Protein 1DLP (pdb70)

Nearest PDB structures (foldseek):
  1dlp-assembly1_A  TM=1.004E+00  e=1.628E-46  Hyacinthoides hispanica
  1dlp-assembly1_E  TM=9.949E-01  e=3.359E-38  Hyacinthoides hispanica
  1dlp-assembly1_C  TM=9.946E-01  e=1.799E-37  Hyacinthoides hispanica
  1dlp-assembly1_D  TM=9.803E-01  e=4.209E-35  Hyacinthoides hispanica
  1dlp-assembly1_F  TM=9.764E-01  e=5.529E-33  Hyacinthoides hispanica

Sequence (1358 aa):
NNILFGLSHEGSHPQTLHAAQSLELSSFRFTMQSDCNLVLFDSDVRVWASNTAGATGCRAVLQSDGLLVILTAQNTIRWSSGTKGSIGNYVLVLQPDRTVTIYGPGLWDSGTSNKGSVVVANNGNSILYSTNDNHPQTLHATQSLQLSPYRLSMETDCNLVLFDRDDRVWSTNTAGKGTGCRAVLQPNGRMDVLTNQNIAVWTSGNSRSAGRYVFVLQPDRNLAIYGGALWTTNNILFGLSHEGSHPQTLHAAQSLELSSFRFTMQSDCNLVLFDSDVRVWASNTAGATGCRAVLQSDGLLVILTAQNTIRWSSGTKGSIGNYVLVLQPDRTVTIYGPGLWDSGTSNGNSILYSTQNHPQTLHATQSLQLSPYRLSMETDCNLVLFDRDDRVWSTNTAGTGCRAVLQPNGRMDVLTNQNIAVWTSGNSRSAGRYVFVLQPDRNLAIYGGALWTTNNILFGLSHEGSHPQTLHAAQSLELSSFRFTMQSDCNLVLFDSDVRVWASNTAGATGCRAVLQSDGLLVILTAQNTIRWSSGTKGSIGNYVLVLQPDRTVTIYGPGLWDSGTSNKGSVVVANNGNSILYSTQGNHPQTLHATQSLQLSPYRLSMETDCNLVLFDRDDRVWSTNTAGKGTGCRAVLQPNGRMDVLTNQNIAVWTSGNSRSAGRYVFVLQPDRNLAIYGGALWTTGNNILFGLSHEGSHPQTLHAAQSLELSSFRFTMQSDCNLVLFDSDVRVWASNTAGATGCRAVLQSDGLLVILTAQNTIRWSSGTKGSIGNYVLVLQPDRTVTIYGPGLWDSGTSNNGNSILYSTNHPQTLHATQSLQLSPYRLSMETDCNLVLFDRDDRVWSTNTAGKGTGCRAVLQPNGRMDVLTNQNIAVWTSGNSRSAGRYVFVLQPDRNLAIYGGALWTTNNILFGLSHEGSHPQTLHAAQSLELSSFRFTMQSDCNLVLFDSDVRVWASNTAGATGCRAVLQSDGLLVILTAQNTIRWSSGTKGSIGNYVLVLQPDRTVTIYGPGLWDSGTSNKGSVVVANNGNSILYSTNHPQTLHATQSLQLSPYRLSMETDCNLVLFDRDDRVWSTNTAGKGTGCRAVLQPNGRMDVLTNQNIAVWTSGNSRSAGRYVFVLQPDRNLAIYGGALWTTNNILFGLSHEGSHPQTLHAAQSLELSSFRFTMQSDCNLVLFDSDVRVWASNTAGATGCRAVLQSDGLLVILTAQNTIRWSSGTKGSIGNYVLVLQPDRTVTIYGPGLWDSGGNSILYSTNHPQTLHATQSLQLSPYRLSMETDCNLVLFDRDDRVWSTNTGTGCRAVLQPNGRMDVLTNQNIAVWTSGNSRSAGRYVFVLQPDRNLAIYGGALWTT

Organism: Hyacinthoides hispanica (NCBI:txid81759)

Secondary structure (DSSP, 8-state):
----B-SSSSS-S-S---TT-EE-STTEEEEE-TTS-EEEEESSSEEE-----S-S--B--B-SSS-B--B-TTT--S--------SS--EEEE-SSS-EEEE-SEEEE-S---SS----SS---EE----------EE-SS---B-SS-EEEEETTTEEEEEBTTB--S-----SS-SS-EEEEETTTEEEEEETTTEEEEE-----SSS--EEEE-SSS-EEEE-----B-/--EEE-S-SS--S-----SS-EE--TTEEEEE-SSS-EEEEESSSEEEE-S-TTSSS-B--B-TTS-BEEE-SSS-EEEE-S----SS--EEEE-TTS-EEEE-----------------S-------B-SS---B-SSEE----SSS---EEESSSEEE--S----SB-B---SSS--B--BTTT--S-B-----SSS-------TTS---------B--/--EEEBS--SS-S-S---TT---EEBTEEEEE-SSS-EEEESSS---------S--S-B--B-TTS----B-SSS--S--------SS--EEEEETTTEEEEE-SEEEE-S----S----SS---EEE-S--------B-SSB--B-SS-EEEE-SSS-EEEESSSSEEEE---SSS-SS-EEEEETTTEEEEE-TTS--SEE-----SSS--EEEEETTTEEEEE----B---/--EEEES--SS---S---SS-EEEETTEEEEE-TTS-EEEESSSSEEEE----S-SS-B--B-SSS-BEEE-TTS-EEEE-----SSS-EEEEE-TTS-EEE----EEE--------EE---------B-SS---B-SSEEEE--TTS--EEEESSSEEEE----SS-SS-EE---SS---EEE-SSS-EEEE------SS---EEE-TTS-EEEE-S---B-/--EEE-S--SS-------SS-EEEETTEEEE--SSS--EEEESS-EEEE----S-S--B--B-TTS-B-EE-TTS-EEE-------SS--EEEEETTTEEEEE-SEEEE-S----S----SS---EE---------B-SSB--B-SS-BEEE-TTS-EEEEETTEE-------SS-SS-EEEEETTTEEEEEETTTEEEEE-----S-S---EEE-TTS-EEEE----EE-/--EEEBS--SS-S-S---SS-EE-SBTEEEEE-TTS-EEEEESSSEEEE----S--S-B--B-TTS-BB-B-SSS--S-B-----SSS--EEEEETTTEEEE-----EE-----------------SS---B-SSEE----SS----EEETTEEEE------S---EE-TTS-EE---TTS--SSB-----SSS--EEE--TTS--EEE-S---B-

InterPro domains:
  IPR001480 Bulb-type lectin domain [PS50927] (29-136)
  IPR001480 Bulb-type lectin domain [PS50927] (153-261)
  IPR001480 Bulb-type lectin domain [SM00108] (29-135)
  IPR001480 Bulb-type lectin domain [SM00108] (146-260)
  IPR001480 Bulb-type lectin domain [cd00028] (36-133)
  IPR001480 Bulb-type lectin domain [cd00028] (160-257)
  IPR036426 Bulb-type lectin domain superfamily [G3DSA:2.90.10.10] (22-129)
  IPR036426 Bulb-type lectin domain superfamily [G3DSA:2.90.10.10] (130-250)
  IPR036426 Bulb-type lectin domain superfamily [SSF51110] (33-135)
  IPR036426 Bulb-type lectin domain superfamily [SSF51110] (146-256)

CATH classification: 2.90.10.10 (+1 more: 2.90.10.10)

Structure (mmCIF, N/CA/C/O backbone):
data_1DLP
#
_entry.id   1DLP
#
_cell.length_a   277.940
_cell.length_b   164.100
_cell.length_c   53.600
_cell.angle_alpha   90.00
_cell.angle_beta   95.38
_cell.angle_gamma   90.00
#
_symmetry.space_group_name_H-M   'C 1 2 1'
#
loop_
_entity.id
_entity.type
_entity.pdbx_description
1 polymer 'LECTIN SCAFET PRECURSOR'
2 water water
#
loop_
_atom_site.group_PDB
_atom_site.id
_atom_site.type_symbol
_atom_site.label_atom_id
_atom_site.label_alt_id
_atom_site.label_comp_id
_atom_site.label_asym_id
_atom_site.label_entity_id
_atom_site.label_seq_id
_atom_site.pdbx_PDB_ins_code
_atom_site.Cartn_x
_atom_site.Cartn_y
_atom_site.Cartn_z
_atom_site.occupancy
_atom_site.B_iso_or_equiv
_atom_site.auth_seq_id
_atom_site.auth_comp_id
_atom_site.auth_asym_id
_atom_site.auth_atom_id
_atom_site.pdbx_PDB_model_num
ATOM 1 N N . ASN A 1 1 ? 65.531 76.215 36.347 1.00 21.22 1 ASN A N 1
ATOM 2 C CA . ASN A 1 1 ? 65.165 76.946 35.081 1.00 23.19 1 ASN A CA 1
ATOM 3 C C . ASN A 1 1 ? 63.770 77.346 35.607 1.00 21.42 1 ASN A C 1
ATOM 4 O O . ASN A 1 1 ? 63.252 77.112 36.726 1.00 22.92 1 ASN A O 1
ATOM 9 N N . ASN A 1 2 ? 63.167 78.010 34.630 1.00 15.64 2 ASN A N 1
ATOM 10 C CA . ASN A 1 2 ? 61.906 78.619 35.000 1.00 3.27 2 ASN A CA 1
ATOM 11 C C . ASN A 1 2 ? 61.048 78.716 33.881 1.00 3.51 2 ASN A C 1
ATOM 12 O O . ASN A 1 2 ? 59.992 79.328 34.032 1.00 2.50 2 ASN A O 1
ATOM 17 N N . ILE A 1 3 ? 61.318 78.485 32.648 1.00 2.00 3 ILE A N 1
ATOM 18 C CA . ILE A 1 3 ? 60.445 77.982 31.637 1.00 6.06 3 ILE A CA 1
ATOM 19 C C . ILE A 1 3 ? 59.979 76.505 31.707 1.00 11.80 3 ILE A C 1
ATOM 20 O O . ILE A 1 3 ? 60.228 75.600 32.536 1.00 11.17 3 ILE A O 1
ATOM 25 N N . LEU A 1 4 ? 59.108 76.085 30.769 1.00 11.21 4 LEU A N 1
ATOM 26 C CA . LEU A 1 4 ? 58.620 74.764 30.494 1.00 7.41 4 LEU A CA 1
ATOM 27 C C . LEU A 1 4 ? 58.454 74.679 29.004 1.00 9.71 4 LEU A C 1
ATOM 28 O O . LEU A 1 4 ? 57.689 75.625 28.699 1.00 9.16 4 LEU A O 1
ATOM 33 N N . PHE A 1 5 ? 58.955 73.690 28.190 1.00 2.23 5 PHE A N 1
ATOM 34 C CA . PHE A 1 5 ? 58.814 73.874 26.749 1.00 2.15 5 PHE A CA 1
ATOM 35 C C . PHE A 1 5 ? 57.606 73.283 26.046 1.00 2.15 5 PHE A C 1
ATOM 36 O O . PHE A 1 5 ? 57.065 72.603 27.010 1.00 8.12 5 PHE A O 1
ATOM 44 N N . GLY A 1 6 ? 56.763 73.441 25.143 1.00 7.48 6 GLY A N 1
ATOM 45 C CA . GLY A 1 6 ? 55.471 72.616 25.460 1.00 11.86 6 GLY A CA 1
ATOM 46 C C . GLY A 1 6 ? 55.723 71.430 24.544 1.00 14.81 6 GLY A C 1
ATOM 47 O O . GLY A 1 6 ? 56.779 71.330 23.948 1.00 14.03 6 GLY A O 1
ATOM 48 N N . LEU A 1 7 ? 54.762 70.651 24.181 1.00 12.49 7 LEU A N 1
ATOM 49 C CA . LEU A 1 7 ? 54.879 69.436 23.465 1.00 8.20 7 LEU A CA 1
ATOM 50 C C . LEU A 1 7 ? 55.682 69.627 22.280 1.00 7.75 7 LEU A C 1
ATOM 51 O O . LEU A 1 7 ? 56.585 68.713 22.520 1.00 13.40 7 LEU A O 1
ATOM 56 N N . SER A 1 8 ? 55.908 70.256 21.187 1.00 11.35 8 SER A N 1
ATOM 57 C CA . SER A 1 8 ? 57.027 70.162 20.252 1.00 15.65 8 SER A CA 1
ATOM 58 C C . SER A 1 8 ? 58.416 70.724 20.556 1.00 25.87 8 SER A C 1
ATOM 59 O O . SER A 1 8 ? 58.990 71.643 21.181 1.00 24.59 8 SER A O 1
ATOM 62 N N . HIS A 1 9 ? 59.368 69.883 20.222 1.00 35.90 9 HIS A N 1
ATOM 63 C CA . HIS A 1 9 ? 60.633 69.511 19.979 1.00 45.56 9 HIS A CA 1
ATOM 64 C C . HIS A 1 9 ? 62.033 69.161 19.959 1.00 49.84 9 HIS A C 1
ATOM 65 O O . HIS A 1 9 ? 62.587 68.191 20.455 1.00 50.70 9 HIS A O 1
ATOM 72 N N . GLU A 1 10 ? 62.848 70.129 19.648 1.00 55.42 10 GLU A N 1
ATOM 73 C CA . GLU A 1 10 ? 64.231 70.334 19.956 1.00 62.83 10 GLU A CA 1
ATOM 74 C C . GLU A 1 10 ? 64.393 69.960 21.443 1.00 53.95 10 GLU A C 1
ATOM 75 O O . GLU A 1 10 ? 64.819 70.815 22.227 1.00 51.42 10 GLU A O 1
ATOM 81 N N . GLY A 1 11 ? 64.178 68.798 21.934 1.00 45.95 11 GLY A N 1
ATOM 82 C CA . GLY A 1 11 ? 64.508 68.481 23.268 1.00 44.04 11 GLY A CA 1
ATOM 83 C C . GLY A 1 11 ? 65.130 69.597 24.130 1.00 39.56 11 GLY A C 1
ATOM 84 O O . GLY A 1 11 ? 66.250 69.481 24.761 1.00 41.72 11 GLY A O 1
ATOM 85 N N . SER A 1 12 ? 64.110 70.512 24.278 1.00 29.39 12 SER A N 1
ATOM 86 C CA . SER A 1 12 ? 64.578 71.580 25.228 1.00 16.74 12 SER A CA 1
ATOM 87 C C . SER A 1 12 ? 63.525 71.084 26.181 1.00 2.53 12 SER A C 1
ATOM 88 O O . SER A 1 12 ? 62.571 70.653 25.800 1.00 2.71 12 SER A O 1
ATOM 91 N N . HIS A 1 13 ? 64.129 70.958 27.333 1.00 10.23 13 HIS A N 1
ATOM 92 C CA . HIS A 1 13 ? 63.208 70.353 28.320 1.00 11.13 13 HIS A CA 1
ATOM 93 C C . HIS A 1 13 ? 63.073 71.169 29.530 1.00 3.31 13 HIS A C 1
ATOM 94 O O . HIS A 1 13 ? 64.204 71.674 29.730 1.00 4.87 13 HIS A O 1
ATOM 101 N N . PRO A 1 14 ? 62.268 70.920 30.464 1.00 2.00 14 PRO A N 1
ATOM 102 C CA . PRO A 1 14 ? 61.022 70.283 30.627 1.00 7.63 14 PRO A CA 1
ATOM 103 C C . PRO A 1 14 ? 60.072 70.037 29.515 1.00 12.14 14 PRO A C 1
ATOM 104 O O . PRO A 1 14 ? 60.303 70.629 28.467 1.00 19.43 14 PRO A O 1
ATOM 108 N N . GLN A 1 15 ? 59.165 69.124 29.479 1.00 8.91 15 GLN A N 1
ATOM 109 C CA . GLN A 1 15 ? 58.325 69.168 28.234 1.00 3.63 15 GLN A CA 1
ATOM 110 C C . GLN A 1 15 ? 57.206 68.746 29.168 1.00 6.01 15 GLN A C 1
ATOM 111 O O . GLN A 1 15 ? 56.121 68.955 28.728 1.00 9.35 15 GLN A O 1
ATOM 117 N N . THR A 1 16 ? 57.436 68.498 30.466 1.00 3.31 16 THR A N 1
ATOM 118 C CA . THR A 1 16 ? 56.636 68.188 31.636 1.00 7.55 16 THR A CA 1
ATOM 119 C C . THR A 1 16 ? 56.972 68.393 33.164 1.00 2.08 16 THR A C 1
ATOM 120 O O . THR A 1 16 ? 58.224 68.426 33.468 1.00 4.25 16 THR A O 1
ATOM 124 N N . LEU A 1 17 ? 55.910 68.714 33.903 1.00 7.06 17 LEU A N 1
ATOM 125 C CA . LEU A 1 17 ? 56.177 68.869 35.242 1.00 8.92 17 LEU A CA 1
ATOM 126 C C . LEU A 1 17 ? 55.223 67.810 35.785 1.00 8.98 17 LEU A C 1
ATOM 127 O O . LEU A 1 17 ? 54.104 67.610 35.528 1.00 7.10 17 LEU A O 1
ATOM 132 N N . HIS A 1 18 ? 55.947 66.985 36.490 1.00 12.49 18 HIS A N 1
ATOM 133 C CA . HIS A 1 18 ? 55.427 65.887 37.152 1.00 12.51 18 HIS A CA 1
ATOM 134 C C . HIS A 1 18 ? 55.600 66.433 38.538 1.00 2.95 18 HIS A C 1
ATOM 135 O O . HIS A 1 18 ? 56.102 67.033 39.374 1.00 5.46 18 HIS A O 1
ATOM 142 N N . ALA A 1 19 ? 54.882 65.604 39.116 1.00 17.39 19 ALA A N 1
ATOM 143 C CA . ALA A 1 19 ? 54.328 65.122 40.357 1.00 18.98 19 ALA A CA 1
ATOM 144 C C . ALA A 1 19 ? 55.315 65.693 41.291 1.00 18.35 19 ALA A C 1
ATOM 145 O O . ALA A 1 19 ? 54.709 65.560 42.349 1.00 21.50 19 ALA A O 1
ATOM 147 N N . ALA A 1 20 ? 56.272 66.502 41.515 1.00 17.41 20 ALA A N 1
ATOM 148 C CA . ALA A 1 20 ? 56.554 67.072 42.815 1.00 18.36 20 ALA A CA 1
ATOM 149 C C . ALA A 1 20 ? 57.914 67.730 42.564 1.00 20.16 20 ALA A C 1
ATOM 150 O O . ALA A 1 20 ? 58.641 67.885 43.522 1.00 17.52 20 ALA A O 1
ATOM 152 N N . GLN A 1 21 ? 57.598 68.262 41.341 1.00 21.21 21 GLN A N 1
ATOM 153 C CA . GLN A 1 21 ? 58.557 68.927 40.508 1.00 20.91 21 GLN A CA 1
ATOM 154 C C . GLN A 1 21 ? 58.022 70.326 40.297 1.00 19.01 21 GLN A C 1
ATOM 155 O O . GLN A 1 21 ? 57.255 70.402 39.357 1.00 12.13 21 GLN A O 1
ATOM 161 N N . SER A 1 22 ? 58.749 71.211 40.944 1.00 21.03 22 SER A N 1
ATOM 162 C CA . SER A 1 22 ? 58.493 72.646 40.775 1.00 20.23 22 SER A CA 1
ATOM 163 C C . SER A 1 22 ? 59.221 73.277 39.584 1.00 14.51 22 SER A C 1
ATOM 164 O O . SER A 1 22 ? 60.083 72.679 39.038 1.00 5.36 22 SER A O 1
ATOM 167 N N . LEU A 1 23 ? 58.957 74.502 39.173 1.00 14.99 23 LEU A N 1
ATOM 168 C CA . LEU A 1 23 ? 59.633 75.524 38.359 1.00 9.76 23 LEU A CA 1
ATOM 169 C C . LEU A 1 23 ? 60.055 76.581 39.412 1.00 6.31 23 LEU A C 1
ATOM 170 O O . LEU A 1 23 ? 59.125 76.830 40.162 1.00 4.02 23 LEU A O 1
ATOM 175 N N . GLU A 1 24 ? 61.363 77.008 39.446 1.00 6.13 24 GLU A N 1
ATOM 176 C CA . GLU A 1 24 ? 61.814 77.979 40.440 1.00 7.26 24 GLU A CA 1
ATOM 177 C C . GLU A 1 24 ? 62.445 79.268 40.024 1.00 6.18 24 GLU A C 1
ATOM 178 O O . GLU A 1 24 ? 63.192 79.240 39.160 1.00 3.83 24 GLU A O 1
ATOM 184 N N . LEU A 1 25 ? 62.079 80.507 40.443 1.00 10.37 25 LEU A N 1
ATOM 185 C CA . LEU A 1 25 ? 62.886 81.759 40.090 1.00 4.31 25 LEU A CA 1
ATOM 186 C C . LEU A 1 25 ? 63.231 82.107 41.532 1.00 2.09 25 LEU A C 1
ATOM 187 O O . LEU A 1 25 ? 62.177 82.167 42.213 1.00 6.24 25 LEU A O 1
ATOM 192 N N . SER A 1 26 ? 64.248 82.679 41.783 1.00 4.03 26 SER A N 1
ATOM 193 C CA . SER A 1 26 ? 64.580 83.006 43.237 1.00 9.65 26 SER A CA 1
ATOM 194 C C . SER A 1 26 ? 63.755 82.779 44.393 1.00 11.01 26 SER A C 1
ATOM 195 O O . SER A 1 26 ? 62.891 83.724 44.396 1.00 16.12 26 SER A O 1
ATOM 198 N N . SER A 1 27 ? 63.507 81.922 45.314 1.00 16.32 27 SER A N 1
ATOM 199 C CA . SER A 1 27 ? 62.251 82.223 46.129 1.00 17.57 27 SER A CA 1
ATOM 200 C C . SER A 1 27 ? 60.915 81.988 45.427 1.00 17.82 27 SER A C 1
ATOM 201 O O . SER A 1 27 ? 60.029 81.540 46.201 1.00 22.77 27 SER A O 1
ATOM 204 N N . PHE A 1 28 ? 60.521 82.325 44.250 1.00 14.24 28 PHE A N 1
ATOM 205 C CA . PHE A 1 28 ? 59.263 81.911 43.696 1.00 13.03 28 PHE A CA 1
ATOM 206 C C . PHE A 1 28 ? 59.626 80.487 43.209 1.00 17.36 28 PHE A C 1
ATOM 207 O O . PHE A 1 28 ? 60.808 80.071 43.437 1.00 15.98 28 PHE A O 1
ATOM 215 N N . ARG A 1 29 ? 58.452 79.902 42.897 1.00 15.29 29 ARG A N 1
ATOM 216 C CA . ARG A 1 29 ? 58.361 78.447 42.748 1.00 11.15 29 ARG A CA 1
ATOM 217 C C . ARG A 1 29 ? 56.912 78.111 42.362 1.00 14.35 29 ARG A C 1
ATOM 218 O O . ARG A 1 29 ? 56.024 78.377 43.162 1.00 10.42 29 ARG A O 1
ATOM 226 N N . PHE A 1 30 ? 56.700 77.592 41.115 1.00 16.88 30 PHE A N 1
ATOM 227 C CA . PHE A 1 30 ? 55.376 77.063 40.688 1.00 12.21 30 PHE A CA 1
ATOM 228 C C . PHE A 1 30 ? 55.739 75.630 40.270 1.00 13.61 30 PHE A C 1
ATOM 229 O O . PHE A 1 30 ? 56.538 75.396 39.454 1.00 10.86 30 PHE A O 1
ATOM 237 N N . THR A 1 31 ? 55.454 74.678 41.173 1.00 18.62 31 THR A N 1
ATOM 238 C CA . THR A 1 31 ? 55.380 73.281 41.532 1.00 15.36 31 THR A CA 1
ATOM 239 C C . THR A 1 31 ? 54.010 72.535 41.296 1.00 16.32 31 THR A C 1
ATOM 240 O O . THR A 1 31 ? 52.938 72.841 41.813 1.00 14.84 31 THR A O 1
ATOM 244 N N . MET A 1 32 ? 53.907 71.492 40.459 1.00 16.86 32 MET A N 1
ATOM 245 C CA . MET A 1 32 ? 52.985 70.446 40.119 1.00 19.17 32 MET A CA 1
ATOM 246 C C . MET A 1 32 ? 52.906 69.453 41.321 1.00 22.80 32 MET A C 1
ATOM 247 O O . MET A 1 32 ? 53.584 68.446 41.235 1.00 24.41 32 MET A O 1
ATOM 252 N N . GLN A 1 33 ? 52.137 69.720 42.313 1.00 26.94 33 GLN A N 1
ATOM 253 C CA . GLN A 1 33 ? 52.277 68.889 43.426 1.00 30.79 33 GLN A CA 1
ATOM 254 C C . GLN A 1 33 ? 51.144 67.931 43.475 1.00 35.56 33 GLN A C 1
ATOM 255 O O . GLN A 1 33 ? 50.229 67.508 42.846 1.00 36.21 33 GLN A O 1
ATOM 261 N N . SER A 1 34 ? 51.610 67.108 44.367 1.00 42.04 34 SER A N 1
ATOM 262 C CA . SER A 1 34 ? 51.684 65.959 45.248 1.00 41.20 34 SER A CA 1
ATOM 263 C C . SER A 1 34 ? 50.275 65.437 45.253 1.00 36.82 34 SER A C 1
ATOM 264 O O . SER A 1 34 ? 50.159 64.357 44.760 1.00 33.55 34 SER A O 1
ATOM 267 N N . ASP A 1 35 ? 49.191 66.158 45.119 1.00 34.65 35 ASP A N 1
ATOM 268 C CA . ASP A 1 35 ? 47.808 65.876 44.991 1.00 30.32 35 ASP A CA 1
ATOM 269 C C . ASP A 1 35 ? 47.039 66.599 43.902 1.00 26.34 35 ASP A C 1
ATOM 270 O O . ASP A 1 35 ? 45.914 66.922 44.183 1.00 18.70 35 ASP A O 1
ATOM 275 N N . CYS A 1 36 ? 47.437 66.808 42.704 1.00 26.67 36 CYS A N 1
ATOM 276 C CA . CYS A 1 36 ? 47.040 67.425 41.515 1.00 27.97 36 CYS A CA 1
ATOM 277 C C . CYS A 1 36 ? 46.942 68.935 41.730 1.00 31.64 36 CYS A C 1
ATOM 278 O O . CYS A 1 36 ? 46.456 69.429 40.713 1.00 36.72 36 CYS A O 1
ATOM 281 N N . ASN A 1 37 ? 47.457 69.526 42.773 1.00 30.04 37 ASN A N 1
ATOM 282 C CA . ASN A 1 37 ? 47.259 70.951 42.793 1.00 28.50 37 ASN A CA 1
ATOM 283 C C . ASN A 1 37 ? 48.549 71.472 42.204 1.00 27.76 37 ASN A C 1
ATOM 284 O O . ASN A 1 37 ? 49.526 70.770 42.195 1.00 26.64 37 ASN A O 1
ATOM 289 N N . LEU A 1 38 ? 48.292 72.512 41.353 1.00 26.10 38 LEU A N 1
ATOM 290 C CA . LEU A 1 38 ? 49.107 73.268 40.452 1.00 12.88 38 LEU A CA 1
ATOM 291 C C . LEU A 1 38 ? 49.187 74.618 41.032 1.00 9.00 38 LEU A C 1
ATOM 292 O O . LEU A 1 38 ? 48.191 75.246 41.001 1.00 3.71 38 LEU A O 1
ATOM 297 N N . VAL A 1 39 ? 50.129 74.815 41.890 1.00 9.74 39 VAL A N 1
ATOM 298 C CA . VAL A 1 39 ? 50.316 76.063 42.646 1.00 9.77 39 VAL A CA 1
ATOM 299 C C . VAL A 1 39 ? 51.571 76.964 42.575 1.00 12.53 39 VAL A C 1
ATOM 300 O O . VAL A 1 39 ? 52.797 76.552 42.570 1.00 11.28 39 VAL A O 1
ATOM 304 N N . LEU A 1 40 ? 51.290 78.349 42.751 1.00 10.86 40 LEU A N 1
ATOM 305 C CA . LEU A 1 40 ? 52.461 79.199 42.830 1.00 10.43 40 LEU A CA 1
ATOM 306 C C . LEU A 1 40 ? 52.798 79.679 44.272 1.00 9.95 40 LEU A C 1
ATOM 307 O O . LEU A 1 40 ? 51.739 79.922 44.752 1.00 7.54 40 LEU A O 1
ATOM 312 N N . PHE A 1 41 ? 54.047 79.728 44.582 1.00 10.32 41 PHE A N 1
ATOM 313 C CA . PHE A 1 41 ? 54.279 80.084 45.904 1.00 15.05 41 PHE A CA 1
ATOM 314 C C . PHE A 1 41 ? 55.552 80.961 45.857 1.00 21.03 41 PHE A C 1
ATOM 315 O O . PHE A 1 41 ? 56.406 80.564 45.103 1.00 17.27 41 PHE A O 1
ATOM 323 N N . ASP A 1 42 ? 55.482 81.955 46.761 1.00 27.66 42 ASP A N 1
ATOM 324 C CA . ASP A 1 42 ? 56.552 82.803 47.136 1.00 32.94 42 ASP A CA 1
ATOM 325 C C . ASP A 1 42 ? 57.120 82.146 48.341 1.00 39.13 42 ASP A C 1
ATOM 326 O O . ASP A 1 42 ? 56.631 82.328 49.449 1.00 32.61 42 ASP A O 1
ATOM 331 N N . SER A 1 43 ? 58.151 81.366 48.596 1.00 51.50 43 SER A N 1
ATOM 332 C CA . SER A 1 43 ? 58.330 80.819 49.980 1.00 64.40 43 SER A CA 1
ATOM 333 C C . SER A 1 43 ? 57.224 80.037 50.690 1.00 71.49 43 SER A C 1
ATOM 334 O O . SER A 1 43 ? 56.937 78.859 50.379 1.00 70.92 43 SER A O 1
ATOM 337 N N . ASP A 1 44 ? 56.662 80.577 51.802 1.00 80.31 44 ASP A N 1
ATOM 338 C CA . ASP A 1 44 ? 55.489 79.880 52.393 1.00 86.97 44 ASP A CA 1
ATOM 339 C C . ASP A 1 44 ? 54.503 80.867 51.788 1.00 87.58 44 ASP A C 1
ATOM 340 O O . ASP A 1 44 ? 54.967 80.923 50.626 1.00 86.55 44 ASP A O 1
ATOM 345 N N . VAL A 1 45 ? 53.589 81.718 52.054 1.00 85.57 45 VAL A N 1
ATOM 346 C CA . VAL A 1 45 ? 52.805 82.522 51.128 1.00 79.68 45 VAL A CA 1
ATOM 347 C C . VAL A 1 45 ? 52.692 81.770 49.800 1.00 70.81 45 VAL A C 1
ATOM 348 O O . VAL A 1 45 ? 53.502 81.290 49.074 1.00 67.46 45 VAL A O 1
ATOM 352 N N . ARG A 1 46 ? 51.406 81.652 49.635 1.00 62.00 46 ARG A N 1
ATOM 353 C CA . ARG A 1 46 ? 50.771 80.958 48.596 1.00 57.41 46 ARG A CA 1
ATOM 354 C C . ARG A 1 46 ? 50.166 81.846 47.575 1.00 46.08 46 ARG A C 1
ATOM 355 O O . ARG A 1 46 ? 49.110 82.408 47.829 1.00 47.43 46 ARG A O 1
ATOM 363 N N . VAL A 1 47 ? 50.680 82.042 46.380 1.00 30.24 47 VAL A N 1
ATOM 364 C CA . VAL A 1 47 ? 49.830 82.843 45.591 1.00 19.31 47 VAL A CA 1
ATOM 365 C C . VAL A 1 47 ? 48.835 82.418 44.600 1.00 21.39 47 VAL A C 1
ATOM 366 O O . VAL A 1 47 ? 47.899 83.179 44.607 1.00 25.21 47 VAL A O 1
ATOM 370 N N . TRP A 1 48 ? 48.860 81.594 43.618 1.00 20.76 48 TRP A N 1
ATOM 371 C CA . TRP A 1 48 ? 47.711 81.211 42.821 1.00 17.19 48 TRP A CA 1
ATOM 372 C C . TRP A 1 48 ? 47.652 79.680 42.792 1.00 21.90 48 TRP A C 1
ATOM 373 O O . TRP A 1 48 ? 48.861 79.378 43.011 1.00 27.13 48 TRP A O 1
ATOM 384 N N . ALA A 1 49 ? 46.552 78.995 42.500 1.00 19.82 49 ALA A N 1
ATOM 385 C CA . ALA A 1 49 ? 46.572 77.565 42.425 1.00 16.92 49 ALA A CA 1
ATOM 386 C C . ALA A 1 49 ? 45.385 77.039 41.704 1.00 15.50 49 ALA A C 1
ATOM 387 O O . ALA A 1 49 ? 45.170 77.981 40.945 1.00 10.75 49 ALA A O 1
ATOM 389 N N . SER A 1 50 ? 45.064 75.768 41.430 1.00 15.47 50 SER A N 1
ATOM 390 C CA . SER A 1 50 ? 44.112 75.604 40.229 1.00 14.06 50 SER A CA 1
ATOM 391 C C . SER A 1 50 ? 42.900 75.158 41.008 1.00 20.09 50 SER A C 1
ATOM 392 O O . SER A 1 50 ? 41.657 75.106 40.811 1.00 14.61 50 SER A O 1
ATOM 395 N N . ASN A 1 51 ? 43.305 74.844 42.284 1.00 27.43 51 ASN A N 1
ATOM 396 C CA . ASN A 1 51 ? 42.325 74.407 43.279 1.00 36.68 51 ASN A CA 1
ATOM 397 C C . ASN A 1 51 ? 41.802 73.072 42.742 1.00 36.99 51 ASN A C 1
ATOM 398 O O . ASN A 1 51 ? 40.605 72.728 42.676 1.00 42.40 51 ASN A O 1
ATOM 403 N N . THR A 1 52 ? 42.728 72.290 42.231 1.00 30.85 52 THR A N 1
ATOM 404 C CA . THR A 1 52 ? 42.176 71.141 41.539 1.00 25.93 52 THR A CA 1
ATOM 405 C C . THR A 1 52 ? 42.672 70.074 42.474 1.00 35.49 52 THR A C 1
ATOM 406 O O . THR A 1 52 ? 43.287 69.130 41.874 1.00 39.38 52 THR A O 1
ATOM 410 N N . ALA A 1 53 ? 42.477 70.065 43.817 1.00 38.87 53 ALA A N 1
ATOM 411 C CA . ALA A 1 53 ? 43.044 68.854 44.449 1.00 36.80 53 ALA A CA 1
ATOM 412 C C . ALA A 1 53 ? 42.227 67.678 44.886 1.00 37.64 53 ALA A C 1
ATOM 413 O O . ALA A 1 53 ? 41.188 67.197 44.497 1.00 36.11 53 ALA A O 1
ATOM 415 N N . GLY A 1 54 ? 43.072 66.810 45.382 1.00 41.69 54 GLY A N 1
ATOM 416 C CA . GLY A 1 54 ? 43.042 65.477 45.932 1.00 46.29 54 GLY A CA 1
ATOM 417 C C . GLY A 1 54 ? 43.016 64.332 44.971 1.00 45.09 54 GLY A C 1
ATOM 418 O O . GLY A 1 54 ? 42.065 63.587 44.927 1.00 47.62 54 GLY A O 1
ATOM 419 N N . ALA A 1 55 ? 43.973 64.178 44.105 1.00 42.14 55 ALA A N 1
ATOM 420 C CA . ALA A 1 55 ? 43.744 63.035 43.217 1.00 42.35 55 ALA A CA 1
ATOM 421 C C . ALA A 1 55 ? 45.156 62.606 42.933 1.00 45.27 55 ALA A C 1
ATOM 422 O O . ALA A 1 55 ? 45.897 62.734 43.956 1.00 46.16 55 ALA A O 1
ATOM 424 N N . THR A 1 56 ? 45.503 61.727 41.982 1.00 46.45 56 THR A N 1
ATOM 425 C CA . THR A 1 56 ? 46.797 61.303 41.702 1.00 45.47 56 THR A CA 1
ATOM 426 C C . THR A 1 56 ? 47.212 60.932 40.233 1.00 41.55 56 THR A C 1
ATOM 427 O O . THR A 1 56 ? 46.842 60.605 39.100 1.00 31.16 56 THR A O 1
ATOM 431 N N . GLY A 1 57 ? 48.473 61.483 40.339 1.00 36.23 57 GLY A N 1
ATOM 432 C CA . GLY A 1 57 ? 49.574 61.476 39.525 1.00 29.50 57 GLY A CA 1
ATOM 433 C C . GLY A 1 57 ? 49.247 62.399 38.413 1.00 29.59 57 GLY A C 1
ATOM 434 O O . GLY A 1 57 ? 49.490 62.030 37.278 1.00 34.38 57 GLY A O 1
ATOM 435 N N . CYS A 1 58 ? 48.723 63.553 38.821 1.00 25.10 58 CYS A N 1
ATOM 436 C CA . CYS A 1 58 ? 48.300 64.553 37.760 1.00 15.55 58 CYS A CA 1
ATOM 437 C C . CYS A 1 58 ? 49.629 65.090 37.299 1.00 15.18 58 CYS A C 1
ATOM 438 O O . CYS A 1 58 ? 50.658 65.082 38.042 1.00 17.62 58 CYS A O 1
ATOM 441 N N . ARG A 1 59 ? 49.906 65.287 36.033 1.00 11.22 59 ARG A N 1
ATOM 442 C CA . ARG A 1 59 ? 51.180 65.903 35.715 1.00 8.56 59 ARG A CA 1
ATOM 443 C C . ARG A 1 59 ? 50.590 67.129 34.933 1.00 10.29 59 ARG A C 1
ATOM 444 O O . ARG A 1 59 ? 49.458 66.946 34.526 1.00 10.52 59 ARG A O 1
ATOM 452 N N . ALA A 1 60 ? 51.429 68.138 34.890 1.00 10.92 60 ALA A N 1
ATOM 453 C CA . ALA A 1 60 ? 51.276 69.401 34.265 1.00 10.53 60 ALA A CA 1
ATOM 454 C C . ALA A 1 60 ? 51.865 69.518 32.896 1.00 8.43 60 ALA A C 1
ATOM 455 O O . ALA A 1 60 ? 50.789 69.928 32.224 1.00 11.04 60 ALA A O 1
ATOM 457 N N . VAL A 1 61 ? 52.674 69.245 31.901 1.00 3.53 61 VAL A N 1
ATOM 458 C CA . VAL A 1 61 ? 52.400 69.570 30.482 1.00 7.07 61 VAL A CA 1
ATOM 459 C C . VAL A 1 61 ? 51.780 70.723 29.675 1.00 7.47 61 VAL A C 1
ATOM 460 O O . VAL A 1 61 ? 50.640 71.101 29.829 1.00 2.87 61 VAL A O 1
ATOM 464 N N . LEU A 1 62 ? 52.598 71.096 28.599 1.00 7.70 62 LEU A N 1
ATOM 465 C CA . LEU A 1 62 ? 52.025 72.185 27.831 1.00 8.63 62 LEU A CA 1
ATOM 466 C C . LEU A 1 62 ? 51.664 71.907 26.466 1.00 3.51 62 LEU A C 1
ATOM 467 O O . LEU A 1 62 ? 52.548 71.774 25.710 1.00 2.60 62 LEU A O 1
ATOM 472 N N . GLN A 1 63 ? 50.560 72.514 25.997 1.00 3.65 63 GLN A N 1
ATOM 473 C CA . GLN A 1 63 ? 50.257 72.293 24.627 1.00 6.17 63 GLN A CA 1
ATOM 474 C C . GLN A 1 63 ? 50.604 72.951 23.426 1.00 7.59 63 GLN A C 1
ATOM 475 O O . GLN A 1 63 ? 51.763 73.286 23.560 1.00 16.67 63 GLN A O 1
ATOM 481 N N . SER A 1 64 ? 49.987 72.878 22.279 1.00 3.12 64 SER A N 1
ATOM 482 C CA . SER A 1 64 ? 50.556 73.296 21.078 1.00 8.17 64 SER A CA 1
ATOM 483 C C . SER A 1 64 ? 49.689 74.388 20.532 1.00 13.32 64 SER A C 1
ATOM 484 O O . SER A 1 64 ? 49.659 74.733 19.338 1.00 18.91 64 SER A O 1
ATOM 487 N N . ASP A 1 65 ? 48.726 74.701 21.375 1.00 11.62 65 ASP A N 1
ATOM 488 C CA . ASP A 1 65 ? 47.649 75.590 20.836 1.00 7.94 65 ASP A CA 1
ATOM 489 C C . ASP A 1 65 ? 47.600 76.319 22.144 1.00 7.35 65 ASP A C 1
ATOM 490 O O . ASP A 1 65 ? 46.682 76.597 22.797 1.00 7.81 65 ASP A O 1
ATOM 495 N N . GLY A 1 66 ? 48.746 76.451 22.783 1.00 5.70 66 GLY A N 1
ATOM 496 C CA . GLY A 1 66 ? 48.921 77.170 23.958 1.00 5.62 66 GLY A CA 1
ATOM 497 C C . GLY A 1 66 ? 48.135 76.555 25.096 1.00 2.21 66 GLY A C 1
ATOM 498 O O . GLY A 1 66 ? 48.055 77.354 25.933 1.00 2.00 66 GLY A O 1
ATOM 499 N N . LEU A 1 67 ? 47.515 75.379 25.216 1.00 2.36 67 LEU A N 1
ATOM 500 C CA . LEU A 1 67 ? 46.896 75.328 26.567 1.00 2.58 67 LEU A CA 1
ATOM 501 C C . LEU A 1 67 ? 47.812 74.802 27.622 1.00 7.45 67 LEU A C 1
ATOM 502 O O . LEU A 1 67 ? 48.460 73.850 27.322 1.00 10.47 67 LEU A O 1
ATOM 507 N N . LEU A 1 68 ? 47.684 75.119 28.855 1.00 3.97 68 LEU A N 1
ATOM 508 C CA . LEU A 1 68 ? 48.487 74.485 29.873 1.00 4.34 68 LEU A CA 1
ATOM 509 C C . LEU A 1 68 ? 47.449 73.643 30.500 1.00 5.98 68 LEU A C 1
ATOM 510 O O . LEU A 1 68 ? 46.497 74.208 30.315 1.00 6.40 68 LEU A O 1
ATOM 515 N N . VAL A 1 69 ? 47.265 72.422 30.706 1.00 9.24 69 VAL A N 1
ATOM 516 C CA . VAL A 1 69 ? 46.613 71.278 31.113 1.00 9.86 69 VAL A CA 1
ATOM 517 C C . VAL A 1 69 ? 47.453 70.352 32.027 1.00 9.98 69 VAL A C 1
ATOM 518 O O . VAL A 1 69 ? 48.533 70.079 31.647 1.00 6.93 69 VAL A O 1
ATOM 522 N N . ILE A 1 70 ? 46.742 70.071 33.107 1.00 10.44 70 ILE A N 1
ATOM 523 C CA . ILE A 1 70 ? 46.840 69.109 34.117 1.00 2.00 70 ILE A CA 1
ATOM 524 C C . ILE A 1 70 ? 46.013 67.960 33.837 1.00 9.56 70 ILE A C 1
ATOM 525 O O . ILE A 1 70 ? 44.882 67.665 34.092 1.00 7.05 70 ILE A O 1
ATOM 530 N N . LEU A 1 71 ? 46.644 66.923 33.364 1.00 11.07 71 LEU A N 1
ATOM 531 C CA . LEU A 1 71 ? 46.516 65.651 32.817 1.00 6.52 71 LEU A CA 1
ATOM 532 C C . LEU A 1 71 ? 46.750 64.726 33.955 1.00 8.74 71 LEU A C 1
ATOM 533 O O . LEU A 1 71 ? 47.382 64.780 35.001 1.00 6.35 71 LEU A O 1
ATOM 538 N N . THR A 1 72 ? 45.780 63.904 33.586 1.00 13.89 72 THR A N 1
ATOM 539 C CA . THR A 1 72 ? 45.650 62.850 34.576 1.00 23.86 72 THR A CA 1
ATOM 540 C C . THR A 1 72 ? 46.464 61.616 34.271 1.00 20.95 72 THR A C 1
ATOM 541 O O . THR A 1 72 ? 46.082 61.106 33.289 1.00 16.60 72 THR A O 1
ATOM 545 N N . ALA A 1 73 ? 46.918 60.918 35.241 1.00 23.59 73 ALA A N 1
ATOM 546 C CA . ALA A 1 73 ? 47.215 59.570 35.552 1.00 23.99 73 ALA A CA 1
ATOM 547 C C . ALA A 1 73 ? 46.570 58.608 34.539 1.00 19.56 73 ALA A C 1
ATOM 548 O O . ALA A 1 73 ? 47.209 57.726 33.933 1.00 15.18 73 ALA A O 1
ATOM 550 N N . GLN A 1 74 ? 45.355 58.932 34.052 1.00 7.15 74 GLN A N 1
ATOM 551 C CA . GLN A 1 74 ? 45.010 58.059 32.965 1.00 10.00 74 GLN A CA 1
ATOM 552 C C . GLN A 1 74 ? 44.621 58.847 31.790 1.00 8.82 74 GLN A C 1
ATOM 553 O O . GLN A 1 74 ? 43.611 58.441 31.192 1.00 12.90 74 GLN A O 1
ATOM 559 N N . ASN A 1 75 ? 45.212 59.973 31.571 1.00 9.48 75 ASN A N 1
ATOM 560 C CA . ASN A 1 75 ? 45.047 60.724 30.387 1.00 9.89 75 ASN A CA 1
ATOM 561 C C . ASN A 1 75 ? 43.769 61.558 30.408 1.00 18.00 75 ASN A C 1
ATOM 562 O O . ASN A 1 75 ? 43.466 62.378 29.448 1.00 22.93 75 ASN A O 1
ATOM 567 N N . THR A 1 76 ? 43.182 61.779 31.581 1.00 16.45 76 THR A N 1
ATOM 568 C CA . THR A 1 76 ? 42.136 62.665 31.568 1.00 19.30 76 THR A CA 1
ATOM 569 C C . THR A 1 76 ? 42.280 64.068 32.036 1.00 22.07 76 THR A C 1
ATOM 570 O O . THR A 1 76 ? 41.597 64.115 33.139 1.00 28.93 76 THR A O 1
ATOM 574 N N . ILE A 1 77 ? 42.365 65.223 31.351 1.00 19.06 77 ILE A N 1
ATOM 575 C CA . ILE A 1 77 ? 42.276 66.621 31.835 1.00 9.97 77 ILE A CA 1
ATOM 576 C C . ILE A 1 77 ? 41.815 67.103 33.159 1.00 9.01 77 ILE A C 1
ATOM 577 O O . ILE A 1 77 ? 40.769 67.681 33.280 1.00 4.27 77 ILE A O 1
ATOM 582 N N . ARG A 1 78 ? 42.459 67.200 34.355 1.00 9.82 78 ARG A N 1
ATOM 583 C CA . ARG A 1 78 ? 41.756 67.666 35.586 1.00 8.16 78 ARG A CA 1
ATOM 584 C C . ARG A 1 78 ? 41.316 69.101 35.534 1.00 7.62 78 ARG A C 1
ATOM 585 O O . ARG A 1 78 ? 40.797 69.626 36.474 1.00 8.11 78 ARG A O 1
ATOM 593 N N . TRP A 1 79 ? 41.752 69.951 34.683 1.00 11.09 79 TRP A N 1
ATOM 594 C CA . TRP A 1 79 ? 41.815 71.356 34.611 1.00 16.16 79 TRP A CA 1
ATOM 595 C C . TRP A 1 79 ? 42.502 71.863 33.364 1.00 17.54 79 TRP A C 1
ATOM 596 O O . TRP A 1 79 ? 43.555 71.244 33.323 1.00 12.48 79 TRP A O 1
ATOM 607 N N . SER A 1 80 ? 42.077 72.859 32.631 1.00 22.10 80 SER A N 1
ATOM 608 C CA . SER A 1 80 ? 42.657 73.464 31.468 1.00 21.75 80 SER A CA 1
ATOM 609 C C . SER A 1 80 ? 42.946 74.922 31.912 1.00 23.49 80 SER A C 1
ATOM 610 O O . SER A 1 80 ? 42.904 75.346 33.080 1.00 24.20 80 SER A O 1
ATOM 613 N N . SER A 1 81 ? 43.380 75.634 30.940 1.00 23.02 81 SER A N 1
ATOM 614 C CA . SER A 1 81 ? 43.609 77.058 30.998 1.00 22.55 81 SER A CA 1
ATOM 615 C C . SER A 1 81 ? 42.623 77.623 30.013 1.00 21.07 81 SER A C 1
ATOM 616 O O . SER A 1 81 ? 42.171 78.590 30.547 1.00 16.05 81 SER A O 1
ATOM 619 N N . GLY A 1 82 ? 42.218 77.661 28.813 1.00 23.12 82 GLY A N 1
ATOM 620 C CA . GLY A 1 82 ? 40.930 77.991 28.274 1.00 30.88 82 GLY A CA 1
ATOM 621 C C . GLY A 1 82 ? 41.033 78.846 27.053 1.00 31.04 82 GLY A C 1
ATOM 622 O O . GLY A 1 82 ? 40.223 79.259 26.228 1.00 35.42 82 GLY A O 1
ATOM 623 N N . THR A 1 83 ? 42.355 79.045 27.073 1.00 25.62 83 THR A N 1
ATOM 624 C CA . THR A 1 83 ? 42.554 80.039 25.969 1.00 21.60 83 THR A CA 1
ATOM 625 C C . THR A 1 83 ? 43.318 79.293 24.984 1.00 12.06 83 THR A C 1
ATOM 626 O O . THR A 1 83 ? 44.032 78.622 25.616 1.00 10.86 83 THR A O 1
ATOM 630 N N . LYS A 1 84 ? 43.386 79.548 23.807 1.00 5.72 84 LYS A N 1
ATOM 631 C CA . LYS A 1 84 ? 44.040 78.579 22.990 1.00 14.40 84 LYS A CA 1
ATOM 632 C C . LYS A 1 84 ? 44.558 79.425 21.857 1.00 10.90 84 LYS A C 1
ATOM 633 O O . LYS A 1 84 ? 43.977 80.500 21.781 1.00 8.23 84 LYS A O 1
ATOM 639 N N . GLY A 1 85 ? 45.536 78.962 21.050 1.00 8.00 85 GLY A N 1
ATOM 640 C CA . GLY A 1 85 ? 45.974 79.782 20.008 1.00 3.28 85 GLY A CA 1
ATOM 641 C C . GLY A 1 85 ? 46.175 79.051 18.713 1.00 9.18 85 GLY A C 1
ATOM 642 O O . GLY A 1 85 ? 45.304 78.208 18.181 1.00 11.53 85 GLY A O 1
ATOM 643 N N . SER A 1 86 ? 47.433 79.364 18.367 1.00 4.42 86 SER A N 1
ATOM 644 C CA . SER A 1 86 ? 47.867 78.892 17.037 1.00 10.52 86 SER A CA 1
ATOM 645 C C . SER A 1 86 ? 48.810 77.791 16.677 1.00 14.21 86 SER A C 1
ATOM 646 O O . SER A 1 86 ? 48.314 76.869 17.434 1.00 16.64 86 SER A O 1
ATOM 649 N N . ILE A 1 87 ? 49.834 77.483 15.735 1.00 11.76 87 ILE A N 1
ATOM 650 C CA . ILE A 1 87 ? 50.115 76.133 16.035 1.00 9.52 87 ILE A CA 1
ATOM 651 C C . ILE A 1 87 ? 51.249 75.926 16.842 1.00 4.40 87 ILE A C 1
ATOM 652 O O . ILE A 1 87 ? 51.202 75.736 18.099 1.00 6.84 87 ILE A O 1
ATOM 657 N N . GLY A 1 88 ? 52.434 76.210 16.629 1.00 10.45 88 GLY A N 1
ATOM 658 C CA . GLY A 1 88 ? 53.376 76.050 17.670 1.00 10.34 88 GLY A CA 1
ATOM 659 C C . GLY A 1 88 ? 53.682 75.689 19.028 1.00 17.63 88 GLY A C 1
ATOM 660 O O . GLY A 1 88 ? 53.552 74.944 20.060 1.00 24.61 88 GLY A O 1
ATOM 661 N N . ASN A 1 89 ? 54.860 76.370 18.911 1.00 17.77 89 ASN A N 1
ATOM 662 C CA . ASN A 1 89 ? 55.811 76.218 20.032 1.00 17.05 89 ASN A CA 1
ATOM 663 C C . ASN A 1 89 ? 55.507 77.236 21.050 1.00 12.54 89 ASN A C 1
ATOM 664 O O . ASN A 1 89 ? 54.987 78.168 20.459 1.00 11.61 89 ASN A O 1
ATOM 669 N N . TYR A 1 90 ? 55.216 77.068 22.313 1.00 2.82 90 TYR A N 1
ATOM 670 C CA . TYR A 1 90 ? 55.032 77.973 23.361 1.00 3.96 90 TYR A CA 1
ATOM 671 C C . TYR A 1 90 ? 55.919 77.807 24.470 1.00 4.11 90 TYR A C 1
ATOM 672 O O . TYR A 1 90 ? 56.402 76.762 24.521 1.00 4.94 90 TYR A O 1
ATOM 681 N N . VAL A 1 91 ? 56.525 78.480 25.261 1.00 6.74 91 VAL A N 1
ATOM 682 C CA . VAL A 1 91 ? 57.184 78.538 26.526 1.00 5.20 91 VAL A CA 1
ATOM 683 C C . VAL A 1 91 ? 55.933 78.891 27.305 1.00 4.65 91 VAL A C 1
ATOM 684 O O . VAL A 1 91 ? 54.834 79.135 26.743 1.00 4.07 91 VAL A O 1
ATOM 688 N N . LEU A 1 92 ? 55.998 78.590 28.545 1.00 4.88 92 LEU A N 1
ATOM 689 C CA . LEU A 1 92 ? 55.302 78.691 29.756 1.00 2.40 92 LEU A CA 1
ATOM 690 C C . LEU A 1 92 ? 56.518 79.144 30.718 1.00 6.96 92 LEU A C 1
ATOM 691 O O . LEU A 1 92 ? 57.075 78.495 31.407 1.00 3.50 92 LEU A O 1
ATOM 696 N N . VAL A 1 93 ? 56.991 80.334 31.039 1.00 5.38 93 VAL A N 1
ATOM 697 C CA . VAL A 1 93 ? 57.807 81.035 31.945 1.00 6.63 93 VAL A CA 1
ATOM 698 C C . VAL A 1 93 ? 57.306 81.543 33.271 1.00 6.17 93 VAL A C 1
ATOM 699 O O . VAL A 1 93 ? 56.163 81.645 32.988 1.00 8.06 93 VAL A O 1
ATOM 703 N N . LEU A 1 94 ? 57.942 81.579 34.358 1.00 7.16 94 LEU A N 1
ATOM 704 C CA . LEU A 1 94 ? 57.546 82.040 35.670 1.00 2.00 94 LEU A CA 1
ATOM 705 C C . LEU A 1 94 ? 58.757 83.028 35.727 1.00 8.48 94 LEU A C 1
ATOM 706 O O . LEU A 1 94 ? 59.947 82.848 35.557 1.00 8.06 94 LEU A O 1
ATOM 711 N N . GLN A 1 95 ? 58.572 84.304 35.771 1.00 10.58 95 GLN A N 1
ATOM 712 C CA . GLN A 1 95 ? 58.868 85.667 35.615 1.00 3.89 95 GLN A CA 1
ATOM 713 C C . GLN A 1 95 ? 59.087 86.282 36.954 1.00 5.10 95 GLN A C 1
ATOM 714 O O . GLN A 1 95 ? 58.311 86.011 37.778 1.00 8.04 95 GLN A O 1
ATOM 720 N N . PRO A 1 96 ? 59.898 87.276 36.872 1.00 6.81 96 PRO A N 1
ATOM 721 C CA . PRO A 1 96 ? 60.222 88.102 37.967 1.00 5.23 96 PRO A CA 1
ATOM 722 C C . PRO A 1 96 ? 59.094 89.021 38.498 1.00 10.58 96 PRO A C 1
ATOM 723 O O . PRO A 1 96 ? 59.070 89.190 39.749 1.00 9.36 96 PRO A O 1
ATOM 727 N N . ASP A 1 97 ? 58.100 89.531 37.718 1.00 2.72 97 ASP A N 1
ATOM 728 C CA . ASP A 1 97 ? 57.036 90.064 38.506 1.00 3.43 97 ASP A CA 1
ATOM 729 C C . ASP A 1 97 ? 56.317 88.868 39.177 1.00 5.43 97 ASP A C 1
ATOM 730 O O . ASP A 1 97 ? 55.102 89.015 38.940 1.00 10.45 97 ASP A O 1
ATOM 735 N N . ARG A 1 98 ? 56.726 87.770 39.821 1.00 6.59 98 ARG A N 1
ATOM 736 C CA . ARG A 1 98 ? 55.668 86.916 40.215 1.00 3.22 98 ARG A CA 1
ATOM 737 C C . ARG A 1 98 ? 54.525 86.626 39.287 1.00 5.85 98 ARG A C 1
ATOM 738 O O . ARG A 1 98 ? 53.531 86.167 39.945 1.00 2.00 98 ARG A O 1
ATOM 746 N N . THR A 1 99 ? 54.762 86.420 38.014 1.00 7.65 99 THR A N 1
ATOM 747 C CA . THR A 1 99 ? 53.644 85.822 37.425 1.00 7.30 99 THR A CA 1
ATOM 748 C C . THR A 1 99 ? 53.855 84.566 36.622 1.00 8.47 99 THR A C 1
ATOM 749 O O . THR A 1 99 ? 55.030 84.299 36.433 1.00 7.04 99 THR A O 1
ATOM 753 N N . VAL A 1 100 ? 52.964 83.852 35.983 1.00 7.53 100 VAL A N 1
ATOM 754 C CA . VAL A 1 100 ? 53.382 82.717 35.171 1.00 8.41 100 VAL A CA 1
ATOM 755 C C . VAL A 1 100 ? 52.881 83.145 33.778 1.00 9.10 100 VAL A C 1
ATOM 756 O O . VAL A 1 100 ? 51.761 83.624 34.092 1.00 5.78 100 VAL A O 1
ATOM 760 N N . THR A 1 101 ? 53.412 82.879 32.559 1.00 2.17 101 THR A N 1
ATOM 761 C CA . THR A 1 101 ? 52.779 83.317 31.304 1.00 10.66 101 THR A CA 1
ATOM 762 C C . THR A 1 101 ? 53.023 82.553 29.973 1.00 10.61 101 THR A C 1
ATOM 763 O O . THR A 1 101 ? 54.136 82.072 29.992 1.00 5.61 101 THR A O 1
ATOM 767 N N . ILE A 1 102 ? 52.203 82.584 28.878 1.00 7.71 102 ILE A N 1
ATOM 768 C CA . ILE A 1 102 ? 52.410 81.964 27.603 1.00 2.00 102 ILE A CA 1
ATOM 769 C C . ILE A 1 102 ? 52.915 82.683 26.490 1.00 5.67 102 ILE A C 1
ATOM 770 O O . ILE A 1 102 ? 52.019 83.435 26.081 1.00 9.07 102 ILE A O 1
ATOM 775 N N . TYR A 1 103 ? 54.036 82.283 25.868 1.00 2.50 103 TYR A N 1
ATOM 776 C CA . TYR A 1 103 ? 54.063 83.044 24.595 1.00 7.01 103 TYR A CA 1
ATOM 777 C C . TYR A 1 103 ? 53.949 82.067 23.507 1.00 6.06 103 TYR A C 1
ATOM 778 O O . TYR A 1 103 ? 54.611 81.151 23.461 1.00 6.90 103 TYR A O 1
ATOM 787 N N . GLY A 1 104 ? 53.515 82.408 22.361 1.00 6.21 104 GLY A N 1
ATOM 788 C CA . GLY A 1 104 ? 53.611 81.503 21.331 1.00 4.97 104 GLY A CA 1
ATOM 789 C C . GLY A 1 104 ? 52.809 82.093 20.172 1.00 8.49 104 GLY A C 1
ATOM 790 O O . GLY A 1 104 ? 51.848 82.628 20.595 1.00 10.10 104 GLY A O 1
ATOM 791 N N . PRO A 1 105 ? 53.114 81.225 19.285 1.00 6.83 105 PRO A N 1
ATOM 792 C CA . PRO A 1 105 ? 53.744 80.525 18.280 1.00 7.73 105 PRO A CA 1
ATOM 793 C C . PRO A 1 105 ? 55.126 80.998 18.602 1.00 10.66 105 PRO A C 1
ATOM 794 O O . PRO A 1 105 ? 55.003 82.077 19.227 1.00 4.24 105 PRO A O 1
ATOM 798 N N . GLY A 1 106 ? 56.097 80.389 17.946 1.00 13.62 106 GLY A N 1
ATOM 799 C CA . GLY A 1 106 ? 57.235 81.354 18.195 1.00 14.59 106 GLY A CA 1
ATOM 800 C C . GLY A 1 106 ? 57.265 82.282 16.991 1.00 13.93 106 GLY A C 1
ATOM 801 O O . GLY A 1 106 ? 56.535 82.202 15.948 1.00 20.35 106 GLY A O 1
ATOM 802 N N . LEU A 1 107 ? 58.416 82.924 16.949 1.00 10.62 107 LEU A N 1
ATOM 803 C CA . LEU A 1 107 ? 58.531 83.709 15.727 1.00 7.58 107 LEU A CA 1
ATOM 804 C C . LEU A 1 107 ? 59.868 83.928 15.116 1.00 6.70 107 LEU A C 1
ATOM 805 O O . LEU A 1 107 ? 59.503 84.317 14.009 1.00 3.20 107 LEU A O 1
ATOM 810 N N . TRP A 1 108 ? 61.132 83.845 15.527 1.00 6.83 108 TRP A N 1
ATOM 811 C CA . TRP A 1 108 ? 62.274 83.805 14.649 1.00 4.48 108 TRP A CA 1
ATOM 812 C C . TRP A 1 108 ? 63.268 82.796 15.253 1.00 8.48 108 TRP A C 1
ATOM 813 O O . TRP A 1 108 ? 62.870 82.939 16.434 1.00 3.41 108 TRP A O 1
ATOM 824 N N . ASP A 1 109 ? 63.953 81.720 14.781 1.00 9.34 109 ASP A N 1
ATOM 825 C CA . ASP A 1 109 ? 64.901 81.051 15.629 1.00 17.15 109 ASP A CA 1
ATOM 826 C C . ASP A 1 109 ? 66.210 81.420 14.852 1.00 18.31 109 ASP A C 1
ATOM 827 O O . ASP A 1 109 ? 66.220 81.783 13.678 1.00 21.03 109 ASP A O 1
ATOM 832 N N . SER A 1 110 ? 67.369 81.069 15.407 1.00 14.22 110 SER A N 1
ATOM 833 C CA . SER A 1 110 ? 68.624 81.484 14.883 1.00 8.68 110 SER A CA 1
ATOM 834 C C . SER A 1 110 ? 69.112 80.865 13.653 1.00 18.52 110 SER A C 1
ATOM 835 O O . SER A 1 110 ? 69.840 80.849 12.685 1.00 25.60 110 SER A O 1
ATOM 838 N N . GLY A 1 111 ? 68.693 79.660 13.803 1.00 26.05 111 GLY A N 1
ATOM 839 C CA . GLY A 1 111 ? 68.748 78.262 13.464 1.00 28.10 111 GLY A CA 1
ATOM 840 C C . GLY A 1 111 ? 69.973 77.570 14.111 1.00 23.01 111 GLY A C 1
ATOM 841 O O . GLY A 1 111 ? 70.870 77.336 13.275 1.00 23.50 111 GLY A O 1
ATOM 842 N N . THR A 1 112 ? 70.379 77.448 15.351 1.00 17.20 112 THR A N 1
ATOM 843 C CA . THR A 1 112 ? 71.671 76.828 15.640 1.00 22.01 112 THR A CA 1
ATOM 844 C C . THR A 1 112 ? 71.652 75.727 16.721 1.00 29.13 112 THR A C 1
ATOM 845 O O . THR A 1 112 ? 72.385 75.817 17.738 1.00 30.14 112 THR A O 1
ATOM 849 N N . SER A 1 113 ? 70.836 74.665 16.659 1.00 29.85 113 SER A N 1
ATOM 850 C CA . SER A 1 113 ? 70.630 73.741 17.665 1.00 36.54 113 SER A CA 1
ATOM 851 C C . SER A 1 113 ? 71.281 72.382 17.422 1.00 51.52 113 SER A C 1
ATOM 852 O O . SER A 1 113 ? 71.756 71.495 16.701 1.00 55.02 113 SER A O 1
ATOM 855 N N . ASN A 1 114 ? 71.559 71.845 18.614 1.00 63.41 114 ASN A N 1
ATOM 856 C CA . ASN A 1 114 ? 72.275 70.894 19.248 1.00 71.85 114 ASN A CA 1
ATOM 857 C C . ASN A 1 114 ? 71.718 69.946 20.231 1.00 85.93 114 ASN A C 1
ATOM 858 O O . ASN A 1 114 ? 71.658 70.262 21.433 1.00 89.48 114 ASN A O 1
ATOM 863 N N . LYS A 1 115 ? 71.524 68.767 19.695 1.00 100.20 115 LYS A N 1
ATOM 864 C CA . LYS A 1 115 ? 71.371 67.634 20.654 1.00 111.97 115 LYS A CA 1
ATOM 865 C C . LYS A 1 115 ? 72.842 67.345 21.028 1.00 119.02 115 LYS A C 1
ATOM 866 O O . LYS A 1 115 ? 73.757 67.232 20.194 1.00 120.06 115 LYS A O 1
ATOM 872 N N . GLY A 1 116 ? 73.166 67.447 22.322 1.00 125.68 116 GLY A N 1
ATOM 873 C CA . GLY A 1 116 ? 74.428 67.352 23.044 1.00 130.57 116 GLY A CA 1
ATOM 874 C C . GLY A 1 116 ? 74.183 67.741 24.514 1.00 134.11 116 GLY A C 1
ATOM 875 O O . GLY A 1 116 ? 73.042 67.565 24.982 1.00 134.36 116 GLY A O 1
ATOM 876 N N . SER A 1 117 ? 75.089 68.378 25.242 1.00 136.36 117 SER A N 1
ATOM 877 C CA . SER A 1 117 ? 75.039 68.723 26.638 1.00 138.11 117 SER A CA 1
ATOM 878 C C . SER A 1 117 ? 73.980 69.521 27.356 1.00 139.53 117 SER A C 1
ATOM 879 O O . SER A 1 117 ? 74.019 69.445 28.594 1.00 138.81 117 SER A O 1
ATOM 882 N N . VAL A 1 118 ? 73.248 70.416 26.776 1.00 141.96 118 VAL A N 1
ATOM 883 C CA . VAL A 1 118 ? 71.992 71.035 27.157 1.00 143.55 118 VAL A CA 1
ATOM 884 C C . VAL A 1 118 ? 71.688 71.407 28.586 1.00 144.86 118 VAL A C 1
ATOM 885 O O . VAL A 1 118 ? 70.585 71.397 29.151 1.00 146.32 118 VAL A O 1
ATOM 889 N N . VAL A 1 119 ? 72.561 71.895 29.414 1.00 144.94 119 VAL A N 1
ATOM 890 C CA . VAL A 1 119 ? 72.785 72.088 30.816 1.00 146.28 119 VAL A CA 1
ATOM 891 C C . VAL A 1 119 ? 72.051 72.897 31.842 1.00 148.29 119 VAL A C 1
ATOM 892 O O . VAL A 1 119 ? 70.798 72.805 31.830 1.00 149.54 119 VAL A O 1
ATOM 896 N N . VAL A 1 120 ? 72.508 73.465 32.948 1.00 149.75 120 VAL A N 1
ATOM 897 C CA . VAL A 1 120 ? 71.871 74.230 34.011 1.00 151.94 120 VAL A CA 1
ATOM 898 C C . VAL A 1 120 ? 72.297 73.825 35.417 1.00 154.51 120 VAL A C 1
ATOM 899 O O . VAL A 1 120 ? 71.691 72.772 35.733 1.00 157.14 120 VAL A O 1
ATOM 903 N N . ALA A 1 121 ? 73.164 74.352 36.310 1.00 153.96 121 ALA A N 1
ATOM 904 C CA . ALA A 1 121 ? 73.178 73.725 37.677 1.00 150.72 121 ALA A CA 1
ATOM 905 C C . ALA A 1 121 ? 72.542 74.729 38.660 1.00 147.09 121 ALA A C 1
ATOM 906 O O . ALA A 1 121 ? 72.466 74.616 39.889 1.00 147.72 121 ALA A O 1
ATOM 908 N N . ASN A 1 122 ? 71.806 75.727 38.131 1.00 140.22 122 ASN A N 1
ATOM 909 C CA . ASN A 1 122 ? 70.933 76.795 38.495 1.00 130.02 122 ASN A CA 1
ATOM 910 C C . ASN A 1 122 ? 70.320 77.492 37.249 1.00 118.48 122 ASN A C 1
ATOM 911 O O . ASN A 1 122 ? 69.612 76.879 36.489 1.00 113.41 122 ASN A O 1
ATOM 916 N N . ASN A 1 123 ? 70.680 78.705 36.939 1.00 108.08 123 ASN A N 1
ATOM 917 C CA . ASN A 1 123 ? 70.109 79.814 36.259 1.00 98.99 123 ASN A CA 1
ATOM 918 C C . ASN A 1 123 ? 70.183 80.193 34.763 1.00 87.52 123 ASN A C 1
ATOM 919 O O . ASN A 1 123 ? 70.630 79.459 33.925 1.00 86.19 123 ASN A O 1
ATOM 924 N N . GLY A 1 124 ? 69.647 81.342 34.397 1.00 74.03 124 GLY A N 1
ATOM 925 C CA . GLY A 1 124 ? 69.255 82.360 33.591 1.00 58.09 124 GLY A CA 1
ATOM 926 C C . GLY A 1 124 ? 69.477 83.419 32.502 1.00 43.18 124 GLY A C 1
ATOM 927 O O . GLY A 1 124 ? 70.247 84.385 32.660 1.00 34.45 124 GLY A O 1
ATOM 928 N N . ASN A 1 125 ? 68.933 83.118 31.319 1.00 30.47 125 ASN A N 1
ATOM 929 C CA . ASN A 1 125 ? 68.640 83.039 30.002 1.00 18.29 125 ASN A CA 1
ATOM 930 C C . ASN A 1 125 ? 67.540 83.430 29.044 1.00 16.65 125 ASN A C 1
ATOM 931 O O . ASN A 1 125 ? 67.361 82.878 27.901 1.00 12.13 125 ASN A O 1
ATOM 936 N N . SER A 1 126 ? 66.579 84.203 29.547 1.00 16.26 126 SER A N 1
ATOM 937 C CA . SER A 1 126 ? 65.697 84.970 28.712 1.00 12.54 126 SER A CA 1
ATOM 938 C C . SER A 1 126 ? 65.978 86.504 28.933 1.00 4.72 126 SER A C 1
ATOM 939 O O . SER A 1 126 ? 66.459 86.905 29.960 1.00 6.17 126 SER A O 1
ATOM 942 N N . ILE A 1 127 ? 65.547 87.189 27.873 1.00 9.58 127 ILE A N 1
ATOM 943 C CA . ILE A 1 127 ? 65.407 88.662 27.774 1.00 12.97 127 ILE A CA 1
ATOM 944 C C . ILE A 1 127 ? 63.943 89.235 27.767 1.00 18.23 127 ILE A C 1
ATOM 945 O O . ILE A 1 127 ? 63.113 88.627 27.017 1.00 20.22 127 ILE A O 1
ATOM 950 N N . LEU A 1 128 ? 63.405 90.383 28.324 1.00 13.38 128 LEU A N 1
ATOM 951 C CA . LEU A 1 128 ? 62.050 90.433 28.384 1.00 10.53 128 LEU A CA 1
ATOM 952 C C . LEU A 1 128 ? 61.480 91.367 27.443 1.00 19.96 128 LEU A C 1
ATOM 953 O O . LEU A 1 128 ? 60.399 91.196 28.084 1.00 36.17 128 LEU A O 1
ATOM 958 N N . TYR A 1 129 ? 61.197 91.921 26.234 1.00 22.69 129 TYR A N 1
ATOM 959 C CA . TYR A 1 129 ? 60.154 92.720 25.490 1.00 16.90 129 TYR A CA 1
ATOM 960 C C . TYR A 1 129 ? 60.546 94.069 26.165 1.00 13.99 129 TYR A C 1
ATOM 961 O O . TYR A 1 129 ? 61.704 93.777 26.136 1.00 25.10 129 TYR A O 1
ATOM 970 N N . SER A 1 130 ? 60.106 95.125 26.666 1.00 4.44 130 SER A N 1
ATOM 971 C CA . SER A 1 130 ? 59.627 96.318 27.238 1.00 5.32 130 SER A CA 1
ATOM 972 C C . SER A 1 130 ? 58.244 96.565 28.080 1.00 2.09 130 SER A C 1
ATOM 973 O O . SER A 1 130 ? 57.370 96.297 27.392 1.00 2.00 130 SER A O 1
ATOM 976 N N . THR A 1 131 ? 58.017 96.965 29.417 1.00 2.89 131 THR A N 1
ATOM 977 C CA . THR A 1 131 ? 56.782 97.397 29.835 1.00 7.65 131 THR A CA 1
ATOM 978 C C . THR A 1 131 ? 56.908 97.872 31.280 1.00 4.21 131 THR A C 1
ATOM 979 O O . THR A 1 131 ? 56.183 97.702 32.445 1.00 2.65 131 THR A O 1
ATOM 983 N N . ASN A 1 134 ? 55.393 94.543 33.611 1.00 24.68 134 ASN A N 1
ATOM 984 C CA . ASN A 1 134 ? 56.040 95.301 34.666 1.00 30.34 134 ASN A CA 1
ATOM 985 C C . ASN A 1 134 ? 57.582 95.147 34.704 1.00 22.59 134 ASN A C 1
ATOM 986 O O . ASN A 1 134 ? 58.226 95.280 33.669 1.00 18.77 134 ASN A O 1
ATOM 991 N N . ASP A 1 135 ? 58.127 94.776 35.821 1.00 15.80 135 ASP A N 1
ATOM 992 C CA . ASP A 1 135 ? 59.379 94.868 36.399 1.00 23.29 135 ASP A CA 1
ATOM 993 C C . ASP A 1 135 ? 60.060 93.602 36.210 1.00 21.10 135 ASP A C 1
ATOM 994 O O . ASP A 1 135 ? 60.702 93.041 37.081 1.00 29.27 135 ASP A O 1
ATOM 999 N N . ASN A 1 136 ? 59.958 93.068 35.075 1.00 17.56 136 ASN A N 1
ATOM 1000 C CA . ASN A 1 136 ? 60.121 91.614 34.660 1.00 9.65 136 ASN A CA 1
ATOM 1001 C C . ASN A 1 136 ? 61.310 92.123 34.032 1.00 2.21 136 ASN A C 1
ATOM 1002 O O . ASN A 1 136 ? 61.202 92.349 32.876 1.00 4.40 136 ASN A O 1
ATOM 1007 N N . HIS A 1 137 ? 62.546 92.114 34.434 1.00 7.97 137 HIS A N 1
ATOM 1008 C CA . HIS A 1 137 ? 63.667 92.083 33.413 1.00 11.32 137 HIS A CA 1
ATOM 1009 C C . HIS A 1 137 ? 64.864 91.123 33.162 1.00 7.34 137 HIS A C 1
ATOM 1010 O O . HIS A 1 137 ? 65.209 90.950 34.251 1.00 9.15 137 HIS A O 1
ATOM 1017 N N . PRO A 1 138 ? 65.652 91.672 32.293 1.00 6.18 138 PRO A N 1
ATOM 1018 C CA . PRO A 1 138 ? 66.458 92.089 31.272 1.00 7.12 138 PRO A CA 1
ATOM 1019 C C . PRO A 1 138 ? 65.692 92.954 30.311 1.00 7.38 138 PRO A C 1
ATOM 1020 O O . PRO A 1 138 ? 64.974 92.323 29.574 1.00 10.94 138 PRO A O 1
ATOM 1024 N N . GLN A 1 139 ? 65.904 94.149 29.875 1.00 9.04 139 GLN A N 1
ATOM 1025 C CA . GLN A 1 139 ? 64.880 94.400 28.754 1.00 4.92 139 GLN A CA 1
ATOM 1026 C C . GLN A 1 139 ? 65.642 94.936 27.618 1.00 3.41 139 GLN A C 1
ATOM 1027 O O . GLN A 1 139 ? 65.121 94.798 26.541 1.00 4.93 139 GLN A O 1
ATOM 1033 N N . THR A 1 140 ? 67.041 94.899 28.200 1.00 3.72 140 THR A N 1
ATOM 1034 C CA . THR A 1 140 ? 68.099 95.240 27.381 1.00 5.21 140 THR A CA 1
ATOM 1035 C C . THR A 1 140 ? 69.373 94.701 27.917 1.00 7.06 140 THR A C 1
ATOM 1036 O O . THR A 1 140 ? 69.587 94.506 29.011 1.00 2.23 140 THR A O 1
ATOM 1040 N N . LEU A 1 141 ? 70.003 94.259 26.834 1.00 3.97 141 LEU A N 1
ATOM 1041 C CA . LEU A 1 141 ? 71.359 93.864 26.999 1.00 5.74 141 LEU A CA 1
ATOM 1042 C C . LEU A 1 141 ? 72.403 94.811 26.366 1.00 7.28 141 LEU A C 1
ATOM 1043 O O . LEU A 1 141 ? 72.473 95.181 25.203 1.00 5.24 141 LEU A O 1
ATOM 1048 N N . HIS A 1 142 ? 73.356 94.983 27.360 1.00 2.00 142 HIS A N 1
ATOM 1049 C CA . HIS A 1 142 ? 74.404 95.844 27.240 1.00 4.60 142 HIS A CA 1
ATOM 1050 C C . HIS A 1 142 ? 75.803 95.578 26.792 1.00 3.37 142 HIS A C 1
ATOM 1051 O O . HIS A 1 142 ? 76.213 95.073 25.773 1.00 5.30 142 HIS A O 1
ATOM 1058 N N . ALA A 1 143 ? 76.992 95.877 27.333 1.00 4.03 143 ALA A N 1
ATOM 1059 C CA . ALA A 1 143 ? 78.150 95.627 26.381 1.00 8.88 143 ALA A CA 1
ATOM 1060 C C . ALA A 1 143 ? 78.709 94.761 27.379 1.00 13.97 143 ALA A C 1
ATOM 1061 O O . ALA A 1 143 ? 78.499 95.229 28.489 1.00 13.79 143 ALA A O 1
ATOM 1063 N N . THR A 1 144 ? 79.314 93.580 27.374 1.00 17.99 144 THR A N 1
ATOM 1064 C CA . THR A 1 144 ? 79.620 92.985 28.654 1.00 16.19 144 THR A CA 1
ATOM 1065 C C . THR A 1 144 ? 78.312 92.406 29.283 1.00 20.66 144 THR A C 1
ATOM 1066 O O . THR A 1 144 ? 78.658 91.724 30.331 1.00 25.48 144 THR A O 1
ATOM 1070 N N . GLN A 1 145 ? 77.080 92.526 28.715 1.00 13.76 145 GLN A N 1
ATOM 1071 C CA . GLN A 1 145 ? 75.940 91.865 29.313 1.00 13.32 145 GLN A CA 1
ATOM 1072 C C . GLN A 1 145 ? 75.513 90.836 28.313 1.00 17.33 145 GLN A C 1
ATOM 1073 O O . GLN A 1 145 ? 75.787 90.897 27.111 1.00 18.09 145 GLN A O 1
ATOM 1079 N N . SER A 1 146 ? 75.041 89.621 28.689 1.00 22.92 146 SER A N 1
ATOM 1080 C CA . SER A 1 146 ? 74.547 88.320 28.407 1.00 17.17 146 SER A CA 1
ATOM 1081 C C . SER A 1 146 ? 73.427 87.395 28.270 1.00 16.10 146 SER A C 1
ATOM 1082 O O . SER A 1 146 ? 73.470 86.735 27.205 1.00 26.59 146 SER A O 1
ATOM 1085 N N . LEU A 1 147 ? 72.685 87.004 29.263 1.00 11.80 147 LEU A N 1
ATOM 1086 C CA . LEU A 1 147 ? 71.810 85.786 28.971 1.00 9.74 147 LEU A CA 1
ATOM 1087 C C . LEU A 1 147 ? 72.815 84.643 29.062 1.00 11.47 147 LEU A C 1
ATOM 1088 O O . LEU A 1 147 ? 73.669 84.629 28.198 1.00 10.67 147 LEU A O 1
ATOM 1093 N N . GLN A 1 148 ? 72.957 83.691 29.956 1.00 15.41 148 GLN A N 1
ATOM 1094 C CA . GLN A 1 148 ? 73.673 82.474 30.092 1.00 19.51 148 GLN A CA 1
ATOM 1095 C C . GLN A 1 148 ? 72.909 81.184 30.366 1.00 17.42 148 GLN A C 1
ATOM 1096 O O . GLN A 1 148 ? 72.252 80.972 31.363 1.00 14.99 148 GLN A O 1
ATOM 1102 N N . LEU A 1 149 ? 72.927 80.055 29.664 1.00 17.16 149 LEU A N 1
ATOM 1103 C CA . LEU A 1 149 ? 72.477 78.702 29.998 1.00 13.75 149 LEU A CA 1
ATOM 1104 C C . LEU A 1 149 ? 73.770 77.965 30.465 1.00 14.70 149 LEU A C 1
ATOM 1105 O O . LEU A 1 149 ? 73.974 78.039 31.741 1.00 14.46 149 LEU A O 1
ATOM 1110 N N . SER A 1 150 ? 74.532 77.274 29.583 1.00 14.22 150 SER A N 1
ATOM 1111 C CA . SER A 1 150 ? 75.474 76.722 30.593 1.00 24.48 150 SER A CA 1
ATOM 1112 C C . SER A 1 150 ? 76.877 76.507 30.152 1.00 29.24 150 SER A C 1
ATOM 1113 O O . SER A 1 150 ? 77.496 77.037 31.048 1.00 28.27 150 SER A O 1
ATOM 1116 N N . PRO A 1 151 ? 77.062 75.746 29.127 1.00 32.44 151 PRO A N 1
ATOM 1117 C CA . PRO A 1 151 ? 78.308 76.073 28.463 1.00 31.51 151 PRO A CA 1
ATOM 1118 C C . PRO A 1 151 ? 77.990 77.351 27.612 1.00 33.55 151 PRO A C 1
ATOM 1119 O O . PRO A 1 151 ? 78.677 78.425 27.549 1.00 34.53 151 PRO A O 1
ATOM 1123 N N . TYR A 1 152 ? 76.759 77.380 27.014 1.00 30.07 152 TYR A N 1
ATOM 1124 C CA . TYR A 1 152 ? 76.042 78.277 26.173 1.00 21.36 152 TYR A CA 1
ATOM 1125 C C . TYR A 1 152 ? 75.976 79.686 26.701 1.00 16.32 152 TYR A C 1
ATOM 1126 O O . TYR A 1 152 ? 75.552 79.669 27.858 1.00 8.92 152 TYR A O 1
ATOM 1135 N N . ARG A 1 153 ? 76.412 80.619 25.893 1.00 15.39 153 ARG A N 1
ATOM 1136 C CA . ARG A 1 153 ? 76.163 82.066 26.236 1.00 18.90 153 ARG A CA 1
ATOM 1137 C C . ARG A 1 153 ? 76.103 83.188 25.188 1.00 14.46 153 ARG A C 1
ATOM 1138 O O . ARG A 1 153 ? 76.477 83.095 23.946 1.00 12.93 153 ARG A O 1
ATOM 1146 N N . LEU A 1 154 ? 75.305 84.272 25.473 1.00 9.92 154 LEU A N 1
ATOM 1147 C CA . LEU A 1 154 ? 75.012 85.341 24.445 1.00 4.60 154 LEU A CA 1
ATOM 1148 C C . LEU A 1 154 ? 75.716 86.743 24.727 1.00 4.42 154 LEU A C 1
ATOM 1149 O O . LEU A 1 154 ? 75.712 87.429 25.822 1.00 2.00 154 LEU A O 1
ATOM 1154 N N . SER A 1 155 ? 76.628 87.141 23.812 1.00 4.46 155 SER A N 1
ATOM 1155 C CA . SER A 1 155 ? 77.048 88.339 24.429 1.00 6.72 155 SER A CA 1
ATOM 1156 C C . SER A 1 155 ? 77.095 89.528 23.541 1.00 10.34 155 SER A C 1
ATOM 1157 O O . SER A 1 155 ? 77.078 89.413 22.312 1.00 14.86 155 SER A O 1
ATOM 1160 N N . MET A 1 156 ? 76.813 90.509 24.413 1.00 6.04 156 MET A N 1
ATOM 1161 C CA . MET A 1 156 ? 76.934 91.733 23.688 1.00 5.65 156 MET A CA 1
ATOM 1162 C C . MET A 1 156 ? 78.323 92.247 23.772 1.00 9.16 156 MET A C 1
ATOM 1163 O O . MET A 1 156 ? 78.791 92.791 24.773 1.00 11.80 156 MET A O 1
ATOM 1168 N N . GLU A 1 157 ? 79.055 92.303 22.676 1.00 11.02 157 GLU A N 1
ATOM 1169 C CA . GLU A 1 157 ? 80.437 92.754 22.902 1.00 10.03 157 GLU A CA 1
ATOM 1170 C C . GLU A 1 157 ? 80.876 94.135 22.914 1.00 10.53 157 GLU A C 1
ATOM 1171 O O . GLU A 1 157 ? 80.296 94.569 21.943 1.00 11.69 157 GLU A O 1
ATOM 1177 N N . THR A 1 158 ? 81.961 94.748 23.267 1.00 14.44 158 THR A N 1
ATOM 1178 C CA . THR A 1 158 ? 82.286 96.026 22.650 1.00 18.07 158 THR A CA 1
ATOM 1179 C C . THR A 1 158 ? 82.409 96.190 21.201 1.00 19.99 158 THR A C 1
ATOM 1180 O O . THR A 1 158 ? 81.937 97.352 21.067 1.00 25.53 158 THR A O 1
ATOM 1184 N N . ASP A 1 159 ? 82.597 95.371 20.184 1.00 19.74 159 ASP A N 1
ATOM 1185 C CA . ASP A 1 159 ? 8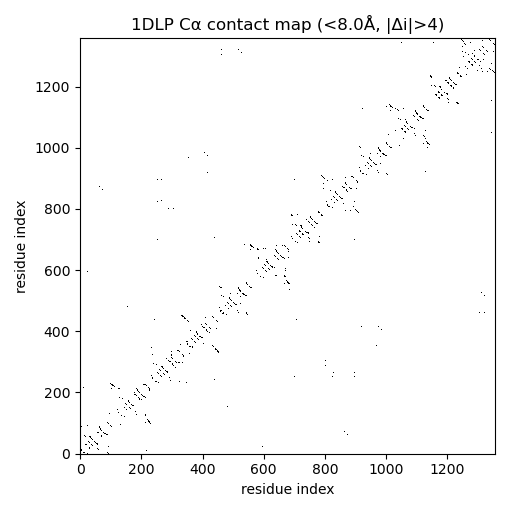2.678 95.557 18.755 1.00 13.41 159 ASP A CA 1
ATOM 1186 C C . ASP A 1 159 ? 81.285 95.731 18.438 1.00 4.52 159 ASP A C 1
ATOM 1187 O O . ASP A 1 159 ? 81.022 95.895 17.320 1.00 7.20 159 ASP A O 1
ATOM 1192 N N . CYS A 1 160 ? 80.168 95.772 19.041 1.00 15.95 160 CYS A N 1
ATOM 1193 C CA . CYS A 1 160 ? 78.879 96.071 18.423 1.00 22.50 160 CYS A CA 1
ATOM 1194 C C . CYS A 1 160 ? 78.511 94.675 17.881 1.00 30.51 160 CYS A C 1
ATOM 1195 O O . CYS A 1 160 ? 77.817 94.965 16.872 1.00 38.13 160 CYS A O 1
ATOM 1198 N N . ASN A 1 161 ? 78.912 93.487 18.454 1.00 29.87 161 ASN A N 1
ATOM 1199 C CA . ASN A 1 161 ? 78.413 92.234 17.795 1.00 28.39 161 ASN A CA 1
ATOM 1200 C C . ASN A 1 161 ? 77.782 91.157 18.673 1.00 29.02 161 ASN A C 1
ATOM 1201 O O . ASN A 1 161 ? 78.325 90.888 19.775 1.00 32.21 161 ASN A O 1
ATOM 1206 N N . LEU A 1 162 ? 76.530 90.676 18.359 1.00 22.80 162 LEU A N 1
ATOM 1207 C CA . LEU A 1 162 ? 75.885 89.801 19.390 1.00 12.09 162 LEU A CA 1
ATOM 1208 C C . LEU A 1 162 ? 76.514 88.443 19.154 1.00 9.79 162 LEU A C 1
ATOM 1209 O O . LEU A 1 162 ? 76.493 88.072 17.940 1.00 3.15 162 LEU A O 1
ATOM 1214 N N . VAL A 1 163 ? 77.077 87.675 20.083 1.00 6.18 163 VAL A N 1
ATOM 1215 C CA . VAL A 1 163 ? 77.788 86.435 19.760 1.00 8.70 163 VAL A CA 1
ATOM 1216 C C . VAL A 1 163 ? 77.337 85.414 20.767 1.00 11.59 163 VAL A C 1
ATOM 1217 O O . VAL A 1 163 ? 76.704 85.871 21.695 1.00 12.64 163 VAL A O 1
ATOM 1221 N N . LEU A 1 164 ? 77.502 84.144 20.348 1.00 14.11 164 LEU A N 1
ATOM 1222 C CA . LEU A 1 164 ? 77.101 82.875 20.877 1.00 11.45 164 LEU A CA 1
ATOM 1223 C C . LEU A 1 164 ? 78.230 81.958 21.316 1.00 10.42 164 LEU A C 1
ATOM 1224 O O . LEU A 1 164 ? 78.705 81.211 20.489 1.00 7.16 164 LEU A O 1
ATOM 1229 N N . PHE A 1 165 ? 78.685 82.118 22.588 1.00 11.90 165 PHE A N 1
ATOM 1230 C CA . PHE A 1 165 ? 79.617 80.992 22.782 1.00 18.92 165 PHE A CA 1
ATOM 1231 C C . PHE A 1 165 ? 78.812 79.680 23.019 1.00 24.53 165 PHE A C 1
ATOM 1232 O O . PHE A 1 165 ? 77.607 79.693 23.465 1.00 23.12 165 PHE A O 1
ATOM 1240 N N . ASP A 1 166 ? 79.576 78.546 22.703 1.00 25.47 166 ASP A N 1
ATOM 1241 C CA . ASP A 1 166 ? 79.323 77.146 23.018 1.00 23.18 166 ASP A CA 1
ATOM 1242 C C . ASP A 1 166 ? 80.640 76.904 23.751 1.00 19.46 166 ASP A C 1
ATOM 1243 O O . ASP A 1 166 ? 81.420 77.119 22.928 1.00 13.80 166 ASP A O 1
ATOM 1248 N N . ARG A 1 167 ? 80.661 76.929 24.973 1.00 22.83 167 ARG A N 1
ATOM 1249 C CA . ARG A 1 167 ? 81.948 76.809 25.630 1.00 28.43 167 ARG A CA 1
ATOM 1250 C C . ARG A 1 167 ? 82.895 77.819 25.085 1.00 32.82 167 ARG A C 1
ATOM 1251 O O . ARG A 1 167 ? 83.349 77.371 24.052 1.00 32.06 167 ARG A O 1
ATOM 1259 N N . ASP A 1 168 ? 83.244 79.060 25.414 1.00 37.74 168 ASP A N 1
ATOM 1260 C CA . ASP A 1 168 ? 84.403 79.533 24.710 1.00 39.76 168 ASP A CA 1
ATOM 1261 C C . ASP A 1 168 ? 84.516 79.444 23.249 1.00 29.66 168 ASP A C 1
ATOM 1262 O O . ASP A 1 168 ? 85.429 79.993 22.717 1.00 15.22 168 ASP A O 1
ATOM 1267 N N . ASP A 1 169 ? 83.570 79.097 22.444 1.00 31.56 169 ASP A N 1
ATOM 1268 C CA . ASP A 1 169 ? 83.699 79.227 21.023 1.00 36.06 169 ASP A CA 1
ATOM 1269 C C . ASP A 1 169 ? 82.465 79.756 20.272 1.00 28.92 169 ASP A C 1
ATOM 1270 O O . ASP A 1 169 ? 81.505 79.068 20.507 1.00 21.49 169 ASP A O 1
ATOM 1275 N N . ARG A 1 170 ? 82.895 80.627 19.363 1.00 24.96 170 ARG A N 1
ATOM 1276 C CA . ARG A 1 170 ? 82.086 81.336 18.403 1.00 26.11 170 ARG A CA 1
ATOM 1277 C C . ARG A 1 170 ? 81.138 80.440 17.599 1.00 21.02 170 ARG A C 1
ATOM 1278 O O . ARG A 1 170 ? 81.313 79.221 17.692 1.00 24.77 170 ARG A O 1
ATOM 1286 N N . VAL A 1 171 ? 79.840 80.447 17.624 1.00 9.59 171 VAL A N 1
ATOM 1287 C CA . VAL A 1 171 ? 79.020 79.432 17.159 1.00 5.99 171 VAL A CA 1
ATOM 1288 C C . VAL A 1 171 ? 78.190 80.314 16.362 1.00 9.59 171 VAL A C 1
ATOM 1289 O O . VAL A 1 171 ? 78.179 79.844 15.307 1.00 7.51 171 VAL A O 1
ATOM 1293 N N . TRP A 1 172 ? 77.332 81.216 16.726 1.00 19.01 172 TRP A N 1
ATOM 1294 C CA . TRP A 1 172 ? 76.575 82.048 15.770 1.00 19.06 172 TRP A CA 1
ATOM 1295 C C . TRP A 1 172 ? 76.940 83.498 16.049 1.00 17.14 172 TRP A C 1
ATOM 1296 O O . TRP A 1 172 ? 77.367 83.602 17.205 1.00 9.25 172 TRP A O 1
ATOM 1307 N N . SER A 1 173 ? 76.867 84.382 15.080 1.00 18.17 173 SER A N 1
ATOM 1308 C CA . SER A 1 173 ? 77.263 85.737 15.434 1.00 22.85 173 SER A CA 1
ATOM 1309 C C . SER A 1 173 ? 76.853 86.922 14.683 1.00 24.30 173 SER A C 1
ATOM 1310 O O . SER A 1 173 ? 76.099 86.368 13.894 1.00 28.29 173 SER A O 1
ATOM 1313 N N . THR A 1 174 ? 76.772 88.247 14.645 1.00 25.71 174 THR A N 1
ATOM 1314 C CA . THR A 1 174 ? 75.807 89.031 13.829 1.00 20.84 174 THR A CA 1
ATOM 1315 C C . THR A 1 174 ? 76.468 89.665 12.652 1.00 24.37 174 THR A C 1
ATOM 1316 O O . THR A 1 174 ? 76.182 90.012 11.513 1.00 21.26 174 THR A O 1
ATOM 1320 N N . ASN A 1 175 ? 77.725 89.456 13.003 1.00 31.43 175 ASN A N 1
ATOM 1321 C CA . ASN A 1 175 ? 78.875 89.873 12.319 1.00 41.72 175 ASN A CA 1
ATOM 1322 C C . ASN A 1 175 ? 78.450 91.330 12.073 1.00 39.40 175 ASN A C 1
ATOM 1323 O O . ASN A 1 175 ? 77.980 91.715 10.997 1.00 41.68 175 ASN A O 1
ATOM 1328 N N . THR A 1 176 ? 78.554 92.009 13.232 1.00 30.35 176 THR A N 1
ATOM 1329 C CA . THR A 1 176 ? 78.242 93.489 13.011 1.00 19.39 176 THR A CA 1
ATOM 1330 C C . THR A 1 176 ? 79.431 93.875 13.812 1.00 25.76 176 THR A C 1
ATOM 1331 O O . THR A 1 176 ? 79.220 94.338 14.889 1.00 29.43 176 THR A O 1
ATOM 1335 N N . ALA A 1 177 ? 80.722 93.567 13.557 1.00 29.69 177 ALA A N 1
ATOM 1336 C CA . ALA A 1 177 ? 81.662 94.035 14.600 1.00 31.09 177 ALA A CA 1
ATOM 1337 C C . ALA A 1 177 ? 81.997 95.490 14.180 1.00 33.72 177 ALA A C 1
ATOM 1338 O O . ALA A 1 177 ? 81.604 95.690 13.038 1.00 32.98 177 ALA A O 1
ATOM 1340 N N . GLY A 1 178 ? 82.584 96.339 15.030 1.00 33.69 178 GLY A N 1
ATOM 1341 C CA . GLY A 1 178 ? 82.759 97.689 14.704 1.00 28.65 178 GLY A CA 1
ATOM 1342 C C . GLY A 1 178 ? 81.748 98.249 13.809 1.00 27.68 178 GLY A C 1
ATOM 1343 O O . GLY A 1 178 ? 82.013 98.636 12.653 1.00 36.69 178 GLY A O 1
ATOM 1344 N N . LYS A 1 179 ? 80.524 98.535 14.023 1.00 24.26 179 LYS A N 1
ATOM 1345 C CA . LYS A 1 179 ? 79.713 99.409 13.164 1.00 16.98 179 LYS A CA 1
ATOM 1346 C C . LYS A 1 179 ? 79.022 100.256 14.249 1.00 13.48 179 LYS A C 1
ATOM 1347 O O . LYS A 1 179 ? 77.989 100.551 13.674 1.00 15.12 179 LYS A O 1
ATOM 1353 N N . GLY A 1 180 ? 79.562 100.334 15.478 1.00 2.22 180 GLY A N 1
ATOM 1354 C CA . GLY A 1 180 ? 79.044 100.996 16.463 1.00 7.67 180 GLY A CA 1
ATOM 1355 C C . GLY A 1 180 ? 79.740 101.163 17.770 1.00 14.10 180 GLY A C 1
ATOM 1356 O O . GLY A 1 180 ? 80.447 100.182 17.562 1.00 11.15 180 GLY A O 1
ATOM 1357 N N . THR A 1 181 ? 79.619 102.299 18.623 1.00 18.45 181 THR A N 1
ATOM 1358 C CA . THR A 1 181 ? 80.405 102.053 19.786 1.00 20.21 181 THR A CA 1
ATOM 1359 C C . THR A 1 181 ? 79.471 101.796 20.911 1.00 15.87 181 THR A C 1
ATOM 1360 O O . THR A 1 181 ? 79.971 100.889 21.674 1.00 21.54 181 THR A O 1
ATOM 1364 N N . GLY A 1 182 ? 78.251 102.128 20.843 1.00 6.64 182 GLY A N 1
ATOM 1365 C CA . GLY A 1 182 ? 77.898 101.617 22.186 1.00 7.73 182 GLY A CA 1
ATOM 1366 C C . GLY A 1 182 ? 76.822 100.712 22.172 1.00 9.74 182 GLY A C 1
ATOM 1367 O O . GLY A 1 182 ? 76.223 101.393 22.957 1.00 8.90 182 GLY A O 1
ATOM 1368 N N . CYS A 1 183 ? 76.758 99.553 21.489 1.00 14.07 183 CYS A N 1
ATOM 1369 C CA . CYS A 1 183 ? 75.466 98.830 21.245 1.00 8.29 183 CYS A CA 1
ATOM 1370 C C . CYS A 1 183 ? 74.679 98.261 22.350 1.00 2.57 183 CYS A C 1
ATOM 1371 O O . CYS A 1 183 ? 75.189 98.296 23.562 1.00 2.84 183 CYS A O 1
ATOM 1374 N N . ARG A 1 184 ? 73.514 97.795 22.097 1.00 4.16 184 ARG A N 1
ATOM 1375 C CA . ARG A 1 184 ? 72.607 97.123 22.929 1.00 2.78 184 ARG A CA 1
ATOM 1376 C C . ARG A 1 184 ? 71.704 96.437 21.907 1.00 4.75 184 ARG A C 1
ATOM 1377 O O . ARG A 1 184 ? 71.428 96.504 20.735 1.00 3.87 184 ARG A O 1
ATOM 1385 N N . ALA A 1 185 ? 71.054 95.489 22.590 1.00 8.36 185 ALA A N 1
ATOM 1386 C CA . ALA A 1 185 ? 70.157 94.478 22.041 1.00 3.69 185 ALA A CA 1
ATOM 1387 C C . ALA A 1 185 ? 68.988 94.416 23.046 1.00 2.89 185 ALA A C 1
ATOM 1388 O O . ALA A 1 185 ? 68.969 94.397 24.253 1.00 5.54 185 ALA A O 1
ATOM 1390 N N . VAL A 1 186 ? 68.051 94.918 22.383 1.00 2.49 186 VAL A N 1
ATOM 1391 C CA . VAL A 1 186 ? 66.762 95.088 23.009 1.00 8.50 186 VAL A CA 1
ATOM 1392 C C . VAL A 1 186 ? 65.654 94.314 22.246 1.00 3.38 186 VAL A C 1
ATOM 1393 O O . VAL A 1 186 ? 65.906 94.203 20.981 1.00 4.74 186 VAL A O 1
ATOM 1397 N N . LEU A 1 187 ? 64.529 93.781 23.011 1.00 2.00 187 LEU A N 1
ATOM 1398 C CA . LEU A 1 187 ? 63.744 93.289 22.146 1.00 3.46 187 LEU A CA 1
ATOM 1399 C C . LEU A 1 187 ? 62.488 94.017 22.019 1.00 8.32 187 LEU A C 1
ATOM 1400 O O . LEU A 1 187 ? 61.722 94.196 23.035 1.00 3.93 187 LEU A O 1
ATOM 1405 N N . GLN A 1 188 ? 62.237 94.272 20.734 1.00 2.79 188 GLN A N 1
ATOM 1406 C CA . GLN A 1 188 ? 60.956 95.152 20.660 1.00 10.59 188 GLN A CA 1
ATOM 1407 C C . GLN A 1 188 ? 59.556 94.937 21.062 1.00 5.13 188 GLN A C 1
ATOM 1408 O O . GLN A 1 188 ? 59.142 93.925 20.759 1.00 8.13 188 GLN A O 1
ATOM 1414 N N . PRO A 1 189 ? 58.565 95.802 21.179 1.00 6.36 189 PRO A N 1
ATOM 1415 C CA . PRO A 1 189 ? 57.177 95.542 21.491 1.00 2.91 189 PRO A CA 1
ATOM 1416 C C . PRO A 1 189 ? 56.499 94.685 20.426 1.00 12.04 189 PRO A C 1
ATOM 1417 O O . PRO A 1 189 ? 55.533 93.985 20.892 1.00 15.16 189 PRO A O 1
ATOM 1421 N N . ASN A 1 190 ? 57.072 94.293 19.263 1.00 8.79 190 ASN A N 1
ATOM 1422 C CA . ASN A 1 190 ? 56.344 93.345 18.464 1.00 5.11 190 ASN A CA 1
ATOM 1423 C C . ASN A 1 190 ? 57.187 92.173 18.013 1.00 7.09 190 ASN A C 1
ATOM 1424 O O . ASN A 1 190 ? 57.317 91.481 16.970 1.00 6.15 190 ASN A O 1
ATOM 1429 N N . GLY A 1 191 ? 58.046 91.574 18.841 1.00 7.20 191 GLY A N 1
ATOM 1430 C CA . GLY A 1 191 ? 59.160 90.736 18.982 1.00 6.36 191 GLY A CA 1
ATOM 1431 C C . GLY A 1 191 ? 59.946 90.737 17.772 1.00 2.19 191 GLY A C 1
ATOM 1432 O O . GLY A 1 191 ? 60.241 90.009 16.866 1.00 9.90 191 GLY A O 1
ATOM 1433 N N . ARG A 1 192 ? 60.818 91.659 17.672 1.00 3.67 192 ARG A N 1
ATOM 1434 C CA . ARG A 1 192 ? 61.968 92.267 16.955 1.00 2.00 192 ARG A CA 1
ATOM 1435 C C . ARG A 1 192 ? 63.188 92.745 17.591 1.00 9.02 192 ARG A C 1
ATOM 1436 O O . ARG A 1 192 ? 63.179 93.385 18.673 1.00 13.42 192 ARG A O 1
ATOM 1444 N N . MET A 1 193 ? 64.225 91.817 17.507 1.00 6.19 193 MET A N 1
ATOM 1445 C CA . MET A 1 193 ? 65.381 91.958 18.318 1.00 8.11 193 MET A CA 1
ATOM 1446 C C . MET A 1 193 ? 66.063 93.015 17.416 1.00 9.82 193 MET A C 1
ATOM 1447 O O . MET A 1 193 ? 65.874 92.997 16.199 1.00 7.69 193 MET A O 1
ATOM 1452 N N . ASP A 1 194 ? 66.706 93.967 18.168 1.00 9.50 194 ASP A N 1
ATOM 1453 C CA . ASP A 1 194 ? 67.591 94.795 17.428 1.00 7.89 194 ASP A CA 1
ATOM 1454 C C . ASP A 1 194 ? 68.872 95.152 18.045 1.00 6.89 194 ASP A C 1
ATOM 1455 O O . ASP A 1 194 ? 69.288 95.122 19.210 1.00 4.61 194 ASP A O 1
ATOM 1460 N N . VAL A 1 195 ? 69.676 95.462 17.070 1.00 6.21 195 VAL A N 1
ATOM 1461 C CA . VAL A 1 195 ? 70.976 95.583 17.797 1.00 9.54 195 VAL A CA 1
ATOM 1462 C C . VAL A 1 195 ? 71.306 96.934 17.217 1.00 13.75 195 VAL A C 1
ATOM 1463 O O . VAL A 1 195 ? 71.439 97.012 16.018 1.00 14.25 195 VAL A O 1
ATOM 1467 N N . LEU A 1 196 ? 71.164 97.767 18.297 1.00 12.96 196 LEU A N 1
ATOM 1468 C CA . LEU A 1 196 ? 71.234 99.150 17.985 1.00 4.17 196 LEU A CA 1
ATOM 1469 C C . LEU A 1 196 ? 72.392 99.747 18.653 1.00 9.32 196 LEU A C 1
ATOM 1470 O O . LEU A 1 196 ? 72.582 99.307 19.729 1.00 10.63 196 LEU A O 1
ATOM 1475 N N . THR A 1 197 ? 72.792 100.705 17.886 1.00 14.99 197 THR A N 1
ATOM 1476 C CA . THR A 1 197 ? 74.000 101.484 18.072 1.00 17.21 197 THR A CA 1
ATOM 1477 C C . THR A 1 197 ? 73.679 102.623 18.999 1.00 13.82 197 THR A C 1
ATOM 1478 O O . THR A 1 197 ? 72.608 102.962 19.232 1.00 9.95 197 THR A O 1
ATOM 1482 N N . ASN A 1 198 ? 74.696 103.217 19.560 1.00 16.60 198 ASN A N 1
ATOM 1483 C CA . ASN A 1 198 ? 74.919 104.370 20.306 1.00 12.14 198 ASN A CA 1
ATOM 1484 C C . ASN A 1 198 ? 73.785 105.363 20.402 1.00 9.95 198 ASN A C 1
ATOM 1485 O O . ASN A 1 198 ? 73.208 105.900 21.348 1.00 12.91 198 ASN A O 1
ATOM 1490 N N . GLN A 1 199 ? 73.508 105.850 19.281 1.00 2.00 199 GLN A N 1
ATOM 1491 C CA . GLN A 1 199 ? 72.912 106.559 18.311 1.00 4.42 199 GLN A CA 1
ATOM 1492 C C . GLN A 1 199 ? 71.670 105.933 17.765 1.00 7.82 199 GLN A C 1
ATOM 1493 O O . GLN A 1 199 ? 71.218 106.594 16.778 1.00 10.98 199 GLN A O 1
ATOM 1499 N N . ASN A 1 200 ? 70.827 105.205 18.463 1.00 6.23 200 ASN A N 1
ATOM 1500 C CA . ASN A 1 200 ? 69.519 104.570 18.259 1.00 6.35 200 ASN A CA 1
ATOM 1501 C C . ASN A 1 200 ? 69.510 104.108 16.804 1.00 7.99 200 ASN A C 1
ATOM 1502 O O . ASN A 1 200 ? 68.647 104.026 15.952 1.00 9.69 200 ASN A O 1
ATOM 1507 N N . ILE A 1 201 ? 70.571 103.526 16.120 1.00 8.18 201 ILE A N 1
ATOM 1508 C CA . ILE A 1 201 ? 70.415 103.115 14.760 1.00 3.46 201 ILE A CA 1
ATOM 1509 C C . ILE A 1 201 ? 70.712 101.581 14.915 1.00 8.99 201 ILE A C 1
ATOM 1510 O O . ILE A 1 201 ? 71.534 100.990 15.586 1.00 3.44 201 ILE A O 1
ATOM 1515 N N . ALA A 1 202 ? 69.823 100.917 14.208 1.00 12.64 202 ALA A N 1
ATOM 1516 C CA . ALA A 1 202 ? 69.832 99.487 14.294 1.00 14.16 202 ALA A CA 1
ATOM 1517 C C . ALA A 1 202 ? 70.658 98.933 13.182 1.00 16.95 202 ALA A C 1
ATOM 1518 O O . ALA A 1 202 ? 70.259 98.840 12.024 1.00 19.01 202 ALA A O 1
ATOM 1520 N N . VAL A 1 203 ? 71.785 98.426 13.570 1.00 17.87 203 VAL A N 1
ATOM 1521 C CA . VAL A 1 203 ? 72.798 97.647 12.807 1.00 16.96 203 VAL A CA 1
ATOM 1522 C C . VAL A 1 203 ? 72.287 96.249 12.493 1.00 21.87 203 VAL A C 1
ATOM 1523 O O . VAL A 1 203 ? 72.751 95.723 11.478 1.00 26.07 203 VAL A O 1
ATOM 1527 N N . TRP A 1 204 ? 71.381 95.577 13.245 1.00 18.88 204 TRP A N 1
ATOM 1528 C CA . TRP A 1 204 ? 70.810 94.292 13.015 1.00 11.51 204 TRP A CA 1
ATOM 1529 C C . TRP A 1 204 ? 69.438 94.093 13.588 1.00 9.02 204 TRP A C 1
ATOM 1530 O O . TRP A 1 204 ? 68.955 94.237 14.722 1.00 4.94 204 TRP A O 1
ATOM 1541 N N . THR A 1 205 ? 68.635 93.458 12.755 1.00 9.91 205 THR A N 1
ATOM 1542 C CA . THR A 1 205 ? 67.322 93.023 13.246 1.00 8.45 205 THR A CA 1
ATOM 1543 C C . THR A 1 205 ? 66.986 91.565 12.783 1.00 13.43 205 THR A C 1
ATOM 1544 O O . THR A 1 205 ? 67.203 90.951 11.695 1.00 15.53 205 THR A O 1
ATOM 1548 N N . SER A 1 206 ? 66.522 90.764 13.733 1.00 9.49 206 SER A N 1
ATOM 1549 C CA . SER A 1 206 ? 65.723 89.644 13.774 1.00 7.03 206 SER A CA 1
ATOM 1550 C C . SER A 1 206 ? 64.684 89.780 12.655 1.00 3.04 206 SER A C 1
ATOM 1551 O O . SER A 1 206 ? 64.101 88.871 12.209 1.00 7.16 206 SER A O 1
ATOM 1554 N N . GLY A 1 207 ? 64.188 90.629 11.893 1.00 4.32 207 GLY A N 1
ATOM 1555 C CA . GLY A 1 207 ? 63.195 91.057 11.197 1.00 11.65 207 GLY A CA 1
ATOM 1556 C C . GLY A 1 207 ? 61.658 90.916 11.374 1.00 16.39 207 GLY A C 1
ATOM 1557 O O . GLY A 1 207 ? 60.712 91.618 10.868 1.00 18.28 207 GLY A O 1
ATOM 1558 N N . ASN A 1 208 ? 61.386 89.758 11.952 1.00 14.04 208 ASN A N 1
ATOM 1559 C CA . ASN A 1 208 ? 60.012 89.331 11.776 1.00 11.46 208 ASN A CA 1
ATOM 1560 C C . ASN A 1 208 ? 59.285 89.870 12.996 1.00 9.67 208 ASN A C 1
ATOM 1561 O O . ASN A 1 208 ? 60.137 89.578 13.929 1.00 7.50 208 ASN A O 1
ATOM 1566 N N . SER A 1 209 ? 58.094 90.351 12.616 1.00 2.00 209 SER A N 1
ATOM 1567 C CA . SER A 1 209 ? 57.424 90.745 13.890 1.00 10.56 209 SER A CA 1
ATOM 1568 C C . SER A 1 209 ? 55.949 90.597 13.793 1.00 12.68 209 SER A C 1
ATOM 1569 O O . SER A 1 209 ? 55.437 90.225 12.769 1.00 13.97 209 SER A O 1
ATOM 1572 N N . ARG A 1 210 ? 55.297 90.874 14.914 1.00 15.59 210 ARG A N 1
ATOM 1573 C CA . ARG A 1 210 ? 53.886 90.759 15.095 1.00 21.72 210 ARG A CA 1
ATOM 1574 C C . ARG A 1 210 ? 53.202 91.924 15.820 1.00 19.34 210 ARG A C 1
ATOM 1575 O O . ARG A 1 210 ? 53.622 92.983 16.224 1.00 21.38 210 ARG A O 1
ATOM 1583 N N . SER A 1 211 ? 51.883 91.679 15.968 1.00 14.65 211 SER A N 1
ATOM 1584 C CA . SER A 1 211 ? 51.066 92.583 16.651 1.00 12.07 211 SER A CA 1
ATOM 1585 C C . SER A 1 211 ? 51.896 92.937 17.895 1.00 7.71 211 SER A C 1
ATOM 1586 O O . SER A 1 211 ? 52.258 91.993 18.547 1.00 10.05 211 SER A O 1
ATOM 1589 N N . ALA A 1 212 ? 52.232 94.122 18.301 1.00 7.94 212 ALA A N 1
ATOM 1590 C CA . ALA A 1 212 ? 52.691 94.461 19.548 1.00 8.37 212 ALA A CA 1
ATOM 1591 C C . ALA A 1 212 ? 51.934 93.734 20.707 1.00 7.82 212 ALA A C 1
ATOM 1592 O O . ALA A 1 212 ? 50.798 93.492 20.831 1.00 8.07 212 ALA A O 1
ATOM 1594 N N . GLY A 1 213 ? 52.707 93.503 21.708 1.00 8.21 213 GLY A N 1
ATOM 1595 C CA . GLY A 1 213 ? 52.205 92.979 22.925 1.00 4.79 213 GLY A CA 1
ATOM 1596 C C . GLY A 1 213 ? 53.591 93.009 23.519 1.00 13.12 213 GLY A C 1
ATOM 1597 O O . GLY A 1 213 ? 54.341 93.928 23.383 1.00 14.46 213 GLY A O 1
ATOM 1598 N N . ARG A 1 214 ? 53.814 91.797 24.089 1.00 16.40 214 ARG A N 1
ATOM 1599 C CA . ARG A 1 214 ? 54.896 91.379 25.041 1.00 7.28 214 ARG A CA 1
ATOM 1600 C C . ARG A 1 214 ? 55.344 90.020 24.711 1.00 8.24 214 ARG A C 1
ATOM 1601 O O . ARG A 1 214 ? 54.881 88.972 24.589 1.00 6.68 214 ARG A O 1
ATOM 1609 N N . TYR A 1 215 ? 56.436 89.848 23.888 1.00 4.23 215 TYR A N 1
ATOM 1610 C CA . TYR A 1 215 ? 57.187 88.841 23.607 1.00 2.00 215 TYR A CA 1
ATOM 1611 C C . TYR A 1 215 ? 58.349 88.520 24.512 1.00 6.58 215 TYR A C 1
ATOM 1612 O O . TYR A 1 215 ? 58.553 88.902 25.705 1.00 5.13 215 TYR A O 1
ATOM 1621 N N . VAL A 1 216 ? 59.088 87.409 24.323 1.00 6.26 216 VAL A N 1
ATOM 1622 C CA . VAL A 1 216 ? 60.273 86.885 25.028 1.00 5.00 216 VAL A CA 1
ATOM 1623 C C . VAL A 1 216 ? 61.225 86.201 23.988 1.00 5.57 216 VAL A C 1
ATOM 1624 O O . VAL A 1 216 ? 60.670 85.764 23.022 1.00 4.57 216 VAL A O 1
ATOM 1628 N N . PHE A 1 217 ? 62.532 86.204 24.251 1.00 6.47 217 PHE A N 1
ATOM 1629 C CA . PHE A 1 217 ? 63.555 85.538 23.484 1.00 3.73 217 PHE A CA 1
ATOM 1630 C C . PHE A 1 217 ? 64.232 84.608 24.464 1.00 5.52 217 PHE A C 1
ATOM 1631 O O . PHE A 1 217 ? 64.687 85.446 25.245 1.00 3.21 217 PHE A O 1
ATOM 1639 N N . VAL A 1 218 ? 64.479 83.279 24.339 1.00 9.28 218 VAL A N 1
ATOM 1640 C CA . VAL A 1 218 ? 65.150 82.221 25.076 1.00 4.30 218 VAL A CA 1
ATOM 1641 C C . VAL A 1 218 ? 66.357 81.611 24.398 1.00 3.01 218 VAL A C 1
ATOM 1642 O O . VAL A 1 218 ? 66.124 81.711 23.168 1.00 7.88 218 VAL A O 1
ATOM 1646 N N . LEU A 1 219 ? 67.378 81.427 25.187 1.00 2.50 219 LEU A N 1
ATOM 1647 C CA . LEU A 1 219 ? 68.728 81.067 24.661 1.00 5.48 219 LEU A CA 1
ATOM 1648 C C . LEU A 1 219 ? 68.376 79.611 24.991 1.00 8.68 219 LEU A C 1
ATOM 1649 O O . LEU A 1 219 ? 68.151 79.242 26.164 1.00 10.42 219 LEU A O 1
ATOM 1654 N N . GLN A 1 220 ? 67.939 78.825 24.005 1.00 10.37 220 GLN A N 1
ATOM 1655 C CA . GLN A 1 220 ? 67.273 77.569 24.267 1.00 14.94 220 GLN A CA 1
ATOM 1656 C C . GLN A 1 220 ? 67.886 76.609 25.098 1.00 19.62 220 GLN A C 1
ATOM 1657 O O . GLN A 1 220 ? 69.054 76.890 25.115 1.00 26.32 220 GLN A O 1
ATOM 1663 N N . PRO A 1 221 ? 67.603 75.410 25.472 1.00 21.88 221 PRO A N 1
ATOM 1664 C CA . PRO A 1 221 ? 68.772 74.511 25.987 1.00 18.63 221 PRO A CA 1
ATOM 1665 C C . PRO A 1 221 ? 69.186 73.885 24.664 1.00 15.93 221 PRO A C 1
ATOM 1666 O O . PRO A 1 221 ? 69.339 72.778 24.314 1.00 11.11 221 PRO A O 1
ATOM 1670 N N . ASP A 1 222 ? 69.035 74.335 23.364 1.00 13.51 222 ASP A N 1
ATOM 1671 C CA . ASP A 1 222 ? 69.478 73.351 22.374 1.00 11.47 222 ASP A CA 1
ATOM 1672 C C . ASP A 1 222 ? 70.387 74.447 21.895 1.00 18.76 222 ASP A C 1
ATOM 1673 O O . ASP A 1 222 ? 70.017 74.577 20.696 1.00 25.26 222 ASP A O 1
ATOM 1678 N N . ARG A 1 223 ? 71.064 75.296 22.732 1.00 14.84 223 ARG A N 1
ATOM 1679 C CA . ARG A 1 223 ? 71.812 76.205 21.872 1.00 16.63 223 ARG A CA 1
ATOM 1680 C C . ARG A 1 223 ? 70.938 76.841 20.748 1.00 20.24 223 ARG A C 1
ATOM 1681 O O . ARG A 1 223 ? 71.254 77.130 19.568 1.00 20.36 223 ARG A O 1
ATOM 1689 N N . ASN A 1 224 ? 69.627 77.164 20.984 1.00 19.77 224 ASN A N 1
ATOM 1690 C CA . ASN A 1 224 ? 68.772 77.898 20.127 1.00 14.37 224 ASN A CA 1
ATOM 1691 C C . ASN A 1 224 ? 68.414 79.366 20.540 1.00 15.29 224 ASN A C 1
ATOM 1692 O O . ASN A 1 224 ? 68.185 79.994 21.644 1.00 13.47 224 ASN A O 1
ATOM 1697 N N . LEU A 1 225 ? 68.510 80.154 19.409 1.00 10.19 225 LEU A N 1
ATOM 1698 C CA . LEU A 1 225 ? 67.966 81.402 19.980 1.00 6.28 225 LEU A CA 1
ATOM 1699 C C . LEU A 1 225 ? 66.652 81.401 19.331 1.00 4.71 225 LEU A C 1
ATOM 1700 O O . LEU A 1 225 ? 66.262 81.065 18.244 1.00 7.03 225 LEU A O 1
ATOM 1705 N N . ALA A 1 226 ? 65.791 81.862 20.233 1.00 8.06 226 ALA A N 1
ATOM 1706 C CA . ALA A 1 226 ? 64.470 81.879 19.498 1.00 10.17 226 ALA A CA 1
ATOM 1707 C C . ALA A 1 226 ? 63.406 82.767 20.162 1.00 12.76 226 ALA A C 1
ATOM 1708 O O . ALA A 1 226 ? 63.641 82.818 21.421 1.00 11.62 226 ALA A O 1
ATOM 1710 N N . ILE A 1 227 ? 62.461 83.298 19.254 1.00 12.06 227 ILE A N 1
ATOM 1711 C CA . ILE A 1 227 ? 61.637 84.291 20.019 1.00 12.83 227 ILE A CA 1
ATOM 1712 C C . ILE A 1 227 ? 60.181 83.964 19.979 1.00 7.96 227 ILE A C 1
ATOM 1713 O O . ILE A 1 227 ? 59.827 83.463 18.991 1.00 4.58 227 ILE A O 1
ATOM 1718 N N . TYR A 1 228 ? 59.288 83.973 20.880 1.00 6.86 228 TYR A N 1
ATOM 1719 C CA . TYR A 1 228 ? 58.007 83.568 21.194 1.00 7.46 228 TYR A CA 1
ATOM 1720 C C . TYR A 1 228 ? 57.176 84.772 21.649 1.00 7.61 228 TYR A C 1
ATOM 1721 O O . TYR A 1 228 ? 57.246 85.464 22.630 1.00 4.50 228 TYR A O 1
ATOM 1730 N N . GLY A 1 229 ? 55.903 84.893 21.264 1.00 9.11 229 GLY A N 1
ATOM 1731 C CA . GLY A 1 229 ? 55.032 85.931 21.227 1.00 10.57 229 GLY A CA 1
ATOM 1732 C C . GLY A 1 229 ? 53.894 85.711 20.354 1.00 11.89 229 GLY A C 1
ATOM 1733 O O . GLY A 1 229 ? 53.563 85.284 19.318 1.00 15.30 229 GLY A O 1
ATOM 1734 N N . GLY A 1 230 ? 52.933 85.965 21.055 1.00 12.90 230 GLY A N 1
ATOM 1735 C CA . GLY A 1 230 ? 51.575 86.129 21.412 1.00 16.38 230 GLY A CA 1
ATOM 1736 C C . GLY A 1 230 ? 52.090 86.564 22.852 1.00 11.82 230 GLY A C 1
ATOM 1737 O O . GLY A 1 230 ? 53.155 87.013 22.831 1.00 10.29 230 GLY A O 1
ATOM 1738 N N . ALA A 1 231 ? 51.569 86.412 23.937 1.00 10.66 231 ALA A N 1
ATOM 1739 C CA . ALA A 1 231 ? 51.323 86.309 25.251 1.00 3.43 231 ALA A CA 1
ATOM 1740 C C . ALA A 1 231 ? 49.884 86.314 25.839 1.00 12.41 231 ALA A C 1
ATOM 1741 O O . ALA A 1 231 ? 49.528 87.041 26.759 1.00 13.56 231 ALA A O 1
ATOM 1743 N N . LEU A 1 232 ? 49.100 85.242 25.719 1.00 11.93 232 LEU A N 1
ATOM 1744 C CA . LEU A 1 232 ? 48.182 84.277 25.819 1.00 3.95 232 LEU A CA 1
ATOM 1745 C C . LEU A 1 232 ? 47.745 83.974 27.206 1.00 9.02 232 LEU A C 1
ATOM 1746 O O . LEU A 1 232 ? 46.563 83.701 27.159 1.00 16.86 232 LEU A O 1
ATOM 1751 N N . TRP A 1 233 ? 48.374 84.098 28.308 1.00 7.80 233 TRP A N 1
ATOM 1752 C CA . TRP A 1 233 ? 47.839 83.750 29.628 1.00 5.47 233 TRP A CA 1
ATOM 1753 C C . TRP A 1 233 ? 48.718 84.040 30.804 1.00 6.74 233 TRP A C 1
ATOM 1754 O O . TRP A 1 233 ? 50.016 84.044 30.857 1.00 7.01 233 TRP A O 1
ATOM 1765 N N . THR A 1 234 ? 48.249 84.640 31.899 1.00 2.42 234 THR A N 1
ATOM 1766 C CA . THR A 1 234 ? 48.981 84.665 33.153 1.00 4.42 234 THR A CA 1
ATOM 1767 C C . THR A 1 234 ? 48.181 84.494 34.398 1.00 7.11 234 THR A C 1
ATOM 1768 O O . THR A 1 234 ? 47.062 84.787 34.174 1.00 7.52 234 THR A O 1
ATOM 1772 N N . THR A 1 235 ? 48.601 83.956 35.518 1.00 8.19 235 THR A N 1
ATOM 1773 C CA . THR A 1 235 ? 47.798 84.184 36.747 1.00 10.83 235 THR A CA 1
ATOM 1774 C C . THR A 1 235 ? 47.525 85.648 37.129 1.00 13.61 235 THR A C 1
ATOM 1775 O O . THR A 1 235 ? 47.918 86.898 36.670 1.00 10.08 235 THR A O 1
ATOM 1779 N N . ASN B 1 1 ? 80.014 36.951 36.687 1.00 47.02 1 ASN B N 1
ATOM 1780 C CA . ASN B 1 1 ? 81.312 36.152 37.036 1.00 45.00 1 ASN B CA 1
ATOM 1781 C C . ASN B 1 1 ? 81.709 36.266 35.565 1.00 32.52 1 ASN B C 1
ATOM 1782 O O . ASN B 1 1 ? 80.853 36.571 34.695 1.00 22.89 1 ASN B O 1
ATOM 1787 N N . ASN B 1 2 ? 82.799 35.755 35.136 1.00 23.02 2 ASN B N 1
ATOM 1788 C CA . ASN B 1 2 ? 83.399 35.459 33.909 1.00 13.72 2 ASN B CA 1
ATOM 1789 C C . ASN B 1 2 ? 83.813 34.102 33.320 1.00 14.65 2 ASN B C 1
ATOM 1790 O O . ASN B 1 2 ? 84.638 34.072 32.306 1.00 12.99 2 ASN B O 1
ATOM 1795 N N . ILE B 1 3 ? 83.408 32.890 33.736 1.00 11.73 3 ILE B N 1
ATOM 1796 C CA . ILE B 1 3 ? 83.513 31.665 32.988 1.00 9.79 3 ILE B CA 1
ATOM 1797 C C . ILE B 1 3 ? 82.048 31.148 32.709 1.00 11.65 3 ILE B C 1
ATOM 1798 O O . ILE B 1 3 ? 81.012 31.540 33.361 1.00 3.28 3 ILE B O 1
ATOM 1803 N N . LEU B 1 4 ? 81.893 30.236 31.744 1.00 9.84 4 LEU B N 1
ATOM 1804 C CA . LEU B 1 4 ? 80.773 29.402 31.388 1.00 11.23 4 LEU B CA 1
ATOM 1805 C C . LEU B 1 4 ? 80.835 27.838 31.687 1.00 16.43 4 LEU B C 1
ATOM 1806 O O . LEU B 1 4 ? 81.696 27.422 30.866 1.00 22.70 4 LEU B O 1
ATOM 1811 N N . PHE B 1 5 ? 80.157 26.868 32.390 1.00 4.75 5 PHE B N 1
ATOM 1812 C CA . PHE B 1 5 ? 80.400 25.483 32.432 1.00 5.82 5 PHE B CA 1
ATOM 1813 C C . PHE B 1 5 ? 79.918 24.623 31.287 1.00 7.95 5 PHE B C 1
ATOM 1814 O O . PHE B 1 5 ? 79.015 24.793 30.280 1.00 4.78 5 PHE B O 1
ATOM 1822 N N . GLY B 1 6 ? 80.612 23.399 31.131 1.00 13.96 6 GLY B N 1
ATOM 1823 C CA . GLY B 1 6 ? 80.345 22.143 30.309 1.00 2.79 6 GLY B CA 1
ATOM 1824 C C . GLY B 1 6 ? 78.822 22.080 30.577 1.00 8.22 6 GLY B C 1
ATOM 1825 O O . GLY B 1 6 ? 78.368 22.288 31.741 1.00 6.17 6 GLY B O 1
ATOM 1826 N N . LEU B 1 7 ? 77.745 21.664 29.938 1.00 9.33 7 LEU B N 1
ATOM 1827 C CA . LEU B 1 7 ? 76.434 20.919 30.215 1.00 7.73 7 LEU B CA 1
ATOM 1828 C C . LEU B 1 7 ? 76.722 19.717 31.066 1.00 2.00 7 LEU B C 1
ATOM 1829 O O . LEU B 1 7 ? 77.567 18.774 30.862 1.00 7.21 7 LEU B O 1
ATOM 1834 N N . SER B 1 8 ? 76.825 19.822 32.336 1.00 4.82 8 SER B N 1
ATOM 1835 C CA . SER B 1 8 ? 77.424 19.148 33.446 1.00 2.49 8 SER B CA 1
ATOM 1836 C C . SER B 1 8 ? 76.124 18.805 34.105 1.00 6.30 8 SER B C 1
ATOM 1837 O O . SER B 1 8 ? 75.148 19.268 33.648 1.00 8.29 8 SER B O 1
ATOM 1840 N N . HIS B 1 9 ? 76.087 17.999 34.983 1.00 7.63 9 HIS B N 1
ATOM 1841 C CA . HIS B 1 9 ? 75.070 17.509 35.792 1.00 18.37 9 HIS B CA 1
ATOM 1842 C C . HIS B 1 9 ? 74.922 17.987 37.213 1.00 21.73 9 HIS B C 1
ATOM 1843 O O . HIS B 1 9 ? 74.233 17.512 38.075 1.00 18.46 9 HIS B O 1
ATOM 1850 N N . GLU B 1 10 ? 75.971 18.783 37.411 1.00 29.08 10 GLU B N 1
ATOM 1851 C CA . GLU B 1 10 ? 76.410 19.070 38.779 1.00 32.62 10 GLU B CA 1
ATOM 1852 C C . GLU B 1 10 ? 76.055 20.467 39.129 1.00 27.38 10 GLU B C 1
ATOM 1853 O O . GLU B 1 10 ? 75.969 20.677 40.362 1.00 24.99 10 GLU B O 1
ATOM 1859 N N . GLY B 1 11 ? 75.610 21.305 38.181 1.00 21.21 11 GLY B N 1
ATOM 1860 C CA . GLY B 1 11 ? 75.032 22.438 38.989 1.00 22.27 11 GLY B CA 1
ATOM 1861 C C . GLY B 1 11 ? 75.881 23.310 40.012 1.00 13.58 11 GLY B C 1
ATOM 1862 O O . GLY B 1 11 ? 75.562 23.218 41.137 1.00 9.37 11 GLY B O 1
ATOM 1863 N N . SER B 1 12 ? 76.363 24.231 39.260 1.00 10.44 12 SER B N 1
ATOM 1864 C CA . SER B 1 12 ? 77.373 24.863 38.587 1.00 7.46 12 SER B CA 1
ATOM 1865 C C . SER B 1 12 ? 76.889 25.445 37.194 1.00 2.52 12 SER B C 1
ATOM 1866 O O . SER B 1 12 ? 76.608 24.705 36.297 1.00 3.68 12 SER B O 1
ATOM 1869 N N . HIS B 1 13 ? 76.404 26.703 37.495 1.00 7.39 13 HIS B N 1
ATOM 1870 C CA . HIS B 1 13 ? 75.854 27.737 36.661 1.00 8.89 13 HIS B CA 1
ATOM 1871 C C . HIS B 1 13 ? 76.247 29.089 36.160 1.00 8.10 13 HIS B C 1
ATOM 1872 O O . HIS B 1 13 ? 77.306 29.437 36.801 1.00 8.96 13 HIS B O 1
ATOM 1879 N N . PRO B 1 14 ? 76.505 29.503 34.978 1.00 5.20 14 PRO B N 1
ATOM 1880 C CA . PRO B 1 14 ? 75.759 29.160 33.880 1.00 10.85 14 PRO B CA 1
ATOM 1881 C C . PRO B 1 14 ? 76.116 27.830 33.075 1.00 13.66 14 PRO B C 1
ATOM 1882 O O . PRO B 1 14 ? 77.208 27.259 32.919 1.00 8.62 14 PRO B O 1
ATOM 1886 N N . GLN B 1 15 ? 74.982 27.465 32.335 1.00 14.37 15 GLN B N 1
ATOM 1887 C CA . GLN B 1 15 ? 75.573 26.382 31.526 1.00 8.34 15 GLN B CA 1
ATOM 1888 C C . GLN B 1 15 ? 75.240 26.709 30.118 1.00 4.05 15 GLN B C 1
ATOM 1889 O O . GLN B 1 15 ? 75.791 25.906 29.396 1.00 6.77 15 GLN B O 1
ATOM 1895 N N . THR B 1 16 ? 74.554 27.823 29.869 1.00 8.37 16 THR B N 1
ATOM 1896 C CA . THR B 1 16 ? 74.188 28.295 28.556 1.00 7.84 16 THR B CA 1
ATOM 1897 C C . THR B 1 16 ? 74.182 29.821 28.396 1.00 8.27 16 THR B C 1
ATOM 1898 O O . THR B 1 16 ? 73.594 30.421 29.288 1.00 8.34 16 THR B O 1
ATOM 1902 N N . LEU B 1 17 ? 74.701 30.225 27.183 1.00 9.71 17 LEU B N 1
ATOM 1903 C CA . LEU B 1 17 ? 74.530 31.736 27.258 1.00 7.70 17 LEU B CA 1
ATOM 1904 C C . LEU B 1 17 ? 73.268 31.958 26.530 1.00 5.73 17 LEU B C 1
ATOM 1905 O O . LEU B 1 17 ? 73.153 31.415 25.391 1.00 10.31 17 LEU B O 1
ATOM 1910 N N . HIS B 1 18 ? 72.270 32.675 26.804 1.00 4.15 18 HIS B N 1
ATOM 1911 C CA . HIS B 1 18 ? 71.138 32.892 26.196 1.00 13.35 18 HIS B CA 1
ATOM 1912 C C . HIS B 1 18 ? 71.012 34.065 25.280 1.00 21.55 18 HIS B C 1
ATOM 1913 O O . HIS B 1 18 ? 71.319 34.177 24.084 1.00 26.61 18 HIS B O 1
ATOM 1920 N N . ALA B 1 19 ? 70.232 35.055 25.663 1.00 24.35 19 ALA B N 1
ATOM 1921 C CA . ALA B 1 19 ? 69.669 35.629 24.410 1.00 25.26 19 ALA B CA 1
ATOM 1922 C C . ALA B 1 19 ? 69.967 37.032 24.621 1.00 25.19 19 ALA B C 1
ATOM 1923 O O . ALA B 1 19 ? 70.529 37.517 23.650 1.00 31.20 19 ALA B O 1
ATOM 1925 N N . ALA B 1 20 ? 69.800 37.531 25.810 1.00 19.18 20 ALA B N 1
ATOM 1926 C CA . ALA B 1 20 ? 70.025 38.939 26.096 1.00 12.81 20 ALA B CA 1
ATOM 1927 C C . ALA B 1 20 ? 71.297 38.736 26.865 1.00 12.94 20 ALA B C 1
ATOM 1928 O O . ALA B 1 20 ? 71.421 39.480 27.718 1.00 12.32 20 ALA B O 1
ATOM 1930 N N . GLN B 1 21 ? 71.850 37.526 27.026 1.00 14.42 21 GLN B N 1
ATOM 1931 C CA . GLN B 1 21 ? 72.835 37.163 28.009 1.00 16.46 21 GLN B CA 1
ATOM 1932 C C . GLN B 1 21 ? 74.209 37.117 27.430 1.00 17.92 21 GLN B C 1
ATOM 1933 O O . GLN B 1 21 ? 74.350 37.122 26.242 1.00 23.35 21 GLN B O 1
ATOM 1939 N N . SER B 1 22 ? 75.259 37.346 28.073 1.00 16.30 22 SER B N 1
ATOM 1940 C CA . SER B 1 22 ? 76.537 37.741 28.411 1.00 13.24 22 SER B CA 1
ATOM 1941 C C . SER B 1 22 ? 77.542 37.284 29.413 1.00 9.20 22 SER B C 1
ATOM 1942 O O . SER B 1 22 ? 77.429 36.856 30.603 1.00 3.40 22 SER B O 1
ATOM 1945 N N . LEU B 1 23 ? 78.805 37.148 29.325 1.00 8.62 23 LEU B N 1
ATOM 1946 C CA . LEU B 1 23 ? 79.508 36.921 30.551 1.00 8.64 23 LEU B CA 1
ATOM 1947 C C . LEU B 1 23 ? 80.372 38.214 30.454 1.00 6.40 23 LEU B C 1
ATOM 1948 O O . LEU B 1 23 ? 80.903 38.372 29.424 1.00 5.10 23 LEU B O 1
ATOM 1953 N N . GLU B 1 24 ? 80.467 38.849 31.562 1.00 8.34 24 GLU B N 1
ATOM 1954 C CA . GLU B 1 24 ? 81.220 39.971 31.726 1.00 11.10 24 GLU B CA 1
ATOM 1955 C C . GLU B 1 24 ? 82.505 39.968 32.464 1.00 10.08 24 GLU B C 1
ATOM 1956 O O . GLU B 1 24 ? 82.136 40.278 33.545 1.00 4.06 24 GLU B O 1
ATOM 1962 N N . LEU B 1 25 ? 83.778 40.058 32.177 1.00 16.82 25 LEU B N 1
ATOM 1963 C CA . LEU B 1 25 ? 84.948 40.578 32.899 1.00 22.60 25 LEU B CA 1
ATOM 1964 C C . LEU B 1 25 ? 85.037 42.090 32.281 1.00 26.51 25 LEU B C 1
ATOM 1965 O O . LEU B 1 25 ? 85.025 42.443 31.125 1.00 20.26 25 LEU B O 1
ATOM 1970 N N . SER B 1 26 ? 84.986 42.866 33.320 1.00 29.55 26 SER B N 1
ATOM 1971 C CA . SER B 1 26 ? 84.758 44.196 33.751 1.00 31.27 26 SER B CA 1
ATOM 1972 C C . SER B 1 26 ? 85.861 45.044 33.213 1.00 24.83 26 SER B C 1
ATOM 1973 O O . SER B 1 26 ? 87.011 45.054 33.403 1.00 21.77 26 SER B O 1
ATOM 1976 N N . SER B 1 27 ? 85.397 45.520 32.117 1.00 19.84 27 SER B N 1
ATOM 1977 C CA . SER B 1 27 ? 85.939 46.116 30.966 1.00 11.41 27 SER B CA 1
ATOM 1978 C C . SER B 1 27 ? 85.403 45.396 29.721 1.00 13.64 27 SER B C 1
ATOM 1979 O O . SER B 1 27 ? 84.666 46.069 28.993 1.00 12.14 27 SER B O 1
ATOM 1982 N N . PHE B 1 28 ? 85.421 44.017 29.625 1.00 14.44 28 PHE B N 1
ATOM 1983 C CA . PHE B 1 28 ? 84.975 43.187 28.501 1.00 9.18 28 PHE B CA 1
ATOM 1984 C C . PHE B 1 28 ? 83.643 42.423 28.371 1.00 5.79 28 PHE B C 1
ATOM 1985 O O . PHE B 1 28 ? 82.767 42.304 29.257 1.00 5.25 28 PHE B O 1
ATOM 1993 N N . ARG B 1 29 ? 83.247 42.125 27.119 1.00 8.21 29 ARG B N 1
ATOM 1994 C CA . ARG B 1 29 ? 81.898 41.709 27.130 1.00 7.66 29 ARG B CA 1
ATOM 1995 C C . ARG B 1 29 ? 81.860 40.685 26.069 1.00 12.70 29 ARG B C 1
ATOM 1996 O O . ARG B 1 29 ? 81.878 40.964 24.890 1.00 21.99 29 ARG B O 1
ATOM 2004 N N . PHE B 1 30 ? 81.395 39.667 26.741 1.00 11.87 30 PHE B N 1
ATOM 2005 C CA . PHE B 1 30 ? 80.857 38.564 25.919 1.00 3.82 30 PHE B CA 1
ATOM 2006 C C . PHE B 1 30 ? 79.412 38.312 25.973 1.00 2.00 30 PHE B C 1
ATOM 2007 O O . PHE B 1 30 ? 79.045 37.540 26.776 1.00 8.94 30 PHE B O 1
ATOM 2015 N N . THR B 1 31 ? 78.537 38.436 25.217 1.00 2.00 31 THR B N 1
ATOM 2016 C CA . THR B 1 31 ? 77.013 38.334 25.158 1.00 4.25 31 THR B CA 1
ATOM 2017 C C . THR B 1 31 ? 76.497 37.444 23.928 1.00 5.98 31 THR B C 1
ATOM 2018 O O . THR B 1 31 ? 76.857 37.574 22.798 1.00 2.51 31 THR B O 1
ATOM 2022 N N . MET B 1 32 ? 75.233 36.975 24.294 1.00 2.37 32 MET B N 1
ATOM 2023 C CA . MET B 1 32 ? 74.546 36.418 23.191 1.00 6.72 32 MET B CA 1
ATOM 2024 C C . MET B 1 32 ? 73.946 37.515 22.312 1.00 2.00 32 MET B C 1
ATOM 2025 O O . MET B 1 32 ? 72.898 37.924 22.730 1.00 7.36 32 MET B O 1
ATOM 2030 N N . GLN B 1 33 ? 74.245 37.707 20.994 1.00 4.97 33 GLN B N 1
ATOM 2031 C CA . GLN B 1 33 ? 73.354 38.846 20.603 1.00 6.81 33 GLN B CA 1
ATOM 2032 C C . GLN B 1 33 ? 71.998 38.431 20.165 1.00 3.20 33 GLN B C 1
ATOM 2033 O O . GLN B 1 33 ? 71.843 37.293 20.319 1.00 14.69 33 GLN B O 1
ATOM 2039 N N . SER B 1 34 ? 70.974 39.202 19.947 1.00 5.42 34 SER B N 1
ATOM 2040 C CA . SER B 1 34 ? 69.756 38.576 19.481 1.00 5.84 34 SER B CA 1
ATOM 2041 C C . SER B 1 34 ? 69.626 38.462 18.002 1.00 6.60 34 SER B C 1
ATOM 2042 O O . SER B 1 34 ? 68.545 38.683 17.694 1.00 4.04 34 SER B O 1
ATOM 2045 N N . ASP B 1 35 ? 70.635 38.407 17.257 1.00 4.33 35 ASP B N 1
ATOM 2046 C CA . ASP B 1 35 ? 70.518 38.370 15.824 1.00 8.48 35 ASP B CA 1
ATOM 2047 C C . ASP B 1 35 ? 71.277 37.087 15.633 1.00 11.14 35 ASP B C 1
ATOM 2048 O O . ASP B 1 35 ? 71.738 36.590 14.689 1.00 5.37 35 ASP B O 1
ATOM 2053 N N . CYS B 1 36 ? 71.680 36.519 16.783 1.00 16.03 36 CYS B N 1
ATOM 2054 C CA . CYS B 1 36 ? 72.564 35.384 16.635 1.00 17.85 36 CYS B CA 1
ATOM 2055 C C . CYS B 1 36 ? 73.928 35.996 16.665 1.00 19.72 36 CYS B C 1
ATOM 2056 O O . CYS B 1 36 ? 74.685 35.075 16.310 1.00 24.50 36 CYS B O 1
ATOM 2059 N N . ASN B 1 37 ? 74.417 37.144 17.129 1.00 18.80 37 ASN B N 1
ATOM 2060 C CA . ASN B 1 37 ? 75.917 37.103 16.933 1.00 16.29 37 ASN B CA 1
ATOM 2061 C C . ASN B 1 37 ? 76.602 36.772 18.235 1.00 10.71 37 ASN B C 1
ATOM 2062 O O . ASN B 1 37 ? 76.016 37.470 19.139 1.00 5.68 37 ASN B O 1
ATOM 2067 N N . LEU B 1 38 ? 77.413 35.722 18.357 1.00 6.95 38 LEU B N 1
ATOM 2068 C CA . LEU B 1 38 ? 77.904 35.705 19.772 1.00 7.24 38 LEU B CA 1
ATOM 2069 C C . LEU B 1 38 ? 79.007 36.719 19.571 1.00 9.35 38 LEU B C 1
ATOM 2070 O O . LEU B 1 38 ? 79.646 36.265 18.663 1.00 8.07 38 LEU B O 1
ATOM 2075 N N . VAL B 1 39 ? 79.033 37.820 20.284 1.00 11.22 39 VAL B N 1
ATOM 2076 C CA . VAL B 1 39 ? 80.069 38.845 20.167 1.00 11.76 39 VAL B CA 1
ATOM 2077 C C . VAL B 1 39 ? 80.855 39.170 21.478 1.00 11.45 39 VAL B C 1
ATOM 2078 O O . VAL B 1 39 ? 80.359 39.112 22.512 1.00 4.24 39 VAL B O 1
ATOM 2082 N N . LEU B 1 40 ? 82.124 39.515 21.502 1.00 14.84 40 LEU B N 1
ATOM 2083 C CA . LEU B 1 40 ? 83.083 39.939 22.393 1.00 12.48 40 LEU B CA 1
ATOM 2084 C C . LEU B 1 40 ? 83.244 41.480 22.361 1.00 13.85 40 LEU B C 1
ATOM 2085 O O . LEU B 1 40 ? 84.112 41.897 21.588 1.00 2.67 40 LEU B O 1
ATOM 2090 N N . PHE B 1 41 ? 82.536 42.361 23.080 1.00 13.28 41 PHE B N 1
ATOM 2091 C CA . PHE B 1 41 ? 83.017 43.750 22.987 1.00 15.47 41 PHE B CA 1
ATOM 2092 C C . PHE B 1 41 ? 84.188 44.333 23.705 1.00 20.22 41 PHE B C 1
ATOM 2093 O O . PHE B 1 41 ? 84.303 43.818 24.823 1.00 24.31 41 PHE B O 1
ATOM 2101 N N . ASP B 1 42 ? 84.932 45.456 23.554 1.00 23.58 42 ASP B N 1
ATOM 2102 C CA . ASP B 1 42 ? 85.856 45.978 24.619 1.00 20.76 42 ASP B CA 1
ATOM 2103 C C . ASP B 1 42 ? 85.137 47.179 25.144 1.00 22.44 42 ASP B C 1
ATOM 2104 O O . ASP B 1 42 ? 85.412 47.971 24.266 1.00 12.19 42 ASP B O 1
ATOM 2109 N N . SER B 1 43 ? 84.208 47.480 25.996 1.00 32.43 43 SER B N 1
ATOM 2110 C CA . SER B 1 43 ? 83.655 48.841 26.231 1.00 43.68 43 SER B CA 1
ATOM 2111 C C . SER B 1 43 ? 82.468 48.823 25.296 1.00 47.62 43 SER B C 1
ATOM 2112 O O . SER B 1 43 ? 81.646 47.949 25.539 1.00 51.15 43 SER B O 1
ATOM 2115 N N . ASP B 1 44 ? 82.454 49.511 24.230 1.00 51.22 44 ASP B N 1
ATOM 2116 C CA . ASP B 1 44 ? 81.661 49.309 23.057 1.00 55.53 44 ASP B CA 1
ATOM 2117 C C . ASP B 1 44 ? 82.859 48.983 22.143 1.00 50.74 44 ASP B C 1
ATOM 2118 O O . ASP B 1 44 ? 83.981 49.265 22.596 1.00 50.29 44 ASP B O 1
ATOM 2123 N N . VAL B 1 45 ? 82.638 48.552 20.941 1.00 42.12 45 VAL B N 1
ATOM 2124 C CA . VAL B 1 45 ? 83.793 48.429 20.030 1.00 34.44 45 VAL B CA 1
ATOM 2125 C C . VAL B 1 45 ? 83.952 46.933 20.222 1.00 24.37 45 VAL B C 1
ATOM 2126 O O . VAL B 1 45 ? 84.278 46.469 21.248 1.00 12.38 45 VAL B O 1
ATOM 2130 N N . ARG B 1 46 ? 83.459 46.336 19.159 1.00 22.20 46 ARG B N 1
ATOM 2131 C CA . ARG B 1 46 ? 83.646 44.906 19.041 1.00 25.32 46 ARG B CA 1
ATOM 2132 C C . ARG B 1 46 ? 85.048 44.375 18.812 1.00 23.56 46 ARG B C 1
ATOM 2133 O O . ARG B 1 46 ? 85.928 45.191 18.746 1.00 26.63 46 ARG B O 1
ATOM 2141 N N . VAL B 1 47 ? 85.372 43.164 19.194 1.00 18.39 47 VAL B N 1
ATOM 2142 C CA . VAL B 1 47 ? 86.616 42.670 18.953 1.00 14.72 47 VAL B CA 1
ATOM 2143 C C . VAL B 1 47 ? 86.495 41.470 18.086 1.00 15.90 47 VAL B C 1
ATOM 2144 O O . VAL B 1 47 ? 87.278 41.412 17.170 1.00 17.87 47 VAL B O 1
ATOM 2148 N N . TRP B 1 48 ? 85.538 40.622 18.345 1.00 21.21 48 TRP B N 1
ATOM 2149 C CA . TRP B 1 48 ? 85.340 39.435 17.470 1.00 18.97 48 TRP B CA 1
ATOM 2150 C C . TRP B 1 48 ? 83.960 38.920 17.407 1.00 14.84 48 TRP B C 1
ATOM 2151 O O . TRP B 1 48 ? 83.071 39.329 18.200 1.00 10.71 48 TRP B O 1
ATOM 2162 N N . ALA B 1 49 ? 83.815 37.726 16.885 1.00 13.45 49 ALA B N 1
ATOM 2163 C CA . ALA B 1 49 ? 82.410 37.335 16.980 1.00 14.51 49 ALA B CA 1
ATOM 2164 C C . ALA B 1 49 ? 82.134 36.291 16.005 1.00 19.89 49 ALA B C 1
ATOM 2165 O O . ALA B 1 49 ? 82.861 36.203 15.044 1.00 25.74 49 ALA B O 1
ATOM 2167 N N . SER B 1 50 ? 81.083 35.563 16.239 1.00 24.90 50 SER B N 1
ATOM 2168 C CA . SER B 1 50 ? 80.900 34.407 15.283 1.00 21.93 50 SER B CA 1
ATOM 2169 C C . SER B 1 50 ? 80.523 34.960 13.944 1.00 25.59 50 SER B C 1
ATOM 2170 O O . SER B 1 50 ? 80.896 34.253 12.967 1.00 29.12 50 SER B O 1
ATOM 2173 N N . ASN B 1 51 ? 80.070 36.114 13.528 1.00 25.75 51 ASN B N 1
ATOM 2174 C CA . ASN B 1 51 ? 79.813 36.368 12.084 1.00 28.31 51 ASN B CA 1
ATOM 2175 C C . ASN B 1 51 ? 78.668 35.489 11.653 1.00 22.10 51 ASN B C 1
ATOM 2176 O O . ASN B 1 51 ? 78.527 34.916 10.610 1.00 20.08 51 ASN B O 1
ATOM 2181 N N . THR B 1 52 ? 77.723 35.325 12.528 1.00 18.69 52 THR B N 1
ATOM 2182 C CA . THR B 1 52 ? 76.615 34.472 12.389 1.00 17.14 52 THR B CA 1
ATOM 2183 C C . THR B 1 52 ? 75.456 35.415 12.544 1.00 21.20 52 THR B C 1
ATOM 2184 O O . THR B 1 52 ? 74.416 34.780 12.725 1.00 25.86 52 THR B O 1
ATOM 2188 N N . ALA B 1 53 ? 75.496 36.714 12.601 1.00 23.54 53 ALA B N 1
ATOM 2189 C CA . ALA B 1 53 ? 74.189 37.413 12.972 1.00 27.14 53 ALA B CA 1
ATOM 2190 C C . ALA B 1 53 ? 73.311 37.198 11.787 1.00 26.49 53 ALA B C 1
ATOM 2191 O O . ALA B 1 53 ? 74.014 37.336 10.817 1.00 28.71 53 ALA B O 1
ATOM 2193 N N . GLY B 1 54 ? 72.105 36.770 11.620 1.00 25.43 54 GLY B N 1
ATOM 2194 C CA . GLY B 1 54 ? 71.633 36.013 10.457 1.00 25.81 54 GLY B CA 1
ATOM 2195 C C . GLY B 1 54 ? 70.867 34.673 10.833 1.00 29.68 54 GLY B C 1
ATOM 2196 O O . GLY B 1 54 ? 69.693 35.164 10.311 1.00 29.21 54 GLY B O 1
ATOM 2197 N N . ALA B 1 55 ? 71.275 33.442 11.551 1.00 17.31 55 ALA B N 1
ATOM 2198 C CA . ALA B 1 55 ? 70.003 32.885 12.196 1.00 10.57 55 ALA B CA 1
ATOM 2199 C C . ALA B 1 55 ? 69.147 33.277 13.471 1.00 11.49 55 ALA B C 1
ATOM 2200 O O . ALA B 1 55 ? 68.434 34.154 14.211 1.00 4.59 55 ALA B O 1
ATOM 2202 N N . THR B 1 56 ? 68.222 32.436 13.745 1.00 14.34 56 THR B N 1
ATOM 2203 C CA . THR B 1 56 ? 67.001 32.306 14.462 1.00 22.00 56 THR B CA 1
ATOM 2204 C C . THR B 1 56 ? 66.377 32.933 15.688 1.00 11.66 56 THR B C 1
ATOM 2205 O O . THR B 1 56 ? 65.198 33.368 15.474 1.00 5.25 56 THR B O 1
ATOM 2209 N N . GLY B 1 57 ? 66.493 32.641 16.903 1.00 3.07 57 GLY B N 1
ATOM 2210 C CA . GLY B 1 57 ? 66.409 32.602 18.179 1.00 6.10 57 GLY B CA 1
ATOM 2211 C C . GLY B 1 57 ? 67.512 31.903 18.925 1.00 7.45 57 GLY B C 1
ATOM 2212 O O . GLY B 1 57 ? 67.275 31.460 20.032 1.00 4.34 57 GLY B O 1
ATOM 2213 N N . CYS B 1 58 ? 68.832 32.057 18.774 1.00 7.77 58 CYS B N 1
ATOM 2214 C CA . CYS B 1 58 ? 70.008 31.484 19.336 1.00 5.46 58 CYS B CA 1
ATOM 2215 C C . CYS B 1 58 ? 70.479 31.535 20.770 1.00 4.47 58 CYS B C 1
ATOM 2216 O O . CYS B 1 58 ? 69.654 32.219 21.389 1.00 8.85 58 CYS B O 1
ATOM 2219 N N . ARG B 1 59 ? 71.437 30.780 21.270 1.00 5.79 59 ARG B N 1
ATOM 2220 C CA . ARG B 1 59 ? 71.889 30.533 22.541 1.00 7.80 59 ARG B CA 1
ATOM 2221 C C . ARG B 1 59 ? 73.322 29.827 22.372 1.00 14.19 59 ARG B C 1
ATOM 2222 O O . ARG B 1 59 ? 73.756 28.908 21.543 1.00 13.48 59 ARG B O 1
ATOM 2230 N N . ALA B 1 60 ? 74.066 30.234 23.480 1.00 14.70 60 ALA B N 1
ATOM 2231 C CA . ALA B 1 60 ? 75.475 30.017 23.532 1.00 6.64 60 ALA B CA 1
ATOM 2232 C C . ALA B 1 60 ? 75.785 28.995 24.358 1.00 3.12 60 ALA B C 1
ATOM 2233 O O . ALA B 1 60 ? 75.970 28.537 23.048 1.00 3.94 60 ALA B O 1
ATOM 2235 N N . VAL B 1 61 ? 75.849 28.244 25.309 1.00 3.81 61 VAL B N 1
ATOM 2236 C CA . VAL B 1 61 ? 76.194 26.644 25.166 1.00 6.96 61 VAL B CA 1
ATOM 2237 C C . VAL B 1 61 ? 77.341 25.939 24.549 1.00 2.00 61 VAL B C 1
ATOM 2238 O O . VAL B 1 61 ? 77.789 25.709 23.610 1.00 6.51 61 VAL B O 1
ATOM 2242 N N . LEU B 1 62 ? 77.927 25.309 25.824 1.00 2.00 62 LEU B N 1
ATOM 2243 C CA . LEU B 1 62 ? 79.179 24.576 25.746 1.00 3.88 62 LEU B CA 1
ATOM 2244 C C . LEU B 1 62 ? 79.220 23.051 25.898 1.00 10.50 62 LEU B C 1
ATOM 2245 O O . LEU B 1 62 ? 78.966 22.664 27.092 1.00 15.13 62 LEU B O 1
ATOM 2250 N N . GLN B 1 63 ? 79.874 22.233 25.009 1.00 9.50 63 GLN B N 1
ATOM 2251 C CA . GLN B 1 63 ? 79.695 20.892 25.294 1.00 9.20 63 GLN B CA 1
ATOM 2252 C C . GLN B 1 63 ? 80.462 20.051 26.147 1.00 8.49 63 GLN B C 1
ATOM 2253 O O . GLN B 1 63 ? 81.561 20.099 26.421 1.00 6.20 63 GLN B O 1
ATOM 2259 N N . SER B 1 64 ? 79.646 18.953 26.218 1.00 9.94 64 SER B N 1
ATOM 2260 C CA . SER B 1 64 ? 80.555 17.719 26.756 1.00 10.99 64 SER B CA 1
ATOM 2261 C C . SER B 1 64 ? 81.887 17.666 26.151 1.00 7.95 64 SER B C 1
ATOM 2262 O O . SER B 1 64 ? 82.773 17.150 26.738 1.00 2.00 64 SER B O 1
ATOM 2265 N N . ASP B 1 65 ? 82.605 17.925 25.184 1.00 4.97 65 ASP B N 1
ATOM 2266 C CA . ASP B 1 65 ? 83.971 17.687 24.911 1.00 9.32 65 ASP B CA 1
ATOM 2267 C C . ASP B 1 65 ? 84.374 19.073 24.568 1.00 20.42 65 ASP B C 1
ATOM 2268 O O . ASP B 1 65 ? 84.531 19.327 23.347 1.00 32.41 65 ASP B O 1
ATOM 2273 N N . GLY B 1 66 ? 84.282 20.147 25.398 1.00 18.42 66 GLY B N 1
ATOM 2274 C CA . GLY B 1 66 ? 84.651 21.476 25.048 1.00 5.87 66 GLY B CA 1
ATOM 2275 C C . GLY B 1 66 ? 84.546 21.878 23.545 1.00 7.44 66 GLY B C 1
ATOM 2276 O O . GLY B 1 66 ? 85.504 22.579 22.846 1.00 15.73 66 GLY B O 1
ATOM 2277 N N . LEU B 1 67 ? 83.276 21.736 23.043 1.00 2.00 67 LEU B N 1
ATOM 2278 C CA . LEU B 1 67 ? 82.966 22.358 21.854 1.00 8.63 67 LEU B CA 1
ATOM 2279 C C . LEU B 1 67 ? 82.118 23.613 21.864 1.00 12.17 67 LEU B C 1
ATOM 2280 O O . LEU B 1 67 ? 80.887 23.434 21.913 1.00 19.42 67 LEU B O 1
ATOM 2285 N N . LEU B 1 68 ? 82.393 24.915 21.713 1.00 8.85 68 LEU B N 1
ATOM 2286 C CA . LEU B 1 68 ? 81.342 25.881 21.918 1.00 6.59 68 LEU B CA 1
ATOM 2287 C C . LEU B 1 68 ? 80.391 25.555 20.784 1.00 3.40 68 LEU B C 1
ATOM 2288 O O . LEU B 1 68 ? 80.692 25.364 19.586 1.00 3.66 68 LEU B O 1
ATOM 2293 N N . VAL B 1 69 ? 79.085 25.568 21.382 1.00 3.12 69 VAL B N 1
ATOM 2294 C CA . VAL B 1 69 ? 78.274 25.408 20.144 1.00 6.08 69 VAL B CA 1
ATOM 2295 C C . VAL B 1 69 ? 77.279 26.590 20.358 1.00 5.78 69 VAL B C 1
ATOM 2296 O O . VAL B 1 69 ? 77.103 26.761 21.556 1.00 3.06 69 VAL B O 1
ATOM 2300 N N . ILE B 1 70 ? 76.930 27.244 19.285 1.00 2.00 70 ILE B N 1
ATOM 2301 C CA . ILE B 1 70 ? 75.701 28.129 19.211 1.00 2.00 70 ILE B CA 1
ATOM 2302 C C . ILE B 1 70 ? 74.862 27.835 17.962 1.00 5.24 70 ILE B C 1
ATOM 2303 O O . ILE B 1 70 ? 75.007 27.633 16.789 1.00 6.47 70 ILE B O 1
ATOM 2308 N N . LEU B 1 71 ? 73.650 27.749 18.352 1.00 6.46 71 LEU B N 1
ATOM 2309 C CA . LEU B 1 71 ? 72.651 26.858 17.908 1.00 6.74 71 LEU B CA 1
ATOM 2310 C C . LEU B 1 71 ? 71.340 27.466 17.926 1.00 2.37 71 LEU B C 1
ATOM 2311 O O . LEU B 1 71 ? 71.225 27.985 19.127 1.00 2.00 71 LEU B O 1
ATOM 2316 N N . THR B 1 72 ? 70.300 27.477 17.254 1.00 5.33 72 THR B N 1
ATOM 2317 C CA . THR B 1 72 ? 69.119 27.978 16.854 1.00 3.73 72 THR B CA 1
ATOM 2318 C C . THR B 1 72 ? 68.006 27.460 17.709 1.00 3.86 72 THR B C 1
ATOM 2319 O O . THR B 1 72 ? 68.530 26.883 18.598 1.00 4.90 72 THR B O 1
ATOM 2323 N N . ALA B 1 73 ? 66.857 28.071 17.745 1.00 12.80 73 ALA B N 1
ATOM 2324 C CA . ALA B 1 73 ? 65.447 28.009 18.003 1.00 13.56 73 ALA B CA 1
ATOM 2325 C C . ALA B 1 73 ? 65.412 26.474 17.697 1.00 14.04 73 ALA B C 1
ATOM 2326 O O . ALA B 1 73 ? 65.540 25.923 18.778 1.00 16.16 73 ALA B O 1
ATOM 2328 N N . GLN B 1 74 ? 65.589 25.801 16.643 1.00 12.37 74 GLN B N 1
ATOM 2329 C CA . GLN B 1 74 ? 65.666 24.700 15.871 1.00 13.59 74 GLN B CA 1
ATOM 2330 C C . GLN B 1 74 ? 66.839 23.706 15.905 1.00 17.13 74 GLN B C 1
ATOM 2331 O O . GLN B 1 74 ? 67.093 22.688 15.248 1.00 17.20 74 GLN B O 1
ATOM 2337 N N . ASN B 1 75 ? 67.588 24.128 16.892 1.00 18.09 75 ASN B N 1
ATOM 2338 C CA . ASN B 1 75 ? 68.580 23.330 17.460 1.00 18.72 75 ASN B CA 1
ATOM 2339 C C . ASN B 1 75 ? 69.829 22.992 16.739 1.00 19.11 75 ASN B C 1
ATOM 2340 O O . ASN B 1 75 ? 70.482 22.407 17.557 1.00 18.80 75 ASN B O 1
ATOM 2345 N N . THR B 1 76 ? 69.904 23.608 15.612 1.00 18.31 76 THR B N 1
ATOM 2346 C CA . THR B 1 76 ? 70.968 23.295 14.753 1.00 16.44 76 THR B CA 1
ATOM 2347 C C . THR B 1 76 ? 71.970 24.347 15.141 1.00 20.42 76 THR B C 1
ATOM 2348 O O . THR B 1 76 ? 71.428 25.412 14.917 1.00 20.12 76 THR B O 1
ATOM 2352 N N . ILE B 1 77 ? 73.081 24.282 15.805 1.00 20.94 77 ILE B N 1
ATOM 2353 C CA . ILE B 1 77 ? 74.213 25.087 15.478 1.00 18.99 77 ILE B CA 1
ATOM 2354 C C . ILE B 1 77 ? 74.231 26.015 14.276 1.00 25.17 77 ILE B C 1
ATOM 2355 O O . ILE B 1 77 ? 73.773 25.660 13.142 1.00 26.87 77 ILE B O 1
ATOM 2360 N N . ARG B 1 78 ? 75.091 27.026 14.519 1.00 25.90 78 ARG B N 1
ATOM 2361 C CA . ARG B 1 78 ? 75.302 27.974 13.431 1.00 21.28 78 ARG B CA 1
ATOM 2362 C C . ARG B 1 78 ? 76.772 28.183 13.262 1.00 17.12 78 ARG B C 1
ATOM 2363 O O . ARG B 1 78 ? 77.387 28.677 12.322 1.00 14.73 78 ARG B O 1
ATOM 2371 N N . TRP B 1 79 ? 77.414 27.821 14.351 1.00 11.16 79 TRP B N 1
ATOM 2372 C CA . TRP B 1 79 ? 78.837 27.977 14.385 1.00 9.42 79 TRP B CA 1
ATOM 2373 C C . TRP B 1 79 ? 79.266 27.197 15.581 1.00 5.04 79 TRP B C 1
ATOM 2374 O O . TRP B 1 79 ? 78.312 27.320 16.292 1.00 3.54 79 TRP B O 1
ATOM 2385 N N . SER B 1 80 ? 80.331 26.549 15.605 1.00 2.00 80 SER B N 1
ATOM 2386 C CA . SER B 1 80 ? 80.908 25.571 16.420 1.00 4.01 80 SER B CA 1
ATOM 2387 C C . SER B 1 80 ? 82.393 25.847 16.382 1.00 7.27 80 SER B C 1
ATOM 2388 O O . SER B 1 80 ? 82.986 25.679 15.325 1.00 10.87 80 SER B O 1
ATOM 2391 N N . SER B 1 81 ? 82.857 26.027 17.527 1.00 6.94 81 SER B N 1
ATOM 2392 C CA . SER B 1 81 ? 84.264 26.190 17.768 1.00 5.52 81 SER B CA 1
ATOM 2393 C C . SER B 1 81 ? 85.272 25.189 17.365 1.00 8.04 81 SER B C 1
ATOM 2394 O O . SER B 1 81 ? 86.262 25.419 18.082 1.00 7.48 81 SER B O 1
ATOM 2397 N N . GLY B 1 82 ? 85.370 24.123 16.638 1.00 11.70 82 GLY B N 1
ATOM 2398 C CA . GLY B 1 82 ? 86.504 23.227 16.603 1.00 16.60 82 GLY B CA 1
ATOM 2399 C C . GLY B 1 82 ? 86.552 21.942 17.456 1.00 21.56 82 GLY B C 1
ATOM 2400 O O . GLY B 1 82 ? 86.007 20.873 17.835 1.00 18.76 82 GLY B O 1
ATOM 2401 N N . THR B 1 83 ? 87.823 21.829 17.734 1.00 27.02 83 THR B N 1
ATOM 2402 C CA . THR B 1 83 ? 88.588 20.962 18.637 1.00 30.46 83 THR B CA 1
ATOM 2403 C C . THR B 1 83 ? 87.524 20.379 19.576 1.00 25.23 83 THR B C 1
ATOM 2404 O O . THR B 1 83 ? 86.795 21.205 20.163 1.00 22.76 83 THR B O 1
ATOM 2408 N N . LYS B 1 84 ? 87.291 19.154 19.860 1.00 21.97 84 LYS B N 1
ATOM 2409 C CA . LYS B 1 84 ? 86.480 18.444 20.802 1.00 18.96 84 LYS B CA 1
ATOM 2410 C C . LYS B 1 84 ? 87.472 17.400 21.262 1.00 12.04 84 LYS B C 1
ATOM 2411 O O . LYS B 1 84 ? 88.190 17.017 20.417 1.00 10.74 84 LYS B O 1
ATOM 2417 N N . GLY B 1 85 ? 87.774 17.052 22.381 1.00 9.48 85 GLY B N 1
ATOM 2418 C CA . GLY B 1 85 ? 88.909 16.395 23.050 1.00 3.94 85 GLY B CA 1
ATOM 2419 C C . GLY B 1 85 ? 88.050 15.329 23.736 1.00 17.67 85 GLY B C 1
ATOM 2420 O O . GLY B 1 85 ? 87.043 14.825 23.320 1.00 17.78 85 GLY B O 1
ATOM 2421 N N . SER B 1 86 ? 88.320 14.997 24.910 1.00 23.89 86 SER B N 1
ATOM 2422 C CA . SER B 1 86 ? 88.147 14.102 26.030 1.00 23.65 86 SER B CA 1
ATOM 2423 C C . SER B 1 86 ? 86.711 13.825 25.907 1.00 12.73 86 SER B C 1
ATOM 2424 O O . SER B 1 86 ? 86.041 14.181 25.051 1.00 4.08 86 SER B O 1
ATOM 2427 N N . ILE B 1 87 ? 86.047 14.174 26.985 1.00 10.25 87 ILE B N 1
ATOM 2428 C CA . ILE B 1 87 ? 84.790 13.998 27.382 1.00 7.07 87 ILE B CA 1
ATOM 2429 C C . ILE B 1 87 ? 84.556 13.714 28.828 1.00 7.91 87 ILE B C 1
ATOM 2430 O O . ILE B 1 87 ? 84.007 12.839 29.383 1.00 6.80 87 ILE B O 1
ATOM 2435 N N . GLY B 1 88 ? 84.683 14.766 29.569 1.00 12.10 88 GLY B N 1
ATOM 2436 C CA . GLY B 1 88 ? 84.192 14.919 30.994 1.00 12.65 88 GLY B CA 1
ATOM 2437 C C . GLY B 1 88 ? 83.491 16.291 30.927 1.00 11.31 88 GLY B C 1
ATOM 2438 O O . GLY B 1 88 ? 82.950 16.660 29.807 1.00 10.33 88 GLY B O 1
ATOM 2439 N N . ASN B 1 89 ? 83.991 17.166 31.861 1.00 12.11 89 ASN B N 1
ATOM 2440 C CA . ASN B 1 89 ? 83.973 18.562 32.285 1.00 5.56 89 ASN B CA 1
ATOM 2441 C C . ASN B 1 89 ? 84.899 19.663 31.796 1.00 6.01 89 ASN B C 1
ATOM 2442 O O . ASN B 1 89 ? 85.989 19.604 32.235 1.00 5.93 89 ASN B O 1
ATOM 2447 N N . TYR B 1 90 ? 84.703 20.733 31.025 1.00 8.19 90 TYR B N 1
ATOM 2448 C CA . TYR B 1 90 ? 85.391 21.934 30.577 1.00 4.03 90 TYR B CA 1
ATOM 2449 C C . TYR B 1 90 ? 84.974 23.311 31.252 1.00 8.26 90 TYR B C 1
ATOM 2450 O O . TYR B 1 90 ? 84.228 23.301 32.342 1.00 11.69 90 TYR B O 1
ATOM 2459 N N . VAL B 1 91 ? 85.703 24.426 30.961 1.00 6.84 91 VAL B N 1
ATOM 2460 C CA . VAL B 1 91 ? 85.376 25.811 31.207 1.00 4.03 91 VAL B CA 1
ATOM 2461 C C . VAL B 1 91 ? 85.685 26.677 29.938 1.00 7.30 91 VAL B C 1
ATOM 2462 O O . VAL B 1 91 ? 86.510 26.115 29.232 1.00 6.49 91 VAL B O 1
ATOM 2466 N N . LEU B 1 92 ? 84.924 27.646 29.326 1.00 9.48 92 LEU B N 1
ATOM 2467 C CA . LEU B 1 92 ? 85.064 28.545 28.181 1.00 4.94 92 LEU B CA 1
ATOM 2468 C C . LEU B 1 92 ? 85.211 29.785 29.095 1.00 7.75 92 LEU B C 1
ATOM 2469 O O . LEU B 1 92 ? 84.164 29.865 29.674 1.00 4.60 92 LEU B O 1
ATOM 2474 N N . VAL B 1 93 ? 86.370 30.295 29.419 1.00 6.93 93 VAL B N 1
ATOM 2475 C CA . VAL B 1 93 ? 86.609 31.502 30.131 1.00 8.07 93 VAL B CA 1
ATOM 2476 C C . VAL B 1 93 ? 87.030 32.724 29.244 1.00 6.62 93 VAL B C 1
ATOM 2477 O O . VAL B 1 93 ? 87.692 32.216 28.344 1.00 3.22 93 VAL B O 1
ATOM 2481 N N . LEU B 1 94 ? 86.551 33.947 29.715 1.00 6.68 94 LEU B N 1
ATOM 2482 C CA . LEU B 1 94 ? 86.983 35.108 28.949 1.00 2.86 94 LEU B CA 1
ATOM 2483 C C . LEU B 1 94 ? 87.796 35.895 30.004 1.00 6.82 94 LEU B C 1
ATOM 2484 O O . LEU B 1 94 ? 87.456 35.914 31.143 1.00 3.05 94 LEU B O 1
ATOM 2489 N N . GLN B 1 95 ? 89.108 36.055 29.595 1.00 3.56 95 GLN B N 1
ATOM 2490 C CA . GLN B 1 95 ? 90.018 36.167 30.730 1.00 10.63 95 GLN B CA 1
ATOM 2491 C C . GLN B 1 95 ? 90.446 37.452 31.110 1.00 13.16 95 GLN B C 1
ATOM 2492 O O . GLN B 1 95 ? 90.050 38.393 30.499 1.00 24.74 95 GLN B O 1
ATOM 2498 N N . PRO B 1 96 ? 91.456 37.763 31.761 1.00 14.79 96 PRO B N 1
ATOM 2499 C CA . PRO B 1 96 ? 91.890 39.165 31.897 1.00 15.41 96 PRO B CA 1
ATOM 2500 C C . PRO B 1 96 ? 92.652 39.557 30.641 1.00 15.54 96 PRO B C 1
ATOM 2501 O O . PRO B 1 96 ? 92.809 40.761 30.526 1.00 14.30 96 PRO B O 1
ATOM 2505 N N . ASP B 1 97 ? 93.283 38.684 29.821 1.00 13.05 97 ASP B N 1
ATOM 2506 C CA . ASP B 1 97 ? 93.949 39.068 28.674 1.00 11.50 97 ASP B CA 1
ATOM 2507 C C . ASP B 1 97 ? 92.919 39.098 27.609 1.00 10.17 97 ASP B C 1
ATOM 2508 O O . ASP B 1 97 ? 93.445 39.172 26.543 1.00 9.27 97 ASP B O 1
ATOM 2513 N N . ARG B 1 98 ? 91.624 39.382 27.646 1.00 9.31 98 ARG B N 1
ATOM 2514 C CA . ARG B 1 98 ? 90.771 39.466 26.481 1.00 8.59 98 ARG B CA 1
ATOM 2515 C C . ARG B 1 98 ? 90.924 38.181 25.652 1.00 12.57 98 ARG B C 1
ATOM 2516 O O . ARG B 1 98 ? 90.594 38.273 24.413 1.00 12.32 98 ARG B O 1
ATOM 2524 N N . THR B 1 99 ? 91.342 36.935 26.122 1.00 11.96 99 THR B N 1
ATOM 2525 C CA . THR B 1 99 ? 91.320 35.858 25.084 1.00 9.83 99 THR B CA 1
ATOM 2526 C C . THR B 1 99 ? 90.141 34.954 25.483 1.00 12.67 99 THR B C 1
ATOM 2527 O O . THR B 1 99 ? 89.711 34.872 26.674 1.00 11.72 99 THR B O 1
ATOM 2531 N N . VAL B 1 100 ? 89.381 34.479 24.456 1.00 11.23 100 VAL B N 1
ATOM 2532 C CA . VAL B 1 100 ? 88.297 33.693 25.025 1.00 7.63 100 VAL B CA 1
ATOM 2533 C C . VAL B 1 100 ? 88.832 32.319 24.798 1.00 5.82 100 VAL B C 1
ATOM 2534 O O . VAL B 1 100 ? 89.582 31.559 24.200 1.00 3.04 100 VAL B O 1
ATOM 2538 N N . THR B 1 101 ? 88.819 31.591 25.861 1.00 8.43 101 THR B N 1
ATOM 2539 C CA . THR B 1 101 ? 89.185 30.141 25.953 1.00 12.74 101 THR B CA 1
ATOM 2540 C C . THR B 1 101 ? 88.578 28.920 26.602 1.00 4.70 101 THR B C 1
ATOM 2541 O O . THR B 1 101 ? 88.040 29.365 27.586 1.00 7.70 101 THR B O 1
ATOM 2545 N N . ILE B 1 102 ? 88.809 27.765 26.053 1.00 4.15 102 ILE B N 1
ATOM 2546 C CA . ILE B 1 102 ? 88.234 26.546 26.689 1.00 6.63 102 ILE B CA 1
ATOM 2547 C C . ILE B 1 102 ? 89.231 25.545 27.250 1.00 6.06 102 ILE B C 1
ATOM 2548 O O . ILE B 1 102 ? 90.115 24.959 26.682 1.00 4.27 102 ILE B O 1
ATOM 2553 N N . TYR B 1 103 ? 89.191 25.299 28.502 1.00 11.30 103 TYR B N 1
ATOM 2554 C CA . TYR B 1 103 ? 90.010 24.415 29.313 1.00 17.00 103 TYR B CA 1
ATOM 2555 C C . TYR B 1 103 ? 89.267 23.076 29.452 1.00 17.27 103 TYR B C 1
ATOM 2556 O O . TYR B 1 103 ? 88.147 22.871 29.070 1.00 16.14 103 TYR B O 1
ATOM 2565 N N . GLY B 1 104 ? 89.967 21.993 29.814 1.00 20.40 104 GLY B N 1
ATOM 2566 C CA . GLY B 1 104 ? 89.414 20.755 29.332 1.00 26.28 104 GLY B CA 1
ATOM 2567 C C . GLY B 1 104 ? 90.401 19.690 29.048 1.00 26.02 104 GLY B C 1
ATOM 2568 O O . GLY B 1 104 ? 91.166 19.544 28.110 1.00 31.28 104 GLY B O 1
ATOM 2569 N N . PRO B 1 105 ? 90.060 19.044 30.086 1.00 23.74 105 PRO B N 1
ATOM 2570 C CA . PRO B 1 105 ? 89.733 18.157 31.052 1.00 22.26 105 PRO B CA 1
ATOM 2571 C C . PRO B 1 105 ? 89.142 18.561 32.374 1.00 14.01 105 PRO B C 1
ATOM 2572 O O . PRO B 1 105 ? 89.669 19.585 32.208 1.00 14.91 105 PRO B O 1
ATOM 2576 N N . GLY B 1 106 ? 88.978 17.864 33.390 1.00 9.30 106 GLY B N 1
ATOM 2577 C CA . GLY B 1 106 ? 88.598 17.924 34.775 1.00 2.00 106 GLY B CA 1
ATOM 2578 C C . GLY B 1 106 ? 89.860 17.467 35.384 1.00 10.13 106 GLY B C 1
ATOM 2579 O O . GLY B 1 106 ? 90.694 18.204 34.724 1.00 16.44 106 GLY B O 1
ATOM 2580 N N . LEU B 1 107 ? 90.240 16.688 36.346 1.00 8.12 107 LEU B N 1
ATOM 2581 C CA . LEU B 1 107 ? 91.772 16.693 36.638 1.00 7.76 107 LEU B CA 1
ATOM 2582 C C . LEU B 1 107 ? 91.952 17.142 37.974 1.00 2.00 107 LEU B C 1
ATOM 2583 O O . LEU B 1 107 ? 92.336 16.183 38.513 1.00 8.97 107 LEU B O 1
ATOM 2588 N N . TRP B 1 108 ? 91.615 17.826 39.030 1.00 10.33 108 TRP B N 1
ATOM 2589 C CA . TRP B 1 108 ? 91.676 17.309 40.419 1.00 9.63 108 TRP B CA 1
ATOM 2590 C C . TRP B 1 108 ? 90.501 18.033 41.044 1.00 8.19 108 TRP B C 1
ATOM 2591 O O . TRP B 1 108 ? 90.079 18.890 40.391 1.00 7.17 108 TRP B O 1
ATOM 2602 N N . ASP B 1 109 ? 89.515 17.923 41.765 1.00 5.87 109 ASP B N 1
ATOM 2603 C CA . ASP B 1 109 ? 88.809 18.570 42.718 1.00 19.05 109 ASP B CA 1
ATOM 2604 C C . ASP B 1 109 ? 89.271 18.087 44.132 1.00 26.24 109 ASP B C 1
ATOM 2605 O O . ASP B 1 109 ? 89.750 16.961 44.079 1.00 28.33 109 ASP B O 1
ATOM 2610 N N . SER B 1 110 ? 88.727 18.921 44.993 1.00 32.30 110 SER B N 1
ATOM 2611 C CA . SER B 1 110 ? 88.520 18.976 46.299 1.00 40.51 110 SER B CA 1
ATOM 2612 C C . SER B 1 110 ? 87.366 18.119 46.661 1.00 57.63 110 SER B C 1
ATOM 2613 O O . SER B 1 110 ? 87.318 18.417 47.848 1.00 60.03 110 SER B O 1
ATOM 2616 N N . GLY B 1 111 ? 86.539 17.464 45.903 1.00 76.37 111 GLY B N 1
ATOM 2617 C CA . GLY B 1 111 ? 85.444 16.696 46.406 1.00 99.77 111 GLY B CA 1
ATOM 2618 C C . GLY B 1 111 ? 84.376 17.196 47.365 1.00 117.65 111 GLY B C 1
ATOM 2619 O O . GLY B 1 111 ? 83.360 16.437 47.498 1.00 121.50 111 GLY B O 1
ATOM 2620 N N . THR B 1 112 ? 84.299 18.307 48.112 1.00 129.52 112 THR B N 1
ATOM 2621 C CA . THR B 1 112 ? 83.377 18.901 49.070 1.00 137.33 112 THR B CA 1
ATOM 2622 C C . THR B 1 112 ? 81.917 19.294 48.820 1.00 142.84 112 THR B C 1
ATOM 2623 O O . THR B 1 112 ? 81.177 19.600 49.795 1.00 144.63 112 THR B O 1
ATOM 2627 N N . SER B 1 113 ? 81.180 19.239 47.727 1.00 146.51 113 SER B N 1
ATOM 2628 C CA . SER B 1 113 ? 79.966 19.475 47.024 1.00 147.92 113 SER B CA 1
ATOM 2629 C C . SER B 1 113 ? 78.684 19.843 47.796 1.00 147.91 113 SER B C 1
ATOM 2630 O O . SER B 1 113 ? 77.828 20.678 47.478 1.00 147.34 113 SER B O 1
ATOM 2633 N N . ASN B 1 123 ? 81.693 37.834 41.149 1.00 115.61 123 ASN B N 1
ATOM 2634 C CA . ASN B 1 123 ? 83.165 38.041 41.139 1.00 115.49 123 ASN B CA 1
ATOM 2635 C C . ASN B 1 123 ? 83.867 37.189 42.264 1.00 110.95 123 ASN B C 1
ATOM 2636 O O . ASN B 1 123 ? 83.439 36.592 43.257 1.00 111.56 123 ASN B O 1
ATOM 2641 N N . GLY B 1 124 ? 85.197 36.891 42.017 1.00 101.20 124 GLY B N 1
ATOM 2642 C CA . GLY B 1 124 ? 86.564 36.525 42.059 1.00 78.63 124 GLY B CA 1
ATOM 2643 C C . GLY B 1 124 ? 87.726 35.567 41.956 1.00 58.33 124 GLY B C 1
ATOM 2644 O O . GLY B 1 124 ? 88.923 35.614 42.216 1.00 53.74 124 GLY B O 1
ATOM 2645 N N . ASN B 1 125 ? 87.488 34.333 41.712 1.00 39.78 125 ASN B N 1
ATOM 2646 C CA . ASN B 1 125 ? 87.613 33.009 41.412 1.00 25.03 125 ASN B CA 1
ATOM 2647 C C . ASN B 1 125 ? 88.561 32.335 40.461 1.00 14.35 125 ASN B C 1
ATOM 2648 O O . ASN B 1 125 ? 88.919 31.334 40.855 1.00 2.00 125 ASN B O 1
ATOM 2653 N N . SER B 1 126 ? 89.169 32.466 39.369 1.00 5.41 126 SER B N 1
ATOM 2654 C CA . SER B 1 126 ? 90.322 31.847 38.784 1.00 6.86 126 SER B CA 1
ATOM 2655 C C . SER B 1 126 ? 91.691 32.133 39.370 1.00 8.35 126 SER B C 1
ATOM 2656 O O . SER B 1 126 ? 92.098 32.856 40.239 1.00 9.18 126 SER B O 1
ATOM 2659 N N . ILE B 1 127 ? 92.714 31.292 39.164 1.00 6.02 127 ILE B N 1
ATOM 2660 C CA . ILE B 1 127 ? 94.176 31.439 39.324 1.00 8.96 127 ILE B CA 1
ATOM 2661 C C . ILE B 1 127 ? 94.855 30.618 38.228 1.00 9.88 127 ILE B C 1
ATOM 2662 O O . ILE B 1 127 ? 94.417 29.509 38.142 1.00 8.71 127 ILE B O 1
ATOM 2667 N N . LEU B 1 128 ? 95.353 31.250 37.204 1.00 9.59 128 LEU B N 1
ATOM 2668 C CA . LEU B 1 128 ? 95.794 31.025 35.891 1.00 8.47 128 LEU B CA 1
ATOM 2669 C C . LEU B 1 128 ? 97.108 30.381 36.363 1.00 12.38 128 LEU B C 1
ATOM 2670 O O . LEU B 1 128 ? 97.666 30.219 37.468 1.00 12.11 128 LEU B O 1
ATOM 2675 N N . TYR B 1 129 ? 97.832 29.785 35.514 1.00 12.89 129 TYR B N 1
ATOM 2676 C CA . TYR B 1 129 ? 98.799 28.892 35.548 1.00 21.54 129 TYR B CA 1
ATOM 2677 C C . TYR B 1 129 ? 100.262 28.989 35.773 1.00 24.39 129 TYR B C 1
ATOM 2678 O O . TYR B 1 129 ? 100.691 28.138 36.567 1.00 27.27 129 TYR B O 1
ATOM 2687 N N . SER B 1 130 ? 100.963 29.561 34.882 1.00 20.02 130 SER B N 1
ATOM 2688 C CA . SER B 1 130 ? 102.411 29.752 35.134 1.00 17.98 130 SER B CA 1
ATOM 2689 C C . SER B 1 130 ? 102.619 30.081 33.717 1.00 24.01 130 SER B C 1
ATOM 2690 O O . SER B 1 130 ? 103.094 29.152 33.123 1.00 27.37 130 SER B O 1
ATOM 2693 N N . THR B 1 131 ? 101.647 30.691 32.987 1.00 31.81 131 THR B N 1
ATOM 2694 C CA . THR B 1 131 ? 101.635 31.002 31.551 1.00 27.70 131 THR B CA 1
ATOM 2695 C C . THR B 1 131 ? 101.263 32.405 31.248 1.00 29.84 131 THR B C 1
ATOM 2696 O O . THR B 1 131 ? 101.868 33.253 32.020 1.00 36.52 131 THR B O 1
ATOM 2700 N N . GLN B 1 132 ? 100.746 32.666 30.116 1.00 30.40 132 GLN B N 1
ATOM 2701 C CA . GLN B 1 132 ? 101.126 34.124 29.879 1.00 41.42 132 GLN B CA 1
ATOM 2702 C C . GLN B 1 132 ? 100.380 35.370 30.292 1.00 42.50 132 GLN B C 1
ATOM 2703 O O . GLN B 1 132 ? 100.219 36.587 30.137 1.00 34.77 132 GLN B O 1
ATOM 2709 N N . ASN B 1 136 ? 98.303 37.525 31.823 1.00 2.00 136 ASN B N 1
ATOM 2710 C CA . ASN B 1 136 ? 97.032 36.896 32.376 1.00 13.51 136 ASN B CA 1
ATOM 2711 C C . ASN B 1 136 ? 96.770 36.533 33.853 1.00 11.20 136 ASN B C 1
ATOM 2712 O O . ASN B 1 136 ? 97.506 35.613 34.148 1.00 4.64 136 ASN B O 1
ATOM 2714 N N . HIS B 1 137 ? 96.182 37.058 34.923 1.00 12.53 137 HIS B N 1
ATOM 2715 C CA . HIS B 1 137 ? 96.563 36.688 36.243 1.00 15.61 137 HIS B CA 1
ATOM 2716 C C . HIS B 1 137 ? 96.133 36.546 37.601 1.00 12.42 137 HIS B C 1
ATOM 2717 O O . HIS B 1 137 ? 95.133 37.203 37.076 1.00 14.91 137 HIS B O 1
ATOM 2724 N N . PRO B 1 138 ? 95.568 36.206 38.765 1.00 3.22 138 PRO B N 1
ATOM 2725 C CA . PRO B 1 138 ? 96.522 35.751 39.663 1.00 7.71 138 PRO B CA 1
ATOM 2726 C C . PRO B 1 138 ? 97.253 34.502 39.197 1.00 10.71 138 PRO B C 1
ATOM 2727 O O . PRO B 1 138 ? 97.079 33.481 38.454 1.00 6.30 138 PRO B O 1
ATOM 2731 N N . GLN B 1 139 ? 98.512 34.796 39.654 1.00 14.11 139 GLN B N 1
ATOM 2732 C CA . GLN B 1 139 ? 99.264 33.618 39.065 1.00 11.51 139 GLN B CA 1
ATOM 2733 C C . GLN B 1 139 ? 99.819 32.951 40.268 1.00 8.58 139 GLN B C 1
ATOM 2734 O O . GLN B 1 139 ? 100.574 32.086 39.922 1.00 6.64 139 GLN B O 1
ATOM 2740 N N . THR B 1 140 ? 99.463 33.405 41.467 1.00 2.03 140 THR B N 1
ATOM 2741 C CA . THR B 1 140 ? 99.882 32.770 42.621 1.00 8.67 140 THR B CA 1
ATOM 2742 C C . THR B 1 140 ? 99.158 33.353 43.810 1.00 8.22 140 THR B C 1
ATOM 2743 O O . THR B 1 140 ? 98.699 34.530 43.562 1.00 13.00 140 THR B O 1
ATOM 2747 N N . LEU B 1 141 ? 99.226 32.701 44.997 1.00 2.94 141 LEU B N 1
ATOM 2748 C CA . LEU B 1 141 ? 98.496 32.925 46.169 1.00 5.33 141 LEU B CA 1
ATOM 2749 C C . LEU B 1 141 ? 99.397 33.054 47.367 1.00 12.57 141 LEU B C 1
ATOM 2750 O O . LEU B 1 141 ? 100.274 32.260 47.300 1.00 13.08 141 LEU B O 1
ATOM 2755 N N . HIS B 1 142 ? 99.382 33.923 48.321 1.00 18.97 142 HIS B N 1
ATOM 2756 C CA . HIS B 1 142 ? 100.226 34.364 49.392 1.00 22.68 142 HIS B CA 1
ATOM 2757 C C . HIS B 1 142 ? 99.823 34.744 50.831 1.00 25.40 142 HIS B C 1
ATOM 2758 O O . HIS B 1 142 ? 100.853 34.764 51.552 1.00 21.37 142 HIS B O 1
ATOM 2765 N N . ALA B 1 143 ? 98.746 34.910 51.506 1.00 31.49 143 ALA B N 1
ATOM 2766 C CA . ALA B 1 143 ? 98.484 35.034 52.930 1.00 41.20 143 ALA B CA 1
ATOM 2767 C C . ALA B 1 143 ? 97.450 36.069 53.227 1.00 50.41 143 ALA B C 1
ATOM 2768 O O . ALA B 1 143 ? 97.514 36.520 52.045 1.00 51.55 143 ALA B O 1
ATOM 2770 N N . THR B 1 144 ? 96.482 36.579 53.912 1.00 60.84 144 THR B N 1
ATOM 2771 C CA . THR B 1 144 ? 95.405 37.541 53.558 1.00 72.70 144 THR B CA 1
ATOM 2772 C C . THR B 1 144 ? 95.396 37.552 51.991 1.00 70.15 144 THR B C 1
ATOM 2773 O O . THR B 1 144 ? 95.039 38.554 51.330 1.00 74.53 144 THR B O 1
ATOM 2777 N N . GLN B 1 145 ? 95.612 36.457 51.192 1.00 61.54 145 GLN B N 1
ATOM 2778 C CA . GLN B 1 145 ? 95.706 36.326 49.778 1.00 50.16 145 GLN B CA 1
ATOM 2779 C C . GLN B 1 145 ? 94.779 35.183 49.352 1.00 45.01 145 GLN B C 1
ATOM 2780 O O . GLN B 1 145 ? 95.031 34.073 49.746 1.00 45.55 145 GLN B O 1
ATOM 2786 N N . SER B 1 146 ? 93.638 35.467 48.710 1.00 36.90 146 SER B N 1
ATOM 2787 C CA . SER B 1 146 ? 92.669 34.459 48.494 1.00 26.31 146 SER B CA 1
ATOM 2788 C C . SER B 1 146 ? 91.781 34.216 47.364 1.00 22.70 146 SER B C 1
ATOM 2789 O O . SER B 1 146 ? 91.370 33.009 47.441 1.00 23.74 146 SER B O 1
ATOM 2792 N N . LEU B 1 147 ? 91.258 34.683 46.310 1.00 17.73 147 LEU B N 1
ATOM 2793 C CA . LEU B 1 147 ? 90.133 33.891 45.691 1.00 11.95 147 LEU B CA 1
ATOM 2794 C C . LEU B 1 147 ? 88.937 33.564 46.649 1.00 10.02 147 LEU B C 1
ATOM 2795 O O . LEU B 1 147 ? 89.157 32.715 47.494 1.00 4.25 147 LEU B O 1
ATOM 2800 N N . GLN B 1 148 ? 87.778 34.180 46.174 1.00 4.78 148 GLN B N 1
ATOM 2801 C CA . GLN B 1 148 ? 86.546 33.982 46.872 1.00 9.48 148 GLN B CA 1
ATOM 2802 C C . GLN B 1 148 ? 85.394 34.017 45.856 1.00 3.07 148 GLN B C 1
ATOM 2803 O O . GLN B 1 148 ? 85.817 34.430 44.789 1.00 7.12 148 GLN B O 1
ATOM 2809 N N . LEU B 1 149 ? 84.249 33.391 46.091 1.00 4.22 149 LEU B N 1
ATOM 2810 C CA . LEU B 1 149 ? 83.188 33.520 45.260 1.00 2.00 149 LEU B CA 1
ATOM 2811 C C . LEU B 1 149 ? 81.928 34.071 46.051 1.00 7.17 149 LEU B C 1
ATOM 2812 O O . LEU B 1 149 ? 81.482 35.291 45.803 1.00 18.74 149 LEU B O 1
ATOM 2817 N N . SER B 1 150 ? 81.571 33.341 46.979 1.00 5.42 150 SER B N 1
ATOM 2818 C CA . SER B 1 150 ? 80.335 34.088 47.553 1.00 2.00 150 SER B CA 1
ATOM 2819 C C . SER B 1 150 ? 80.346 33.798 49.009 1.00 12.21 150 SER B C 1
ATOM 2820 O O . SER B 1 150 ? 81.273 34.485 49.320 1.00 16.05 150 SER B O 1
ATOM 2823 N N . PRO B 1 151 ? 79.905 33.017 49.931 1.00 16.01 151 PRO B N 1
ATOM 2824 C CA . PRO B 1 151 ? 80.335 32.847 51.280 1.00 19.08 151 PRO B CA 1
ATOM 2825 C C . PRO B 1 151 ? 81.610 32.029 51.261 1.00 22.74 151 PRO B C 1
ATOM 2826 O O . PRO B 1 151 ? 82.457 32.299 52.097 1.00 26.03 151 PRO B O 1
ATOM 2830 N N . TYR B 1 152 ? 81.814 31.423 50.120 1.00 21.41 152 TYR B N 1
ATOM 2831 C CA . TYR B 1 152 ? 82.995 30.760 49.768 1.00 19.91 152 TYR B CA 1
ATOM 2832 C C . TYR B 1 152 ? 84.186 31.620 49.395 1.00 18.12 152 TYR B C 1
ATOM 2833 O O . TYR B 1 152 ? 83.951 32.545 48.732 1.00 19.19 152 TYR B O 1
ATOM 2842 N N . ARG B 1 153 ? 85.299 31.067 49.589 1.00 19.46 153 ARG B N 1
ATOM 2843 C CA . ARG B 1 153 ? 86.618 31.529 49.343 1.00 25.04 153 ARG B CA 1
ATOM 2844 C C . ARG B 1 153 ? 87.868 30.650 49.569 1.00 22.51 153 ARG B C 1
ATOM 2845 O O . ARG B 1 153 ? 87.993 30.242 50.700 1.00 23.65 153 ARG B O 1
ATOM 2853 N N . LEU B 1 154 ? 88.843 30.430 48.673 1.00 15.59 154 LEU B N 1
ATOM 2854 C CA . LEU B 1 154 ? 89.934 29.562 48.960 1.00 12.50 154 LEU B CA 1
ATOM 2855 C C . LEU B 1 154 ? 91.210 30.314 49.209 1.00 16.48 154 LEU B C 1
ATOM 2856 O O . LEU B 1 154 ? 92.082 30.520 48.381 1.00 10.18 154 LEU B O 1
ATOM 2861 N N . SER B 1 155 ? 91.385 30.661 50.500 1.00 25.98 155 SER B N 1
ATOM 2862 C CA . SER B 1 155 ? 92.462 31.512 51.025 1.00 30.16 155 SER B CA 1
ATOM 2863 C C . SER B 1 155 ? 93.671 30.640 51.365 1.00 34.44 155 SER B C 1
ATOM 2864 O O . SER B 1 155 ? 93.420 29.543 51.806 1.00 35.88 155 SER B O 1
ATOM 2867 N N . MET B 1 156 ? 94.848 31.158 51.480 1.00 35.11 156 MET B N 1
ATOM 2868 C CA . MET B 1 156 ? 96.162 30.831 51.788 1.00 35.55 156 MET B CA 1
ATOM 2869 C C . MET B 1 156 ? 96.840 31.278 53.086 1.00 36.98 156 MET B C 1
ATOM 2870 O O . MET B 1 156 ? 97.639 32.179 53.081 1.00 35.94 156 MET B O 1
ATOM 2875 N N . GLU B 1 157 ? 96.858 30.455 54.076 1.00 41.65 157 GLU B N 1
ATOM 2876 C CA . GLU B 1 157 ? 97.114 30.962 55.366 1.00 52.32 157 GLU B CA 1
ATOM 2877 C C . GLU B 1 157 ? 98.543 31.450 55.282 1.00 59.03 157 GLU B C 1
ATOM 2878 O O . GLU B 1 157 ? 99.261 31.013 54.411 1.00 60.13 157 GLU B O 1
ATOM 2884 N N . THR B 1 158 ? 98.787 32.286 56.244 1.00 63.87 158 THR B N 1
ATOM 2885 C CA . THR B 1 158 ? 100.105 32.666 56.661 1.00 66.97 158 THR B CA 1
ATOM 2886 C C . THR B 1 158 ? 100.604 31.325 57.173 1.00 63.93 158 THR B C 1
ATOM 2887 O O . THR B 1 158 ? 101.180 30.791 56.318 1.00 64.41 158 THR B O 1
ATOM 2891 N N . ASP B 1 159 ? 100.065 30.691 58.138 1.00 61.58 159 ASP B N 1
ATOM 2892 C CA . ASP B 1 159 ? 100.212 29.565 58.946 1.00 56.11 159 ASP B CA 1
ATOM 2893 C C . ASP B 1 159 ? 100.474 28.374 58.111 1.00 49.59 159 ASP B C 1
ATOM 2894 O O . ASP B 1 159 ? 101.104 27.424 58.551 1.00 52.86 159 ASP B O 1
ATOM 2899 N N . CYS B 1 160 ? 100.531 28.371 56.854 1.00 38.10 160 CYS B N 1
ATOM 2900 C CA . CYS B 1 160 ? 100.892 27.697 55.741 1.00 30.57 160 CYS B CA 1
ATOM 2901 C C . CYS B 1 160 ? 99.814 26.902 55.069 1.00 33.63 160 CYS B C 1
ATOM 2902 O O . CYS B 1 160 ? 100.243 26.498 54.007 1.00 39.59 160 CYS B O 1
ATOM 2905 N N . ASN B 1 161 ? 98.631 26.823 55.581 1.00 30.40 161 ASN B N 1
ATOM 2906 C CA . ASN B 1 161 ? 97.526 25.984 55.242 1.00 21.34 161 ASN B CA 1
ATOM 2907 C C . ASN B 1 161 ? 96.760 26.613 54.088 1.00 16.88 161 ASN B C 1
ATOM 2908 O O . ASN B 1 161 ? 97.100 27.708 53.699 1.00 12.86 161 ASN B O 1
ATOM 2913 N N . LEU B 1 162 ? 96.066 25.688 53.509 1.00 14.23 162 LEU B N 1
ATOM 2914 C CA . LEU B 1 162 ? 95.226 25.869 52.426 1.00 10.86 162 LEU B CA 1
ATOM 2915 C C . LEU B 1 162 ? 93.814 25.588 52.831 1.00 15.93 162 LEU B C 1
ATOM 2916 O O . LEU B 1 162 ? 93.190 24.974 52.030 1.00 17.31 162 LEU B O 1
ATOM 2921 N N . VAL B 1 163 ? 93.223 26.443 53.680 1.00 22.97 163 VAL B N 1
ATOM 2922 C CA . VAL B 1 163 ? 91.753 26.039 53.697 1.00 30.38 163 VAL B CA 1
ATOM 2923 C C . VAL B 1 163 ? 90.832 26.405 52.509 1.00 31.25 163 VAL B C 1
ATOM 2924 O O . VAL B 1 163 ? 90.998 26.838 51.379 1.00 23.48 163 VAL B O 1
ATOM 2928 N N . LEU B 1 164 ? 89.501 26.071 52.585 1.00 32.63 164 LEU B N 1
ATOM 2929 C CA . LEU B 1 164 ? 88.324 26.566 52.023 1.00 29.83 164 LEU B CA 1
ATOM 2930 C C . LEU B 1 164 ? 87.292 27.054 53.035 1.00 30.60 164 LEU B C 1
ATOM 2931 O O . LEU B 1 164 ? 86.936 26.116 53.712 1.00 32.91 164 LEU B O 1
ATOM 2936 N N . PHE B 1 165 ? 86.662 28.136 52.870 1.00 31.53 165 PHE B N 1
ATOM 2937 C CA . PHE B 1 165 ? 85.671 28.365 53.904 1.00 37.09 165 PHE B CA 1
ATOM 2938 C C . PHE B 1 165 ? 84.227 28.406 53.488 1.00 35.09 165 PHE B C 1
ATOM 2939 O O . PHE B 1 165 ? 84.238 28.923 52.394 1.00 29.12 165 PHE B O 1
ATOM 2947 N N . ASP B 1 166 ? 83.229 27.991 54.281 1.00 33.90 166 ASP B N 1
ATOM 2948 C CA . ASP B 1 166 ? 82.015 28.276 53.578 1.00 36.29 166 ASP B CA 1
ATOM 2949 C C . ASP B 1 166 ? 81.455 29.221 54.552 1.00 43.65 166 ASP B C 1
ATOM 2950 O O . ASP B 1 166 ? 80.402 28.838 54.950 1.00 52.26 166 ASP B O 1
ATOM 2955 N N . ARG B 1 167 ? 81.952 30.339 54.896 1.00 47.82 167 ARG B N 1
ATOM 2956 C CA . ARG B 1 167 ? 80.984 31.220 55.617 1.00 50.76 167 ARG B CA 1
ATOM 2957 C C . ARG B 1 167 ? 81.677 31.177 56.939 1.00 53.86 167 ARG B C 1
ATOM 2958 O O . ARG B 1 167 ? 80.866 31.259 57.843 1.00 58.37 167 ARG B O 1
ATOM 2966 N N . ASP B 1 168 ? 82.974 31.075 56.948 1.00 55.23 168 ASP B N 1
ATOM 2967 C CA . ASP B 1 168 ? 83.566 31.163 58.297 1.00 61.22 168 ASP B CA 1
ATOM 2968 C C . ASP B 1 168 ? 83.735 29.743 58.871 1.00 63.89 168 ASP B C 1
ATOM 2969 O O . ASP B 1 168 ? 83.773 29.464 60.072 1.00 62.29 168 ASP B O 1
ATOM 2974 N N . ASP B 1 169 ? 83.698 28.838 57.865 1.00 65.48 169 ASP B N 1
ATOM 2975 C CA . ASP B 1 169 ? 83.950 27.468 58.279 1.00 65.20 169 ASP B CA 1
ATOM 2976 C C . ASP B 1 169 ? 84.287 26.547 57.121 1.00 60.60 169 ASP B C 1
ATOM 2977 O O . ASP B 1 169 ? 84.004 26.301 55.976 1.00 56.42 169 ASP B O 1
ATOM 2982 N N . ARG B 1 170 ? 85.398 25.938 57.515 1.00 56.28 170 ARG B N 1
ATOM 2983 C CA . ARG B 1 170 ? 86.412 25.135 56.924 1.00 52.28 170 ARG B CA 1
ATOM 2984 C C . ARG B 1 170 ? 85.893 23.903 56.279 1.00 49.61 170 ARG B C 1
ATOM 2985 O O . ARG B 1 170 ? 85.612 22.831 56.747 1.00 50.50 170 ARG B O 1
ATOM 2993 N N . VAL B 1 171 ? 85.761 23.987 54.971 1.00 45.38 171 VAL B N 1
ATOM 2994 C CA . VAL B 1 171 ? 85.230 22.794 54.308 1.00 37.37 171 VAL B CA 1
ATOM 2995 C C . VAL B 1 171 ? 86.254 21.877 53.779 1.00 37.29 171 VAL B C 1
ATOM 2996 O O . VAL B 1 171 ? 86.010 20.769 53.414 1.00 34.16 171 VAL B O 1
ATOM 3000 N N . TRP B 1 172 ? 87.482 22.264 53.640 1.00 41.43 172 TRP B N 1
ATOM 3001 C CA . TRP B 1 172 ? 88.623 21.526 53.093 1.00 43.14 172 TRP B CA 1
ATOM 3002 C C . TRP B 1 172 ? 89.953 22.256 53.301 1.00 44.30 172 TRP B C 1
ATOM 3003 O O . TRP B 1 172 ? 90.075 23.468 53.135 1.00 41.69 172 TRP B O 1
ATOM 3014 N N . SER B 1 173 ? 91.039 21.608 53.752 1.00 46.93 173 SER B N 1
ATOM 3015 C CA . SER B 1 173 ? 92.278 22.247 53.986 1.00 52.34 173 SER B CA 1
ATOM 3016 C C . SER B 1 173 ? 93.468 21.455 53.593 1.00 54.76 173 SER B C 1
ATOM 3017 O O . SER B 1 173 ? 93.192 20.419 53.085 1.00 55.30 173 SER B O 1
ATOM 3020 N N . THR B 1 174 ? 94.711 21.826 53.676 1.00 59.22 174 THR B N 1
ATOM 3021 C CA . THR B 1 174 ? 95.831 21.013 53.282 1.00 61.14 174 THR B CA 1
ATOM 3022 C C . THR B 1 174 ? 96.556 20.191 54.293 1.00 61.56 174 THR B C 1
ATOM 3023 O O . THR B 1 174 ? 97.514 19.445 54.156 1.00 60.35 174 THR B O 1
ATOM 3027 N N . ASN B 1 175 ? 96.196 20.331 55.534 1.00 63.45 175 ASN B N 1
ATOM 3028 C CA . ASN B 1 175 ? 96.737 19.669 56.710 1.00 64.02 175 ASN B CA 1
ATOM 3029 C C . ASN B 1 175 ? 98.111 20.170 56.907 1.00 62.60 175 ASN B C 1
ATOM 3030 O O . ASN B 1 175 ? 98.346 20.221 58.075 1.00 59.97 175 ASN B O 1
ATOM 3035 N N . THR B 1 176 ? 98.846 20.821 56.103 1.00 64.47 176 THR B N 1
ATOM 3036 C CA . THR B 1 176 ? 99.990 21.657 56.062 1.00 65.37 176 THR B CA 1
ATOM 3037 C C . THR B 1 176 ? 99.919 22.887 56.983 1.00 67.90 176 THR B C 1
ATOM 3038 O O . THR B 1 176 ? 99.247 23.808 56.528 1.00 70.09 176 THR B O 1
ATOM 3042 N N . ALA B 1 177 ? 100.616 23.118 58.038 1.00 68.59 177 ALA B N 1
ATOM 3043 C CA . ALA B 1 177 ? 100.629 24.162 58.989 1.00 70.32 177 ALA B CA 1
ATOM 3044 C C . ALA B 1 177 ? 101.767 23.988 59.978 1.00 72.41 177 ALA B C 1
ATOM 3045 O O . ALA B 1 177 ? 102.954 24.269 60.028 1.00 73.58 177 ALA B O 1
ATOM 3047 N N . GLY B 1 180 ? 105.046 26.234 59.295 1.00 54.38 180 GLY B N 1
ATOM 3048 C CA . GLY B 1 180 ? 105.546 26.853 58.097 1.00 55.86 180 GLY B CA 1
ATOM 3049 C C . GLY B 1 180 ? 105.490 28.372 58.085 1.00 60.11 180 GLY B C 1
ATOM 3050 O O . GLY B 1 180 ? 105.012 28.786 59.153 1.00 62.99 180 GLY B O 1
ATOM 3051 N N . THR B 1 181 ? 105.975 29.200 57.152 1.00 60.82 181 THR B N 1
ATOM 3052 C CA . THR B 1 181 ? 105.866 30.647 57.340 1.00 61.01 181 THR B CA 1
ATOM 3053 C C . THR B 1 181 ? 105.983 31.382 56.040 1.00 55.58 181 THR B C 1
ATOM 3054 O O . THR B 1 181 ? 105.132 32.343 55.905 1.00 54.37 181 THR B O 1
ATOM 3058 N N . GLY B 1 182 ? 106.741 31.066 54.998 1.00 47.64 182 GLY B N 1
ATOM 3059 C CA . GLY B 1 182 ? 106.401 31.999 53.843 1.00 41.02 182 GLY B CA 1
ATOM 3060 C C . GLY B 1 182 ? 105.841 31.339 52.610 1.00 39.45 182 GLY B C 1
ATOM 3061 O O . GLY B 1 182 ? 106.396 31.454 51.481 1.00 35.39 182 GLY B O 1
ATOM 3062 N N . CYS B 1 183 ? 104.770 30.489 52.652 1.00 36.61 183 CYS B N 1
ATOM 3063 C CA . CYS B 1 183 ? 104.388 29.701 51.503 1.00 28.85 183 CYS B CA 1
ATOM 3064 C C . CYS B 1 183 ? 103.364 30.492 50.698 1.00 29.12 183 CYS B C 1
ATOM 3065 O O . CYS B 1 183 ? 102.457 31.118 51.225 1.00 35.78 183 CYS B O 1
ATOM 3068 N N . ARG B 1 184 ? 103.342 30.290 49.403 1.00 22.13 184 ARG B N 1
ATOM 3069 C CA . ARG B 1 184 ? 102.345 30.528 48.406 1.00 18.58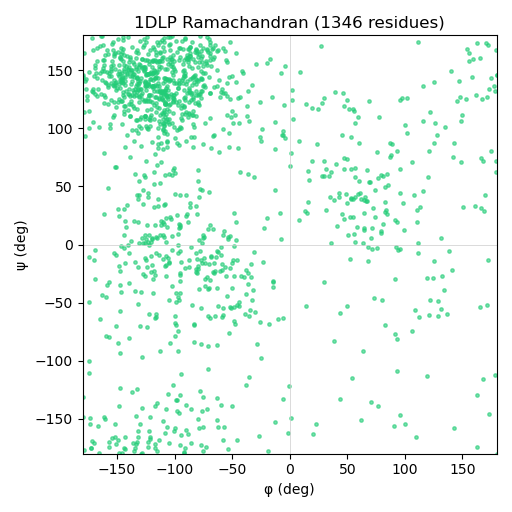 184 ARG B CA 1
ATOM 3070 C C . ARG B 1 184 ? 101.917 29.295 47.512 1.00 19.05 184 ARG B C 1
ATOM 3071 O O . ARG B 1 184 ? 102.650 28.438 46.990 1.00 16.45 184 ARG B O 1
ATOM 3079 N N . ALA B 1 185 ? 100.640 29.064 47.215 1.00 15.82 185 ALA B N 1
ATOM 3080 C CA . ALA B 1 185 ? 100.290 28.057 46.274 1.00 12.56 185 ALA B CA 1
ATOM 3081 C C . ALA B 1 185 ? 100.562 28.785 45.004 1.00 6.75 185 ALA B C 1
ATOM 3082 O O . ALA B 1 185 ? 100.531 29.932 44.930 1.00 7.89 185 ALA B O 1
ATOM 3084 N N . VAL B 1 186 ? 100.866 28.121 44.020 1.00 9.10 186 VAL B N 1
ATOM 3085 C CA . VAL B 1 186 ? 101.178 28.305 42.633 1.00 12.71 186 VAL B CA 1
ATOM 3086 C C . VAL B 1 186 ? 100.790 27.014 41.841 1.00 12.08 186 VAL B C 1
ATOM 3087 O O . VAL B 1 186 ? 101.038 25.884 42.267 1.00 6.97 186 VAL B O 1
ATOM 3091 N N . LEU B 1 187 ? 100.207 27.179 40.632 1.00 11.09 187 LEU B N 1
ATOM 3092 C CA . LEU B 1 187 ? 99.692 25.917 40.075 1.00 13.23 187 LEU B CA 1
ATOM 3093 C C . LEU B 1 187 ? 100.543 25.542 38.837 1.00 6.87 187 LEU B C 1
ATOM 3094 O O . LEU B 1 187 ? 100.519 26.591 38.351 1.00 2.64 187 LEU B O 1
ATOM 3099 N N . GLN B 1 188 ? 100.965 24.317 38.930 1.00 8.02 188 GLN B N 1
ATOM 3100 C CA . GLN B 1 188 ? 101.923 23.922 37.899 1.00 7.91 188 GLN B CA 1
ATOM 3101 C C . GLN B 1 188 ? 101.500 24.032 36.465 1.00 2.26 188 GLN B C 1
ATOM 3102 O O . GLN B 1 188 ? 100.623 24.806 36.433 1.00 3.98 188 GLN B O 1
ATOM 3108 N N . PRO B 1 189 ? 101.967 23.625 35.335 1.00 8.75 189 PRO B N 1
ATOM 3109 C CA . PRO B 1 189 ? 101.771 23.819 33.958 1.00 9.57 189 PRO B CA 1
ATOM 3110 C C . PRO B 1 189 ? 101.671 22.483 33.142 1.00 17.52 189 PRO B C 1
ATOM 3111 O O . PRO B 1 189 ? 102.253 22.548 32.019 1.00 20.99 189 PRO B O 1
ATOM 3115 N N . ASN B 1 190 ? 101.395 21.497 33.916 1.00 15.70 190 ASN B N 1
ATOM 3116 C CA . ASN B 1 190 ? 101.105 20.174 33.895 1.00 11.97 190 ASN B CA 1
ATOM 3117 C C . ASN B 1 190 ? 100.131 20.005 35.119 1.00 14.81 190 ASN B C 1
ATOM 3118 O O . ASN B 1 190 ? 99.562 18.955 34.796 1.00 22.06 190 ASN B O 1
ATOM 3123 N N . GLY B 1 191 ? 99.951 20.491 36.324 1.00 2.00 191 GLY B N 1
ATOM 3124 C CA . GLY B 1 191 ? 98.667 20.455 36.831 1.00 2.24 191 GLY B CA 1
ATOM 3125 C C . GLY B 1 191 ? 98.628 20.353 38.218 1.00 11.23 191 GLY B C 1
ATOM 3126 O O . GLY B 1 191 ? 97.593 19.550 38.436 1.00 20.65 191 GLY B O 1
ATOM 3127 N N . ARG B 1 192 ? 99.533 20.887 38.991 1.00 10.48 192 ARG B N 1
ATOM 3128 C CA . ARG B 1 192 ? 99.019 20.454 40.348 1.00 13.52 192 ARG B CA 1
ATOM 3129 C C . ARG B 1 192 ? 99.094 21.705 41.114 1.00 12.93 192 ARG B C 1
ATOM 3130 O O . ARG B 1 192 ? 100.196 22.227 40.840 1.00 6.65 192 ARG B O 1
ATOM 3138 N N . MET B 1 193 ? 98.066 21.820 41.983 1.00 16.78 193 MET B N 1
ATOM 3139 C CA . MET B 1 193 ? 98.425 23.027 42.749 1.00 19.35 193 MET B CA 1
ATOM 3140 C C . MET B 1 193 ? 99.628 22.352 43.479 1.00 16.88 193 MET B C 1
ATOM 3141 O O . MET B 1 193 ? 100.058 21.303 43.285 1.00 9.31 193 MET B O 1
ATOM 3146 N N . ASP B 1 194 ? 100.460 22.938 44.196 1.00 17.13 194 ASP B N 1
ATOM 3147 C CA . ASP B 1 194 ? 101.452 23.408 44.944 1.00 18.34 194 ASP B CA 1
ATOM 3148 C C . ASP B 1 194 ? 101.547 24.506 46.018 1.00 16.67 194 ASP B C 1
ATOM 3149 O O . ASP B 1 194 ? 101.665 25.675 45.760 1.00 13.43 194 ASP B O 1
ATOM 3154 N N . VAL B 1 195 ? 101.981 23.862 47.088 1.00 19.70 195 VAL B N 1
ATOM 3155 C CA . VAL B 1 195 ? 102.181 24.558 48.297 1.00 24.03 195 VAL B CA 1
ATOM 3156 C C . VAL B 1 195 ? 103.643 24.900 48.407 1.00 26.92 195 VAL B C 1
ATOM 3157 O O . VAL B 1 195 ? 103.561 25.418 49.537 1.00 29.25 195 VAL B O 1
ATOM 3161 N N . LEU B 1 196 ? 104.635 25.091 47.594 1.00 27.63 196 LEU B N 1
ATOM 3162 C CA . LEU B 1 196 ? 105.761 25.945 47.814 1.00 31.97 196 LEU B CA 1
ATOM 3163 C C . LEU B 1 196 ? 105.837 27.083 48.891 1.00 48.12 196 LEU B C 1
ATOM 3164 O O . LEU B 1 196 ? 105.257 27.876 49.694 1.00 46.84 196 LEU B O 1
ATOM 3169 N N . THR B 1 197 ? 107.201 27.240 48.998 1.00 63.95 197 THR B N 1
ATOM 3170 C CA . THR B 1 197 ? 107.789 27.818 50.163 1.00 77.87 197 THR B CA 1
ATOM 3171 C C . THR B 1 197 ? 109.158 28.400 50.289 1.00 89.02 197 THR B C 1
ATOM 3172 O O . THR B 1 197 ? 110.257 27.863 50.360 1.00 93.62 197 THR B O 1
ATOM 3176 N N . ASN B 1 198 ? 109.017 29.659 50.681 1.00 96.14 198 ASN B N 1
ATOM 3177 C CA . ASN B 1 198 ? 110.227 30.228 51.119 1.00 99.51 198 ASN B CA 1
ATOM 3178 C C . ASN B 1 198 ? 111.524 30.029 50.548 1.00 94.61 198 ASN B C 1
ATOM 3179 O O . ASN B 1 198 ? 112.049 30.969 50.062 1.00 91.76 198 ASN B O 1
ATOM 3184 N N . GLN B 1 199 ? 112.307 29.063 50.780 1.00 91.46 199 GLN B N 1
ATOM 3185 C CA . GLN B 1 199 ? 113.524 28.668 50.174 1.00 86.52 199 GLN B CA 1
ATOM 3186 C C . GLN B 1 199 ? 113.162 27.777 48.996 1.00 75.65 199 GLN B C 1
ATOM 3187 O O . GLN B 1 199 ? 113.987 27.405 48.186 1.00 74.70 199 GLN B O 1
ATOM 3193 N N . ASN B 1 200 ? 111.995 27.248 48.752 1.00 60.98 200 ASN B N 1
ATOM 3194 C CA . ASN B 1 200 ? 111.521 26.418 47.713 1.00 44.03 200 ASN B CA 1
ATOM 3195 C C . ASN B 1 200 ? 111.345 24.921 47.675 1.00 41.40 200 ASN B C 1
ATOM 3196 O O . ASN B 1 200 ? 111.472 24.436 46.548 1.00 32.93 200 ASN B O 1
ATOM 3201 N N . ILE B 1 201 ? 110.982 24.258 48.687 1.00 43.41 201 ILE B N 1
ATOM 3202 C CA . ILE B 1 201 ? 110.576 23.009 49.169 1.00 52.69 201 ILE B CA 1
ATOM 3203 C C . ILE B 1 201 ? 109.316 22.633 48.409 1.00 53.34 201 ILE B C 1
ATOM 3204 O O . ILE B 1 201 ? 109.094 22.684 47.176 1.00 58.18 201 ILE B O 1
ATOM 3209 N N . ALA B 1 202 ? 108.192 22.105 48.728 1.00 47.43 202 ALA B N 1
ATOM 3210 C CA . ALA B 1 202 ? 106.969 21.589 48.166 1.00 41.65 202 ALA B CA 1
ATOM 3211 C C . ALA B 1 202 ? 106.333 21.457 49.544 1.00 42.52 202 ALA B C 1
ATOM 3212 O O . ALA B 1 202 ? 106.955 22.003 50.494 1.00 41.86 202 ALA B O 1
ATOM 3214 N N . VAL B 1 203 ? 105.290 21.136 50.168 1.00 43.39 203 VAL B N 1
ATOM 3215 C CA . VAL B 1 203 ? 104.842 21.135 51.541 1.00 45.94 203 VAL B CA 1
ATOM 3216 C C . VAL B 1 203 ? 103.546 20.422 51.166 1.00 53.40 203 VAL B C 1
ATOM 3217 O O . VAL B 1 203 ? 102.615 20.085 51.909 1.00 63.28 203 VAL B O 1
ATOM 3221 N N . TRP B 1 204 ? 103.254 20.304 49.852 1.00 52.45 204 TRP B N 1
ATOM 3222 C CA . TRP B 1 204 ? 101.980 19.767 49.450 1.00 49.99 204 TRP B CA 1
ATOM 3223 C C . TRP B 1 204 ? 102.011 19.792 47.955 1.00 47.10 204 TRP B C 1
ATOM 3224 O O . TRP B 1 204 ? 102.751 20.546 47.338 1.00 43.28 204 TRP B O 1
ATOM 3235 N N . THR B 1 205 ? 101.372 18.785 47.374 1.00 45.00 205 THR B N 1
ATOM 3236 C CA . THR B 1 205 ? 100.951 18.811 46.034 1.00 44.65 205 THR B CA 1
ATOM 3237 C C . THR B 1 205 ? 99.615 18.106 45.704 1.00 45.87 205 THR B C 1
ATOM 3238 O O . THR B 1 205 ? 99.269 17.047 46.153 1.00 48.10 205 THR B O 1
ATOM 3242 N N . SER B 1 206 ? 98.786 18.721 44.845 1.00 44.46 206 SER B N 1
ATOM 3243 C CA . SER B 1 206 ? 97.575 18.270 44.206 1.00 40.76 206 SER B CA 1
ATOM 3244 C C . SER B 1 206 ? 97.753 16.758 44.048 1.00 45.63 206 SER B C 1
ATOM 3245 O O . SER B 1 206 ? 97.018 15.944 44.716 1.00 51.73 206 SER B O 1
ATOM 3248 N N . GLY B 1 207 ? 98.728 16.138 43.394 1.00 41.91 207 GLY B N 1
ATOM 3249 C CA . GLY B 1 207 ? 98.717 14.688 43.357 1.00 39.57 207 GLY B CA 1
ATOM 3250 C C . GLY B 1 207 ? 98.937 14.309 41.940 1.00 40.30 207 GLY B C 1
ATOM 3251 O O . GLY B 1 207 ? 99.431 13.236 41.641 1.00 45.61 207 GLY B O 1
ATOM 3252 N N . ASN B 1 208 ? 98.605 15.059 40.899 1.00 36.49 208 ASN B N 1
ATOM 3253 C CA . ASN B 1 208 ? 98.960 14.628 39.578 1.00 29.52 208 ASN B CA 1
ATOM 3254 C C . ASN B 1 208 ? 98.583 15.544 38.465 1.00 24.89 208 ASN B C 1
ATOM 3255 O O . ASN B 1 208 ? 97.841 16.499 38.434 1.00 26.93 208 ASN B O 1
ATOM 3260 N N . SER B 1 209 ? 98.981 14.827 37.417 1.00 19.92 209 SER B N 1
ATOM 3261 C CA . SER B 1 209 ? 99.115 15.677 36.304 1.00 24.45 209 SER B CA 1
ATOM 3262 C C . SER B 1 209 ? 98.819 15.455 34.890 1.00 21.34 209 SER B C 1
ATOM 3263 O O . SER B 1 209 ? 98.614 14.317 35.171 1.00 19.11 209 SER B O 1
ATOM 3266 N N . ARG B 1 210 ? 99.304 16.317 34.052 1.00 22.77 210 ARG B N 1
ATOM 3267 C CA . ARG B 1 210 ? 98.810 15.798 32.791 1.00 35.17 210 ARG B CA 1
ATOM 3268 C C . ARG B 1 210 ? 99.469 16.397 31.590 1.00 29.49 210 ARG B C 1
ATOM 3269 O O . ARG B 1 210 ? 100.512 16.231 32.225 1.00 27.34 210 ARG B O 1
ATOM 3277 N N . SER B 1 211 ? 98.977 16.470 30.389 1.00 22.84 211 SER B N 1
ATOM 3278 C CA . SER B 1 211 ? 99.876 16.783 29.295 1.00 27.05 211 SER B CA 1
ATOM 3279 C C . SER B 1 211 ? 100.340 18.198 29.413 1.00 24.94 211 SER B C 1
ATOM 3280 O O . SER B 1 211 ? 99.483 18.496 30.178 1.00 24.10 211 SER B O 1
ATOM 3283 N N . ALA B 1 212 ? 101.326 18.749 28.872 1.00 23.52 212 ALA B N 1
ATOM 3284 C CA . ALA B 1 212 ? 101.870 20.053 29.292 1.00 18.08 212 ALA B CA 1
ATOM 3285 C C . ALA B 1 212 ? 100.984 21.160 28.621 1.00 15.39 212 ALA B C 1
ATOM 3286 O O . ALA B 1 212 ? 100.701 20.716 27.474 1.00 10.71 212 ALA B O 1
ATOM 3288 N N . GLY B 1 213 ? 100.631 22.276 29.412 1.00 8.62 213 GLY B N 1
ATOM 3289 C CA . GLY B 1 213 ? 99.798 23.263 28.877 1.00 14.52 213 GLY B CA 1
ATOM 3290 C C . GLY B 1 213 ? 98.959 24.170 29.777 1.00 22.65 213 GLY B C 1
ATOM 3291 O O . GLY B 1 213 ? 98.634 24.077 30.973 1.00 26.00 213 GLY B O 1
ATOM 3292 N N . ARG B 1 214 ? 98.423 25.306 29.247 1.00 24.64 214 ARG B N 1
ATOM 3293 C CA . ARG B 1 214 ? 97.574 26.260 29.979 1.00 22.93 214 ARG B CA 1
ATOM 3294 C C . ARG B 1 214 ? 96.586 25.508 30.787 1.00 19.28 214 ARG B C 1
ATOM 3295 O O . ARG B 1 214 ? 96.076 24.406 30.540 1.00 16.90 214 ARG B O 1
ATOM 3303 N N . TYR B 1 215 ? 96.444 25.710 32.068 1.00 19.27 215 TYR B N 1
ATOM 3304 C CA . TYR B 1 215 ? 95.600 25.035 33.035 1.00 22.38 215 TYR B CA 1
ATOM 3305 C C . TYR B 1 215 ? 94.899 26.104 33.866 1.00 19.05 215 TYR B C 1
ATOM 3306 O O . TYR B 1 215 ? 95.564 27.087 34.018 1.00 16.75 215 TYR B O 1
ATOM 3315 N N . VAL B 1 216 ? 93.812 25.868 34.562 1.00 12.11 216 VAL B N 1
ATOM 3316 C CA . VAL B 1 216 ? 93.261 27.006 35.175 1.00 8.31 216 VAL B CA 1
ATOM 3317 C C . VAL B 1 216 ? 92.792 26.494 36.382 1.00 2.00 216 VAL B C 1
ATOM 3318 O O . VAL B 1 216 ? 92.872 25.341 36.888 1.00 2.00 216 VAL B O 1
ATOM 3322 N N . PHE B 1 217 ? 92.106 27.188 37.255 1.00 8.08 217 PHE B N 1
ATOM 3323 C CA . PHE B 1 217 ? 91.752 26.571 38.541 1.00 4.44 217 PHE B CA 1
ATOM 3324 C C . PHE B 1 217 ? 90.604 27.318 39.221 1.00 2.21 217 PHE B C 1
ATOM 3325 O O . PHE B 1 217 ? 91.383 27.979 39.968 1.00 5.67 217 PHE B O 1
ATOM 3333 N N . VAL B 1 218 ? 89.436 27.130 38.837 1.00 6.73 218 VAL B N 1
ATOM 3334 C CA . VAL B 1 218 ? 88.309 27.734 39.512 1.00 5.75 218 VAL B CA 1
ATOM 3335 C C . VAL B 1 218 ? 87.767 27.182 40.844 1.00 5.80 218 VAL B C 1
ATOM 3336 O O . VAL B 1 218 ? 88.106 26.068 41.198 1.00 6.89 218 VAL B O 1
ATOM 3340 N N . LEU B 1 219 ? 87.223 28.033 41.674 1.00 2.07 219 LEU B N 1
ATOM 3341 C CA . LEU B 1 219 ? 86.565 27.863 43.048 1.00 4.33 219 LEU B CA 1
ATOM 3342 C C . LEU B 1 219 ? 85.101 27.789 42.569 1.00 9.96 219 LEU B C 1
ATOM 3343 O O . LEU B 1 219 ? 84.949 28.468 41.562 1.00 8.85 219 LEU B O 1
ATOM 3348 N N . GLN B 1 220 ? 84.103 27.060 42.975 1.00 11.53 220 GLN B N 1
ATOM 3349 C CA . GLN B 1 220 ? 82.961 26.986 42.090 1.00 9.23 220 GLN B CA 1
ATOM 3350 C C . GLN B 1 220 ? 81.719 26.867 42.923 1.00 9.39 220 GLN B C 1
ATOM 3351 O O . GLN B 1 220 ? 81.512 26.477 44.060 1.00 9.05 220 GLN B O 1
ATOM 3357 N N . PRO B 1 221 ? 80.673 27.235 42.169 1.00 4.98 221 PRO B N 1
ATOM 3358 C CA . PRO B 1 221 ? 79.351 27.323 42.755 1.00 5.53 221 PRO B CA 1
ATOM 3359 C C . PRO B 1 221 ? 79.049 26.085 43.554 1.00 10.63 221 PRO B C 1
ATOM 3360 O O . PRO B 1 221 ? 78.246 26.121 44.469 1.00 5.06 221 PRO B O 1
ATOM 3364 N N . ASP B 1 222 ? 79.568 24.884 43.334 1.00 14.46 222 ASP B N 1
ATOM 3365 C CA . ASP B 1 222 ? 79.452 23.567 43.782 1.00 9.73 222 ASP B CA 1
ATOM 3366 C C . ASP B 1 222 ? 80.212 23.532 45.030 1.00 9.46 222 ASP B C 1
ATOM 3367 O O . ASP B 1 222 ? 80.261 22.384 45.090 1.00 12.30 222 ASP B O 1
ATOM 3372 N N . ARG B 1 223 ? 81.034 23.989 45.784 1.00 2.00 223 ARG B N 1
ATOM 3373 C CA . ARG B 1 223 ? 81.866 24.259 46.791 1.00 7.17 223 ARG B CA 1
ATOM 3374 C C . ARG B 1 223 ? 83.178 23.502 46.660 1.00 9.12 223 ARG B C 1
ATOM 3375 O O . ARG B 1 223 ? 83.668 22.938 47.621 1.00 12.04 223 ARG B O 1
ATOM 3383 N N . ASN B 1 224 ? 83.837 23.550 45.566 1.00 11.65 224 ASN B N 1
ATOM 3384 C CA . ASN B 1 224 ? 84.998 22.615 45.443 1.00 11.98 224 ASN B CA 1
ATOM 3385 C C . ASN B 1 224 ? 86.041 23.238 44.589 1.00 10.92 224 ASN B C 1
ATOM 3386 O O . ASN B 1 224 ? 85.879 24.396 44.103 1.00 10.26 224 ASN B O 1
ATOM 3391 N N . LEU B 1 225 ? 87.328 22.950 44.363 1.00 9.23 225 LEU B N 1
ATOM 3392 C CA . LEU B 1 225 ? 88.357 23.501 43.517 1.00 6.67 225 LEU B CA 1
ATOM 3393 C C . LEU B 1 225 ? 88.629 22.570 42.351 1.00 2.00 225 LEU B C 1
ATOM 3394 O O . LEU B 1 225 ? 87.836 21.741 42.470 1.00 3.78 225 LEU B O 1
ATOM 3399 N N . ALA B 1 226 ? 89.132 22.865 41.365 1.00 6.21 226 ALA B N 1
ATOM 3400 C CA . ALA B 1 226 ? 88.766 21.900 40.272 1.00 7.55 226 ALA B CA 1
ATOM 3401 C C . ALA B 1 226 ? 89.541 22.625 39.197 1.00 5.35 226 ALA B C 1
ATOM 3402 O O . ALA B 1 226 ? 89.725 23.847 39.336 1.00 2.00 226 ALA B O 1
ATOM 3404 N N . ILE B 1 227 ? 90.250 21.606 38.599 1.00 7.15 227 ILE B N 1
ATOM 3405 C CA . ILE B 1 227 ? 91.304 22.241 37.764 1.00 9.42 227 ILE B CA 1
ATOM 3406 C C . ILE B 1 227 ? 91.120 22.048 36.290 1.00 5.81 227 ILE B C 1
ATOM 3407 O O . ILE B 1 227 ? 91.439 21.058 35.691 1.00 2.00 227 ILE B O 1
ATOM 3412 N N . TYR B 1 228 ? 90.648 23.052 35.492 1.00 2.95 228 TYR B N 1
ATOM 3413 C CA . TYR B 1 228 ? 90.505 22.570 34.081 1.00 4.08 228 TYR B CA 1
ATOM 3414 C C . TYR B 1 228 ? 91.903 22.533 33.479 1.00 2.64 228 TYR B C 1
ATOM 3415 O O . TYR B 1 228 ? 92.678 23.220 34.068 1.00 11.45 228 TYR B O 1
ATOM 3424 N N . GLY B 1 229 ? 92.280 22.001 32.454 1.00 2.86 229 GLY B N 1
ATOM 3425 C CA . GLY B 1 229 ? 93.642 21.465 32.315 1.00 8.62 229 GLY B CA 1
ATOM 3426 C C . GLY B 1 229 ? 93.543 20.639 31.032 1.00 5.20 229 GLY B C 1
ATOM 3427 O O . GLY B 1 229 ? 94.165 19.681 30.527 1.00 9.83 229 GLY B O 1
ATOM 3428 N N . GLY B 1 230 ? 93.479 21.848 30.460 1.00 10.58 230 GLY B N 1
ATOM 3429 C CA . GLY B 1 230 ? 93.253 21.993 29.115 1.00 12.47 230 GLY B CA 1
ATOM 3430 C C . GLY B 1 230 ? 94.580 22.212 28.316 1.00 8.40 230 GLY B C 1
ATOM 3431 O O . GLY B 1 230 ? 95.300 21.160 28.466 1.00 9.44 230 GLY B O 1
ATOM 3432 N N . ALA B 1 231 ? 93.887 23.145 27.761 1.00 6.76 231 ALA B N 1
ATOM 3433 C CA . ALA B 1 231 ? 94.059 24.053 26.797 1.00 9.79 231 ALA B CA 1
ATOM 3434 C C . ALA B 1 231 ? 93.299 23.311 25.694 1.00 13.65 231 ALA B C 1
ATOM 3435 O O . ALA B 1 231 ? 93.827 22.210 25.246 1.00 23.98 231 ALA B O 1
ATOM 3437 N N . LEU B 1 232 ? 92.274 23.937 25.023 1.00 9.90 232 LEU B N 1
ATOM 3438 C CA . LEU B 1 232 ? 91.773 23.242 23.805 1.00 3.77 232 LEU B CA 1
ATOM 3439 C C . LEU B 1 232 ? 91.290 24.060 22.732 1.00 4.76 232 LEU B C 1
ATOM 3440 O O . LEU B 1 232 ? 91.202 23.896 21.506 1.00 5.64 232 LEU B O 1
ATOM 3445 N N . TRP B 1 233 ? 90.879 25.287 22.936 1.00 13.28 233 TRP B N 1
ATOM 3446 C CA . TRP B 1 233 ? 90.640 26.375 21.907 1.00 11.81 233 TRP B CA 1
ATOM 3447 C C . TRP B 1 233 ? 90.615 27.721 22.607 1.00 14.37 233 TRP B C 1
ATOM 3448 O O . TRP B 1 233 ? 90.631 27.732 23.836 1.00 11.55 233 TRP B O 1
ATOM 3459 N N . THR B 1 234 ? 90.857 28.736 21.821 1.00 19.34 234 THR B N 1
ATOM 3460 C CA . THR B 1 234 ? 91.001 30.153 21.980 1.00 22.63 234 THR B CA 1
ATOM 3461 C C . THR B 1 234 ? 90.727 30.912 20.686 1.00 22.52 234 THR B C 1
ATOM 3462 O O . THR B 1 234 ? 90.776 30.231 19.616 1.00 20.47 234 THR B O 1
ATOM 3466 N N . THR B 1 235 ? 90.863 32.205 20.449 1.00 23.02 235 THR B N 1
ATOM 3467 C CA . THR B 1 235 ? 90.766 33.366 19.597 1.00 15.79 235 THR B CA 1
ATOM 3468 C C . THR B 1 235 ? 91.951 34.326 19.338 1.00 10.95 235 THR B C 1
ATOM 3469 O O . THR B 1 235 ? 92.764 35.327 19.898 1.00 3.47 235 THR B O 1
ATOM 3473 N N . ASN C 1 1 ? 90.951 89.954 34.944 1.00 38.06 1 ASN C N 1
ATOM 3474 C CA . ASN C 1 1 ? 89.651 90.683 35.087 1.00 33.60 1 ASN C CA 1
ATOM 3475 C C . ASN C 1 1 ? 89.930 91.935 34.232 1.00 26.66 1 ASN C C 1
ATOM 3476 O O . ASN C 1 1 ? 90.455 91.714 33.190 1.00 20.73 1 ASN C O 1
ATOM 3481 N N . ASN C 1 2 ? 89.537 93.085 34.753 1.00 21.16 2 ASN C N 1
ATOM 3482 C CA . ASN C 1 2 ? 89.489 94.313 34.010 1.00 17.16 2 ASN C CA 1
ATOM 3483 C C . ASN C 1 2 ? 89.989 95.271 35.063 1.00 9.32 2 ASN C C 1
ATOM 3484 O O . ASN C 1 2 ? 89.805 96.437 35.218 1.00 7.65 2 ASN C O 1
ATOM 3489 N N . ILE C 1 3 ? 90.272 94.725 36.201 1.00 7.74 3 ILE C N 1
ATOM 3490 C CA . ILE C 1 3 ? 90.552 95.695 37.218 1.00 8.25 3 ILE C CA 1
ATOM 3491 C C . ILE C 1 3 ? 91.907 95.314 37.827 1.00 15.82 3 ILE C C 1
ATOM 3492 O O . ILE C 1 3 ? 92.121 94.089 37.634 1.00 18.65 3 ILE C O 1
ATOM 3497 N N . LEU C 1 4 ? 92.565 96.389 38.346 1.00 13.70 4 LEU C N 1
ATOM 3498 C CA . LEU C 1 4 ? 93.866 96.229 38.861 1.00 11.05 4 LEU C CA 1
ATOM 3499 C C . LEU C 1 4 ? 93.916 96.586 40.346 1.00 11.58 4 LEU C C 1
ATOM 3500 O O . LEU C 1 4 ? 93.342 97.713 40.279 1.00 12.33 4 LEU C O 1
ATOM 3505 N N . PHE C 1 5 ? 94.491 95.961 41.357 1.00 6.07 5 PHE C N 1
ATOM 3506 C CA . PHE C 1 5 ? 94.249 96.637 42.550 1.00 7.78 5 PHE C CA 1
ATOM 3507 C C . PHE C 1 5 ? 95.431 97.397 42.990 1.00 10.78 5 PHE C C 1
ATOM 3508 O O . PHE C 1 5 ? 96.558 97.540 42.529 1.00 15.06 5 PHE C O 1
ATOM 3516 N N . GLY C 1 6 ? 95.049 98.005 44.107 1.00 17.52 6 GLY C N 1
ATOM 3517 C CA . GLY C 1 6 ? 95.864 98.974 44.841 1.00 22.07 6 GLY C CA 1
ATOM 3518 C C . GLY C 1 6 ? 97.212 98.380 45.211 1.00 23.56 6 GLY C C 1
ATOM 3519 O O . GLY C 1 6 ? 97.064 97.165 45.179 1.00 24.26 6 GLY C O 1
ATOM 3520 N N . LEU C 1 7 ? 98.273 99.052 45.643 1.00 21.23 7 LEU C N 1
ATOM 3521 C CA . LEU C 1 7 ? 99.444 98.401 46.221 1.00 16.57 7 LEU C CA 1
ATOM 3522 C C . LEU C 1 7 ? 99.185 97.900 47.620 1.00 16.13 7 LEU C C 1
ATOM 3523 O O . LEU C 1 7 ? 99.808 96.851 47.860 1.00 11.43 7 LEU C O 1
ATOM 3528 N N . SER C 1 8 ? 98.081 98.293 48.245 1.00 20.72 8 SER C N 1
ATOM 3529 C CA . SER C 1 8 ? 97.308 97.607 49.280 1.00 26.03 8 SER C CA 1
ATOM 3530 C C . SER C 1 8 ? 96.099 96.633 48.922 1.00 35.02 8 SER C C 1
ATOM 3531 O O . SER C 1 8 ? 95.235 96.214 48.019 1.00 30.02 8 SER C O 1
ATOM 3534 N N . HIS C 1 9 ? 96.192 95.325 49.154 1.00 46.76 9 HIS C N 1
ATOM 3535 C CA . HIS C 1 9 ? 96.622 94.947 50.409 1.00 63.09 9 HIS C CA 1
ATOM 3536 C C . HIS C 1 9 ? 96.393 93.489 50.587 1.00 69.47 9 HIS C C 1
ATOM 3537 O O . HIS C 1 9 ? 97.139 92.831 49.918 1.00 72.06 9 HIS C O 1
ATOM 3544 N N . GLU C 1 10 ? 95.538 93.340 51.519 1.00 74.42 10 GLU C N 1
ATOM 3545 C CA . GLU C 1 10 ? 95.395 91.976 51.926 1.00 78.57 10 GLU C CA 1
ATOM 3546 C C . GLU C 1 10 ? 95.124 91.211 50.680 1.00 71.01 10 GLU C C 1
ATOM 3547 O O . GLU C 1 10 ? 96.173 90.561 50.497 1.00 75.92 10 GLU C O 1
ATOM 3553 N N . GLY C 1 11 ? 94.065 91.064 49.906 1.00 57.82 11 GLY C N 1
ATOM 3554 C CA . GLY C 1 11 ? 94.444 90.050 48.964 1.00 41.00 11 GLY C CA 1
ATOM 3555 C C . GLY C 1 11 ? 93.988 90.209 47.645 1.00 36.08 11 GLY C C 1
ATOM 3556 O O . GLY C 1 11 ? 94.086 89.116 47.103 1.00 43.21 11 GLY C O 1
ATOM 3557 N N . SER C 1 12 ? 93.489 91.173 46.959 1.00 28.88 12 SER C N 1
ATOM 3558 C CA . SER C 1 12 ? 92.879 91.107 45.621 1.00 17.67 12 SER C CA 1
ATOM 3559 C C . SER C 1 12 ? 93.994 91.200 44.684 1.00 14.08 12 SER C C 1
ATOM 3560 O O . SER C 1 12 ? 94.923 91.636 45.272 1.00 4.90 12 SER C O 1
ATOM 3563 N N . HIS C 1 13 ? 94.191 90.381 43.661 1.00 16.43 13 HIS C N 1
ATOM 3564 C CA . HIS C 1 13 ? 95.358 90.434 42.839 1.00 14.73 13 HIS C CA 1
ATOM 3565 C C . HIS C 1 13 ? 95.258 90.584 41.386 1.00 9.75 13 HIS C C 1
ATOM 3566 O O . HIS C 1 13 ? 94.084 90.231 41.476 1.00 3.88 13 HIS C O 1
ATOM 3573 N N . PRO C 1 14 ? 95.343 91.363 40.373 1.00 7.81 14 PRO C N 1
ATOM 3574 C CA . PRO C 1 14 ? 96.709 91.830 40.257 1.00 10.44 14 PRO C CA 1
ATOM 3575 C C . PRO C 1 14 ? 97.116 92.930 41.244 1.00 14.09 14 PRO C C 1
ATOM 3576 O O . PRO C 1 14 ? 96.453 93.987 41.356 1.00 17.32 14 PRO C O 1
ATOM 3580 N N . GLN C 1 15 ? 98.383 92.816 41.674 1.00 12.80 15 GLN C N 1
ATOM 3581 C CA . GLN C 1 15 ? 98.770 94.050 42.336 1.00 12.91 15 GLN C CA 1
ATOM 3582 C C . GLN C 1 15 ? 99.661 94.798 41.289 1.00 12.88 15 GLN C C 1
ATOM 3583 O O . GLN C 1 15 ? 100.070 95.937 41.560 1.00 10.65 15 GLN C O 1
ATOM 3589 N N . THR C 1 16 ? 99.716 94.231 40.063 1.00 2.00 16 THR C N 1
ATOM 3590 C CA . THR C 1 16 ? 100.668 94.691 39.171 1.00 16.89 16 THR C CA 1
ATOM 3591 C C . THR C 1 16 ? 100.572 94.442 37.703 1.00 18.04 16 THR C C 1
ATOM 3592 O O . THR C 1 16 ? 100.302 93.222 37.760 1.00 22.22 16 THR C O 1
ATOM 3596 N N . LEU C 1 17 ? 101.024 95.235 36.800 1.00 17.15 17 LEU C N 1
ATOM 3597 C CA . LEU C 1 17 ? 100.798 94.554 35.511 1.00 18.51 17 LEU C CA 1
ATOM 3598 C C . LEU C 1 17 ? 102.180 94.169 35.177 1.00 22.87 17 LEU C C 1
ATOM 3599 O O . LEU C 1 17 ? 102.763 95.099 34.691 1.00 26.40 17 LEU C O 1
ATOM 3604 N N . HIS C 1 18 ? 102.806 93.036 35.186 1.00 30.06 18 HIS C N 1
ATOM 3605 C CA . HIS C 1 18 ? 104.177 92.765 34.766 1.00 32.74 18 HIS C CA 1
ATOM 3606 C C . HIS C 1 18 ? 104.258 92.769 33.265 1.00 31.21 18 HIS C C 1
ATOM 3607 O O . HIS C 1 18 ? 103.486 93.379 32.566 1.00 25.86 18 HIS C O 1
ATOM 3614 N N . ALA C 1 19 ? 105.242 92.114 32.666 1.00 34.40 19 ALA C N 1
ATOM 3615 C CA . ALA C 1 19 ? 105.380 92.523 31.284 1.00 34.87 19 ALA C CA 1
ATOM 3616 C C . ALA C 1 19 ? 104.587 92.038 30.206 1.00 32.04 19 ALA C C 1
ATOM 3617 O O . ALA C 1 19 ? 104.472 93.051 29.505 1.00 27.13 19 ALA C O 1
ATOM 3619 N N . ALA C 1 20 ? 103.862 91.052 29.833 1.00 34.10 20 ALA C N 1
ATOM 3620 C CA . ALA C 1 20 ? 102.953 91.382 28.676 1.00 36.93 20 ALA C CA 1
ATOM 3621 C C . ALA C 1 20 ? 101.556 91.068 29.191 1.00 38.67 20 ALA C C 1
ATOM 3622 O O . ALA C 1 20 ? 100.537 90.552 28.715 1.00 43.67 20 ALA C O 1
ATOM 3624 N N . GLN C 1 21 ? 101.445 91.565 30.444 1.00 34.21 21 GLN C N 1
ATOM 3625 C CA . GLN C 1 21 ? 100.257 91.532 31.256 1.00 27.51 21 GLN C CA 1
ATOM 3626 C C . GLN C 1 21 ? 99.192 92.438 30.704 1.00 24.48 21 GLN C C 1
ATOM 3627 O O . GLN C 1 21 ? 99.613 93.372 30.042 1.00 21.77 21 GLN C O 1
ATOM 3633 N N . SER C 1 22 ? 97.925 91.948 30.540 1.00 20.73 22 SER C N 1
ATOM 3634 C CA . SER C 1 22 ? 96.869 92.830 30.170 1.00 15.29 22 SER C CA 1
ATOM 3635 C C . SER C 1 22 ? 95.689 92.745 31.106 1.00 13.09 22 SER C C 1
ATOM 3636 O O . SER C 1 22 ? 95.781 92.280 32.189 1.00 13.50 22 SER C O 1
ATOM 3639 N N . LEU C 1 23 ? 94.684 93.557 31.057 1.00 7.91 23 LEU C N 1
ATOM 3640 C CA . LEU C 1 23 ? 93.398 93.748 31.550 1.00 5.84 23 LEU C CA 1
ATOM 3641 C C . LEU C 1 23 ? 92.618 93.528 30.298 1.00 4.42 23 LEU C C 1
ATOM 3642 O O . LEU C 1 23 ? 93.144 94.072 29.288 1.00 7.93 23 LEU C O 1
ATOM 3647 N N . GLU C 1 24 ? 91.549 92.696 30.409 1.00 8.81 24 GLU C N 1
ATOM 3648 C CA . GLU C 1 24 ? 90.733 92.540 29.219 1.00 15.64 24 GLU C CA 1
ATOM 3649 C C . GLU C 1 24 ? 89.268 92.806 29.408 1.00 18.18 24 GLU C C 1
ATOM 3650 O O . GLU C 1 24 ? 88.873 92.873 30.580 1.00 23.23 24 GLU C O 1
ATOM 3656 N N . LEU C 1 25 ? 88.264 93.264 28.653 1.00 15.86 25 LEU C N 1
ATOM 3657 C CA . LEU C 1 25 ? 86.881 93.502 28.853 1.00 9.23 25 LEU C CA 1
ATOM 3658 C C . LEU C 1 25 ? 86.513 93.321 27.347 1.00 7.92 25 LEU C C 1
ATOM 3659 O O . LEU C 1 25 ? 87.014 94.165 26.672 1.00 7.02 25 LEU C O 1
ATOM 3664 N N . SER C 1 26 ? 85.866 92.365 26.786 1.00 2.94 26 SER C N 1
ATOM 3665 C CA . SER C 1 26 ? 85.334 92.094 25.535 1.00 6.09 26 SER C CA 1
ATOM 3666 C C . SER C 1 26 ? 86.092 92.691 24.440 1.00 3.92 26 SER C C 1
ATOM 3667 O O . SER C 1 26 ? 85.354 93.491 23.860 1.00 10.61 26 SER C O 1
ATOM 3670 N N . SER C 1 27 ? 87.346 92.970 24.312 1.00 3.02 27 SER C N 1
ATOM 3671 C CA . SER C 1 27 ? 87.865 93.782 23.143 1.00 5.40 27 SER C CA 1
ATOM 3672 C C . SER C 1 27 ? 88.630 94.984 23.673 1.00 5.78 27 SER C C 1
ATOM 3673 O O . SER C 1 27 ? 89.721 95.496 23.511 1.00 4.49 27 SER C O 1
ATOM 3676 N N . PHE C 1 28 ? 88.178 95.398 24.874 1.00 10.78 28 PHE C N 1
ATOM 3677 C CA . PHE C 1 28 ? 89.204 96.283 25.475 1.00 13.77 28 PHE C CA 1
ATOM 3678 C C . PHE C 1 28 ? 90.318 95.406 25.974 1.00 16.54 28 PHE C C 1
ATOM 3679 O O . PHE C 1 28 ? 89.921 94.327 26.375 1.00 19.74 28 PHE C O 1
ATOM 3687 N N . ARG C 1 29 ? 91.552 95.745 25.994 1.00 18.15 29 ARG C N 1
ATOM 3688 C CA . ARG C 1 29 ? 92.716 95.171 26.515 1.00 19.54 29 ARG C CA 1
ATOM 3689 C C . ARG C 1 29 ? 93.533 96.252 27.160 1.00 17.95 29 ARG C C 1
ATOM 3690 O O . ARG C 1 29 ? 93.912 97.159 26.401 1.00 10.65 29 ARG C O 1
ATOM 3698 N N . PHE C 1 30 ? 93.889 96.268 28.423 1.00 19.06 30 PHE C N 1
ATOM 3699 C CA . PHE C 1 30 ? 94.955 97.342 28.397 1.00 20.80 30 PHE C CA 1
ATOM 3700 C C . PHE C 1 30 ? 96.200 96.606 28.907 1.00 20.80 30 PHE C C 1
ATOM 3701 O O . PHE C 1 30 ? 96.225 96.336 30.088 1.00 15.08 30 PHE C O 1
ATOM 3709 N N . THR C 1 31 ? 97.018 96.278 27.913 1.00 23.13 31 THR C N 1
ATOM 3710 C CA . THR C 1 31 ? 98.283 95.641 28.132 1.00 28.21 31 THR C CA 1
ATOM 3711 C C . THR C 1 31 ? 99.441 96.632 28.411 1.00 32.45 31 THR C C 1
ATOM 3712 O O . THR C 1 31 ? 99.226 97.821 28.237 1.00 33.89 31 THR C O 1
ATOM 3716 N N . MET C 1 32 ? 100.586 96.215 28.968 1.00 32.28 32 MET C N 1
ATOM 3717 C CA . MET C 1 32 ? 101.717 96.954 29.479 1.00 28.39 32 MET C CA 1
ATOM 3718 C C . MET C 1 32 ? 102.865 96.269 28.772 1.00 33.18 32 MET C C 1
ATOM 3719 O O . MET C 1 32 ? 103.201 95.224 29.261 1.00 33.06 32 MET C O 1
ATOM 3724 N N . GLN C 1 33 ? 103.136 96.691 27.581 1.00 39.26 33 GLN C N 1
ATOM 3725 C CA . GLN C 1 33 ? 103.964 95.976 26.650 1.00 41.74 33 GLN C CA 1
ATOM 3726 C C . GLN C 1 33 ? 105.420 95.886 27.070 1.00 45.86 33 GLN C C 1
ATOM 3727 O O . GLN C 1 33 ? 105.825 96.645 27.902 1.00 43.84 33 GLN C O 1
ATOM 3733 N N . SER C 1 34 ? 106.001 95.027 26.269 1.00 52.00 34 SER C N 1
ATOM 3734 C CA . SER C 1 34 ? 107.347 94.512 26.192 1.00 54.92 34 SER C CA 1
ATOM 3735 C C . SER C 1 34 ? 108.512 95.480 26.337 1.00 49.70 34 SER C C 1
ATOM 3736 O O . SER C 1 34 ? 109.311 95.283 27.227 1.00 48.13 34 SER C O 1
ATOM 3739 N N . ASP C 1 35 ? 108.410 96.480 25.518 1.00 45.07 35 ASP C N 1
ATOM 3740 C CA . ASP C 1 35 ? 109.056 97.722 25.415 1.00 40.75 35 ASP C CA 1
ATOM 3741 C C . ASP C 1 35 ? 108.544 98.757 26.395 1.00 34.55 35 ASP C C 1
ATOM 3742 O O . ASP C 1 35 ? 108.218 99.822 25.895 1.00 28.02 35 ASP C O 1
ATOM 3747 N N . CYS C 1 36 ? 108.351 98.569 27.661 1.00 33.21 36 CYS C N 1
ATOM 3748 C CA . CYS C 1 36 ? 107.795 99.619 28.449 1.00 33.71 36 CYS C CA 1
ATOM 3749 C C . CYS C 1 36 ? 106.676 100.579 28.140 1.00 35.72 36 CYS C C 1
ATOM 3750 O O . CYS C 1 36 ? 106.767 101.558 28.936 1.00 34.94 36 CYS C O 1
ATOM 3753 N N . ASN C 1 37 ? 105.867 100.287 27.117 1.00 32.20 37 ASN C N 1
ATOM 3754 C CA . ASN C 1 37 ? 104.894 101.280 26.784 1.00 28.19 37 ASN C CA 1
ATOM 3755 C C . ASN C 1 37 ? 103.538 100.678 27.094 1.00 29.18 37 ASN C C 1
ATOM 3756 O O . ASN C 1 37 ? 103.357 99.813 26.263 1.00 28.15 37 ASN C O 1
ATOM 3761 N N . LEU C 1 38 ? 102.814 101.049 28.140 1.00 26.01 38 LEU C N 1
ATOM 3762 C CA . LEU C 1 38 ? 101.518 101.013 28.722 1.00 18.19 38 LEU C CA 1
ATOM 3763 C C . LEU C 1 38 ? 100.559 101.488 27.657 1.00 18.94 38 LEU C C 1
ATOM 3764 O O . LEU C 1 38 ? 101.119 102.164 26.821 1.00 20.61 38 LEU C O 1
ATOM 3769 N N . VAL C 1 39 ? 99.623 101.057 26.877 1.00 21.62 39 VAL C N 1
ATOM 3770 C CA . VAL C 1 39 ? 98.780 101.154 25.701 1.00 22.50 39 VAL C CA 1
ATOM 3771 C C . VAL C 1 39 ? 97.388 100.510 25.675 1.00 23.38 39 VAL C C 1
ATOM 3772 O O . VAL C 1 39 ? 97.251 99.315 25.976 1.00 27.16 39 VAL C O 1
ATOM 3776 N N . LEU C 1 40 ? 96.189 100.949 25.467 1.00 20.62 40 LEU C N 1
ATOM 3777 C CA . LEU C 1 40 ? 94.835 100.370 25.535 1.00 17.95 40 LEU C CA 1
ATOM 3778 C C . LEU C 1 40 ? 94.332 100.259 24.113 1.00 14.89 40 LEU C C 1
ATOM 3779 O O . LEU C 1 40 ? 94.207 101.074 23.277 1.00 8.65 40 LEU C O 1
ATOM 3784 N N . PHE C 1 41 ? 94.220 99.217 23.356 1.00 15.87 41 PHE C N 1
ATOM 3785 C CA . PHE C 1 41 ? 93.780 98.707 22.092 1.00 14.05 41 PHE C CA 1
ATOM 3786 C C . PHE C 1 41 ? 92.326 98.190 22.065 1.00 16.50 41 PHE C C 1
ATOM 3787 O O . PHE C 1 41 ? 92.013 97.817 23.258 1.00 17.20 41 PHE C O 1
ATOM 3795 N N . ASP C 1 42 ? 91.542 98.295 21.055 1.00 15.50 42 ASP C N 1
ATOM 3796 C CA . ASP C 1 42 ? 90.140 98.080 20.987 1.00 23.59 42 ASP C CA 1
ATOM 3797 C C . ASP C 1 42 ? 90.388 97.108 19.862 1.00 36.15 42 ASP C C 1
ATOM 3798 O O . ASP C 1 42 ? 90.998 97.715 19.013 1.00 37.62 42 ASP C O 1
ATOM 3803 N N . SER C 1 43 ? 90.227 95.785 19.913 1.00 48.33 43 SER C N 1
ATOM 3804 C CA . SER C 1 43 ? 90.607 95.028 18.702 1.00 52.32 43 SER C CA 1
ATOM 3805 C C . SER C 1 43 ? 91.918 95.556 18.163 1.00 56.47 43 SER C C 1
ATOM 3806 O O . SER C 1 43 ? 92.992 95.652 18.846 1.00 56.32 43 SER C O 1
ATOM 3809 N N . ASP C 1 44 ? 92.200 95.864 16.913 1.00 60.69 44 ASP C N 1
ATOM 3810 C CA . ASP C 1 44 ? 93.666 96.217 16.717 1.00 68.24 44 ASP C CA 1
ATOM 3811 C C . ASP C 1 44 ? 93.736 97.723 16.794 1.00 70.80 44 ASP C C 1
ATOM 3812 O O . ASP C 1 44 ? 93.446 98.264 15.679 1.00 74.95 44 ASP C O 1
ATOM 3817 N N . VAL C 1 45 ? 93.841 98.541 17.828 1.00 64.98 45 VAL C N 1
ATOM 3818 C CA . VAL C 1 45 ? 93.687 99.960 17.495 1.00 55.15 45 VAL C CA 1
ATOM 3819 C C . VAL C 1 45 ? 94.088 100.635 18.781 1.00 49.55 45 VAL C C 1
ATOM 3820 O O . VAL C 1 45 ? 93.585 100.625 19.847 1.00 40.30 45 VAL C O 1
ATOM 3824 N N . ARG C 1 46 ? 95.292 101.182 18.668 1.00 50.07 46 ARG C N 1
ATOM 3825 C CA . ARG C 1 46 ? 96.146 102.076 19.500 1.00 42.73 46 ARG C CA 1
ATOM 3826 C C . ARG C 1 46 ? 95.146 103.152 19.878 1.00 38.22 46 ARG C C 1
ATOM 3827 O O . ARG C 1 46 ? 94.425 103.367 18.895 1.00 43.38 46 ARG C O 1
ATOM 3835 N N . VAL C 1 47 ? 94.501 103.621 20.873 1.00 26.83 47 VAL C N 1
ATOM 3836 C CA . VAL C 1 47 ? 93.658 104.574 21.391 1.00 12.72 47 VAL C CA 1
ATOM 3837 C C . VAL C 1 47 ? 94.481 105.015 22.617 1.00 17.44 47 VAL C C 1
ATOM 3838 O O . VAL C 1 47 ? 93.941 106.074 23.028 1.00 24.53 47 VAL C O 1
ATOM 3842 N N . TRP C 1 48 ? 95.410 104.372 23.338 1.00 14.67 48 TRP C N 1
ATOM 3843 C CA . TRP C 1 48 ? 95.870 105.225 24.424 1.00 19.51 48 TRP C CA 1
ATOM 3844 C C . TRP C 1 48 ? 97.313 104.895 24.673 1.00 25.34 48 TRP C C 1
ATOM 3845 O O . TRP C 1 48 ? 97.692 104.493 23.592 1.00 24.49 48 TRP C O 1
ATOM 3856 N N . ALA C 1 49 ? 98.122 105.797 25.350 1.00 28.27 49 ALA C N 1
ATOM 3857 C CA . ALA C 1 49 ? 99.445 105.348 25.554 1.00 21.45 49 ALA C CA 1
ATOM 3858 C C . ALA C 1 49 ? 100.486 106.101 26.207 1.00 21.51 49 ALA C C 1
ATOM 3859 O O . ALA C 1 49 ? 101.429 106.044 25.478 1.00 28.46 49 ALA C O 1
ATOM 3861 N N . SER C 1 50 ? 100.754 106.464 27.378 1.00 24.38 50 SER C N 1
ATOM 3862 C CA . SER C 1 50 ? 102.086 106.960 27.808 1.00 28.51 50 SER C CA 1
ATOM 3863 C C . SER C 1 50 ? 103.024 106.809 26.662 1.00 37.84 50 SER C C 1
ATOM 3864 O O . SER C 1 50 ? 103.505 105.624 26.555 1.00 41.35 50 SER C O 1
ATOM 3867 N N . ASN C 1 51 ? 103.445 107.591 25.675 1.00 44.65 51 ASN C N 1
ATOM 3868 C CA . ASN C 1 51 ? 104.267 106.960 24.661 1.00 52.41 51 ASN C CA 1
ATOM 3869 C C . ASN C 1 51 ? 105.552 106.557 25.253 1.00 57.58 51 ASN C C 1
ATOM 3870 O O . ASN C 1 51 ? 106.170 105.889 24.400 1.00 67.24 51 ASN C O 1
ATOM 3875 N N . THR C 1 52 ? 105.918 106.478 26.510 1.00 58.31 52 THR C N 1
ATOM 3876 C CA . THR C 1 52 ? 107.099 105.834 27.038 1.00 59.09 52 THR C CA 1
ATOM 3877 C C . THR C 1 52 ? 107.632 104.533 26.400 1.00 62.27 52 THR C C 1
ATOM 3878 O O . THR C 1 52 ? 107.878 103.643 27.256 1.00 63.66 52 THR C O 1
ATOM 3882 N N . ALA C 1 53 ? 108.073 104.275 25.154 1.00 61.61 53 ALA C N 1
ATOM 3883 C CA . ALA C 1 53 ? 108.565 102.983 24.701 1.00 61.95 53 ALA C CA 1
ATOM 3884 C C . ALA C 1 53 ? 110.073 102.877 24.717 1.00 63.94 53 ALA C C 1
ATOM 3885 O O . ALA C 1 53 ? 110.778 103.247 25.659 1.00 61.36 53 ALA C O 1
ATOM 3887 N N . GLY C 1 54 ? 110.813 102.236 23.820 1.00 65.54 54 GLY C N 1
ATOM 3888 C CA . GLY C 1 54 ? 112.231 102.144 23.865 1.00 66.20 54 GLY C CA 1
ATOM 3889 C C . GLY C 1 54 ? 112.873 101.644 25.108 1.00 65.80 54 GLY C C 1
ATOM 3890 O O . GLY C 1 54 ? 114.007 102.032 25.372 1.00 69.37 54 GLY C O 1
ATOM 3891 N N . ALA C 1 55 ? 112.407 100.663 25.810 1.00 64.25 55 ALA C N 1
ATOM 3892 C CA . ALA C 1 55 ? 113.042 100.274 27.058 1.00 63.88 55 ALA C CA 1
ATOM 3893 C C . ALA C 1 55 ? 112.592 98.929 27.554 1.00 62.71 55 ALA C C 1
ATOM 3894 O O . ALA C 1 55 ? 111.945 98.219 26.839 1.00 58.79 55 ALA C O 1
ATOM 3896 N N . THR C 1 56 ? 113.084 98.452 28.693 1.00 64.67 56 THR C N 1
ATOM 3897 C CA . THR C 1 56 ? 112.683 97.227 29.282 1.00 66.20 56 THR C CA 1
ATOM 3898 C C . THR C 1 56 ? 112.790 97.014 30.819 1.00 58.16 56 THR C C 1
ATOM 3899 O O . THR C 1 56 ? 113.395 97.517 31.741 1.00 59.02 56 THR C O 1
ATOM 3903 N N . GLY C 1 57 ? 111.828 96.098 30.901 1.00 45.85 57 GLY C N 1
ATOM 3904 C CA . GLY C 1 57 ? 111.261 95.354 31.901 1.00 31.95 57 GLY C CA 1
ATOM 3905 C C . GLY C 1 57 ? 110.512 96.336 32.759 1.00 25.10 57 GLY C C 1
ATOM 3906 O O . GLY C 1 57 ? 110.732 96.050 33.940 1.00 13.45 57 GLY C O 1
ATOM 3907 N N . CYS C 1 58 ? 109.639 97.062 31.915 1.00 23.27 58 CYS C N 1
ATOM 3908 C CA . CYS C 1 58 ? 108.903 97.962 32.860 1.00 18.57 58 CYS C CA 1
ATOM 3909 C C . CYS C 1 58 ? 107.633 97.272 33.307 1.00 17.62 58 CYS C C 1
ATOM 3910 O O . CYS C 1 58 ? 107.053 96.175 33.079 1.00 10.07 58 CYS C O 1
ATOM 3913 N N . ARG C 1 59 ? 107.244 97.852 34.467 1.00 16.32 59 ARG C N 1
ATOM 3914 C CA . ARG C 1 59 ? 106.015 97.340 35.135 1.00 14.74 59 ARG C CA 1
ATOM 3915 C C . ARG C 1 59 ? 105.042 98.378 35.711 1.00 16.86 59 ARG C C 1
ATOM 3916 O O . ARG C 1 59 ? 105.339 99.466 36.216 1.00 16.46 59 ARG C O 1
ATOM 3924 N N . ALA C 1 60 ? 103.800 98.101 35.230 1.00 14.29 60 ALA C N 1
ATOM 3925 C CA . ALA C 1 60 ? 102.580 98.760 35.636 1.00 7.79 60 ALA C CA 1
ATOM 3926 C C . ALA C 1 60 ? 102.145 98.464 37.036 1.00 2.00 60 ALA C C 1
ATOM 3927 O O . ALA C 1 60 ? 102.483 99.476 37.482 1.00 6.54 60 ALA C O 1
ATOM 3929 N N . VAL C 1 61 ? 101.765 98.138 38.211 1.00 8.59 61 VAL C N 1
ATOM 3930 C CA . VAL C 1 61 ? 101.644 98.998 39.471 1.00 12.64 61 VAL C CA 1
ATOM 3931 C C . VAL C 1 61 ? 100.951 100.422 39.735 1.00 15.76 61 VAL C C 1
ATOM 3932 O O . VAL C 1 61 ? 101.487 101.408 39.198 1.00 17.43 61 VAL C O 1
ATOM 3936 N N . LEU C 1 62 ? 100.011 100.465 40.746 1.00 14.01 62 LEU C N 1
ATOM 3937 C CA . LEU C 1 62 ? 99.307 101.673 41.018 1.00 11.04 62 LEU C CA 1
ATOM 3938 C C . LEU C 1 62 ? 99.300 101.614 42.568 1.00 10.16 62 LEU C C 1
ATOM 3939 O O . LEU C 1 62 ? 99.058 100.756 43.345 1.00 8.85 62 LEU C O 1
ATOM 3944 N N . GLN C 1 63 ? 99.637 102.784 42.931 1.00 11.27 63 GLN C N 1
ATOM 3945 C CA . GLN C 1 63 ? 100.016 103.370 44.172 1.00 16.21 63 GLN C CA 1
ATOM 3946 C C . GLN C 1 63 ? 98.917 103.736 45.120 1.00 16.55 63 GLN C C 1
ATOM 3947 O O . GLN C 1 63 ? 97.772 103.981 44.745 1.00 18.04 63 GLN C O 1
ATOM 3953 N N . SER C 1 64 ? 99.274 103.977 46.373 1.00 12.29 64 SER C N 1
ATOM 3954 C CA . SER C 1 64 ? 98.349 104.119 47.505 1.00 8.69 64 SER C CA 1
ATOM 3955 C C . SER C 1 64 ? 97.699 105.495 47.644 1.00 14.68 64 SER C C 1
ATOM 3956 O O . SER C 1 64 ? 96.701 105.943 48.265 1.00 10.54 64 SER C O 1
ATOM 3959 N N . ASP C 1 65 ? 98.492 106.385 46.965 1.00 14.74 65 ASP C N 1
ATOM 3960 C CA . ASP C 1 65 ? 98.102 107.719 46.683 1.00 9.26 65 ASP C CA 1
ATOM 3961 C C . ASP C 1 65 ? 97.570 107.668 45.264 1.00 7.12 65 ASP C C 1
ATOM 3962 O O . ASP C 1 65 ? 96.951 108.663 45.191 1.00 8.28 65 ASP C O 1
ATOM 3967 N N . GLY C 1 66 ? 97.298 106.720 44.426 1.00 2.18 66 GLY C N 1
ATOM 3968 C CA . GLY C 1 66 ? 96.504 107.106 43.315 1.00 9.84 66 GLY C CA 1
ATOM 3969 C C . GLY C 1 66 ? 97.247 107.086 41.994 1.00 11.51 66 GLY C C 1
ATOM 3970 O O . GLY C 1 66 ? 96.805 107.292 40.781 1.00 20.38 66 GLY C O 1
ATOM 3971 N N . LEU C 1 67 ? 98.406 106.673 42.359 1.00 5.40 67 LEU C N 1
ATOM 3972 C CA . LEU C 1 67 ? 99.190 107.001 41.184 1.00 13.71 67 LEU C CA 1
ATOM 3973 C C . LEU C 1 67 ? 99.439 105.824 40.348 1.00 11.66 67 LEU C C 1
ATOM 3974 O O . LEU C 1 67 ? 99.611 104.807 40.977 1.00 13.40 67 LEU C O 1
ATOM 3979 N N . LEU C 1 68 ? 99.607 106.163 39.084 1.00 9.02 68 LEU C N 1
ATOM 3980 C CA . LEU C 1 68 ? 99.963 105.095 38.236 1.00 14.68 68 LEU C CA 1
ATOM 3981 C C . LEU C 1 68 ? 101.340 105.302 37.634 1.00 18.95 68 LEU C C 1
ATOM 3982 O O . LEU C 1 68 ? 101.582 105.441 36.420 1.00 18.18 68 LEU C O 1
ATOM 3987 N N . VAL C 1 69 ? 102.369 105.010 38.517 1.00 20.23 69 VAL C N 1
ATOM 3988 C CA . VAL C 1 69 ? 103.730 104.867 37.987 1.00 18.56 69 VAL C CA 1
ATOM 3989 C C . VAL C 1 69 ? 103.874 103.571 37.197 1.00 14.07 69 VAL C C 1
ATOM 3990 O O . VAL C 1 69 ? 103.368 102.546 37.498 1.00 6.92 69 VAL C O 1
ATOM 3994 N N . ILE C 1 70 ? 104.823 103.765 36.363 1.00 14.69 70 ILE C N 1
ATOM 3995 C CA . ILE C 1 70 ? 105.364 102.824 35.407 1.00 15.64 70 ILE C CA 1
ATOM 3996 C C . ILE C 1 70 ? 106.845 102.731 35.846 1.00 16.69 70 ILE C C 1
ATOM 3997 O O . ILE C 1 70 ? 107.539 103.696 35.836 1.00 14.05 70 ILE C O 1
ATOM 4002 N N . LEU C 1 71 ? 107.283 101.613 36.368 1.00 18.51 71 LEU C N 1
ATOM 4003 C CA . LEU C 1 71 ? 108.569 101.529 36.978 1.00 17.17 71 LEU C CA 1
ATOM 4004 C C . LEU C 1 71 ? 109.229 100.498 36.044 1.00 30.67 71 LEU C C 1
ATOM 4005 O O . LEU C 1 71 ? 108.738 99.652 35.266 1.00 30.43 71 LEU C O 1
ATOM 4010 N N . THR C 1 72 ? 110.497 100.728 36.259 1.00 40.45 72 THR C N 1
ATOM 4011 C CA . THR C 1 72 ? 111.529 100.473 35.312 1.00 48.73 72 THR C CA 1
ATOM 4012 C C . THR C 1 72 ? 112.541 99.384 35.422 1.00 51.89 72 THR C C 1
ATOM 4013 O O . THR C 1 72 ? 113.509 99.132 34.625 1.00 57.83 72 THR C O 1
ATOM 4017 N N . ALA C 1 73 ? 112.150 98.685 36.475 1.00 49.12 73 ALA C N 1
ATOM 4018 C CA . ALA C 1 73 ? 113.234 97.700 36.700 1.00 43.76 73 ALA C CA 1
ATOM 4019 C C . ALA C 1 73 ? 113.767 98.845 37.595 1.00 44.86 73 ALA C C 1
ATOM 4020 O O . ALA C 1 73 ? 112.868 99.382 38.259 1.00 43.21 73 ALA C O 1
ATOM 4022 N N . GLN C 1 74 ? 115.018 98.986 37.917 1.00 44.68 74 GLN C N 1
ATOM 4023 C CA . GLN C 1 74 ? 115.739 99.626 38.914 1.00 43.23 74 GLN C CA 1
ATOM 4024 C C . GLN C 1 74 ? 114.849 100.488 39.745 1.00 43.72 74 GLN C C 1
ATOM 4025 O O . GLN C 1 74 ? 115.427 100.880 40.768 1.00 47.99 74 GLN C O 1
ATOM 4031 N N . ASN C 1 75 ? 113.592 100.596 39.677 1.00 37.70 75 ASN C N 1
ATOM 4032 C CA . ASN C 1 75 ? 112.556 101.297 40.218 1.00 33.81 75 ASN C CA 1
ATOM 4033 C C . ASN C 1 75 ? 112.685 102.807 39.985 1.00 32.76 75 ASN C C 1
ATOM 4034 O O . ASN C 1 75 ? 112.794 103.666 40.861 1.00 30.40 75 ASN C O 1
ATOM 4039 N N . THR C 1 76 ? 112.835 103.120 38.727 1.00 31.91 76 THR C N 1
ATOM 4040 C CA . THR C 1 76 ? 112.749 104.428 38.319 1.00 41.49 76 THR C CA 1
ATOM 4041 C C . THR C 1 76 ? 111.601 104.914 37.461 1.00 41.51 76 THR C C 1
ATOM 4042 O O . THR C 1 76 ? 111.955 105.514 36.430 1.00 49.81 76 THR C O 1
ATOM 4046 N N . ILE C 1 77 ? 110.372 105.090 37.768 1.00 31.83 77 ILE C N 1
ATOM 4047 C CA . ILE C 1 77 ? 109.478 105.963 37.119 1.00 23.36 77 ILE C CA 1
ATOM 4048 C C . ILE C 1 77 ? 109.663 106.518 35.751 1.00 22.74 77 ILE C C 1
ATOM 4049 O O . ILE C 1 77 ? 109.695 107.709 35.411 1.00 24.11 77 ILE C O 1
ATOM 4054 N N . ARG C 1 78 ? 109.483 105.576 34.858 1.00 24.27 78 ARG C N 1
ATOM 4055 C CA . ARG C 1 78 ? 109.463 105.959 33.423 1.00 28.53 78 ARG C CA 1
ATOM 4056 C C . ARG C 1 78 ? 108.323 106.977 33.265 1.00 38.96 78 ARG C C 1
ATOM 4057 O O . ARG C 1 78 ? 108.604 108.165 33.084 1.00 45.56 78 ARG C O 1
ATOM 4065 N N . TRP C 1 79 ? 107.096 106.582 33.535 1.00 43.67 79 TRP C N 1
ATOM 4066 C CA . TRP C 1 79 ? 106.001 107.526 33.491 1.00 47.63 79 TRP C CA 1
ATOM 4067 C C . TRP C 1 79 ? 105.154 107.552 34.743 1.00 50.53 79 TRP C C 1
ATOM 4068 O O . TRP C 1 79 ? 105.427 106.696 35.562 1.00 54.32 79 TRP C O 1
ATOM 4079 N N . SER C 1 80 ? 104.224 108.450 35.011 1.00 50.04 80 SER C N 1
ATOM 4080 C CA . SER C 1 80 ? 103.308 108.644 36.081 1.00 45.39 80 SER C CA 1
ATOM 4081 C C . SER C 1 80 ? 102.101 109.432 35.508 1.00 41.81 80 SER C C 1
ATOM 4082 O O . SER C 1 80 ? 102.090 109.718 34.289 1.00 45.99 80 SER C O 1
ATOM 4085 N N . SER C 1 81 ? 101.057 109.478 36.281 1.00 32.06 81 SER C N 1
ATOM 4086 C CA . SER C 1 81 ? 99.850 109.918 35.646 1.00 28.59 81 SER C CA 1
ATOM 4087 C C . SER C 1 81 ? 99.666 111.199 36.373 1.00 32.60 81 SER C C 1
ATOM 4088 O O . SER C 1 81 ? 98.755 112.044 36.284 1.00 35.95 81 SER C O 1
ATOM 4091 N N . GLY C 1 82 ? 100.512 111.305 37.375 1.00 33.06 82 GLY C N 1
ATOM 4092 C CA . GLY C 1 82 ? 100.356 112.430 38.280 1.00 35.82 82 GLY C CA 1
ATOM 4093 C C . GLY C 1 82 ? 99.060 113.079 38.632 1.00 34.67 82 GLY C C 1
ATOM 4094 O O . GLY C 1 82 ? 98.627 114.185 38.404 1.00 33.47 82 GLY C O 1
ATOM 4095 N N . THR C 1 83 ? 98.228 112.303 39.285 1.00 34.65 83 THR C N 1
ATOM 4096 C CA . THR C 1 83 ? 97.170 113.054 39.931 1.00 31.96 83 THR C CA 1
ATOM 4097 C C . THR C 1 83 ? 97.569 112.510 41.235 1.00 29.42 83 THR C C 1
ATOM 4098 O O . THR C 1 83 ? 98.724 112.183 41.177 1.00 31.09 83 THR C O 1
ATOM 4102 N N . LYS C 1 84 ? 96.874 112.588 42.218 1.00 29.60 84 LYS C N 1
ATOM 4103 C CA . LYS C 1 84 ? 97.399 112.078 43.469 1.00 32.76 84 LYS C CA 1
ATOM 4104 C C . LYS C 1 84 ? 96.277 112.340 44.417 1.00 27.59 84 LYS C C 1
ATOM 4105 O O . LYS C 1 84 ? 95.592 113.303 44.099 1.00 31.81 84 LYS C O 1
ATOM 4111 N N . GLY C 1 85 ? 96.053 111.499 45.345 1.00 19.76 85 GLY C N 1
ATOM 4112 C CA . GLY C 1 85 ? 94.824 111.721 46.106 1.00 23.30 85 GLY C CA 1
ATOM 4113 C C . GLY C 1 85 ? 95.092 111.167 47.491 1.00 23.94 85 GLY C C 1
ATOM 4114 O O . GLY C 1 85 ? 96.250 110.785 47.500 1.00 25.24 85 GLY C O 1
ATOM 4115 N N . SER C 1 86 ? 94.175 111.029 48.421 1.00 21.00 86 SER C N 1
ATOM 4116 C CA . SER C 1 86 ? 94.421 110.680 49.781 1.00 19.24 86 SER C CA 1
ATOM 4117 C C . SER C 1 86 ? 94.792 109.292 50.038 1.00 21.00 86 SER C C 1
ATOM 4118 O O . SER C 1 86 ? 94.676 108.717 49.001 1.00 24.29 86 SER C O 1
ATOM 4121 N N . ILE C 1 87 ? 94.934 108.829 51.253 1.00 27.13 87 ILE C N 1
ATOM 4122 C CA . ILE C 1 87 ? 95.687 107.658 51.421 1.00 31.12 87 ILE C CA 1
ATOM 4123 C C . ILE C 1 87 ? 94.958 106.437 51.053 1.00 36.05 87 ILE C C 1
ATOM 4124 O O . ILE C 1 87 ? 95.134 106.166 49.808 1.00 40.01 87 ILE C O 1
ATOM 4129 N N . GLY C 1 88 ? 94.229 105.959 52.034 1.00 32.57 88 GLY C N 1
ATOM 4130 C CA . GLY C 1 88 ? 93.546 104.701 51.389 1.00 27.62 88 GLY C CA 1
ATOM 4131 C C . GLY C 1 88 ? 93.885 103.889 50.222 1.00 15.55 88 GLY C C 1
ATOM 4132 O O . GLY C 1 88 ? 94.972 103.934 49.860 1.00 12.43 88 GLY C O 1
ATOM 4133 N N . ASN C 1 89 ? 93.096 103.073 49.601 1.00 16.01 89 ASN C N 1
ATOM 4134 C CA . ASN C 1 89 ? 93.495 102.147 48.574 1.00 15.81 89 ASN C CA 1
ATOM 4135 C C . ASN C 1 89 ? 92.698 102.358 47.292 1.00 14.50 89 ASN C C 1
ATOM 4136 O O . ASN C 1 89 ? 91.525 102.420 47.583 1.00 10.63 89 ASN C O 1
ATOM 4141 N N . TYR C 1 90 ? 93.418 102.103 46.227 1.00 15.55 90 TYR C N 1
ATOM 4142 C CA . TYR C 1 90 ? 92.658 102.259 45.007 1.00 15.16 90 TYR C CA 1
ATOM 4143 C C . TYR C 1 90 ? 92.432 101.116 44.094 1.00 10.29 90 TYR C C 1
ATOM 4144 O O . TYR C 1 90 ? 92.870 100.336 44.887 1.00 8.35 90 TYR C O 1
ATOM 4153 N N . VAL C 1 91 ? 91.581 101.161 43.130 1.00 2.00 91 VAL C N 1
ATOM 4154 C CA . VAL C 1 91 ? 91.415 100.165 42.094 1.00 9.10 91 VAL C CA 1
ATOM 4155 C C . VAL C 1 91 ? 91.519 100.845 40.759 1.00 10.67 91 VAL C C 1
ATOM 4156 O O . VAL C 1 91 ? 91.011 101.940 40.708 1.00 13.53 91 VAL C O 1
ATOM 4160 N N . LEU C 1 92 ? 92.140 100.493 39.672 1.00 12.78 92 LEU C N 1
ATOM 4161 C CA . LEU C 1 92 ? 92.082 101.093 38.337 1.00 10.39 92 LEU C CA 1
ATOM 4162 C C . LEU C 1 92 ? 91.137 100.224 37.469 1.00 9.05 92 LEU C C 1
ATOM 4163 O O . LEU C 1 92 ? 91.452 99.031 37.543 1.00 7.18 92 LEU C O 1
ATOM 4168 N N . VAL C 1 93 ? 90.056 100.536 36.766 1.00 5.67 93 VAL C N 1
ATOM 4169 C CA . VAL C 1 93 ? 89.375 99.497 35.996 1.00 7.98 93 VAL C CA 1
ATOM 4170 C C . VAL C 1 93 ? 89.292 99.696 34.483 1.00 8.53 93 VAL C C 1
ATOM 4171 O O . VAL C 1 93 ? 89.074 100.910 34.448 1.00 11.32 93 VAL C O 1
ATOM 4175 N N . LEU C 1 94 ? 89.376 98.945 33.409 1.00 3.84 94 LEU C N 1
ATOM 4176 C CA . LEU C 1 94 ? 89.091 99.157 31.976 1.00 3.29 94 LEU C CA 1
ATOM 4177 C C . LEU C 1 94 ? 87.579 99.156 31.741 1.00 8.82 94 LEU C C 1
ATOM 4178 O O . LEU C 1 94 ? 87.194 98.295 32.612 1.00 10.22 94 LEU C O 1
ATOM 4183 N N . GLN C 1 95 ? 86.771 99.902 31.036 1.00 2.68 95 GLN C N 1
ATOM 4184 C CA . GLN C 1 95 ? 85.368 100.106 31.411 1.00 7.49 95 GLN C CA 1
ATOM 4185 C C . GLN C 1 95 ? 84.672 100.024 30.128 1.00 8.11 95 GLN C C 1
ATOM 4186 O O . GLN C 1 95 ? 85.308 100.176 29.055 1.00 12.17 95 GLN C O 1
ATOM 4192 N N . PRO C 1 96 ? 83.373 99.758 30.080 1.00 5.64 96 PRO C N 1
ATOM 4193 C CA . PRO C 1 96 ? 82.696 99.305 28.875 1.00 2.00 96 PRO C CA 1
ATOM 4194 C C . PRO C 1 96 ? 82.765 100.407 27.827 1.00 8.55 96 PRO C C 1
ATOM 4195 O O . PRO C 1 96 ? 82.289 100.240 26.716 1.00 7.07 96 PRO C O 1
ATOM 4199 N N . ASP C 1 97 ? 83.180 101.602 28.210 1.00 12.78 97 ASP C N 1
ATOM 4200 C CA . ASP C 1 97 ? 83.124 102.924 27.725 1.00 14.73 97 ASP C CA 1
ATOM 4201 C C . ASP C 1 97 ? 84.433 103.122 27.041 1.00 20.51 97 ASP C C 1
A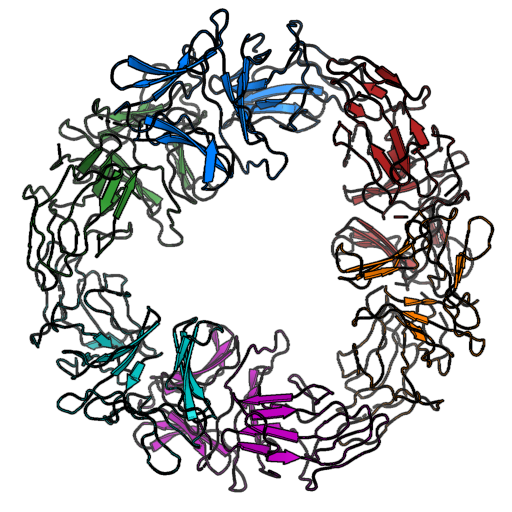TOM 4202 O O . ASP C 1 97 ? 84.726 104.264 26.736 1.00 25.89 97 ASP C O 1
ATOM 4207 N N . ARG C 1 98 ? 85.218 102.078 27.081 1.00 24.98 98 ARG C N 1
ATOM 4208 C CA . ARG C 1 98 ? 86.595 102.230 26.587 1.00 28.26 98 ARG C CA 1
ATOM 4209 C C . ARG C 1 98 ? 87.564 103.147 27.283 1.00 28.38 98 ARG C C 1
ATOM 4210 O O . ARG C 1 98 ? 88.541 103.782 26.913 1.00 30.83 98 ARG C O 1
ATOM 4218 N N . THR C 1 99 ? 87.575 103.237 28.586 1.00 26.94 99 THR C N 1
ATOM 4219 C CA . THR C 1 99 ? 88.512 104.064 29.270 1.00 26.16 99 THR C CA 1
ATOM 4220 C C . THR C 1 99 ? 89.169 103.378 30.376 1.00 20.49 99 THR C C 1
ATOM 4221 O O . THR C 1 99 ? 89.245 102.171 30.512 1.00 17.19 99 THR C O 1
ATOM 4225 N N . VAL C 1 100 ? 89.786 103.860 31.388 1.00 15.59 100 VAL C N 1
ATOM 4226 C CA . VAL C 1 100 ? 90.491 103.095 32.407 1.00 12.34 100 VAL C CA 1
ATOM 4227 C C . VAL C 1 100 ? 90.398 104.184 33.419 1.00 5.68 100 VAL C C 1
ATOM 4228 O O . VAL C 1 100 ? 90.749 105.231 32.927 1.00 7.62 100 VAL C O 1
ATOM 4232 N N . THR C 1 101 ? 90.111 103.913 34.632 1.00 2.32 101 THR C N 1
ATOM 4233 C CA . THR C 1 101 ? 90.041 105.087 35.444 1.00 7.55 101 THR C CA 1
ATOM 4234 C C . THR C 1 101 ? 90.394 104.757 36.846 1.00 11.83 101 THR C C 1
ATOM 4235 O O . THR C 1 101 ? 89.859 103.749 37.347 1.00 14.22 101 THR C O 1
ATOM 4239 N N . ILE C 1 102 ? 91.213 105.412 37.607 1.00 11.53 102 ILE C N 1
ATOM 4240 C CA . ILE C 1 102 ? 91.351 104.814 38.950 1.00 12.40 102 ILE C CA 1
ATOM 4241 C C . ILE C 1 102 ? 90.102 105.322 39.673 1.00 14.39 102 ILE C C 1
ATOM 4242 O O . ILE C 1 102 ? 89.912 106.467 39.310 1.00 16.16 102 ILE C O 1
ATOM 4247 N N . TYR C 1 103 ? 89.578 104.846 40.728 1.00 13.78 103 TYR C N 1
ATOM 4248 C CA . TYR C 1 103 ? 88.626 105.384 41.646 1.00 13.05 103 TYR C CA 1
ATOM 4249 C C . TYR C 1 103 ? 89.113 105.175 43.086 1.00 10.79 103 TYR C C 1
ATOM 4250 O O . TYR C 1 103 ? 89.460 104.049 43.260 1.00 9.21 103 TYR C O 1
ATOM 4259 N N . GLY C 1 104 ? 89.038 105.870 44.152 1.00 10.33 104 GLY C N 1
ATOM 4260 C CA . GLY C 1 104 ? 89.404 106.020 45.446 1.00 9.09 104 GLY C CA 1
ATOM 4261 C C . GLY C 1 104 ? 89.339 107.273 46.307 1.00 11.07 104 GLY C C 1
ATOM 4262 O O . GLY C 1 104 ? 89.619 108.352 45.858 1.00 4.60 104 GLY C O 1
ATOM 4263 N N . PRO C 1 105 ? 89.894 107.041 47.459 1.00 14.55 105 PRO C N 1
ATOM 4264 C CA . PRO C 1 105 ? 89.816 106.057 48.501 1.00 17.03 105 PRO C CA 1
ATOM 4265 C C . PRO C 1 105 ? 88.579 105.214 48.526 1.00 15.80 105 PRO C C 1
ATOM 4266 O O . PRO C 1 105 ? 87.710 105.597 47.784 1.00 24.62 105 PRO C O 1
ATOM 4270 N N . GLY C 1 106 ? 88.542 104.390 49.510 1.00 8.74 106 GLY C N 1
ATOM 4271 C CA . GLY C 1 106 ? 87.272 103.733 49.544 1.00 3.86 106 GLY C CA 1
ATOM 4272 C C . GLY C 1 106 ? 86.603 104.420 50.694 1.00 8.04 106 GLY C C 1
ATOM 4273 O O . GLY C 1 106 ? 86.822 105.063 51.671 1.00 9.17 106 GLY C O 1
ATOM 4274 N N . LEU C 1 107 ? 85.405 103.967 50.627 1.00 9.15 107 LEU C N 1
ATOM 4275 C CA . LEU C 1 107 ? 84.220 104.506 51.165 1.00 6.08 107 LEU C CA 1
ATOM 4276 C C . LEU C 1 107 ? 83.429 103.462 51.831 1.00 3.24 107 LEU C C 1
ATOM 4277 O O . LEU C 1 107 ? 83.099 104.254 52.771 1.00 8.17 107 LEU C O 1
ATOM 4282 N N . TRP C 1 108 ? 83.183 102.245 51.510 1.00 8.65 108 TRP C N 1
ATOM 4283 C CA . TRP C 1 108 ? 82.536 101.421 52.604 1.00 11.73 108 TRP C CA 1
ATOM 4284 C C . TRP C 1 108 ? 83.012 100.014 52.277 1.00 16.52 108 TRP C C 1
ATOM 4285 O O . TRP C 1 108 ? 83.257 99.954 51.071 1.00 22.00 108 TRP C O 1
ATOM 4296 N N . ASP C 1 109 ? 82.935 99.030 53.089 1.00 19.81 109 ASP C N 1
ATOM 4297 C CA . ASP C 1 109 ? 83.248 97.678 52.781 1.00 21.95 109 ASP C CA 1
ATOM 4298 C C . ASP C 1 109 ? 82.349 96.900 53.734 1.00 23.03 109 ASP C C 1
ATOM 4299 O O . ASP C 1 109 ? 81.988 97.357 54.809 1.00 21.30 109 ASP C O 1
ATOM 4304 N N . SER C 1 110 ? 81.950 95.695 53.349 1.00 24.14 110 SER C N 1
ATOM 4305 C CA . SER C 1 110 ? 81.237 94.629 53.984 1.00 22.81 110 SER C CA 1
ATOM 4306 C C . SER C 1 110 ? 81.948 93.815 55.094 1.00 28.71 110 SER C C 1
ATOM 4307 O O . SER C 1 110 ? 81.376 93.533 56.135 1.00 29.88 110 SER C O 1
ATOM 4310 N N . GLY C 1 111 ? 83.226 93.501 55.014 1.00 32.89 111 GLY C N 1
ATOM 4311 C CA . GLY C 1 111 ? 83.996 92.834 56.039 1.00 36.92 111 GLY C CA 1
ATOM 4312 C C . GLY C 1 111 ? 83.782 91.372 55.883 1.00 35.07 111 GLY C C 1
ATOM 4313 O O . GLY C 1 111 ? 82.908 91.006 56.562 1.00 41.02 111 GLY C O 1
ATOM 4314 N N . THR C 1 112 ? 84.147 90.888 54.750 1.00 32.44 112 THR C N 1
ATOM 4315 C CA . THR C 1 112 ? 83.856 89.548 54.394 1.00 28.29 112 THR C CA 1
ATOM 4316 C C . THR C 1 112 ? 85.003 89.153 53.497 1.00 40.92 112 THR C C 1
ATOM 4317 O O . THR C 1 112 ? 85.100 88.235 52.709 1.00 44.31 112 THR C O 1
ATOM 4321 N N . SER C 1 113 ? 86.207 89.652 53.644 1.00 53.21 113 SER C N 1
ATOM 4322 C CA . SER C 1 113 ? 87.326 89.177 52.815 1.00 69.87 113 SER C CA 1
ATOM 4323 C C . SER C 1 113 ? 87.356 87.810 53.487 1.00 84.13 113 SER C C 1
ATOM 4324 O O . SER C 1 113 ? 86.773 87.635 54.569 1.00 81.94 113 SER C O 1
ATOM 4327 N N . ASN C 1 114 ? 87.986 86.809 52.957 1.00 102.95 114 ASN C N 1
ATOM 4328 C CA . ASN C 1 114 ? 88.211 85.409 53.229 1.00 119.25 114 ASN C CA 1
ATOM 4329 C C . ASN C 1 114 ? 89.434 84.991 52.428 1.00 129.46 114 ASN C C 1
ATOM 4330 O O . ASN C 1 114 ? 89.305 85.294 51.214 1.00 130.08 114 ASN C O 1
ATOM 4335 N N . LYS C 1 115 ? 90.509 84.388 52.919 1.00 141.77 115 LYS C N 1
ATOM 4336 C CA . LYS C 1 115 ? 91.675 84.129 52.046 1.00 153.89 115 LYS C CA 1
ATOM 4337 C C . LYS C 1 115 ? 91.916 82.713 51.542 1.00 157.79 115 LYS C C 1
ATOM 4338 O O . LYS C 1 115 ? 92.173 81.857 52.393 1.00 157.42 115 LYS C O 1
ATOM 4344 N N . GLY C 1 116 ? 91.951 82.452 50.226 1.00 162.32 116 GLY C N 1
ATOM 4345 C CA . GLY C 1 116 ? 92.075 81.149 49.583 1.00 165.95 116 GLY C CA 1
ATOM 4346 C C . GLY C 1 116 ? 91.728 80.908 48.113 1.00 168.06 116 GLY C C 1
ATOM 4347 O O . GLY C 1 116 ? 92.278 81.657 47.278 1.00 169.20 116 GLY C O 1
ATOM 4348 N N . SER C 1 117 ? 90.952 79.981 47.585 1.00 168.42 117 SER C N 1
ATOM 4349 C CA . SER C 1 117 ? 90.490 79.555 46.289 1.00 168.46 117 SER C CA 1
ATOM 4350 C C . SER C 1 117 ? 90.730 80.230 44.912 1.00 167.40 117 SER C C 1
ATOM 4351 O O . SER C 1 117 ? 91.262 79.889 43.848 1.00 165.40 117 SER C O 1
ATOM 4354 N N . VAL C 1 118 ? 90.259 81.414 44.682 1.00 167.03 118 VAL C N 1
ATOM 4355 C CA . VAL C 1 118 ? 89.756 82.699 44.428 1.00 165.72 118 VAL C CA 1
ATOM 4356 C C . VAL C 1 118 ? 89.675 83.486 43.144 1.00 164.88 118 VAL C C 1
ATOM 4357 O O . VAL C 1 118 ? 89.402 84.632 42.837 1.00 162.00 118 VAL C O 1
ATOM 4361 N N . VAL C 1 119 ? 89.710 82.795 42.063 1.00 165.83 119 VAL C N 1
ATOM 4362 C CA . VAL C 1 119 ? 89.753 82.522 40.676 1.00 166.65 119 VAL C CA 1
ATOM 4363 C C . VAL C 1 119 ? 89.643 83.741 39.799 1.00 166.70 119 VAL C C 1
ATOM 4364 O O . VAL C 1 119 ? 90.414 84.696 40.003 1.00 164.81 119 VAL C O 1
ATOM 4368 N N . VAL C 1 120 ? 88.833 83.747 38.781 1.00 168.01 120 VAL C N 1
ATOM 4369 C CA . VAL C 1 120 ? 88.505 84.602 37.688 1.00 169.45 120 VAL C CA 1
ATOM 4370 C C . VAL C 1 120 ? 88.624 83.675 36.472 1.00 172.75 120 VAL C C 1
ATOM 4371 O O . VAL C 1 120 ? 89.826 83.627 36.132 1.00 173.77 120 VAL C O 1
ATOM 4375 N N . ALA C 1 121 ? 87.706 82.980 35.852 1.00 176.35 121 ALA C N 1
ATOM 4376 C CA . ALA C 1 121 ? 88.197 82.213 34.656 1.00 178.62 121 ALA C CA 1
ATOM 4377 C C . ALA C 1 121 ? 87.698 82.907 33.377 1.00 179.07 121 ALA C C 1
ATOM 4378 O O . ALA C 1 121 ? 87.783 82.463 32.218 1.00 180.04 121 ALA C O 1
ATOM 4380 N N . ASN C 1 122 ? 87.231 84.162 33.557 1.00 176.99 122 ASN C N 1
ATOM 4381 C CA . ASN C 1 122 ? 86.720 85.273 32.784 1.00 171.76 122 ASN C CA 1
ATOM 4382 C C . ASN C 1 122 ? 86.303 86.498 33.672 1.00 160.94 122 ASN C C 1
ATOM 4383 O O . ASN C 1 122 ? 87.165 87.142 34.276 1.00 160.13 122 ASN C O 1
ATOM 4388 N N . ASN C 1 123 ? 85.050 86.916 33.827 1.00 145.84 123 ASN C N 1
ATOM 4389 C CA . ASN C 1 123 ? 84.304 88.087 34.184 1.00 128.63 123 ASN C CA 1
ATOM 4390 C C . ASN C 1 123 ? 83.284 88.296 35.305 1.00 110.68 123 ASN C C 1
ATOM 4391 O O . ASN C 1 123 ? 83.340 87.621 36.306 1.00 106.95 123 ASN C O 1
ATOM 4396 N N . GLY C 1 124 ? 82.397 89.288 35.316 1.00 91.49 124 GLY C N 1
ATOM 4397 C CA . GLY C 1 124 ? 81.330 89.992 35.813 1.00 67.15 124 GLY C CA 1
ATOM 4398 C C . GLY C 1 124 ? 80.617 90.729 36.914 1.00 50.13 124 GLY C C 1
ATOM 4399 O O . GLY C 1 124 ? 79.424 90.916 36.863 1.00 40.99 124 GLY C O 1
ATOM 4400 N N . ASN C 1 125 ? 81.098 91.545 37.804 1.00 39.87 125 ASN C N 1
ATOM 4401 C CA . ASN C 1 125 ? 81.735 92.124 38.934 1.00 35.86 125 ASN C CA 1
ATOM 4402 C C . ASN C 1 125 ? 81.881 93.528 39.655 1.00 32.48 125 ASN C C 1
ATOM 4403 O O . ASN C 1 125 ? 82.332 93.672 40.885 1.00 23.37 125 ASN C O 1
ATOM 4408 N N . SER C 1 126 ? 81.504 94.683 39.043 1.00 29.93 126 SER C N 1
ATOM 4409 C CA . SER C 1 126 ? 81.397 96.092 39.450 1.00 21.51 126 SER C CA 1
ATOM 4410 C C . SER C 1 126 ? 79.973 96.427 39.023 1.00 16.37 126 SER C C 1
ATOM 4411 O O . SER C 1 126 ? 79.794 95.926 37.913 1.00 11.13 126 SER C O 1
ATOM 4414 N N . ILE C 1 127 ? 79.494 97.460 39.625 1.00 15.16 127 ILE C N 1
ATOM 4415 C CA . ILE C 1 127 ? 78.264 98.245 39.271 1.00 8.68 127 ILE C CA 1
ATOM 4416 C C . ILE C 1 127 ? 78.747 99.691 39.521 1.00 5.26 127 ILE C C 1
ATOM 4417 O O . ILE C 1 127 ? 79.309 99.964 40.560 1.00 3.73 127 ILE C O 1
ATOM 4422 N N . LEU C 1 128 ? 78.677 100.417 38.474 1.00 5.74 128 LEU C N 1
ATOM 4423 C CA . LEU C 1 128 ? 78.805 101.705 37.869 1.00 7.55 128 LEU C CA 1
ATOM 4424 C C . LEU C 1 128 ? 77.684 102.466 38.639 1.00 13.84 128 LEU C C 1
ATOM 4425 O O . LEU C 1 128 ? 76.676 102.199 39.377 1.00 18.18 128 LEU C O 1
ATOM 4430 N N . TYR C 1 129 ? 77.745 103.698 39.160 1.00 14.97 129 TYR C N 1
ATOM 4431 C CA . TYR C 1 129 ? 77.397 104.861 39.862 1.00 13.63 129 TYR C CA 1
ATOM 4432 C C . TYR C 1 129 ? 76.105 105.419 39.320 1.00 15.75 129 TYR C C 1
ATOM 4433 O O . TYR C 1 129 ? 75.028 105.416 40.011 1.00 23.26 129 TYR C O 1
ATOM 4435 N N . SER C 1 130 ? 75.810 105.728 38.107 1.00 13.12 130 SER C N 1
ATOM 4436 C CA . SER C 1 130 ? 74.492 106.308 37.675 1.00 11.75 130 SER C CA 1
ATOM 4437 C C . SER C 1 130 ? 75.085 107.633 37.222 1.00 13.48 130 SER C C 1
ATOM 4438 O O . SER C 1 130 ? 75.355 108.726 37.330 1.00 9.51 130 SER C O 1
ATOM 4441 N N . THR C 1 131 ? 76.113 107.140 36.537 1.00 19.49 131 THR C N 1
ATOM 4442 C CA . THR C 1 131 ? 77.168 107.621 35.619 1.00 17.28 131 THR C CA 1
ATOM 4443 C C . THR C 1 131 ? 76.132 107.849 34.504 1.00 13.97 131 THR C C 1
ATOM 4444 O O . THR C 1 131 ? 74.964 107.448 34.803 1.00 10.80 131 THR C O 1
ATOM 4448 N N . GLN C 1 132 ? 76.276 108.530 33.401 1.00 9.27 132 GLN C N 1
ATOM 4449 C CA . GLN C 1 132 ? 75.493 108.144 32.306 1.00 17.34 132 GLN C CA 1
ATOM 4450 C C . GLN C 1 132 ? 76.332 108.543 31.175 1.00 15.20 132 GLN C C 1
ATOM 4451 O O . GLN C 1 132 ? 75.910 108.426 30.104 1.00 15.94 132 GLN C O 1
ATOM 4457 N N . GLY C 1 133 ? 77.489 108.033 30.839 1.00 22.08 133 GLY C N 1
ATOM 4458 C CA . GLY C 1 133 ? 78.803 107.596 30.318 1.00 18.38 133 GLY C CA 1
ATOM 4459 C C . GLY C 1 133 ? 78.414 106.088 29.959 1.00 20.60 133 GLY C C 1
ATOM 4460 O O . GLY C 1 133 ? 77.662 105.186 30.453 1.00 12.24 133 GLY C O 1
ATOM 4461 N N . ASN C 1 136 ? 78.384 102.624 29.082 1.00 2.00 136 ASN C N 1
ATOM 4462 C CA . ASN C 1 136 ? 78.838 101.998 30.545 1.00 8.10 136 ASN C CA 1
ATOM 4463 C C . ASN C 1 136 ? 78.188 101.522 31.922 1.00 5.61 136 ASN C C 1
ATOM 4464 O O . ASN C 1 136 ? 78.384 101.803 33.181 1.00 4.02 136 ASN C O 1
ATOM 4469 N N . HIS C 1 137 ? 77.634 100.325 31.620 1.00 10.49 137 HIS C N 1
ATOM 4470 C CA . HIS C 1 137 ? 77.030 99.456 32.615 1.00 15.75 137 HIS C CA 1
ATOM 4471 C C . HIS C 1 137 ? 77.011 97.970 33.065 1.00 10.39 137 HIS C C 1
ATOM 4472 O O . HIS C 1 137 ? 78.056 97.593 32.695 1.00 9.70 137 HIS C O 1
ATOM 4479 N N . PRO C 1 138 ? 76.462 97.873 34.271 1.00 4.11 138 PRO C N 1
ATOM 4480 C CA . PRO C 1 138 ? 75.304 97.913 35.087 1.00 12.76 138 PRO C CA 1
ATOM 4481 C C . PRO C 1 138 ? 74.953 99.248 35.862 1.00 18.82 138 PRO C C 1
ATOM 4482 O O . PRO C 1 138 ? 75.615 99.504 36.990 1.00 17.87 138 PRO C O 1
ATOM 4486 N N . GLN C 1 139 ? 73.659 99.867 35.540 1.00 13.84 139 GLN C N 1
ATOM 4487 C CA . GLN C 1 139 ? 73.943 100.917 36.619 1.00 8.55 139 GLN C CA 1
ATOM 4488 C C . GLN C 1 139 ? 73.059 100.647 37.728 1.00 4.04 139 GLN C C 1
ATOM 4489 O O . GLN C 1 139 ? 72.650 101.336 38.618 1.00 8.88 139 GLN C O 1
ATOM 4495 N N . THR C 1 140 ? 72.903 99.339 37.831 1.00 8.12 140 THR C N 1
ATOM 4496 C CA . THR C 1 140 ? 72.164 98.567 38.711 1.00 7.47 140 THR C CA 1
ATOM 4497 C C . THR C 1 140 ? 71.725 97.149 38.629 1.00 10.43 140 THR C C 1
ATOM 4498 O O . THR C 1 140 ? 71.563 96.391 37.683 1.00 16.92 140 THR C O 1
ATOM 4502 N N . LEU C 1 141 ? 71.168 96.848 39.806 1.00 10.29 141 LEU C N 1
ATOM 4503 C CA . LEU C 1 141 ? 70.734 95.472 39.955 1.00 3.34 141 LEU C CA 1
ATOM 4504 C C . LEU C 1 141 ? 69.287 95.127 40.138 1.00 2.00 141 LEU C C 1
ATOM 4505 O O . LEU C 1 141 ? 68.945 95.678 41.207 1.00 6.47 141 LEU C O 1
ATOM 4510 N N . HIS C 1 142 ? 68.505 94.468 39.318 1.00 4.19 142 HIS C N 1
ATOM 4511 C CA . HIS C 1 142 ? 67.204 94.171 39.632 1.00 8.27 142 HIS C CA 1
ATOM 4512 C C . HIS C 1 142 ? 66.932 92.810 40.137 1.00 8.92 142 HIS C C 1
ATOM 4513 O O . HIS C 1 142 ? 67.170 92.760 41.315 1.00 16.75 142 HIS C O 1
ATOM 4520 N N . ALA C 1 143 ? 66.135 91.843 39.991 1.00 8.19 143 ALA C N 1
ATOM 4521 C CA . ALA C 1 143 ? 65.947 90.893 41.176 1.00 9.83 143 ALA C CA 1
ATOM 4522 C C . ALA C 1 143 ? 66.171 89.770 40.273 1.00 15.48 143 ALA C C 1
ATOM 4523 O O . ALA C 1 143 ? 65.763 90.032 39.107 1.00 18.66 143 ALA C O 1
ATOM 4525 N N . THR C 1 144 ? 66.868 88.693 40.610 1.00 13.26 144 THR C N 1
ATOM 4526 C CA . THR C 1 144 ? 67.145 87.904 39.457 1.00 11.20 144 THR C CA 1
ATOM 4527 C C . THR C 1 144 ? 68.177 88.724 38.741 1.00 16.58 144 THR C C 1
ATOM 4528 O O . THR C 1 144 ? 68.371 88.436 37.544 1.00 25.98 144 THR C O 1
ATOM 4532 N N . GLN C 1 145 ? 68.995 89.462 39.480 1.00 14.98 145 GLN C N 1
ATOM 4533 C CA . GLN C 1 145 ? 70.118 90.211 38.790 1.00 6.70 145 GLN C CA 1
ATOM 4534 C C . GLN C 1 145 ? 71.064 90.203 39.915 1.00 7.36 145 GLN C C 1
ATOM 4535 O O . GLN C 1 145 ? 70.710 90.210 41.078 1.00 10.25 145 GLN C O 1
ATOM 4541 N N . SER C 1 146 ? 72.170 89.660 39.866 1.00 12.08 146 SER C N 1
ATOM 4542 C CA . SER C 1 146 ? 73.421 89.103 39.919 1.00 18.15 146 SER C CA 1
ATOM 4543 C C . SER C 1 146 ? 74.723 89.652 40.521 1.00 17.93 146 SER C C 1
ATOM 4544 O O . SER C 1 146 ? 74.366 89.748 41.634 1.00 17.07 146 SER C O 1
ATOM 4547 N N . LEU C 1 147 ? 75.827 89.989 39.893 1.00 13.69 147 LEU C N 1
ATOM 4548 C CA . LEU C 1 147 ? 77.098 90.379 40.194 1.00 15.43 147 LEU C CA 1
ATOM 4549 C C . LEU C 1 147 ? 77.676 89.037 40.804 1.00 14.97 147 LEU C C 1
ATOM 4550 O O . LEU C 1 147 ? 77.245 88.501 41.849 1.00 13.20 147 LEU C O 1
ATOM 4555 N N . GLN C 1 148 ? 78.719 88.830 40.029 1.00 11.66 148 GLN C N 1
ATOM 4556 C CA . GLN C 1 148 ? 79.434 87.549 40.127 1.00 10.36 148 GLN C CA 1
ATOM 4557 C C . GLN C 1 148 ? 80.921 87.373 39.998 1.00 6.44 148 GLN C C 1
ATOM 4558 O O . GLN C 1 148 ? 81.248 87.586 38.837 1.00 7.84 148 GLN C O 1
ATOM 4564 N N . LEU C 1 149 ? 81.790 86.920 40.843 1.00 4.47 149 LEU C N 1
ATOM 4565 C CA . LEU C 1 149 ? 83.096 86.651 40.422 1.00 9.21 149 LEU C CA 1
ATOM 4566 C C . LEU C 1 149 ? 83.234 85.149 40.154 1.00 20.90 149 LEU C C 1
ATOM 4567 O O . LEU C 1 149 ? 83.423 84.904 38.909 1.00 18.22 149 LEU C O 1
ATOM 4572 N N . SER C 1 150 ? 83.185 84.345 41.319 1.00 32.00 150 SER C N 1
ATOM 4573 C CA . SER C 1 150 ? 83.426 82.983 40.772 1.00 43.78 150 SER C CA 1
ATOM 4574 C C . SER C 1 150 ? 82.761 81.838 41.525 1.00 45.86 150 SER C C 1
ATOM 4575 O O . SER C 1 150 ? 81.775 81.530 40.769 1.00 50.17 150 SER C O 1
ATOM 4578 N N . PRO C 1 151 ? 83.324 81.272 42.603 1.00 39.62 151 PRO C N 1
ATOM 4579 C CA . PRO C 1 151 ? 82.461 80.592 43.530 1.00 33.30 151 PRO C CA 1
ATOM 4580 C C . PRO C 1 151 ? 81.219 81.513 43.872 1.00 33.63 151 PRO C C 1
ATOM 4581 O O . PRO C 1 151 ? 79.976 81.267 43.577 1.00 31.64 151 PRO C O 1
ATOM 4585 N N . TYR C 1 152 ? 81.564 82.754 44.320 1.00 30.69 152 TYR C N 1
ATOM 4586 C CA . TYR C 1 152 ? 81.052 83.969 44.818 1.00 19.79 152 TYR C CA 1
ATOM 4587 C C . TYR C 1 152 ? 80.088 84.720 43.899 1.00 16.53 152 TYR C C 1
ATOM 4588 O O . TYR C 1 152 ? 80.232 84.832 42.610 1.00 8.82 152 TYR C O 1
ATOM 4597 N N . ARG C 1 153 ? 78.970 85.078 44.629 1.00 13.69 153 ARG C N 1
ATOM 4598 C CA . ARG C 1 153 ? 78.126 86.066 43.954 1.00 15.30 153 ARG C CA 1
ATOM 4599 C C . ARG C 1 153 ? 77.078 86.916 44.707 1.00 13.09 153 ARG C C 1
ATOM 4600 O O . ARG C 1 153 ? 76.537 86.529 45.749 1.00 11.37 153 ARG C O 1
ATOM 4608 N N . LEU C 1 154 ? 76.846 88.097 44.028 1.00 6.73 154 LEU C N 1
ATOM 4609 C CA . LEU C 1 154 ? 76.163 89.021 44.916 1.00 6.20 154 LEU C CA 1
ATOM 4610 C C . LEU C 1 154 ? 74.748 89.018 44.557 1.00 8.94 154 LEU C C 1
ATOM 4611 O O . LEU C 1 154 ? 74.817 89.778 43.634 1.00 2.68 154 LEU C O 1
ATOM 4616 N N . SER C 1 155 ? 73.640 88.633 45.141 1.00 6.33 155 SER C N 1
ATOM 4617 C CA . SER C 1 155 ? 72.527 89.031 44.316 1.00 2.36 155 SER C CA 1
ATOM 4618 C C . SER C 1 155 ? 71.225 89.461 44.876 1.00 7.10 155 SER C C 1
ATOM 4619 O O . SER C 1 155 ? 71.068 89.712 46.057 1.00 5.34 155 SER C O 1
ATOM 4622 N N . MET C 1 156 ? 70.438 90.006 43.960 1.00 6.45 156 MET C N 1
ATOM 4623 C CA . MET C 1 156 ? 69.296 90.768 44.310 1.00 6.82 156 MET C CA 1
ATOM 4624 C C . MET C 1 156 ? 68.206 89.698 44.428 1.00 2.00 156 MET C C 1
ATOM 4625 O O . MET C 1 156 ? 67.741 89.570 43.262 1.00 4.15 156 MET C O 1
ATOM 4630 N N . GLU C 1 157 ? 67.866 89.669 45.704 1.00 5.14 157 GLU C N 1
ATOM 4631 C CA . GLU C 1 157 ? 66.721 88.762 45.837 1.00 2.30 157 GLU C CA 1
ATOM 4632 C C . GLU C 1 157 ? 65.510 88.986 45.087 1.00 7.61 157 GLU C C 1
ATOM 4633 O O . GLU C 1 157 ? 65.680 89.355 43.917 1.00 7.82 157 GLU C O 1
ATOM 4639 N N . THR C 1 158 ? 64.331 88.541 45.413 1.00 11.59 158 THR C N 1
ATOM 4640 C CA . THR C 1 158 ? 62.972 88.609 45.162 1.00 10.10 158 THR C CA 1
ATOM 4641 C C . THR C 1 158 ? 62.382 88.682 46.566 1.00 12.09 158 THR C C 1
ATOM 4642 O O . THR C 1 158 ? 61.327 89.155 46.794 1.00 16.98 158 THR C O 1
ATOM 4646 N N . ASP C 1 159 ? 63.051 88.398 47.656 1.00 12.48 159 ASP C N 1
ATOM 4647 C CA . ASP C 1 159 ? 62.714 88.511 49.011 1.00 12.27 159 ASP C CA 1
ATOM 4648 C C . ASP C 1 159 ? 62.885 90.005 49.226 1.00 13.98 159 ASP C C 1
ATOM 4649 O O . ASP C 1 159 ? 62.365 90.464 50.192 1.00 11.42 159 ASP C O 1
ATOM 4654 N N . CYS C 1 160 ? 63.492 90.819 48.392 1.00 16.15 160 CYS C N 1
ATOM 4655 C CA . CYS C 1 160 ? 63.928 92.170 48.613 1.00 15.85 160 CYS C CA 1
ATOM 4656 C C . CYS C 1 160 ? 65.295 91.833 49.315 1.00 17.19 160 CYS C C 1
ATOM 4657 O O . CYS C 1 160 ? 65.433 92.723 50.133 1.00 18.86 160 CYS C O 1
ATOM 4660 N N . ASN C 1 161 ? 66.200 90.856 49.118 1.00 15.21 161 ASN C N 1
ATOM 4661 C CA . ASN C 1 161 ? 67.420 90.895 49.902 1.00 13.41 161 ASN C CA 1
ATOM 4662 C C . ASN C 1 161 ? 68.752 90.879 49.123 1.00 13.47 161 ASN C C 1
ATOM 4663 O O . ASN C 1 161 ? 68.888 90.422 47.969 1.00 12.48 161 ASN C O 1
ATOM 4668 N N . LEU C 1 162 ? 69.741 91.579 49.689 1.00 4.83 162 LEU C N 1
ATOM 4669 C CA . LEU C 1 162 ? 70.824 91.578 48.682 1.00 8.47 162 LEU C CA 1
ATOM 4670 C C . LEU C 1 162 ? 71.485 90.376 49.215 1.00 9.53 162 LEU C C 1
ATOM 4671 O O . LEU C 1 162 ? 71.872 90.511 50.413 1.00 6.36 162 LEU C O 1
ATOM 4676 N N . VAL C 1 163 ? 71.600 89.284 48.412 1.00 11.52 163 VAL C N 1
ATOM 4677 C CA . VAL C 1 163 ? 72.417 88.272 49.140 1.00 11.09 163 VAL C CA 1
ATOM 4678 C C . VAL C 1 163 ? 73.740 87.941 48.532 1.00 11.36 163 VAL C C 1
ATOM 4679 O O . VAL C 1 163 ? 73.789 88.125 47.327 1.00 2.22 163 VAL C O 1
ATOM 4683 N N . LEU C 1 164 ? 74.757 87.601 49.310 1.00 15.33 164 LEU C N 1
ATOM 4684 C CA . LEU C 1 164 ? 76.079 87.323 48.831 1.00 18.74 164 LEU C CA 1
ATOM 4685 C C . LEU C 1 164 ? 76.295 85.829 48.975 1.00 18.95 164 LEU C C 1
ATOM 4686 O O . LEU C 1 164 ? 76.145 85.627 50.133 1.00 17.74 164 LEU C O 1
ATOM 4691 N N . PHE C 1 165 ? 76.588 85.118 48.002 1.00 21.94 165 PHE C N 1
ATOM 4692 C CA . PHE C 1 165 ? 76.733 83.743 48.394 1.00 24.91 165 PHE C CA 1
ATOM 4693 C C . PHE C 1 165 ? 78.124 83.297 47.969 1.00 33.72 165 PHE C C 1
ATOM 4694 O O . PHE C 1 165 ? 78.561 83.587 46.817 1.00 36.57 165 PHE C O 1
ATOM 4702 N N . ASP C 1 166 ? 78.553 82.396 48.890 1.00 37.39 166 ASP C N 1
ATOM 4703 C CA . ASP C 1 166 ? 79.832 81.713 48.620 1.00 37.54 166 ASP C CA 1
ATOM 4704 C C . ASP C 1 166 ? 79.743 80.379 47.963 1.00 39.35 166 ASP C C 1
ATOM 4705 O O . ASP C 1 166 ? 80.833 79.839 48.066 1.00 39.94 166 ASP C O 1
ATOM 4710 N N . ARG C 1 167 ? 79.026 79.883 46.982 1.00 40.15 167 ARG C N 1
ATOM 4711 C CA . ARG C 1 167 ? 79.333 78.473 46.405 1.00 38.08 167 ARG C CA 1
ATOM 4712 C C . ARG C 1 167 ? 77.928 78.339 47.009 1.00 36.99 167 ARG C C 1
ATOM 4713 O O . ARG C 1 167 ? 78.013 78.705 48.225 1.00 32.19 167 ARG C O 1
ATOM 4721 N N . ASP C 1 168 ? 76.847 78.261 46.324 1.00 36.71 168 ASP C N 1
ATOM 4722 C CA . ASP C 1 168 ? 75.675 78.082 47.153 1.00 41.37 168 ASP C CA 1
ATOM 4723 C C . ASP C 1 168 ? 75.643 78.310 48.631 1.00 47.06 168 ASP C C 1
ATOM 4724 O O . ASP C 1 168 ? 74.551 77.893 49.015 1.00 45.03 168 ASP C O 1
ATOM 4729 N N . ASP C 1 169 ? 76.313 79.078 49.521 1.00 53.56 169 ASP C N 1
ATOM 4730 C CA . ASP C 1 169 ? 75.829 79.337 50.841 1.00 54.75 169 ASP C CA 1
ATOM 4731 C C . ASP C 1 169 ? 76.054 80.771 51.319 1.00 47.41 169 ASP C C 1
ATOM 4732 O O . ASP C 1 169 ? 77.132 81.205 51.582 1.00 46.62 169 ASP C O 1
ATOM 4737 N N . ARG C 1 170 ? 74.926 81.378 51.520 1.00 36.44 170 ARG C N 1
ATOM 4738 C CA . ARG C 1 170 ? 74.557 82.650 51.962 1.00 27.67 170 ARG C CA 1
ATOM 4739 C C . ARG C 1 170 ? 75.693 83.131 52.752 1.00 25.71 170 ARG C C 1
ATOM 4740 O O . ARG C 1 170 ? 75.593 82.633 53.798 1.00 27.93 170 ARG C O 1
ATOM 4748 N N . VAL C 1 171 ? 76.649 83.919 52.445 1.00 25.55 171 VAL C N 1
ATOM 4749 C CA . VAL C 1 171 ? 77.601 84.329 53.403 1.00 21.89 171 VAL C CA 1
ATOM 4750 C C . VAL C 1 171 ? 77.340 85.710 53.882 1.00 27.68 171 VAL C C 1
ATOM 4751 O O . VAL C 1 171 ? 77.634 85.552 55.072 1.00 29.23 171 VAL C O 1
ATOM 4755 N N . TRP C 1 172 ? 76.873 86.807 53.284 1.00 32.61 172 TRP C N 1
ATOM 4756 C CA . TRP C 1 172 ? 76.523 88.119 53.853 1.00 31.45 172 TRP C CA 1
ATOM 4757 C C . TRP C 1 172 ? 75.185 88.505 53.326 1.00 24.14 172 TRP C C 1
ATOM 4758 O O . TRP C 1 172 ? 75.060 88.000 52.267 1.00 18.90 172 TRP C O 1
ATOM 4769 N N . SER C 1 173 ? 74.195 89.029 53.938 1.00 25.88 173 SER C N 1
ATOM 4770 C CA . SER C 1 173 ? 73.052 89.661 53.334 1.00 28.36 173 SER C CA 1
ATOM 4771 C C . SER C 1 173 ? 72.584 91.070 53.868 1.00 24.48 173 SER C C 1
ATOM 4772 O O . SER C 1 173 ? 72.772 91.261 55.046 1.00 21.10 173 SER C O 1
ATOM 4775 N N . THR C 1 174 ? 71.740 91.767 53.113 1.00 18.68 174 THR C N 1
ATOM 4776 C CA . THR C 1 174 ? 71.166 93.011 53.431 1.00 2.00 174 THR C CA 1
ATOM 4777 C C . THR C 1 174 ? 70.342 92.875 54.571 1.00 12.14 174 THR C C 1
ATOM 4778 O O . THR C 1 174 ? 70.272 93.448 55.607 1.00 16.51 174 THR C O 1
ATOM 4782 N N . ASN C 1 175 ? 69.614 91.931 54.872 1.00 18.00 175 ASN C N 1
ATOM 4783 C CA . ASN C 1 175 ? 68.666 91.352 55.689 1.00 28.37 175 ASN C CA 1
ATOM 4784 C C . ASN C 1 175 ? 67.478 92.264 55.611 1.00 27.43 175 ASN C C 1
ATOM 4785 O O . ASN C 1 175 ? 67.042 92.414 56.678 1.00 31.84 175 ASN C O 1
ATOM 4790 N N . THR C 1 176 ? 66.990 92.804 54.602 1.00 24.82 176 THR C N 1
ATOM 4791 C CA . THR C 1 176 ? 65.726 93.223 54.107 1.00 21.74 176 THR C CA 1
ATOM 4792 C C . THR C 1 176 ? 64.997 91.898 54.023 1.00 25.39 176 THR C C 1
ATOM 4793 O O . THR C 1 176 ? 65.110 90.939 54.888 1.00 31.93 176 THR C O 1
ATOM 4797 N N . ALA C 1 177 ? 64.289 91.370 53.063 1.00 23.62 177 ALA C N 1
ATOM 4798 C CA . ALA C 1 177 ? 63.673 90.039 52.884 1.00 18.03 177 ALA C CA 1
ATOM 4799 C C . ALA C 1 177 ? 62.327 90.067 53.500 1.00 20.30 177 ALA C C 1
ATOM 4800 O O . ALA C 1 177 ? 62.107 90.023 54.683 1.00 20.01 177 ALA C O 1
ATOM 4802 N N . GLY C 1 178 ? 61.431 90.487 52.653 1.00 25.00 178 GLY C N 1
ATOM 4803 C CA . GLY C 1 178 ? 60.071 90.898 52.762 1.00 32.94 178 GLY C CA 1
ATOM 4804 C C . GLY C 1 178 ? 59.661 92.169 53.439 1.00 37.63 178 GLY C C 1
ATOM 4805 O O . GLY C 1 178 ? 58.963 92.077 54.444 1.00 43.64 178 GLY C O 1
ATOM 4806 N N . LYS C 1 179 ? 60.236 93.262 53.018 1.00 38.84 179 LYS C N 1
ATOM 4807 C CA . LYS C 1 179 ? 60.392 94.665 53.217 1.00 36.14 179 LYS C CA 1
ATOM 4808 C C . LYS C 1 179 ? 59.883 95.157 51.885 1.00 35.70 179 LYS C C 1
ATOM 4809 O O . LYS C 1 179 ? 59.353 96.245 51.911 1.00 37.56 179 LYS C O 1
ATOM 4815 N N . GLY C 1 180 ? 59.832 94.232 50.902 1.00 32.39 180 GLY C N 1
ATOM 4816 C CA . GLY C 1 180 ? 59.441 94.543 49.636 1.00 26.93 180 GLY C CA 1
ATOM 4817 C C . GLY C 1 180 ? 59.120 93.737 48.478 1.00 26.88 180 GLY C C 1
ATOM 4818 O O . GLY C 1 180 ? 58.705 92.648 48.802 1.00 27.92 180 GLY C O 1
ATOM 4819 N N . THR C 1 181 ? 58.960 94.430 47.349 1.00 27.65 181 THR C N 1
ATOM 4820 C CA . THR C 1 181 ? 58.754 93.861 46.101 1.00 26.55 181 THR C CA 1
ATOM 4821 C C . THR C 1 181 ? 59.607 94.125 44.923 1.00 29.74 181 THR C C 1
ATOM 4822 O O . THR C 1 181 ? 60.241 93.155 44.361 1.00 40.10 181 THR C O 1
ATOM 4826 N N . GLY C 1 182 ? 59.618 95.255 44.284 1.00 24.91 182 GLY C N 1
ATOM 4827 C CA . GLY C 1 182 ? 60.363 95.081 42.980 1.00 14.32 182 GLY C CA 1
ATOM 4828 C C . GLY C 1 182 ? 61.735 95.402 43.363 1.00 9.38 182 GLY C C 1
ATOM 4829 O O . GLY C 1 182 ? 62.054 96.253 42.616 1.00 10.15 182 GLY C O 1
ATOM 4830 N N . CYS C 1 183 ? 62.508 95.147 44.337 1.00 5.28 183 CYS C N 1
ATOM 4831 C CA . CYS C 1 183 ? 63.664 96.024 44.509 1.00 5.51 183 CYS C CA 1
ATOM 4832 C C . CYS C 1 183 ? 64.722 95.875 43.516 1.00 5.16 183 CYS C C 1
ATOM 4833 O O . CYS C 1 183 ? 64.631 95.130 42.516 1.00 6.71 183 CYS C O 1
ATOM 4836 N N . ARG C 1 184 ? 65.594 96.863 43.607 1.00 6.51 184 ARG C N 1
ATOM 4837 C CA . ARG C 1 184 ? 66.850 96.801 42.840 1.00 8.21 184 ARG C CA 1
ATOM 4838 C C . ARG C 1 184 ? 67.661 97.500 43.902 1.00 8.06 184 ARG C C 1
ATOM 4839 O O . ARG C 1 184 ? 67.368 98.128 44.928 1.00 8.54 184 ARG C O 1
ATOM 4847 N N . ALA C 1 185 ? 68.924 97.336 43.634 1.00 4.48 185 ALA C N 1
ATOM 4848 C CA . ALA C 1 185 ? 69.786 98.159 44.471 1.00 4.92 185 ALA C CA 1
ATOM 4849 C C . ALA C 1 185 ? 70.510 98.949 43.377 1.00 6.47 185 ALA C C 1
ATOM 4850 O O . ALA C 1 185 ? 70.766 98.486 42.304 1.00 2.27 185 ALA C O 1
ATOM 4852 N N . VAL C 1 186 ? 70.785 100.119 43.822 1.00 7.20 186 VAL C N 1
ATOM 4853 C CA . VAL C 1 186 ? 71.324 101.300 43.242 1.00 5.63 186 VAL C CA 1
ATOM 4854 C C . VAL C 1 186 ? 72.443 101.858 44.067 1.00 4.37 186 VAL C C 1
ATOM 4855 O O . VAL C 1 186 ? 72.495 101.601 45.204 1.00 2.75 186 VAL C O 1
ATOM 4859 N N . LEU C 1 187 ? 73.351 102.528 43.567 1.00 2.00 187 LEU C N 1
ATOM 4860 C CA . LEU C 1 187 ? 74.618 103.044 43.886 1.00 6.65 187 LEU C CA 1
ATOM 4861 C C . LEU C 1 187 ? 74.774 104.505 43.524 1.00 5.15 187 LEU C C 1
ATOM 4862 O O . LEU C 1 187 ? 74.965 105.057 42.458 1.00 4.43 187 LEU C O 1
ATOM 4867 N N . GLN C 1 188 ? 74.557 105.350 44.503 1.00 12.94 188 GLN C N 1
ATOM 4868 C CA . GLN C 1 188 ? 74.342 106.795 44.288 1.00 11.30 188 GLN C CA 1
ATOM 4869 C C . GLN C 1 188 ? 75.474 107.608 43.930 1.00 11.81 188 GLN C C 1
ATOM 4870 O O . GLN C 1 188 ? 76.604 107.597 44.411 1.00 17.65 188 GLN C O 1
ATOM 4876 N N . PRO C 1 189 ? 75.397 108.661 43.161 1.00 10.37 189 PRO C N 1
ATOM 4877 C CA . PRO C 1 189 ? 76.463 109.434 42.562 1.00 7.80 189 PRO C CA 1
ATOM 4878 C C . PRO C 1 189 ? 77.433 110.002 43.489 1.00 8.62 189 PRO C C 1
ATOM 4879 O O . PRO C 1 189 ? 78.505 110.476 43.215 1.00 7.62 189 PRO C O 1
ATOM 4883 N N . ASN C 1 190 ? 77.491 109.757 44.721 1.00 10.00 190 ASN C N 1
ATOM 4884 C CA . ASN C 1 190 ? 77.837 109.883 46.048 1.00 9.05 190 ASN C CA 1
ATOM 4885 C C . ASN C 1 190 ? 78.455 108.585 46.611 1.00 18.50 190 ASN C C 1
ATOM 4886 O O . ASN C 1 190 ? 79.216 108.537 47.676 1.00 19.15 190 ASN C O 1
ATOM 4891 N N . GLY C 1 191 ? 78.385 107.406 45.870 1.00 18.93 191 GLY C N 1
ATOM 4892 C CA . GLY C 1 191 ? 78.764 106.130 46.450 1.00 14.56 191 GLY C CA 1
ATOM 4893 C C . GLY C 1 191 ? 78.029 105.693 47.726 1.00 13.52 191 GLY C C 1
ATOM 4894 O O . GLY C 1 191 ? 78.534 105.070 48.740 1.00 15.54 191 GLY C O 1
ATOM 4895 N N . ARG C 1 192 ? 76.695 105.989 47.635 1.00 7.66 192 ARG C N 1
ATOM 4896 C CA . ARG C 1 192 ? 75.904 105.313 48.642 1.00 8.53 192 ARG C CA 1
ATOM 4897 C C . ARG C 1 192 ? 75.137 104.076 47.988 1.00 11.20 192 ARG C C 1
ATOM 4898 O O . ARG C 1 192 ? 74.658 104.293 46.838 1.00 4.90 192 ARG C O 1
ATOM 4906 N N . MET C 1 193 ? 75.264 102.819 48.651 1.00 7.19 193 MET C N 1
ATOM 4907 C CA . MET C 1 193 ? 74.612 101.768 47.896 1.00 7.19 193 MET C CA 1
ATOM 4908 C C . MET C 1 193 ? 73.317 101.792 48.640 1.00 6.00 193 MET C C 1
ATOM 4909 O O . MET C 1 193 ? 73.474 102.223 49.710 1.00 3.28 193 MET C O 1
ATOM 4914 N N . ASP C 1 194 ? 72.178 101.709 48.089 1.00 3.25 194 ASP C N 1
ATOM 4915 C CA . ASP C 1 194 ? 70.789 101.817 48.393 1.00 2.43 194 ASP C CA 1
ATOM 4916 C C . ASP C 1 194 ? 69.994 100.690 47.849 1.00 7.89 194 ASP C C 1
ATOM 4917 O O . ASP C 1 194 ? 70.278 100.224 46.760 1.00 7.35 194 ASP C O 1
ATOM 4922 N N . VAL C 1 195 ? 69.126 99.995 48.508 1.00 10.66 195 VAL C N 1
ATOM 4923 C CA . VAL C 1 195 ? 68.404 98.815 47.922 1.00 9.84 195 VAL C CA 1
ATOM 4924 C C . VAL C 1 195 ? 67.016 99.380 48.259 1.00 9.23 195 VAL C C 1
ATOM 4925 O O . VAL C 1 195 ? 66.786 99.831 49.429 1.00 7.55 195 VAL C O 1
ATOM 4929 N N . LEU C 1 196 ? 66.418 99.717 47.174 1.00 8.06 196 LEU C N 1
ATOM 4930 C CA . LEU C 1 196 ? 65.184 100.509 47.352 1.00 3.75 196 LEU C CA 1
ATOM 4931 C C . LEU C 1 196 ? 64.145 99.684 46.688 1.00 3.15 196 LEU C C 1
ATOM 4932 O O . LEU C 1 196 ? 64.594 98.696 46.076 1.00 13.17 196 LEU C O 1
ATOM 4937 N N . THR C 1 197 ? 62.930 99.904 46.827 1.00 2.00 197 THR C N 1
ATOM 4938 C CA . THR C 1 197 ? 61.674 99.309 46.637 1.00 3.06 197 THR C CA 1
ATOM 4939 C C . THR C 1 197 ? 61.143 99.856 45.346 1.00 9.77 197 THR C C 1
ATOM 4940 O O . THR C 1 197 ? 61.727 100.498 44.510 1.00 10.75 197 THR C O 1
ATOM 4944 N N . ASN C 1 198 ? 60.051 99.147 45.262 1.00 14.82 198 ASN C N 1
ATOM 4945 C CA . ASN C 1 198 ? 59.138 99.113 44.220 1.00 17.02 198 ASN C CA 1
ATOM 4946 C C . ASN C 1 198 ? 58.464 100.454 44.270 1.00 15.81 198 ASN C C 1
ATOM 4947 O O . ASN C 1 198 ? 57.980 100.841 43.262 1.00 14.75 198 ASN C O 1
ATOM 4952 N N . GLN C 1 199 ? 58.207 101.001 45.399 1.00 16.76 199 GLN C N 1
ATOM 4953 C CA . GLN C 1 199 ? 57.686 102.247 45.510 1.00 27.74 199 GLN C CA 1
ATOM 4954 C C . GLN C 1 199 ? 58.832 102.937 46.168 1.00 29.43 199 GLN C C 1
ATOM 4955 O O . GLN C 1 199 ? 58.674 103.559 47.177 1.00 35.00 199 GLN C O 1
ATOM 4961 N N . ASN C 1 200 ? 59.824 103.387 45.514 1.00 28.01 200 ASN C N 1
ATOM 4962 C CA . ASN C 1 200 ? 60.994 104.058 45.845 1.00 28.16 200 ASN C CA 1
ATOM 4963 C C . ASN C 1 200 ? 61.274 104.368 47.257 1.00 22.70 200 ASN C C 1
ATOM 4964 O O . ASN C 1 200 ? 61.519 105.454 47.644 1.00 21.81 200 ASN C O 1
ATOM 4969 N N . ILE C 1 201 ? 61.732 103.468 48.085 1.00 18.84 201 ILE C N 1
ATOM 4970 C CA . ILE C 1 201 ? 62.107 103.431 49.458 1.00 15.57 201 ILE C CA 1
ATOM 4971 C C . ILE C 1 201 ? 63.248 102.577 49.847 1.00 11.18 201 ILE C C 1
ATOM 4972 O O . ILE C 1 201 ? 63.291 101.444 50.136 1.00 10.66 201 ILE C O 1
ATOM 4977 N N . ALA C 1 202 ? 64.360 102.992 50.405 1.00 10.41 202 ALA C N 1
ATOM 4978 C CA . ALA C 1 202 ? 65.423 102.458 51.141 1.00 2.00 202 ALA C CA 1
ATOM 4979 C C . ALA C 1 202 ? 64.867 101.771 52.357 1.00 7.21 202 ALA C C 1
ATOM 4980 O O . ALA C 1 202 ? 64.351 102.407 53.198 1.00 4.02 202 ALA C O 1
ATOM 4982 N N . VAL C 1 203 ? 65.348 100.636 52.455 1.00 4.42 203 VAL C N 1
ATOM 4983 C CA . VAL C 1 203 ? 65.116 99.462 53.285 1.00 10.56 203 VAL C CA 1
ATOM 4984 C C . VAL C 1 203 ? 66.618 99.134 53.466 1.00 12.42 203 VAL C C 1
ATOM 4985 O O . VAL C 1 203 ? 66.837 98.583 54.575 1.00 15.70 203 VAL C O 1
ATOM 4989 N N . TRP C 1 204 ? 67.507 99.373 52.524 1.00 7.17 204 TRP C N 1
ATOM 4990 C CA . TRP C 1 204 ? 68.836 99.127 53.023 1.00 7.75 204 TRP C CA 1
ATOM 4991 C C . TRP C 1 204 ? 69.631 100.151 52.338 1.00 8.07 204 TRP C C 1
ATOM 4992 O O . TRP C 1 204 ? 69.586 100.350 51.134 1.00 9.09 204 TRP C O 1
ATOM 5003 N N . THR C 1 205 ? 70.591 100.711 52.916 1.00 9.95 205 THR C N 1
ATOM 5004 C CA . THR C 1 205 ? 71.631 101.658 52.516 1.00 12.07 205 THR C CA 1
ATOM 5005 C C . THR C 1 205 ? 73.128 101.467 52.835 1.00 13.70 205 THR C C 1
ATOM 5006 O O . THR C 1 205 ? 73.700 101.130 53.987 1.00 9.52 205 THR C O 1
ATOM 5010 N N . SER C 1 206 ? 74.102 101.775 51.965 1.00 10.01 206 SER C N 1
ATOM 5011 C CA . SER C 1 206 ? 75.479 101.457 52.471 1.00 9.14 206 SER C CA 1
ATOM 5012 C C . SER C 1 206 ? 75.982 102.250 53.580 1.00 8.96 206 SER C C 1
ATOM 5013 O O . SER C 1 206 ? 76.908 102.276 54.304 1.00 12.13 206 SER C O 1
ATOM 5016 N N . GLY C 1 207 ? 75.423 103.309 54.036 1.00 12.43 207 GLY C N 1
ATOM 5017 C CA . GLY C 1 207 ? 75.435 104.658 54.477 1.00 12.38 207 GLY C CA 1
ATOM 5018 C C . GLY C 1 207 ? 76.418 105.693 54.474 1.00 11.67 207 GLY C C 1
ATOM 5019 O O . GLY C 1 207 ? 76.331 106.280 55.499 1.00 20.29 207 GLY C O 1
ATOM 5020 N N . ASN C 1 208 ? 77.453 105.937 53.844 1.00 13.07 208 ASN C N 1
ATOM 5021 C CA . ASN C 1 208 ? 78.572 106.801 53.989 1.00 15.86 208 ASN C CA 1
ATOM 5022 C C . ASN C 1 208 ? 78.687 107.215 52.528 1.00 20.65 208 ASN C C 1
ATOM 5023 O O . ASN C 1 208 ? 78.969 106.261 51.799 1.00 24.87 208 ASN C O 1
ATOM 5028 N N . SER C 1 209 ? 78.386 108.452 52.205 1.00 22.21 209 SER C N 1
ATOM 5029 C CA . SER C 1 209 ? 78.568 109.124 50.931 1.00 18.48 209 SER C CA 1
ATOM 5030 C C . SER C 1 209 ? 79.692 110.196 51.077 1.00 22.56 209 SER C C 1
ATOM 5031 O O . SER C 1 209 ? 80.383 110.522 52.103 1.00 23.11 209 SER C O 1
ATOM 5034 N N . ARG C 1 210 ? 80.242 110.615 49.921 1.00 19.85 210 ARG C N 1
ATOM 5035 C CA . ARG C 1 210 ? 81.164 111.627 49.598 1.00 14.88 210 ARG C CA 1
ATOM 5036 C C . ARG C 1 210 ? 80.658 112.661 48.609 1.00 15.42 210 ARG C C 1
ATOM 5037 O O . ARG C 1 210 ? 79.673 113.187 48.172 1.00 15.79 210 ARG C O 1
ATOM 5045 N N . SER C 1 211 ? 81.543 113.203 47.798 1.00 17.16 211 SER C N 1
ATOM 5046 C CA . SER C 1 211 ? 81.465 114.363 46.958 1.00 17.79 211 SER C CA 1
ATOM 5047 C C . SER C 1 211 ? 80.648 113.937 45.821 1.00 14.05 211 SER C C 1
ATOM 5048 O O . SER C 1 211 ? 81.491 113.494 45.002 1.00 20.92 211 SER C O 1
ATOM 5051 N N . ALA C 1 212 ? 79.426 113.872 45.529 1.00 8.53 212 ALA C N 1
ATOM 5052 C CA . ALA C 1 212 ? 79.163 113.438 44.155 1.00 4.53 212 ALA C CA 1
ATOM 5053 C C . ALA C 1 212 ? 80.143 113.613 42.977 1.00 4.74 212 ALA C C 1
ATOM 5054 O O . ALA C 1 212 ? 80.540 114.700 42.538 1.00 6.10 212 ALA C O 1
ATOM 5056 N N . GLY C 1 213 ? 80.470 112.471 42.383 1.00 6.74 213 GLY C N 1
ATOM 5057 C CA . GLY C 1 213 ? 81.281 112.412 41.133 1.00 7.40 213 GLY C CA 1
ATOM 5058 C C . GLY C 1 213 ? 80.978 111.038 40.609 1.00 6.81 213 GLY C C 1
ATOM 5059 O O . GLY C 1 213 ? 79.887 110.770 41.098 1.00 9.63 213 GLY C O 1
ATOM 5060 N N . ARG C 1 214 ? 81.617 110.177 39.909 1.00 7.49 214 ARG C N 1
ATOM 5061 C CA . ARG C 1 214 ? 81.371 108.805 39.574 1.00 7.91 214 ARG C CA 1
ATOM 5062 C C . ARG C 1 214 ? 82.066 107.831 40.545 1.00 7.18 214 ARG C C 1
ATOM 5063 O O . ARG C 1 214 ? 83.211 107.642 40.817 1.00 4.54 214 ARG C O 1
ATOM 5071 N N . TYR C 1 215 ? 81.597 106.905 41.342 1.00 8.66 215 TYR C N 1
ATOM 5072 C CA . TYR C 1 215 ? 82.067 105.782 42.116 1.00 4.40 215 TYR C CA 1
ATOM 5073 C C . TYR C 1 215 ? 81.591 104.456 41.458 1.00 2.29 215 TYR C C 1
ATOM 5074 O O . TYR C 1 215 ? 81.442 104.406 40.174 1.00 4.91 215 TYR C O 1
ATOM 5083 N N . VAL C 1 216 ? 82.041 103.338 42.096 1.00 3.78 216 VAL C N 1
ATOM 5084 C CA . VAL C 1 216 ? 82.209 101.914 41.631 1.00 2.00 216 VAL C CA 1
ATOM 5085 C C . VAL C 1 216 ? 82.129 100.820 42.655 1.00 7.00 216 VAL C C 1
ATOM 5086 O O . VAL C 1 216 ? 82.833 101.002 43.618 1.00 3.33 216 VAL C O 1
ATOM 5090 N N . PHE C 1 217 ? 81.245 99.873 42.880 1.00 12.54 217 PHE C N 1
ATOM 5091 C CA . PHE C 1 217 ? 80.951 98.816 43.878 1.00 10.68 217 PHE C CA 1
ATOM 5092 C C . PHE C 1 217 ? 81.631 97.585 43.380 1.00 10.35 217 PHE C C 1
ATOM 5093 O O . PHE C 1 217 ? 81.271 97.406 42.193 1.00 7.47 217 PHE C O 1
ATOM 5101 N N . VAL C 1 218 ? 82.468 96.921 44.170 1.00 10.08 218 VAL C N 1
ATOM 5102 C CA . VAL C 1 218 ? 83.208 95.767 43.546 1.00 10.51 218 VAL C CA 1
ATOM 5103 C C . VAL C 1 218 ? 83.049 94.422 44.212 1.00 10.10 218 VAL C C 1
ATOM 5104 O O . VAL C 1 218 ? 82.981 94.480 45.486 1.00 12.19 218 VAL C O 1
ATOM 5108 N N . LEU C 1 219 ? 82.882 93.291 43.531 1.00 6.85 219 LEU C N 1
ATOM 5109 C CA . LEU C 1 219 ? 82.928 92.060 44.434 1.00 8.11 219 LEU C CA 1
ATOM 5110 C C . LEU C 1 219 ? 84.315 91.467 44.419 1.00 11.21 219 LEU C C 1
ATOM 5111 O O . LEU C 1 219 ? 84.985 90.792 43.636 1.00 11.40 219 LEU C O 1
ATOM 5116 N N . GLN C 1 220 ? 85.168 91.716 45.393 1.00 14.07 220 GLN C N 1
ATOM 5117 C CA . GLN C 1 220 ? 86.549 91.442 45.142 1.00 18.61 220 GLN C CA 1
ATOM 5118 C C . GLN C 1 220 ? 86.892 90.015 45.269 1.00 19.95 220 GLN C C 1
ATOM 5119 O O . GLN C 1 220 ? 86.589 89.479 46.299 1.00 20.56 220 GLN C O 1
ATOM 5125 N N . PRO C 1 221 ? 87.722 89.467 44.435 1.00 20.13 221 PRO C N 1
ATOM 5126 C CA . PRO C 1 221 ? 88.491 88.278 44.662 1.00 16.81 221 PRO C CA 1
ATOM 5127 C C . PRO C 1 221 ? 88.543 88.003 46.121 1.00 15.83 221 PRO C C 1
ATOM 5128 O O . PRO C 1 221 ? 87.734 87.185 46.454 1.00 19.97 221 PRO C O 1
ATOM 5132 N N . ASP C 1 222 ? 89.054 88.495 47.199 1.00 15.42 222 ASP C N 1
ATOM 5133 C CA . ASP C 1 222 ? 88.672 88.035 48.508 1.00 16.09 222 ASP C CA 1
ATOM 5134 C C . ASP C 1 222 ? 87.183 87.928 48.794 1.00 12.69 222 ASP C C 1
ATOM 5135 O O . ASP C 1 222 ? 87.172 88.138 50.020 1.00 11.18 222 ASP C O 1
ATOM 5140 N N . ARG C 1 223 ? 86.020 87.738 48.216 1.00 4.07 223 ARG C N 1
ATOM 5141 C CA . ARG C 1 223 ? 84.822 87.829 49.041 1.00 12.47 223 ARG C CA 1
ATOM 5142 C C . ARG C 1 223 ? 84.446 89.186 49.719 1.00 17.71 223 ARG C C 1
ATOM 5143 O O . ARG C 1 223 ? 83.391 89.528 50.378 1.00 15.46 223 ARG C O 1
ATOM 5151 N N . ASN C 1 224 ? 85.305 90.255 49.450 1.00 17.82 224 ASN C N 1
ATOM 5152 C CA . ASN C 1 224 ? 85.045 91.542 49.974 1.00 8.95 224 ASN C CA 1
ATOM 5153 C C . ASN C 1 224 ? 84.088 92.294 49.141 1.00 10.57 224 ASN C C 1
ATOM 5154 O O . ASN C 1 224 ? 84.406 92.202 47.958 1.00 10.24 224 ASN C O 1
ATOM 5159 N N . LEU C 1 225 ? 83.147 93.041 49.677 1.00 12.36 225 LEU C N 1
ATOM 5160 C CA . LEU C 1 225 ? 82.389 93.932 48.731 1.00 10.55 225 LEU C CA 1
ATOM 5161 C C . LEU C 1 225 ? 82.813 95.309 49.094 1.00 8.93 225 LEU C C 1
ATOM 5162 O O . LEU C 1 225 ? 82.786 95.397 50.321 1.00 5.24 225 LEU C O 1
ATOM 5167 N N . ALA C 1 226 ? 83.318 96.229 48.338 1.00 14.05 226 ALA C N 1
ATOM 5168 C CA . ALA C 1 226 ? 83.805 97.582 48.747 1.00 15.79 226 ALA C CA 1
ATOM 5169 C C . ALA C 1 226 ? 83.389 98.703 47.768 1.00 14.68 226 ALA C C 1
ATOM 5170 O O . ALA C 1 226 ? 83.107 98.274 46.607 1.00 11.33 226 ALA C O 1
ATOM 5172 N N . ILE C 1 227 ? 83.164 99.977 48.236 1.00 13.62 227 ILE C N 1
ATOM 5173 C CA . ILE C 1 227 ? 82.850 101.013 47.243 1.00 8.14 227 ILE C CA 1
ATOM 5174 C C . ILE C 1 227 ? 84.001 101.942 47.063 1.00 7.15 227 ILE C C 1
ATOM 5175 O O . ILE C 1 227 ? 84.562 101.929 48.149 1.00 7.39 227 ILE C O 1
ATOM 5180 N N . TYR C 1 228 ? 84.458 102.349 45.922 1.00 6.05 228 TYR C N 1
ATOM 5181 C CA . TYR C 1 228 ? 85.664 103.028 45.636 1.00 7.47 228 TYR C CA 1
ATOM 5182 C C . TYR C 1 228 ? 85.378 104.216 44.725 1.00 6.71 228 TYR C C 1
ATOM 5183 O O . TYR C 1 228 ? 85.125 104.454 43.628 1.00 4.29 228 TYR C O 1
ATOM 5192 N N . GLY C 1 229 ? 85.525 105.232 45.520 1.00 5.66 229 GLY C N 1
ATOM 5193 C CA . GLY C 1 229 ? 85.101 106.568 45.579 1.00 9.84 229 GLY C CA 1
ATOM 5194 C C . GLY C 1 229 ? 85.808 107.809 45.321 1.00 6.49 229 GLY C C 1
ATOM 5195 O O . GLY C 1 229 ? 86.394 108.251 46.282 1.00 12.04 229 GLY C O 1
ATOM 5196 N N . GLY C 1 230 ? 86.232 107.937 44.214 1.00 3.74 230 GLY C N 1
ATOM 5197 C CA . GLY C 1 230 ? 87.261 108.658 43.627 1.00 7.29 230 GLY C CA 1
ATOM 5198 C C . GLY C 1 230 ? 87.052 108.646 42.144 1.00 7.20 230 GLY C C 1
ATOM 5199 O O . GLY C 1 230 ? 85.821 108.546 42.555 1.00 7.52 230 GLY C O 1
ATOM 5200 N N . ALA C 1 231 ? 86.650 109.227 41.037 1.00 5.83 231 ALA C N 1
ATOM 5201 C CA . ALA C 1 231 ? 87.408 109.239 39.949 1.00 2.60 231 ALA C CA 1
ATOM 5202 C C . ALA C 1 231 ? 88.551 110.143 39.698 1.00 11.70 231 ALA C C 1
ATOM 5203 O O . ALA C 1 231 ? 88.825 110.578 38.552 1.00 18.74 231 ALA C O 1
ATOM 5205 N N . LEU C 1 232 ? 89.530 110.188 40.590 1.00 12.52 232 LEU C N 1
ATOM 5206 C CA . LEU C 1 232 ? 90.820 110.723 40.270 1.00 11.71 232 LEU C CA 1
ATOM 5207 C C . LEU C 1 232 ? 91.431 110.572 38.912 1.00 11.73 232 LEU C C 1
ATOM 5208 O O . LEU C 1 232 ? 91.690 111.704 38.796 1.00 11.59 232 LEU C O 1
ATOM 5213 N N . TRP C 1 233 ? 91.793 109.725 38.004 1.00 11.74 233 TRP C N 1
ATOM 5214 C CA . TRP C 1 233 ? 92.293 110.107 36.704 1.00 11.79 233 TRP C CA 1
ATOM 5215 C C . TRP C 1 233 ? 91.794 109.204 35.562 1.00 11.57 233 TRP C C 1
ATOM 5216 O O . TRP C 1 233 ? 91.014 108.360 36.012 1.00 9.27 233 TRP C O 1
ATOM 5227 N N . THR C 1 234 ? 91.863 109.598 34.244 1.00 11.49 234 THR C N 1
ATOM 5228 C CA . THR C 1 234 ? 91.266 108.623 33.346 1.00 15.26 234 THR C CA 1
ATOM 5229 C C . THR C 1 234 ? 91.718 108.561 31.914 1.00 19.87 234 THR C C 1
ATOM 5230 O O . THR C 1 234 ? 92.935 108.613 31.691 1.00 23.26 234 THR C O 1
ATOM 5234 N N . THR C 1 235 ? 91.287 108.001 30.818 1.00 21.22 235 THR C N 1
ATOM 5235 C CA . THR C 1 235 ? 91.788 108.312 29.493 1.00 23.32 235 THR C CA 1
ATOM 5236 C C . THR C 1 235 ? 90.754 109.057 28.676 1.00 31.60 235 THR C C 1
ATOM 5237 O O . THR C 1 235 ? 89.992 109.842 29.291 1.00 29.62 235 THR C O 1
ATOM 5241 N N . GLY C 1 236 ? 90.640 109.043 27.347 1.00 41.13 236 GLY C N 1
ATOM 5242 C CA . GLY C 1 236 ? 89.612 109.911 26.663 1.00 50.56 236 GLY C CA 1
ATOM 5243 C C . GLY C 1 236 ? 88.465 110.550 27.477 1.00 53.86 236 GLY C C 1
ATOM 5244 O O . GLY C 1 236 ? 88.012 111.724 27.441 1.00 57.58 236 GLY C O 1
ATOM 5245 N N . ASN D 1 1 ? 70.565 44.512 32.237 1.00 55.36 1 ASN D N 1
ATOM 5246 C CA . ASN D 1 1 ? 69.686 43.297 32.392 1.00 55.79 1 ASN D CA 1
ATOM 5247 C C . ASN D 1 1 ? 69.434 42.934 33.875 1.00 48.59 1 ASN D C 1
ATOM 5248 O O . ASN D 1 1 ? 69.935 42.166 34.711 1.00 47.71 1 ASN D O 1
ATOM 5253 N N . ASN D 1 2 ? 68.318 43.399 34.434 1.00 35.96 2 ASN D N 1
ATOM 5254 C CA . ASN D 1 2 ? 67.317 43.557 35.346 1.00 26.17 2 ASN D CA 1
ATOM 5255 C C . ASN D 1 2 ? 65.812 43.212 35.303 1.00 25.73 2 ASN D C 1
ATOM 5256 O O . ASN D 1 2 ? 65.052 43.720 36.224 1.00 24.94 2 ASN D O 1
ATOM 5261 N N . ILE D 1 3 ? 65.122 42.389 34.483 1.00 21.56 3 ILE D N 1
ATOM 5262 C CA . ILE D 1 3 ? 63.859 41.679 34.582 1.00 13.74 3 ILE D CA 1
ATOM 5263 C C . ILE D 1 3 ? 64.189 40.174 34.709 1.00 12.20 3 ILE D C 1
ATOM 5264 O O . ILE D 1 3 ? 65.182 39.993 34.038 1.00 12.12 3 ILE D O 1
ATOM 5269 N N . LEU D 1 4 ? 63.578 39.303 35.420 1.00 9.65 4 LEU D N 1
ATOM 5270 C CA . LEU D 1 4 ? 63.418 37.912 35.605 1.00 6.89 4 LEU D CA 1
ATOM 5271 C C . LEU D 1 4 ? 62.033 37.454 35.154 1.00 9.58 4 LEU D C 1
ATOM 5272 O O . LEU D 1 4 ? 61.064 37.736 35.853 1.00 6.49 4 LEU D O 1
ATOM 5277 N N . PHE D 1 5 ? 61.940 36.849 34.006 1.00 9.04 5 PHE D N 1
ATOM 5278 C CA . PHE D 1 5 ? 60.648 36.415 33.356 1.00 2.12 5 PHE D CA 1
ATOM 5279 C C . PHE D 1 5 ? 60.307 35.210 34.084 1.00 5.17 5 PHE D C 1
ATOM 5280 O O . PHE D 1 5 ? 61.296 34.690 34.434 1.00 6.84 5 PHE D O 1
ATOM 5288 N N . GLY D 1 6 ? 59.208 34.920 34.628 1.00 8.98 6 GLY D N 1
ATOM 5289 C CA . GLY D 1 6 ? 58.799 33.798 35.342 1.00 12.11 6 GLY D CA 1
ATOM 5290 C C . GLY D 1 6 ? 57.995 33.128 34.141 1.00 16.62 6 GLY D C 1
ATOM 5291 O O . GLY D 1 6 ? 56.939 33.768 34.182 1.00 19.09 6 GLY D O 1
ATOM 5292 N N . LEU D 1 7 ? 58.309 31.895 33.843 1.00 15.13 7 LEU D N 1
ATOM 5293 C CA . LEU D 1 7 ? 58.339 30.539 33.581 1.00 9.91 7 LEU D CA 1
ATOM 5294 C C . LEU D 1 7 ? 58.165 30.214 32.174 1.00 11.19 7 LEU D C 1
ATOM 5295 O O . LEU D 1 7 ? 58.475 29.708 31.068 1.00 12.27 7 LEU D O 1
ATOM 5300 N N . SER D 1 8 ? 56.925 30.331 32.265 1.00 11.19 8 SER D N 1
ATOM 5301 C CA . SER D 1 8 ? 56.306 30.516 30.956 1.00 18.64 8 SER D CA 1
ATOM 5302 C C . SER D 1 8 ? 57.372 31.166 29.956 1.00 19.29 8 SER D C 1
ATOM 5303 O O . SER D 1 8 ? 57.724 32.580 29.776 1.00 19.33 8 SER D O 1
ATOM 5306 N N . HIS D 1 9 ? 57.881 30.027 29.401 1.00 5.92 9 HIS D N 1
ATOM 5307 C CA . HIS D 1 9 ? 58.509 29.484 28.347 1.00 32.57 9 HIS D CA 1
ATOM 5308 C C . HIS D 1 9 ? 58.874 30.045 26.955 1.00 39.66 9 HIS D C 1
ATOM 5309 O O . HIS D 1 9 ? 58.892 29.251 25.963 1.00 37.61 9 HIS D O 1
ATOM 5316 N N . GLU D 1 10 ? 59.117 31.318 26.541 1.00 4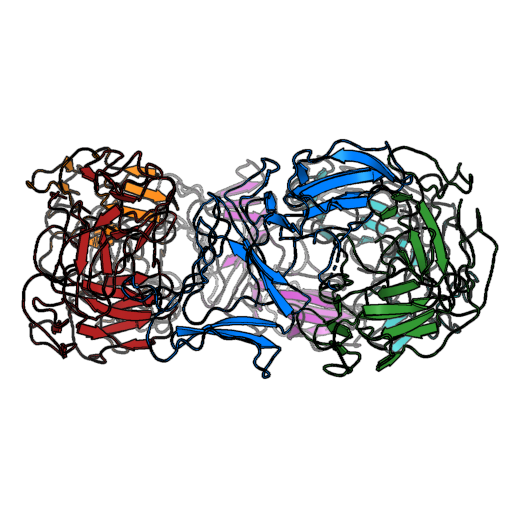3.04 10 GLU D N 1
ATOM 5317 C CA . GLU D 1 10 ? 59.273 31.462 25.129 1.00 44.09 10 GLU D CA 1
ATOM 5318 C C . GLU D 1 10 ? 60.586 32.142 24.765 1.00 40.41 10 GLU D C 1
ATOM 5319 O O . GLU D 1 10 ? 60.687 32.333 23.471 1.00 43.17 10 GLU D O 1
ATOM 5325 N N . GLY D 1 11 ? 61.509 32.374 25.703 1.00 27.91 11 GLY D N 1
ATOM 5326 C CA . GLY D 1 11 ? 62.732 32.884 24.914 1.00 20.39 11 GLY D CA 1
ATOM 5327 C C . GLY D 1 11 ? 63.214 33.955 25.833 1.00 21.93 11 GLY D C 1
ATOM 5328 O O . GLY D 1 11 ? 64.400 34.410 25.983 1.00 27.60 11 GLY D O 1
ATOM 5329 N N . SER D 1 12 ? 62.282 34.361 26.609 1.00 17.09 12 SER D N 1
ATOM 5330 C CA . SER D 1 12 ? 62.532 35.427 27.601 1.00 10.00 12 SER D CA 1
ATOM 5331 C C . SER D 1 12 ? 63.520 34.748 28.561 1.00 8.32 12 SER D C 1
ATOM 5332 O O . SER D 1 12 ? 63.082 34.037 29.113 1.00 2.57 12 SER D O 1
ATOM 5335 N N . HIS D 1 13 ? 64.864 34.857 28.422 1.00 10.31 13 HIS D N 1
ATOM 5336 C CA . HIS D 1 13 ? 65.652 34.446 29.577 1.00 10.29 13 HIS D CA 1
ATOM 5337 C C . HIS D 1 13 ? 65.810 35.305 30.730 1.00 6.61 13 HIS D C 1
ATOM 5338 O O . HIS D 1 13 ? 66.018 36.236 30.016 1.00 5.07 13 HIS D O 1
ATOM 5345 N N . PRO D 1 14 ? 66.476 35.591 31.723 1.00 2.00 14 PRO D N 1
ATOM 5346 C CA . PRO D 1 14 ? 66.268 34.807 32.800 1.00 3.24 14 PRO D CA 1
ATOM 5347 C C . PRO D 1 14 ? 64.913 34.163 33.143 1.00 10.10 14 PRO D C 1
ATOM 5348 O O . PRO D 1 14 ? 64.153 35.138 33.241 1.00 7.50 14 PRO D O 1
ATOM 5352 N N . GLN D 1 15 ? 64.891 32.879 33.557 1.00 6.67 15 GLN D N 1
ATOM 5353 C CA . GLN D 1 15 ? 63.658 32.325 34.019 1.00 4.79 15 GLN D CA 1
ATOM 5354 C C . GLN D 1 15 ? 64.115 31.901 35.328 1.00 6.21 15 GLN D C 1
ATOM 5355 O O . GLN D 1 15 ? 63.322 31.874 36.247 1.00 5.37 15 GLN D O 1
ATOM 5361 N N . THR D 1 16 ? 65.417 31.744 35.597 1.00 3.68 16 THR D N 1
ATOM 5362 C CA . THR D 1 16 ? 65.735 31.568 37.006 1.00 9.41 16 THR D CA 1
ATOM 5363 C C . THR D 1 16 ? 66.820 32.274 37.734 1.00 2.84 16 THR D C 1
ATOM 5364 O O . THR D 1 16 ? 67.755 32.134 36.942 1.00 3.47 16 THR D O 1
ATOM 5368 N N . LEU D 1 17 ? 66.870 32.563 39.079 1.00 7.54 17 LEU D N 1
ATOM 5369 C CA . LEU D 1 17 ? 68.359 32.985 39.003 1.00 8.56 17 LEU D CA 1
ATOM 5370 C C . LEU D 1 17 ? 69.103 31.843 39.606 1.00 8.06 17 LEU D C 1
ATOM 5371 O O . LEU D 1 17 ? 68.547 31.527 40.571 1.00 3.37 17 LEU D O 1
ATOM 5376 N N . HIS D 1 18 ? 70.299 31.382 39.161 1.00 3.45 18 HIS D N 1
ATOM 5377 C CA . HIS D 1 18 ? 71.060 30.325 39.779 1.00 5.99 18 HIS D CA 1
ATOM 5378 C C . HIS D 1 18 ? 71.990 30.720 40.918 1.00 3.15 18 HIS D C 1
ATOM 5379 O O . HIS D 1 18 ? 71.132 31.351 41.551 1.00 3.53 18 HIS D O 1
ATOM 5386 N N . ALA D 1 19 ? 73.152 30.436 41.377 1.00 6.31 19 ALA D N 1
ATOM 5387 C CA . ALA D 1 19 ? 73.539 30.863 42.642 1.00 5.13 19 ALA D CA 1
ATOM 5388 C C . ALA D 1 19 ? 74.748 31.750 42.336 1.00 12.44 19 ALA D C 1
ATOM 5389 O O . ALA D 1 19 ? 74.797 32.739 43.158 1.00 17.87 19 ALA D O 1
ATOM 5391 N N . ALA D 1 20 ? 75.620 31.663 41.333 1.00 11.66 20 ALA D N 1
ATOM 5392 C CA . ALA D 1 20 ? 76.426 32.958 41.755 1.00 11.58 20 ALA D CA 1
ATOM 5393 C C . ALA D 1 20 ? 75.831 33.843 40.730 1.00 15.77 20 ALA D C 1
ATOM 5394 O O . ALA D 1 20 ? 76.613 34.018 39.760 1.00 28.58 20 ALA D O 1
ATOM 5396 N N . GLN D 1 21 ? 74.557 34.145 40.575 1.00 11.46 21 GLN D N 1
ATOM 5397 C CA . GLN D 1 21 ? 73.834 34.705 39.409 1.00 5.17 21 GLN D CA 1
ATOM 5398 C C . GLN D 1 21 ? 72.904 35.736 39.946 1.00 15.02 21 GLN D C 1
ATOM 5399 O O . GLN D 1 21 ? 72.686 35.745 41.184 1.00 17.16 21 GLN D O 1
ATOM 5405 N N . SER D 1 22 ? 72.609 36.879 39.285 1.00 20.07 22 SER D N 1
ATOM 5406 C CA . SER D 1 22 ? 72.021 38.081 39.835 1.00 21.32 22 SER D CA 1
ATOM 5407 C C . SER D 1 22 ? 71.354 38.927 38.767 1.00 20.34 22 SER D C 1
ATOM 5408 O O . SER D 1 22 ? 71.874 38.731 37.632 1.00 23.66 22 SER D O 1
ATOM 5411 N N . LEU D 1 23 ? 70.516 39.840 39.288 1.00 14.95 23 LEU D N 1
ATOM 5412 C CA . LEU D 1 23 ? 70.117 40.921 38.371 1.00 3.10 23 LEU D CA 1
ATOM 5413 C C . LEU D 1 23 ? 70.799 42.180 38.794 1.00 11.96 23 LEU D C 1
ATOM 5414 O O . LEU D 1 23 ? 71.012 42.377 39.981 1.00 9.12 23 LEU D O 1
ATOM 5419 N N . GLU D 1 24 ? 71.182 42.911 37.783 1.00 17.84 24 GLU D N 1
ATOM 5420 C CA . GLU D 1 24 ? 71.975 44.141 37.938 1.00 20.65 24 GLU D CA 1
ATOM 5421 C C . GLU D 1 24 ? 71.548 45.489 37.467 1.00 15.07 24 GLU D C 1
ATOM 5422 O O . GLU D 1 24 ? 71.336 45.340 36.295 1.00 5.15 24 GLU D O 1
ATOM 5428 N N . LEU D 1 25 ? 71.119 46.608 38.001 1.00 16.09 25 LEU D N 1
ATOM 5429 C CA . LEU D 1 25 ? 70.806 47.946 37.571 1.00 14.32 25 LEU D CA 1
ATOM 5430 C C . LEU D 1 25 ? 72.055 48.710 38.168 1.00 20.14 25 LEU D C 1
ATOM 5431 O O . LEU D 1 25 ? 71.829 48.832 39.424 1.00 14.99 25 LEU D O 1
ATOM 5436 N N . SER D 1 26 ? 73.127 48.897 37.233 1.00 20.17 26 SER D N 1
ATOM 5437 C CA . SER D 1 26 ? 74.100 49.534 38.172 1.00 22.76 26 SER D CA 1
ATOM 5438 C C . SER D 1 26 ? 73.691 50.500 39.294 1.00 18.69 26 SER D C 1
ATOM 5439 O O . SER D 1 26 ? 73.171 51.604 39.536 1.00 12.90 26 SER D O 1
ATOM 5442 N N . SER D 1 27 ? 74.329 50.086 40.410 1.00 19.72 27 SER D N 1
ATOM 5443 C CA . SER D 1 27 ? 74.599 50.127 41.813 1.00 21.39 27 SER D CA 1
ATOM 5444 C C . SER D 1 27 ? 74.129 48.846 42.537 1.00 25.45 27 SER D C 1
ATOM 5445 O O . SER D 1 27 ? 74.534 47.943 43.245 1.00 27.72 27 SER D O 1
ATOM 5448 N N . PHE D 1 28 ? 72.854 48.651 42.469 1.00 23.25 28 PHE D N 1
ATOM 5449 C CA . PHE D 1 28 ? 71.707 47.942 42.585 1.00 18.67 28 PHE D CA 1
ATOM 5450 C C . PHE D 1 28 ? 72.237 46.635 41.929 1.00 14.82 28 PHE D C 1
ATOM 5451 O O . PHE D 1 28 ? 72.574 46.518 40.735 1.00 8.04 28 PHE D O 1
ATOM 5459 N N . ARG D 1 29 ? 72.513 45.627 42.791 1.00 11.65 29 ARG D N 1
ATOM 5460 C CA . ARG D 1 29 ? 72.731 44.289 42.307 1.00 3.67 29 ARG D CA 1
ATOM 5461 C C . ARG D 1 29 ? 71.731 43.469 43.102 1.00 10.47 29 ARG D C 1
ATOM 5462 O O . ARG D 1 29 ? 71.550 43.697 44.316 1.00 11.27 29 ARG D O 1
ATOM 5470 N N . PHE D 1 30 ? 71.109 42.532 42.427 1.00 10.63 30 PHE D N 1
ATOM 5471 C CA . PHE D 1 30 ? 70.325 41.524 43.094 1.00 9.32 30 PHE D CA 1
ATOM 5472 C C . PHE D 1 30 ? 70.814 40.035 43.017 1.00 7.32 30 PHE D C 1
ATOM 5473 O O . PHE D 1 30 ? 70.605 39.453 41.962 1.00 4.91 30 PHE D O 1
ATOM 5481 N N . THR D 1 31 ? 71.466 39.596 44.101 1.00 6.86 31 THR D N 1
ATOM 5482 C CA . THR D 1 31 ? 72.066 38.337 43.867 1.00 6.98 31 THR D CA 1
ATOM 5483 C C . THR D 1 31 ? 71.522 37.193 44.810 1.00 7.91 31 THR D C 1
ATOM 5484 O O . THR D 1 31 ? 70.974 37.399 45.854 1.00 3.92 31 THR D O 1
ATOM 5488 N N . MET D 1 32 ? 71.748 36.040 44.251 1.00 4.57 32 MET D N 1
ATOM 5489 C CA . MET D 1 32 ? 71.217 34.829 44.669 1.00 4.62 32 MET D CA 1
ATOM 5490 C C . MET D 1 32 ? 72.572 34.228 45.113 1.00 2.00 32 MET D C 1
ATOM 5491 O O . MET D 1 32 ? 73.690 34.216 44.620 1.00 5.22 32 MET D O 1
ATOM 5496 N N . GLN D 1 33 ? 72.411 33.848 46.359 1.00 8.13 33 GLN D N 1
ATOM 5497 C CA . GLN D 1 33 ? 73.773 33.595 46.759 1.00 2.00 33 GLN D CA 1
ATOM 5498 C C . GLN D 1 33 ? 74.379 32.322 47.085 1.00 10.05 33 GLN D C 1
ATOM 5499 O O . GLN D 1 33 ? 73.636 31.784 47.829 1.00 13.20 33 GLN D O 1
ATOM 5505 N N . SER D 1 34 ? 75.646 31.908 47.237 1.00 11.14 34 SER D N 1
ATOM 5506 C CA . SER D 1 34 ? 76.310 30.785 47.825 1.00 6.19 34 SER D CA 1
ATOM 5507 C C . SER D 1 34 ? 75.809 30.644 49.101 1.00 3.54 34 SER D C 1
ATOM 5508 O O . SER D 1 34 ? 75.488 29.482 49.314 1.00 11.47 34 SER D O 1
ATOM 5511 N N . ASP D 1 35 ? 75.166 31.221 49.984 1.00 8.51 35 ASP D N 1
ATOM 5512 C CA . ASP D 1 35 ? 74.635 30.640 51.175 1.00 5.04 35 ASP D CA 1
ATOM 5513 C C . ASP D 1 35 ? 73.238 30.693 51.123 1.00 2.00 35 ASP D C 1
ATOM 5514 O O . ASP D 1 35 ? 72.731 30.325 52.239 1.00 7.94 35 ASP D O 1
ATOM 5519 N N . CYS D 1 36 ? 72.163 30.654 50.420 1.00 4.08 36 CYS D N 1
ATOM 5520 C CA . CYS D 1 36 ? 70.776 30.672 50.465 1.00 9.77 36 CYS D CA 1
ATOM 5521 C C . CYS D 1 36 ? 70.204 32.067 50.650 1.00 13.10 36 CYS D C 1
ATOM 5522 O O . CYS D 1 36 ? 69.017 32.216 50.785 1.00 14.46 36 CYS D O 1
ATOM 5525 N N . ASN D 1 37 ? 70.990 33.101 50.551 1.00 16.50 37 ASN D N 1
ATOM 5526 C CA . ASN D 1 37 ? 70.535 34.466 50.623 1.00 12.40 37 ASN D CA 1
ATOM 5527 C C . ASN D 1 37 ? 70.337 35.190 49.306 1.00 9.15 37 ASN D C 1
ATOM 5528 O O . ASN D 1 37 ? 70.993 35.085 48.261 1.00 6.17 37 ASN D O 1
ATOM 5533 N N . LEU D 1 38 ? 69.117 35.699 49.453 1.00 3.57 38 LEU D N 1
ATOM 5534 C CA . LEU D 1 38 ? 68.629 36.400 48.223 1.00 2.99 38 LEU D CA 1
ATOM 5535 C C . LEU D 1 38 ? 68.760 37.872 48.590 1.00 9.10 38 LEU D C 1
ATOM 5536 O O . LEU D 1 38 ? 68.038 38.338 49.468 1.00 8.53 38 LEU D O 1
ATOM 5541 N N . VAL D 1 39 ? 69.659 38.543 47.844 1.00 8.94 39 VAL D N 1
ATOM 5542 C CA . VAL D 1 39 ? 70.166 39.753 48.299 1.00 7.06 39 VAL D CA 1
ATOM 5543 C C . VAL D 1 39 ? 70.491 40.792 47.234 1.00 10.87 39 VAL D C 1
ATOM 5544 O O . VAL D 1 39 ? 71.019 40.464 46.209 1.00 6.27 39 VAL D O 1
ATOM 5548 N N . LEU D 1 40 ? 70.138 41.989 47.653 1.00 15.74 40 LEU D N 1
ATOM 5549 C CA . LEU D 1 40 ? 70.005 43.282 47.199 1.00 14.20 40 LEU D CA 1
ATOM 5550 C C . LEU D 1 40 ? 71.121 44.150 47.694 1.00 14.70 40 LEU D C 1
ATOM 5551 O O . LEU D 1 40 ? 70.980 44.361 48.856 1.00 7.77 40 LEU D O 1
ATOM 5556 N N . PHE D 1 41 ? 71.972 44.482 46.805 1.00 21.52 41 PHE D N 1
ATOM 5557 C CA . PHE D 1 41 ? 72.917 45.456 47.276 1.00 28.21 41 PHE D CA 1
ATOM 5558 C C . PHE D 1 41 ? 72.548 46.713 46.444 1.00 33.63 41 PHE D C 1
ATOM 5559 O O . PHE D 1 41 ? 71.986 46.829 45.379 1.00 29.82 41 PHE D O 1
ATOM 5567 N N . ASP D 1 42 ? 73.006 47.765 47.132 1.00 39.95 42 ASP D N 1
ATOM 5568 C CA . ASP D 1 42 ? 73.255 49.134 46.741 1.00 41.93 42 ASP D CA 1
ATOM 5569 C C . ASP D 1 42 ? 74.768 49.348 46.739 1.00 41.07 42 ASP D C 1
ATOM 5570 O O . ASP D 1 42 ? 75.321 49.160 47.827 1.00 44.06 42 ASP D O 1
ATOM 5575 N N . SER D 1 43 ? 75.469 49.549 45.691 1.00 39.56 43 SER D N 1
ATOM 5576 C CA . SER D 1 43 ? 76.890 49.512 45.809 1.00 39.63 43 SER D CA 1
ATOM 5577 C C . SER D 1 43 ? 77.637 48.420 46.463 1.00 40.73 43 SER D C 1
ATOM 5578 O O . SER D 1 43 ? 78.663 48.164 45.942 1.00 42.92 43 SER D O 1
ATOM 5581 N N . ASP D 1 44 ? 77.336 48.071 47.619 1.00 45.36 44 ASP D N 1
ATOM 5582 C CA . ASP D 1 44 ? 77.729 46.914 48.387 1.00 50.31 44 ASP D CA 1
ATOM 5583 C C . ASP D 1 44 ? 77.152 47.319 49.684 1.00 42.75 44 ASP D C 1
ATOM 5584 O O . ASP D 1 44 ? 77.411 48.472 49.912 1.00 39.95 44 ASP D O 1
ATOM 5589 N N . VAL D 1 45 ? 76.405 46.863 50.523 1.00 38.86 45 VAL D N 1
ATOM 5590 C CA . VAL D 1 45 ? 75.837 47.681 51.577 1.00 43.18 45 VAL D CA 1
ATOM 5591 C C . VAL D 1 45 ? 74.502 47.226 50.958 1.00 41.88 45 VAL D C 1
ATOM 5592 O O . VAL D 1 45 ? 74.092 47.260 49.857 1.00 38.90 45 VAL D O 1
ATOM 5596 N N . ARG D 1 46 ? 74.329 46.063 51.446 1.00 43.79 46 ARG D N 1
ATOM 5597 C CA . ARG D 1 46 ? 73.373 45.057 51.625 1.00 47.11 46 ARG D CA 1
ATOM 5598 C C . ARG D 1 46 ? 72.117 45.784 51.897 1.00 40.57 46 ARG D C 1
ATOM 5599 O O . ARG D 1 46 ? 72.235 46.593 52.799 1.00 41.96 46 ARG D O 1
ATOM 5607 N N . VAL D 1 47 ? 70.968 45.842 51.301 1.00 31.67 47 VAL D N 1
ATOM 5608 C CA . VAL D 1 47 ? 69.809 46.555 51.725 1.00 21.22 47 VAL D CA 1
ATOM 5609 C C . VAL D 1 47 ? 68.629 45.713 52.025 1.00 21.83 47 VAL D C 1
ATOM 5610 O O . VAL D 1 47 ? 67.877 46.086 52.876 1.00 20.32 47 VAL D O 1
ATOM 5614 N N . TRP D 1 48 ? 68.456 44.537 51.464 1.00 23.94 48 TRP D N 1
ATOM 5615 C CA . TRP D 1 48 ? 67.287 43.684 51.832 1.00 22.11 48 TRP D CA 1
ATOM 5616 C C . TRP D 1 48 ? 67.913 42.406 51.235 1.00 22.69 48 TRP D C 1
ATOM 5617 O O . TRP D 1 48 ? 68.791 42.741 50.407 1.00 16.56 48 TRP D O 1
ATOM 5628 N N . ALA D 1 49 ? 67.464 41.367 51.950 1.00 20.03 49 ALA D N 1
ATOM 5629 C CA . ALA D 1 49 ? 67.751 39.983 51.696 1.00 14.39 49 ALA D CA 1
ATOM 5630 C C . ALA D 1 49 ? 66.487 39.248 52.084 1.00 16.59 49 ALA D C 1
ATOM 5631 O O . ALA D 1 49 ? 65.584 39.964 52.552 1.00 19.75 49 ALA D O 1
ATOM 5633 N N . SER D 1 50 ? 66.375 37.934 52.006 1.00 16.97 50 SER D N 1
ATOM 5634 C CA . SER D 1 50 ? 65.312 36.985 52.389 1.00 3.74 50 SER D CA 1
ATOM 5635 C C . SER D 1 50 ? 65.868 36.388 53.610 1.00 11.13 50 SER D C 1
ATOM 5636 O O . SER D 1 50 ? 64.995 35.930 54.283 1.00 10.81 50 SER D O 1
ATOM 5639 N N . ASN D 1 51 ? 67.111 36.500 53.961 1.00 18.69 51 ASN D N 1
ATOM 5640 C CA . ASN D 1 51 ? 67.443 35.997 55.314 1.00 30.45 51 ASN D CA 1
ATOM 5641 C C . ASN D 1 51 ? 67.082 34.601 55.730 1.00 25.73 51 ASN D C 1
ATOM 5642 O O . ASN D 1 51 ? 66.535 34.452 56.819 1.00 24.91 51 ASN D O 1
ATOM 5647 N N . THR D 1 52 ? 67.190 33.644 54.923 1.00 17.61 52 THR D N 1
ATOM 5648 C CA . THR D 1 52 ? 67.242 32.414 54.370 1.00 9.06 52 THR D CA 1
ATOM 5649 C C . THR D 1 52 ? 68.779 32.174 54.381 1.00 17.38 52 THR D C 1
ATOM 5650 O O . THR D 1 52 ? 69.084 31.357 53.462 1.00 15.88 52 THR D O 1
ATOM 5654 N N . ALA D 1 53 ? 69.666 32.907 55.175 1.00 24.69 53 ALA D N 1
ATOM 5655 C CA . ALA D 1 53 ? 71.030 32.301 55.095 1.00 31.11 53 ALA D CA 1
ATOM 5656 C C . ALA D 1 53 ? 71.039 31.004 55.967 1.00 38.64 53 ALA D C 1
ATOM 5657 O O . ALA D 1 53 ? 70.453 31.016 57.075 1.00 45.16 53 ALA D O 1
ATOM 5659 N N . GLY D 1 54 ? 71.758 29.968 55.458 1.00 39.58 54 GLY D N 1
ATOM 5660 C CA . GLY D 1 54 ? 71.647 28.626 56.110 1.00 38.81 54 GLY D CA 1
ATOM 5661 C C . GLY D 1 54 ? 70.801 27.664 55.226 1.00 41.33 54 GLY D C 1
ATOM 5662 O O . GLY D 1 54 ? 69.532 27.485 55.430 1.00 31.91 54 GLY D O 1
ATOM 5663 N N . ALA D 1 55 ? 71.388 27.208 54.029 1.00 44.81 55 ALA D N 1
ATOM 5664 C CA . ALA D 1 55 ? 71.339 26.158 52.980 1.00 36.78 55 ALA D CA 1
ATOM 5665 C C . ALA D 1 55 ? 72.438 26.059 51.855 1.00 36.20 55 ALA D C 1
ATOM 5666 O O . ALA D 1 55 ? 73.598 26.607 51.845 1.00 31.61 55 ALA D O 1
ATOM 5668 N N . THR D 1 56 ? 72.250 25.112 50.863 1.00 39.80 56 THR D N 1
ATOM 5669 C CA . THR D 1 56 ? 73.069 25.041 49.628 1.00 39.91 56 THR D CA 1
ATOM 5670 C C . THR D 1 56 ? 72.341 24.420 48.391 1.00 31.50 56 THR D C 1
ATOM 5671 O O . THR D 1 56 ? 71.229 24.028 48.364 1.00 30.09 56 THR D O 1
ATOM 5675 N N . GLY D 1 57 ? 72.593 24.990 47.212 1.00 23.05 57 GLY D N 1
ATOM 5676 C CA . GLY D 1 57 ? 72.474 25.216 45.857 1.00 12.36 57 GLY D CA 1
ATOM 5677 C C . GLY D 1 57 ? 71.016 25.461 45.490 1.00 10.98 57 GLY D C 1
ATOM 5678 O O . GLY D 1 57 ? 70.128 25.061 44.752 1.00 8.16 57 GLY D O 1
ATOM 5679 N N . CYS D 1 58 ? 70.622 26.546 46.053 1.00 14.74 58 CYS D N 1
ATOM 5680 C CA . CYS D 1 58 ? 69.418 27.377 46.244 1.00 10.53 58 CYS D CA 1
ATOM 5681 C C . CYS D 1 58 ? 69.157 28.139 45.005 1.00 6.97 58 CYS D C 1
ATOM 5682 O O . CYS D 1 58 ? 70.251 28.631 44.647 1.00 8.05 58 CYS D O 1
ATOM 5685 N N . ARG D 1 59 ? 68.059 28.257 44.392 1.00 3.48 59 ARG D N 1
ATOM 5686 C CA . ARG D 1 59 ? 67.667 29.175 43.231 1.00 4.21 59 ARG D CA 1
ATOM 5687 C C . ARG D 1 59 ? 66.470 29.994 43.502 1.00 6.81 59 ARG D C 1
ATOM 5688 O O . ARG D 1 59 ? 65.498 30.102 44.235 1.00 5.12 59 ARG D O 1
ATOM 5696 N N . ALA D 1 60 ? 66.477 30.993 42.721 1.00 6.96 60 ALA D N 1
ATOM 5697 C CA . ALA D 1 60 ? 65.394 32.013 42.722 1.00 6.80 60 ALA D CA 1
ATOM 5698 C C . ALA D 1 60 ? 64.315 32.070 41.597 1.00 2.13 60 ALA D C 1
ATOM 5699 O O . ALA D 1 60 ? 63.635 31.907 42.606 1.00 7.54 60 ALA D O 1
ATOM 5701 N N . VAL D 1 61 ? 64.022 31.682 40.445 1.00 6.17 61 VAL D N 1
ATOM 5702 C CA . VAL D 1 61 ? 62.551 31.420 40.246 1.00 7.59 61 VAL D CA 1
ATOM 5703 C C . VAL D 1 61 ? 61.282 32.015 40.862 1.00 2.00 61 VAL D C 1
ATOM 5704 O O . VAL D 1 61 ? 61.119 31.601 42.030 1.00 3.50 61 VAL D O 1
ATOM 5708 N N . LEU D 1 62 ? 60.466 32.435 40.072 1.00 4.44 62 LEU D N 1
ATOM 5709 C CA . LEU D 1 62 ? 59.378 33.263 39.982 1.00 4.88 62 LEU D CA 1
ATOM 5710 C C . LEU D 1 62 ? 58.566 32.450 38.959 1.00 7.07 62 LEU D C 1
ATOM 5711 O O . LEU D 1 62 ? 58.157 32.248 37.779 1.00 2.98 62 LEU D O 1
ATOM 5716 N N . GLN D 1 63 ? 57.640 32.183 39.908 1.00 7.58 63 GLN D N 1
ATOM 5717 C CA . GLN D 1 63 ? 56.380 31.506 39.718 1.00 6.83 63 GLN D CA 1
ATOM 5718 C C . GLN D 1 63 ? 55.390 31.752 38.633 1.00 6.94 63 GLN D C 1
ATOM 5719 O O . GLN D 1 63 ? 55.817 32.282 37.700 1.00 2.24 63 GLN D O 1
ATOM 5725 N N . SER D 1 64 ? 54.188 31.149 38.839 1.00 8.25 64 SER D N 1
ATOM 5726 C CA . SER D 1 64 ? 53.649 31.139 37.459 1.00 10.09 64 SER D CA 1
ATOM 5727 C C . SER D 1 64 ? 52.380 31.865 37.327 1.00 9.91 64 SER D C 1
ATOM 5728 O O . SER D 1 64 ? 51.854 32.731 36.665 1.00 7.98 64 SER D O 1
ATOM 5731 N N . ASP D 1 65 ? 52.281 32.276 38.535 1.00 9.54 65 ASP D N 1
ATOM 5732 C CA . ASP D 1 65 ? 51.082 32.944 39.022 1.00 11.00 65 ASP D CA 1
ATOM 5733 C C . ASP D 1 65 ? 51.717 33.975 39.946 1.00 10.91 65 ASP D C 1
ATOM 5734 O O . ASP D 1 65 ? 51.234 34.367 40.965 1.00 5.36 65 ASP D O 1
ATOM 5739 N N . GLY D 1 66 ? 53.020 34.102 39.556 1.00 10.24 66 GLY D N 1
ATOM 5740 C CA . GLY D 1 66 ? 53.763 35.105 40.143 1.00 6.57 66 GLY D CA 1
ATOM 5741 C C . GLY D 1 66 ? 54.026 35.181 41.559 1.00 2.91 66 GLY D C 1
ATOM 5742 O O . GLY D 1 66 ? 54.029 36.318 42.242 1.00 9.74 66 GLY D O 1
ATOM 5743 N N . LEU D 1 67 ? 54.372 34.144 42.248 1.00 3.21 67 LEU D N 1
ATOM 5744 C CA . LEU D 1 67 ? 54.889 34.108 43.618 1.00 6.86 67 LEU D CA 1
ATOM 5745 C C . LEU D 1 67 ? 56.423 34.098 43.403 1.00 8.98 67 LEU D C 1
ATOM 5746 O O . LEU D 1 67 ? 56.766 33.127 42.665 1.00 9.26 67 LEU D O 1
ATOM 5751 N N . LEU D 1 68 ? 57.420 34.960 43.752 1.00 6.38 68 LEU D N 1
ATOM 5752 C CA . LEU D 1 68 ? 58.822 34.449 43.494 1.00 9.66 68 LEU D CA 1
ATOM 5753 C C . LEU D 1 68 ? 59.199 33.435 44.601 1.00 10.28 68 LEU D C 1
ATOM 5754 O O . LEU D 1 68 ? 58.678 33.541 45.791 1.00 5.97 68 LEU D O 1
ATOM 5759 N N . VAL D 1 69 ? 59.938 32.299 44.364 1.00 9.21 69 VAL D N 1
ATOM 5760 C CA . VAL D 1 69 ? 60.019 31.379 45.529 1.00 6.79 69 VAL D CA 1
ATOM 5761 C C . VAL D 1 69 ? 61.502 31.338 45.806 1.00 2.00 69 VAL D C 1
ATOM 5762 O O . VAL D 1 69 ? 62.122 31.267 44.722 1.00 8.89 69 VAL D O 1
ATOM 5766 N N . ILE D 1 70 ? 62.212 30.905 46.693 1.00 2.00 70 ILE D N 1
ATOM 5767 C CA . ILE D 1 70 ? 63.594 30.471 46.763 1.00 4.48 70 ILE D CA 1
ATOM 5768 C C . ILE D 1 70 ? 63.621 29.039 47.324 1.00 6.76 70 ILE D C 1
ATOM 5769 O O . ILE D 1 70 ? 63.264 28.663 48.490 1.00 6.00 70 ILE D O 1
ATOM 5774 N N . LEU D 1 71 ? 64.194 28.115 46.620 1.00 2.18 71 LEU D N 1
ATOM 5775 C CA . LEU D 1 71 ? 63.954 26.775 46.734 1.00 6.36 71 LEU D CA 1
ATOM 5776 C C . LEU D 1 71 ? 65.258 26.126 46.992 1.00 8.64 71 LEU D C 1
ATOM 5777 O O . LEU D 1 71 ? 66.058 26.774 46.322 1.00 11.31 71 LEU D O 1
ATOM 5782 N N . THR D 1 72 ? 65.195 25.222 47.908 1.00 7.59 72 THR D N 1
ATOM 5783 C CA . THR D 1 72 ? 66.437 24.562 48.311 1.00 2.00 72 THR D CA 1
ATOM 5784 C C . THR D 1 72 ? 67.091 23.629 47.448 1.00 8.40 72 THR D C 1
ATOM 5785 O O . THR D 1 72 ? 66.483 23.272 46.448 1.00 4.44 72 THR D O 1
ATOM 5789 N N . ALA D 1 73 ? 68.258 23.034 47.803 1.00 12.25 73 ALA D N 1
ATOM 5790 C CA . ALA D 1 73 ? 68.936 22.023 46.944 1.00 15.64 73 ALA D CA 1
ATOM 5791 C C . ALA D 1 73 ? 67.890 20.972 46.848 1.00 21.11 73 ALA D C 1
ATOM 5792 O O . ALA D 1 73 ? 68.027 20.016 46.174 1.00 27.67 73 ALA D O 1
ATOM 5794 N N . GLN D 1 74 ? 66.802 20.849 47.450 1.00 27.95 74 GLN D N 1
ATOM 5795 C CA . GLN D 1 74 ? 65.714 20.028 47.442 1.00 31.15 74 GLN D CA 1
ATOM 5796 C C . GLN D 1 74 ? 64.357 20.499 47.130 1.00 33.39 74 GLN D C 1
ATOM 5797 O O . GLN D 1 74 ? 63.449 19.978 47.772 1.00 39.57 74 GLN D O 1
ATOM 5803 N N . ASN D 1 75 ? 64.249 21.465 46.292 1.00 30.17 75 ASN D N 1
ATOM 5804 C CA . ASN D 1 75 ? 62.938 21.892 46.018 1.00 27.02 75 ASN D CA 1
ATOM 5805 C C . ASN D 1 75 ? 62.092 22.317 47.166 1.00 23.82 75 ASN D C 1
ATOM 5806 O O . ASN D 1 75 ? 60.944 22.574 46.829 1.00 23.83 75 ASN D O 1
ATOM 5811 N N . THR D 1 76 ? 62.535 22.486 48.380 1.00 21.26 76 THR D N 1
ATOM 5812 C CA . THR D 1 76 ? 61.406 23.013 49.229 1.00 17.48 76 THR D CA 1
ATOM 5813 C C . THR D 1 76 ? 61.807 24.410 49.489 1.00 20.28 76 THR D C 1
ATOM 5814 O O . THR D 1 76 ? 62.945 24.686 49.813 1.00 24.95 76 THR D O 1
ATOM 5818 N N . ILE D 1 77 ? 61.304 25.565 49.441 1.00 20.11 77 ILE D N 1
ATOM 5819 C CA . ILE D 1 77 ? 60.888 26.922 49.453 1.00 13.17 77 ILE D CA 1
ATOM 5820 C C . ILE D 1 77 ? 61.106 27.483 50.842 1.00 12.90 77 ILE D C 1
ATOM 5821 O O . ILE D 1 77 ? 60.351 27.448 51.773 1.00 5.34 77 ILE D O 1
ATOM 5826 N N . ARG D 1 78 ? 62.223 28.140 51.068 1.00 16.78 78 ARG D N 1
ATOM 5827 C CA . ARG D 1 78 ? 62.795 28.763 52.216 1.00 12.90 78 ARG D CA 1
ATOM 5828 C C . ARG D 1 78 ? 62.291 30.214 52.174 1.00 13.06 78 ARG D C 1
ATOM 5829 O O . ARG D 1 78 ? 62.295 31.173 52.949 1.00 12.40 78 ARG D O 1
ATOM 5837 N N . TRP D 1 79 ? 61.861 30.714 51.040 1.00 6.46 79 TRP D N 1
ATOM 5838 C CA . TRP D 1 79 ? 61.410 32.085 51.333 1.00 8.95 79 TRP D CA 1
ATOM 5839 C C . TRP D 1 79 ? 60.407 32.227 50.263 1.00 3.78 79 TRP D C 1
ATOM 5840 O O . TRP D 1 79 ? 60.948 31.721 49.272 1.00 13.72 79 TRP D O 1
ATOM 5851 N N . SER D 1 80 ? 59.240 32.722 50.314 1.00 4.94 80 SER D N 1
ATOM 5852 C CA . SER D 1 80 ? 58.435 33.039 49.191 1.00 6.74 80 SER D CA 1
ATOM 5853 C C . SER D 1 80 ? 57.880 34.433 49.076 1.00 7.82 80 SER D C 1
ATOM 5854 O O . SER D 1 80 ? 57.156 34.830 50.011 1.00 13.85 80 SER D O 1
ATOM 5857 N N . SER D 1 81 ? 57.866 35.420 48.266 1.00 3.51 81 SER D N 1
ATOM 5858 C CA . SER D 1 81 ? 57.204 36.658 48.257 1.00 5.60 81 SER D CA 1
ATOM 5859 C C . SER D 1 81 ? 55.856 36.623 48.824 1.00 7.07 81 SER D C 1
ATOM 5860 O O . SER D 1 81 ? 55.331 37.409 49.550 1.00 12.92 81 SER D O 1
ATOM 5863 N N . GLY D 1 82 ? 54.896 35.934 48.377 1.00 5.74 82 GLY D N 1
ATOM 5864 C CA . GLY D 1 82 ? 53.746 35.623 49.115 1.00 5.84 82 GLY D CA 1
ATOM 5865 C C . GLY D 1 82 ? 52.552 35.787 48.328 1.00 6.19 82 GLY D C 1
ATOM 5866 O O . GLY D 1 82 ? 51.762 34.910 48.202 1.00 8.75 82 GLY D O 1
ATOM 5867 N N . THR D 1 83 ? 52.355 36.991 47.855 1.00 14.11 83 THR D N 1
ATOM 5868 C CA . THR D 1 83 ? 51.119 37.243 47.116 1.00 18.66 83 THR D CA 1
ATOM 5869 C C . THR D 1 83 ? 50.933 36.649 45.765 1.00 16.12 83 THR D C 1
ATOM 5870 O O . THR D 1 83 ? 50.631 35.564 46.291 1.00 17.53 83 THR D O 1
ATOM 5874 N N . LYS D 1 84 ? 50.820 36.443 44.530 1.00 14.35 84 LYS D N 1
ATOM 5875 C CA . LYS D 1 84 ? 50.409 35.163 43.884 1.00 17.20 84 LYS D CA 1
ATOM 5876 C C . LYS D 1 84 ? 49.113 35.443 43.186 1.00 14.21 84 LYS D C 1
ATOM 5877 O O . LYS D 1 84 ? 48.297 35.905 43.977 1.00 23.86 84 LYS D O 1
ATOM 5883 N N . GLY D 1 85 ? 48.732 35.101 42.064 1.00 6.62 85 GLY D N 1
ATOM 5884 C CA . GLY D 1 85 ? 47.534 35.934 41.599 1.00 4.43 85 GLY D CA 1
ATOM 5885 C C . GLY D 1 85 ? 46.999 35.096 40.531 1.00 13.66 85 GLY D C 1
ATOM 5886 O O . GLY D 1 85 ? 47.135 33.915 40.764 1.00 16.08 85 GLY D O 1
ATOM 5887 N N . SER D 1 86 ? 46.376 35.357 39.423 1.00 18.26 86 SER D N 1
ATOM 5888 C CA . SER D 1 86 ? 45.818 34.441 38.527 1.00 20.73 86 SER D CA 1
ATOM 5889 C C . SER D 1 86 ? 46.958 33.869 37.772 1.00 23.70 86 SER D C 1
ATOM 5890 O O . SER D 1 86 ? 47.650 33.253 38.532 1.00 22.89 86 SER D O 1
ATOM 5893 N N . ILE D 1 87 ? 46.979 33.535 36.494 1.00 30.50 87 ILE D N 1
ATOM 5894 C CA . ILE D 1 87 ? 47.951 32.566 36.045 1.00 32.17 87 ILE D CA 1
ATOM 5895 C C . ILE D 1 87 ? 48.882 32.574 34.914 1.00 30.93 87 ILE D C 1
ATOM 5896 O O . ILE D 1 87 ? 49.908 32.132 35.524 1.00 33.35 87 ILE D O 1
ATOM 5901 N N . GLY D 1 88 ? 48.633 32.814 33.666 1.00 25.36 88 GLY D N 1
ATOM 5902 C CA . GLY D 1 88 ? 49.975 32.878 32.912 1.00 21.22 88 GLY D CA 1
ATOM 5903 C C . GLY D 1 88 ? 51.164 33.664 33.269 1.00 15.40 88 GLY D C 1
ATOM 5904 O O . GLY D 1 88 ? 51.420 33.413 34.403 1.00 11.71 88 GLY D O 1
ATOM 5905 N N . ASN D 1 89 ? 52.012 34.360 32.547 1.00 18.71 89 ASN D N 1
ATOM 5906 C CA . ASN D 1 89 ? 53.123 35.273 32.380 1.00 12.94 89 ASN D CA 1
ATOM 5907 C C . ASN D 1 89 ? 53.458 36.487 33.216 1.00 9.74 89 ASN D C 1
ATOM 5908 O O . ASN D 1 89 ? 52.687 37.340 33.658 1.00 9.58 89 ASN D O 1
ATOM 5913 N N . TYR D 1 90 ? 54.422 36.759 34.066 1.00 7.77 90 TYR D N 1
ATOM 5914 C CA . TYR D 1 90 ? 54.635 37.937 34.883 1.00 6.77 90 TYR D CA 1
ATOM 5915 C C . TYR D 1 90 ? 56.067 38.428 34.826 1.00 2.79 90 TYR D C 1
ATOM 5916 O O . TYR D 1 90 ? 56.541 37.786 33.833 1.00 10.01 90 TYR D O 1
ATOM 5925 N N . VAL D 1 91 ? 56.587 39.366 35.571 1.00 4.48 91 VAL D N 1
ATOM 5926 C CA . VAL D 1 91 ? 57.929 39.930 35.581 1.00 6.68 91 VAL D CA 1
ATOM 5927 C C . VAL D 1 91 ? 58.301 40.243 37.035 1.00 4.70 91 VAL D C 1
ATOM 5928 O O . VAL D 1 91 ? 57.544 40.672 37.903 1.00 7.42 91 VAL D O 1
ATOM 5932 N N . LEU D 1 92 ? 59.372 39.896 37.816 1.00 11.90 92 LEU D N 1
ATOM 5933 C CA . LEU D 1 92 ? 59.990 40.284 39.143 1.00 9.42 92 LEU D CA 1
ATOM 5934 C C . LEU D 1 92 ? 60.808 41.531 38.516 1.00 13.53 92 LEU D C 1
ATOM 5935 O O . LEU D 1 92 ? 61.705 40.844 37.819 1.00 6.89 92 LEU D O 1
ATOM 5940 N N . VAL D 1 93 ? 60.669 42.898 38.671 1.00 3.59 93 VAL D N 1
ATOM 5941 C CA . VAL D 1 93 ? 61.619 43.730 38.055 1.00 3.45 93 VAL D CA 1
ATOM 5942 C C . VAL D 1 93 ? 62.516 44.527 38.960 1.00 6.60 93 VAL D C 1
ATOM 5943 O O . VAL D 1 93 ? 62.130 44.927 39.992 1.00 4.91 93 VAL D O 1
ATOM 5947 N N . LEU D 1 94 ? 63.754 44.877 38.590 1.00 3.42 94 LEU D N 1
ATOM 5948 C CA . LEU D 1 94 ? 64.611 45.684 39.535 1.00 9.99 94 LEU D CA 1
ATOM 5949 C C . LEU D 1 94 ? 64.627 47.149 39.150 1.00 13.96 94 LEU D C 1
ATOM 5950 O O . LEU D 1 94 ? 65.244 47.620 38.138 1.00 14.45 94 LEU D O 1
ATOM 5955 N N . GLN D 1 95 ? 63.820 47.929 39.880 1.00 13.61 95 GLN D N 1
ATOM 5956 C CA . GLN D 1 95 ? 63.488 49.236 39.236 1.00 8.10 95 GLN D CA 1
ATOM 5957 C C . GLN D 1 95 ? 64.452 50.269 39.460 1.00 9.89 95 GLN D C 1
ATOM 5958 O O . GLN D 1 95 ? 65.001 50.261 40.557 1.00 15.84 95 GLN D O 1
ATOM 5964 N N . PRO D 1 96 ? 64.703 51.261 38.691 1.00 9.63 96 PRO D N 1
ATOM 5965 C CA . PRO D 1 96 ? 65.643 52.320 39.057 1.00 8.48 96 PRO D CA 1
ATOM 5966 C C . PRO D 1 96 ? 65.087 52.916 40.287 1.00 7.07 96 PRO D C 1
ATOM 5967 O O . PRO D 1 96 ? 66.115 53.252 40.880 1.00 7.74 96 PRO D O 1
ATOM 5971 N N . ASP D 1 97 ? 64.052 53.106 40.988 1.00 6.50 97 ASP D N 1
ATOM 5972 C CA . ASP D 1 97 ? 63.996 53.495 42.338 1.00 3.98 97 ASP D CA 1
ATOM 5973 C C . ASP D 1 97 ? 64.487 52.422 43.320 1.00 14.21 97 ASP D C 1
ATOM 5974 O O . ASP D 1 97 ? 64.179 52.699 44.498 1.00 16.81 97 ASP D O 1
ATOM 5979 N N . ARG D 1 98 ? 65.226 51.302 43.155 1.00 15.41 98 ARG D N 1
ATOM 5980 C CA . ARG D 1 98 ? 65.503 50.269 44.126 1.00 15.01 98 ARG D CA 1
ATOM 5981 C C . ARG D 1 98 ? 64.278 49.406 44.549 1.00 16.54 98 ARG D C 1
ATOM 5982 O O . ARG D 1 98 ? 64.324 48.606 45.559 1.00 17.21 98 ARG D O 1
ATOM 5990 N N . THR D 1 99 ? 63.010 49.680 44.033 1.00 12.43 99 THR D N 1
ATOM 5991 C CA . THR D 1 99 ? 62.026 48.771 44.643 1.00 10.51 99 THR D CA 1
ATOM 5992 C C . THR D 1 99 ? 62.337 47.784 43.494 1.00 16.19 99 THR D C 1
ATOM 5993 O O . THR D 1 99 ? 62.564 48.260 42.356 1.00 8.91 99 THR D O 1
ATOM 5997 N N . VAL D 1 100 ? 62.339 46.576 44.115 1.00 19.63 100 VAL D N 1
ATOM 5998 C CA . VAL D 1 100 ? 62.436 45.185 43.620 1.00 13.98 100 VAL D CA 1
ATOM 5999 C C . VAL D 1 100 ? 61.010 44.716 43.455 1.00 9.65 100 VAL D C 1
ATOM 6000 O O . VAL D 1 100 ? 60.220 44.871 44.414 1.00 5.67 100 VAL D O 1
ATOM 6004 N N . THR D 1 101 ? 60.247 44.399 42.445 1.00 8.18 101 THR D N 1
ATOM 6005 C CA . THR D 1 101 ? 58.834 44.096 42.283 1.00 7.61 101 THR D CA 1
ATOM 6006 C C . THR D 1 101 ? 57.983 43.362 41.324 1.00 8.75 101 THR D C 1
ATOM 6007 O O . THR D 1 101 ? 58.693 42.710 40.556 1.00 7.35 101 THR D O 1
ATOM 6011 N N . ILE D 1 102 ? 56.657 43.284 41.167 1.00 9.94 102 ILE D N 1
ATOM 6012 C CA . ILE D 1 102 ? 56.138 42.285 40.212 1.00 10.27 102 ILE D CA 1
ATOM 6013 C C . ILE D 1 102 ? 54.874 42.517 39.450 1.00 3.34 102 ILE D C 1
ATOM 6014 O O . ILE D 1 102 ? 53.863 42.589 40.122 1.00 5.44 102 ILE D O 1
ATOM 6019 N N . TYR D 1 103 ? 54.890 42.492 38.221 1.00 5.80 103 TYR D N 1
ATOM 6020 C CA . TYR D 1 103 ? 53.855 42.874 37.340 1.00 8.71 103 TYR D CA 1
ATOM 6021 C C . TYR D 1 103 ? 53.379 41.721 36.539 1.00 8.53 103 TYR D C 1
ATOM 6022 O O . TYR D 1 103 ? 53.955 41.160 35.613 1.00 6.88 103 TYR D O 1
ATOM 6031 N N . GLY D 1 104 ? 52.058 41.560 36.613 1.00 13.80 104 GLY D N 1
ATOM 6032 C CA . GLY D 1 104 ? 51.384 40.567 35.731 1.00 11.46 104 GLY D CA 1
ATOM 6033 C C . GLY D 1 104 ? 50.022 40.224 36.098 1.00 9.16 104 GLY D C 1
ATOM 6034 O O . GLY D 1 104 ? 49.763 40.723 37.170 1.00 9.63 104 GLY D O 1
ATOM 6035 N N . PRO D 1 105 ? 49.604 39.733 34.994 1.00 2.57 105 PRO D N 1
ATOM 6036 C CA . PRO D 1 105 ? 49.192 39.213 33.862 1.00 15.36 105 PRO D CA 1
ATOM 6037 C C . PRO D 1 105 ? 50.040 39.600 32.721 1.00 10.70 105 PRO D C 1
ATOM 6038 O O . PRO D 1 105 ? 50.123 40.679 33.214 1.00 7.31 105 PRO D O 1
ATOM 6042 N N . GLY D 1 106 ? 50.280 39.155 31.511 1.00 9.17 106 GLY D N 1
ATOM 6043 C CA . GLY D 1 106 ? 50.738 39.593 30.238 1.00 2.30 106 GLY D CA 1
ATOM 6044 C C . GLY D 1 106 ? 49.475 40.385 29.912 1.00 4.99 106 GLY D C 1
ATOM 6045 O O . GLY D 1 106 ? 48.994 40.880 31.087 1.00 3.49 106 GLY D O 1
ATOM 6046 N N . LEU D 1 107 ? 48.539 40.827 29.118 1.00 9.17 107 LEU D N 1
ATOM 6047 C CA . LEU D 1 107 ? 47.541 41.924 29.261 1.00 8.46 107 LEU D CA 1
ATOM 6048 C C . LEU D 1 107 ? 47.796 42.592 27.884 1.00 7.70 107 LEU D C 1
ATOM 6049 O O . LEU D 1 107 ? 46.686 42.618 27.666 1.00 9.84 107 LEU D O 1
ATOM 6054 N N . TRP D 1 108 ? 48.809 43.038 27.333 1.00 2.00 108 TRP D N 1
ATOM 6055 C CA . TRP D 1 108 ? 48.693 43.194 25.892 1.00 3.02 108 TRP D CA 1
ATOM 6056 C C . TRP D 1 108 ? 49.880 43.012 25.117 1.00 2.00 108 TRP D C 1
ATOM 6057 O O . TRP D 1 108 ? 51.018 43.071 25.778 1.00 7.02 108 TRP D O 1
ATOM 6068 N N . ASP D 1 109 ? 50.064 42.539 23.804 1.00 9.92 109 ASP D N 1
ATOM 6069 C CA . ASP D 1 109 ? 51.322 42.472 23.083 1.00 15.32 109 ASP D CA 1
ATOM 6070 C C . ASP D 1 109 ? 51.577 42.330 21.595 1.00 16.74 109 ASP D C 1
ATOM 6071 O O . ASP D 1 109 ? 50.595 42.267 20.880 1.00 13.65 109 ASP D O 1
ATOM 6076 N N . SER D 1 110 ? 52.784 42.429 20.997 1.00 20.32 110 SER D N 1
ATOM 6077 C CA . SER D 1 110 ? 52.829 42.496 19.520 1.00 28.92 110 SER D CA 1
ATOM 6078 C C . SER D 1 110 ? 52.224 41.376 18.784 1.00 47.13 110 SER D C 1
ATOM 6079 O O . SER D 1 110 ? 51.084 41.400 18.254 1.00 51.33 110 SER D O 1
ATOM 6082 N N . GLY D 1 111 ? 52.754 40.207 19.015 1.00 66.80 111 GLY D N 1
ATOM 6083 C CA . GLY D 1 111 ? 52.201 38.966 18.418 1.00 89.18 111 GLY D CA 1
ATOM 6084 C C . GLY D 1 111 ? 53.191 38.404 17.381 1.00 103.72 111 GLY D C 1
ATOM 6085 O O . GLY D 1 111 ? 53.190 37.282 16.842 1.00 105.26 111 GLY D O 1
ATOM 6086 N N . THR D 1 112 ? 54.229 39.160 17.095 1.00 115.33 112 THR D N 1
ATOM 6087 C CA . THR D 1 112 ? 55.420 39.182 16.285 1.00 124.47 112 THR D CA 1
ATOM 6088 C C . THR D 1 112 ? 56.708 38.386 16.433 1.00 128.62 112 THR D C 1
ATOM 6089 O O . THR D 1 112 ? 57.710 38.568 15.722 1.00 127.79 112 THR D O 1
ATOM 6093 N N . SER D 1 113 ? 56.846 37.338 17.224 1.00 134.30 113 SER D N 1
ATOM 6094 C CA . SER D 1 113 ? 57.847 36.459 17.766 1.00 138.06 113 SER D CA 1
ATOM 6095 C C . SER D 1 113 ? 58.663 35.427 16.980 1.00 138.34 113 SER D C 1
ATOM 6096 O O . SER D 1 113 ?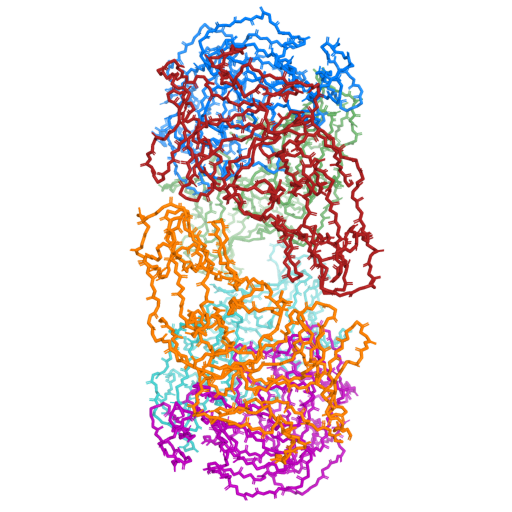 58.656 35.140 15.781 1.00 138.36 113 SER D O 1
ATOM 6099 N N . ASN D 1 114 ? 59.597 34.844 17.733 1.00 137.08 114 ASN D N 1
ATOM 6100 C CA . ASN D 1 114 ? 60.778 34.095 17.446 1.00 134.68 114 ASN D CA 1
ATOM 6101 C C . ASN D 1 114 ? 61.236 33.229 18.636 1.00 133.65 114 ASN D C 1
ATOM 6102 O O . ASN D 1 114 ? 62.037 33.768 19.408 1.00 132.28 114 ASN D O 1
ATOM 6107 N N . ASN D 1 123 ? 69.454 45.694 29.388 1.00 106.91 123 ASN D N 1
ATOM 6108 C CA . ASN D 1 123 ? 69.633 47.201 29.311 1.00 106.49 123 ASN D CA 1
ATOM 6109 C C . ASN D 1 123 ? 68.940 47.858 28.065 1.00 98.16 123 ASN D C 1
ATOM 6110 O O . ASN D 1 123 ? 69.051 47.400 26.893 1.00 100.01 123 ASN D O 1
ATOM 6115 N N . GLY D 1 124 ? 68.168 49.006 28.315 1.00 83.00 124 GLY D N 1
ATOM 6116 C CA . GLY D 1 124 ? 67.465 50.050 27.555 1.00 56.21 124 GLY D CA 1
ATOM 6117 C C . GLY D 1 124 ? 65.992 50.159 27.817 1.00 37.68 124 GLY D C 1
ATOM 6118 O O . GLY D 1 124 ? 65.623 50.928 28.657 1.00 37.42 124 GLY D O 1
ATOM 6119 N N . ASN D 1 125 ? 65.216 49.169 27.584 1.00 22.64 125 ASN D N 1
ATOM 6120 C CA . ASN D 1 125 ? 64.145 48.303 27.623 1.00 11.16 125 ASN D CA 1
ATOM 6121 C C . ASN D 1 125 ? 62.722 48.352 28.184 1.00 6.94 125 ASN D C 1
ATOM 6122 O O . ASN D 1 125 ? 61.586 47.965 27.798 1.00 6.42 125 ASN D O 1
ATOM 6127 N N . SER D 1 126 ? 62.515 48.678 29.423 1.00 4.20 126 SER D N 1
ATOM 6128 C CA . SER D 1 126 ? 61.238 48.919 30.025 1.00 7.16 126 SER D CA 1
ATOM 6129 C C . SER D 1 126 ? 60.938 50.436 29.887 1.00 5.10 126 SER D C 1
ATOM 6130 O O . SER D 1 126 ? 61.992 51.104 29.909 1.00 6.66 126 SER D O 1
ATOM 6133 N N . ILE D 1 127 ? 59.586 50.582 29.753 1.00 2.00 127 ILE D N 1
ATOM 6134 C CA . ILE D 1 127 ? 59.050 51.865 30.002 1.00 7.27 127 ILE D CA 1
ATOM 6135 C C . ILE D 1 127 ? 58.079 51.839 31.079 1.00 2.84 127 ILE D C 1
ATOM 6136 O O . ILE D 1 127 ? 57.153 51.175 30.833 1.00 3.50 127 ILE D O 1
ATOM 6141 N N . LEU D 1 128 ? 58.321 52.523 32.203 1.00 9.94 128 LEU D N 1
ATOM 6142 C CA . LEU D 1 128 ? 57.706 52.554 33.451 1.00 6.91 128 LEU D CA 1
ATOM 6143 C C . LEU D 1 128 ? 56.394 53.188 33.145 1.00 13.90 128 LEU D C 1
ATOM 6144 O O . LEU D 1 128 ? 56.361 52.559 34.188 1.00 16.14 128 LEU D O 1
ATOM 6149 N N . TYR D 1 129 ? 55.302 53.767 32.760 1.00 19.41 129 TYR D N 1
ATOM 6150 C CA . TYR D 1 129 ? 54.076 53.788 33.519 1.00 25.45 129 TYR D CA 1
ATOM 6151 C C . TYR D 1 129 ? 53.471 55.075 33.978 1.00 25.47 129 TYR D C 1
ATOM 6152 O O . TYR D 1 129 ? 52.824 55.413 32.948 1.00 31.68 129 TYR D O 1
ATOM 6161 N N . SER D 1 130 ? 53.194 55.788 35.020 1.00 21.28 130 SER D N 1
ATOM 6162 C CA . SER D 1 130 ? 52.399 57.017 35.444 1.00 11.85 130 SER D CA 1
ATOM 6163 C C . SER D 1 130 ? 52.058 56.564 36.890 1.00 14.69 130 SER D C 1
ATOM 6164 O O . SER D 1 130 ? 51.374 55.805 37.667 1.00 4.48 130 SER D O 1
ATOM 6167 N N . THR D 1 131 ? 53.296 56.622 37.624 1.00 23.43 131 THR D N 1
ATOM 6168 C CA . THR D 1 131 ? 54.242 56.751 38.790 1.00 19.30 131 THR D CA 1
ATOM 6169 C C . THR D 1 131 ? 55.732 57.015 39.246 1.00 22.63 131 THR D C 1
ATOM 6170 O O . THR D 1 131 ? 56.537 57.387 40.264 1.00 26.33 131 THR D O 1
ATOM 6174 N N . ASN D 1 136 ? 60.421 56.837 39.432 1.00 9.56 136 ASN D N 1
ATOM 6175 C CA . ASN D 1 136 ? 60.768 55.568 38.480 1.00 18.68 136 ASN D CA 1
ATOM 6176 C C . ASN D 1 136 ? 60.963 55.827 36.994 1.00 15.67 136 ASN D C 1
ATOM 6177 O O . ASN D 1 136 ? 59.788 55.736 36.541 1.00 18.38 136 ASN D O 1
ATOM 6179 N N . HIS D 1 137 ? 61.845 56.167 36.077 1.00 16.22 137 HIS D N 1
ATOM 6180 C CA . HIS D 1 137 ? 61.478 56.222 34.676 1.00 20.94 137 HIS D CA 1
ATOM 6181 C C . HIS D 1 137 ? 62.392 55.894 33.561 1.00 15.18 137 HIS D C 1
ATOM 6182 O O . HIS D 1 137 ? 63.445 55.396 33.937 1.00 19.17 137 HIS D O 1
ATOM 6189 N N . PRO D 1 138 ? 61.829 55.677 32.372 1.00 8.84 138 PRO D N 1
ATOM 6190 C CA . PRO D 1 138 ? 61.076 56.350 31.404 1.00 8.52 138 PRO D CA 1
ATOM 6191 C C . PRO D 1 138 ? 59.564 56.603 31.612 1.00 11.48 138 PRO D C 1
ATOM 6192 O O . PRO D 1 138 ? 58.694 55.694 31.738 1.00 10.41 138 PRO D O 1
ATOM 6196 N N . GLN D 1 139 ? 58.993 57.837 31.522 1.00 10.38 139 GLN D N 1
ATOM 6197 C CA . GLN D 1 139 ? 57.559 57.497 31.746 1.00 7.16 139 GLN D CA 1
ATOM 6198 C C . GLN D 1 139 ? 56.721 57.804 30.500 1.00 8.58 139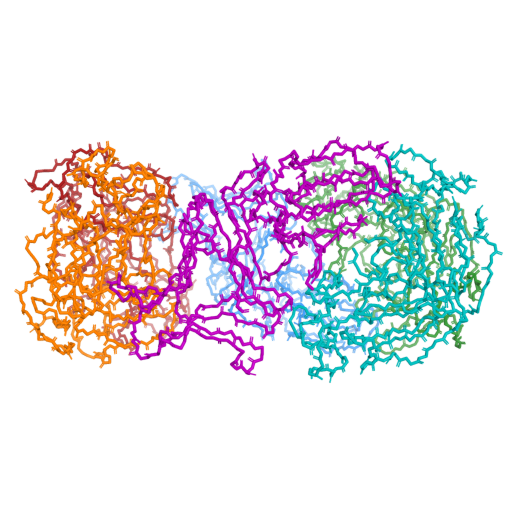 GLN D C 1
ATOM 6199 O O . GLN D 1 139 ? 55.539 57.660 30.617 1.00 8.81 139 GLN D O 1
ATOM 6205 N N . THR D 1 140 ? 57.626 58.148 29.630 1.00 9.36 140 THR D N 1
ATOM 6206 C CA . THR D 1 140 ? 57.468 58.435 28.276 1.00 12.91 140 THR D CA 1
ATOM 6207 C C . THR D 1 140 ? 58.687 58.567 27.353 1.00 11.98 140 THR D C 1
ATOM 6208 O O . THR D 1 140 ? 59.874 58.911 27.495 1.00 10.62 140 THR D O 1
ATOM 6212 N N . LEU D 1 141 ? 58.306 58.142 26.157 1.00 2.90 141 LEU D N 1
ATOM 6213 C CA . LEU D 1 141 ? 58.928 58.026 24.883 1.00 15.79 141 LEU D CA 1
ATOM 6214 C C . LEU D 1 141 ? 58.229 58.934 23.863 1.00 16.76 141 LEU D C 1
ATOM 6215 O O . LEU D 1 141 ? 57.045 58.857 24.147 1.00 15.82 141 LEU D O 1
ATOM 6220 N N . HIS D 1 142 ? 58.704 59.861 23.171 1.00 19.30 142 HIS D N 1
ATOM 6221 C CA . HIS D 1 142 ? 59.104 60.871 22.391 1.00 25.80 142 HIS D CA 1
ATOM 6222 C C . HIS D 1 142 ? 59.697 61.079 21.018 1.00 25.40 142 HIS D C 1
ATOM 6223 O O . HIS D 1 142 ? 59.506 62.282 20.628 1.00 30.91 142 HIS D O 1
ATOM 6230 N N . ALA D 1 143 ? 60.461 60.536 20.166 1.00 18.16 143 ALA D N 1
ATOM 6231 C CA . ALA D 1 143 ? 60.700 60.890 18.792 1.00 17.20 143 ALA D CA 1
ATOM 6232 C C . ALA D 1 143 ? 62.157 61.039 18.720 1.00 23.68 143 ALA D C 1
ATOM 6233 O O . ALA D 1 143 ? 62.285 61.764 19.672 1.00 23.08 143 ALA D O 1
ATOM 6235 N N . THR D 1 144 ? 63.130 60.363 18.265 1.00 34.09 144 THR D N 1
ATOM 6236 C CA . THR D 1 144 ? 64.537 60.219 18.400 1.00 51.43 144 THR D CA 1
ATOM 6237 C C . THR D 1 144 ? 64.369 59.097 19.520 1.00 46.92 144 THR D C 1
ATOM 6238 O O . THR D 1 144 ? 65.174 58.155 19.519 1.00 53.39 144 THR D O 1
ATOM 6242 N N . GLN D 1 145 ? 63.313 59.124 20.301 1.00 38.96 145 GLN D N 1
ATOM 6243 C CA . GLN D 1 145 ? 62.915 58.366 21.424 1.00 31.18 145 GLN D CA 1
ATOM 6244 C C . GLN D 1 145 ? 62.331 56.990 21.056 1.00 25.17 145 GLN D C 1
ATOM 6245 O O . GLN D 1 145 ? 61.639 56.638 20.111 1.00 21.33 145 GLN D O 1
ATOM 6251 N N . SER D 1 146 ? 63.000 56.146 21.832 1.00 21.22 146 SER D N 1
ATOM 6252 C CA . SER D 1 146 ? 63.314 54.778 21.997 1.00 17.43 146 SER D CA 1
ATOM 6253 C C . SER D 1 146 ? 63.459 53.685 23.022 1.00 13.08 146 SER D C 1
ATOM 6254 O O . SER D 1 146 ? 63.431 52.839 21.972 1.00 15.01 146 SER D O 1
ATOM 6257 N N . LEU D 1 147 ? 63.507 52.928 24.064 1.00 8.60 147 LEU D N 1
ATOM 6258 C CA . LEU D 1 147 ? 63.675 51.387 24.271 1.00 2.60 147 LEU D CA 1
ATOM 6259 C C . LEU D 1 147 ? 64.401 50.512 23.149 1.00 3.28 147 LEU D C 1
ATOM 6260 O O . LEU D 1 147 ? 63.987 50.121 21.996 1.00 6.44 147 LEU D O 1
ATOM 6265 N N . GLN D 1 148 ? 65.566 49.888 23.482 1.00 5.63 148 GLN D N 1
ATOM 6266 C CA . GLN D 1 148 ? 66.445 48.980 22.907 1.00 4.21 148 GLN D CA 1
ATOM 6267 C C . GLN D 1 148 ? 66.833 47.749 23.723 1.00 6.47 148 GLN D C 1
ATOM 6268 O O . GLN D 1 148 ? 66.865 47.489 24.877 1.00 7.49 148 GLN D O 1
ATOM 6274 N N . LEU D 1 149 ? 66.795 46.455 23.239 1.00 8.04 149 LEU D N 1
ATOM 6275 C CA . LEU D 1 149 ? 67.251 45.188 23.587 1.00 2.69 149 LEU D CA 1
ATOM 6276 C C . LEU D 1 149 ? 68.541 44.895 22.765 1.00 7.53 149 LEU D C 1
ATOM 6277 O O . LEU D 1 149 ? 69.650 44.949 23.393 1.00 7.74 149 LEU D O 1
ATOM 6282 N N . SER D 1 150 ? 68.306 44.539 21.506 1.00 2.00 150 SER D N 1
ATOM 6283 C CA . SER D 1 150 ? 69.843 44.317 21.192 1.00 11.14 150 SER D CA 1
ATOM 6284 C C . SER D 1 150 ? 70.044 44.594 19.777 1.00 19.56 150 SER D C 1
ATOM 6285 O O . SER D 1 150 ? 70.443 45.690 19.454 1.00 28.66 150 SER D O 1
ATOM 6288 N N . PRO D 1 151 ? 69.589 43.812 18.857 1.00 22.25 151 PRO D N 1
ATOM 6289 C CA . PRO D 1 151 ? 69.193 44.300 17.570 1.00 21.48 151 PRO D CA 1
ATOM 6290 C C . PRO D 1 151 ? 67.787 44.828 17.860 1.00 21.35 151 PRO D C 1
ATOM 6291 O O . PRO D 1 151 ? 67.063 45.171 16.964 1.00 20.36 151 PRO D O 1
ATOM 6295 N N . TYR D 1 152 ? 66.989 44.772 18.924 1.00 22.38 152 TYR D N 1
ATOM 6296 C CA . TYR D 1 152 ? 65.615 45.197 18.944 1.00 26.44 152 TYR D CA 1
ATOM 6297 C C . TYR D 1 152 ? 65.506 46.572 19.540 1.00 27.87 152 TYR D C 1
ATOM 6298 O O . TYR D 1 152 ? 66.218 46.940 20.468 1.00 31.29 152 TYR D O 1
ATOM 6307 N N . ARG D 1 153 ? 64.538 47.306 19.091 1.00 23.73 153 ARG D N 1
ATOM 6308 C CA . ARG D 1 153 ? 64.162 48.606 19.584 1.00 18.66 153 ARG D CA 1
ATOM 6309 C C . ARG D 1 153 ? 62.799 49.047 19.057 1.00 10.49 153 ARG D C 1
ATOM 6310 O O . ARG D 1 153 ? 62.397 48.750 17.908 1.00 6.15 153 ARG D O 1
ATOM 6318 N N . LEU D 1 154 ? 62.157 49.510 20.126 1.00 6.98 154 LEU D N 1
ATOM 6319 C CA . LEU D 1 154 ? 60.731 49.922 20.017 1.00 4.21 154 LEU D CA 1
ATOM 6320 C C . LEU D 1 154 ? 60.921 51.471 20.163 1.00 13.18 154 LEU D C 1
ATOM 6321 O O . LEU D 1 154 ? 61.050 52.039 21.222 1.00 16.60 154 LEU D O 1
ATOM 6326 N N . SER D 1 155 ? 60.839 52.350 19.136 1.00 13.99 155 SER D N 1
ATOM 6327 C CA . SER D 1 155 ? 61.001 53.706 18.934 1.00 12.66 155 SER D CA 1
ATOM 6328 C C . SER D 1 155 ? 59.663 54.300 18.518 1.00 13.81 155 SER D C 1
ATOM 6329 O O . SER D 1 155 ? 58.867 53.693 17.869 1.00 14.65 155 SER D O 1
ATOM 6332 N N . MET D 1 156 ? 59.443 55.582 18.690 1.00 13.99 156 MET D N 1
ATOM 6333 C CA . MET D 1 156 ? 58.282 56.291 18.275 1.00 11.84 156 MET D CA 1
ATOM 6334 C C . MET D 1 156 ? 58.731 57.238 17.224 1.00 18.05 156 MET D C 1
ATOM 6335 O O . MET D 1 156 ? 58.398 58.386 17.341 1.00 19.22 156 MET D O 1
ATOM 6340 N N . GLU D 1 157 ? 59.573 57.047 16.309 1.00 24.25 157 GLU D N 1
ATOM 6341 C CA . GLU D 1 157 ? 59.642 57.993 15.241 1.00 30.11 157 GLU D CA 1
ATOM 6342 C C . GLU D 1 157 ? 58.927 59.322 15.187 1.00 33.62 157 GLU D C 1
ATOM 6343 O O . GLU D 1 157 ? 57.721 59.343 15.456 1.00 27.34 157 GLU D O 1
ATOM 6349 N N . THR D 1 158 ? 59.655 60.276 14.474 1.00 41.98 158 THR D N 1
ATOM 6350 C CA . THR D 1 158 ? 58.807 61.425 14.179 1.00 46.70 158 THR D CA 1
ATOM 6351 C C . THR D 1 158 ? 57.919 61.217 13.000 1.00 45.04 158 THR D C 1
ATOM 6352 O O . THR D 1 158 ? 56.863 61.600 13.574 1.00 43.71 158 THR D O 1
ATOM 6356 N N . ASP D 1 159 ? 57.514 60.593 11.936 1.00 43.35 159 ASP D N 1
ATOM 6357 C CA . ASP D 1 159 ? 56.178 60.489 11.333 1.00 37.81 159 ASP D CA 1
ATOM 6358 C C . ASP D 1 159 ? 55.044 60.180 12.274 1.00 33.68 159 ASP D C 1
ATOM 6359 O O . ASP D 1 159 ? 53.885 60.027 12.042 1.00 29.61 159 ASP D O 1
ATOM 6364 N N . CYS D 1 160 ? 55.325 60.114 13.531 1.00 32.11 160 CYS D N 1
ATOM 6365 C CA . CYS D 1 160 ? 54.491 59.964 14.693 1.00 29.36 160 CYS D CA 1
ATOM 6366 C C . CYS D 1 160 ? 53.812 58.600 14.704 1.00 28.41 160 CYS D C 1
ATOM 6367 O O . CYS D 1 160 ? 52.736 58.535 15.256 1.00 23.42 160 CYS D O 1
ATOM 6370 N N . ASN D 1 161 ? 54.501 57.541 14.259 1.00 25.34 161 ASN D N 1
ATOM 6371 C CA . ASN D 1 161 ? 54.390 56.171 14.117 1.00 20.52 161 ASN D CA 1
ATOM 6372 C C . ASN D 1 161 ? 55.236 55.377 15.135 1.00 20.34 161 ASN D C 1
ATOM 6373 O O . ASN D 1 161 ? 56.416 55.658 15.124 1.00 20.66 161 ASN D O 1
ATOM 6378 N N . LEU D 1 162 ? 54.534 54.489 15.842 1.00 17.12 162 LEU D N 1
ATOM 6379 C CA . LEU D 1 162 ? 55.317 53.629 16.709 1.00 10.52 162 LEU D CA 1
ATOM 6380 C C . LEU D 1 162 ? 55.768 52.441 15.952 1.00 6.33 162 LEU D C 1
ATOM 6381 O O . LEU D 1 162 ? 55.098 51.551 15.518 1.00 3.48 162 LEU D O 1
ATOM 6386 N N . VAL D 1 163 ? 57.034 52.138 15.600 1.00 2.16 163 VAL D N 1
ATOM 6387 C CA . VAL D 1 163 ? 57.532 50.972 15.036 1.00 5.92 163 VAL D CA 1
ATOM 6388 C C . VAL D 1 163 ? 58.365 50.023 15.973 1.00 11.64 163 VAL D C 1
ATOM 6389 O O . VAL D 1 163 ? 58.934 50.456 16.968 1.00 15.21 163 VAL D O 1
ATOM 6393 N N . LEU D 1 164 ? 58.465 48.706 15.713 1.00 9.57 164 LEU D N 1
ATOM 6394 C CA . LEU D 1 164 ? 59.401 47.873 16.298 1.00 9.21 164 LEU D CA 1
ATOM 6395 C C . LEU D 1 164 ? 60.539 47.524 15.317 1.00 15.76 164 LEU D C 1
ATOM 6396 O O . LEU D 1 164 ? 59.876 46.970 14.390 1.00 10.12 164 LEU D O 1
ATOM 6401 N N . PHE D 1 165 ? 61.832 47.753 15.423 1.00 22.97 165 PHE D N 1
ATOM 6402 C CA . PHE D 1 165 ? 62.546 47.205 14.305 1.00 37.20 165 PHE D CA 1
ATOM 6403 C C . PHE D 1 165 ? 63.409 46.050 14.869 1.00 44.31 165 PHE D C 1
ATOM 6404 O O . PHE D 1 165 ? 63.562 46.114 16.084 1.00 43.81 165 PHE D O 1
ATOM 6412 N N . ASP D 1 166 ? 63.962 45.129 14.063 1.00 48.93 166 ASP D N 1
ATOM 6413 C CA . ASP D 1 166 ? 64.812 44.044 14.389 1.00 49.30 166 ASP D CA 1
ATOM 6414 C C . ASP D 1 166 ? 66.002 44.121 13.471 1.00 53.29 166 ASP D C 1
ATOM 6415 O O . ASP D 1 166 ? 65.764 43.630 12.411 1.00 53.63 166 ASP D O 1
ATOM 6420 N N . ARG D 1 167 ? 67.098 44.606 13.855 1.00 60.65 167 ARG D N 1
ATOM 6421 C CA . ARG D 1 167 ? 68.170 44.854 12.945 1.00 69.43 167 ARG D CA 1
ATOM 6422 C C . ARG D 1 167 ? 67.301 45.486 11.895 1.00 71.20 167 ARG D C 1
ATOM 6423 O O . ARG D 1 167 ? 66.332 45.163 11.303 1.00 72.72 167 ARG D O 1
ATOM 6431 N N . ASP D 1 168 ? 67.234 46.800 11.974 1.00 74.46 168 ASP D N 1
ATOM 6432 C CA . ASP D 1 168 ? 66.735 47.905 11.190 1.00 74.99 168 ASP D CA 1
ATOM 6433 C C . ASP D 1 168 ? 65.971 47.178 10.081 1.00 74.97 168 ASP D C 1
ATOM 6434 O O . ASP D 1 168 ? 66.310 46.598 9.057 1.00 77.89 168 ASP D O 1
ATOM 6439 N N . ASP D 1 169 ? 64.744 47.026 10.559 1.00 70.83 169 ASP D N 1
ATOM 6440 C CA . ASP D 1 169 ? 63.655 46.537 9.798 1.00 61.57 169 ASP D CA 1
ATOM 6441 C C . ASP D 1 169 ? 62.559 45.764 10.559 1.00 52.63 169 ASP D C 1
ATOM 6442 O O . ASP D 1 169 ? 62.467 44.694 11.061 1.00 45.49 169 ASP D O 1
ATOM 6447 N N . ARG D 1 170 ? 61.706 46.717 10.362 1.00 43.74 170 ARG D N 1
ATOM 6448 C CA . ARG D 1 170 ? 60.365 46.917 10.586 1.00 40.06 170 ARG D CA 1
ATOM 6449 C C . ARG D 1 170 ? 59.441 45.715 10.664 1.00 34.21 170 ARG D C 1
ATOM 6450 O O . ARG D 1 170 ? 58.721 45.572 9.737 1.00 35.54 170 ARG D O 1
ATOM 6458 N N . VAL D 1 171 ? 59.319 45.206 11.853 1.00 23.06 171 VAL D N 1
ATOM 6459 C CA . VAL D 1 171 ? 58.709 44.032 12.247 1.00 12.86 171 VAL D CA 1
ATOM 6460 C C . VAL D 1 171 ? 57.372 44.251 12.758 1.00 11.85 171 VAL D C 1
ATOM 6461 O O . VAL D 1 171 ? 56.582 43.397 12.623 1.00 4.99 171 VAL D O 1
ATOM 6465 N N . TRP D 1 172 ? 57.054 45.224 13.529 1.00 18.88 172 TRP D N 1
ATOM 6466 C CA . TRP D 1 172 ? 55.711 45.551 14.074 1.00 20.80 172 TRP D CA 1
ATOM 6467 C C . TRP D 1 172 ? 55.492 47.110 14.131 1.00 27.47 172 TRP D C 1
ATOM 6468 O O . TRP D 1 172 ? 56.374 47.848 14.644 1.00 33.09 172 TRP D O 1
ATOM 6479 N N . SER D 1 173 ? 54.339 47.643 13.760 1.00 27.76 173 SER D N 1
ATOM 6480 C CA . SER D 1 173 ? 54.099 49.035 13.881 1.00 26.51 173 SER D CA 1
ATOM 6481 C C . SER D 1 173 ? 52.649 49.332 14.234 1.00 25.75 173 SER D C 1
ATOM 6482 O O . SER D 1 173 ? 51.860 48.515 13.992 1.00 25.50 173 SER D O 1
ATOM 6485 N N . THR D 1 174 ? 52.433 50.462 14.772 1.00 25.71 174 THR D N 1
ATOM 6486 C CA . THR D 1 174 ? 51.442 51.328 14.997 1.00 21.44 174 THR D CA 1
ATOM 6487 C C . THR D 1 174 ? 50.655 51.526 13.675 1.00 30.81 174 THR D C 1
ATOM 6488 O O . THR D 1 174 ? 49.498 51.206 13.670 1.00 34.06 174 THR D O 1
ATOM 6492 N N . ASN D 1 175 ? 51.284 52.155 12.717 1.00 38.89 175 ASN D N 1
ATOM 6493 C CA . ASN D 1 175 ? 50.816 52.411 11.370 1.00 44.48 175 ASN D CA 1
ATOM 6494 C C . ASN D 1 175 ? 49.827 53.538 11.612 1.00 45.67 175 ASN D C 1
ATOM 6495 O O . ASN D 1 175 ? 48.684 53.363 11.877 1.00 46.90 175 ASN D O 1
ATOM 6500 N N . THR D 1 176 ? 50.392 54.680 11.749 1.00 46.05 176 THR D N 1
ATOM 6501 C CA . THR D 1 176 ? 49.937 56.018 12.136 1.00 39.94 176 THR D CA 1
ATOM 6502 C C . THR D 1 176 ? 50.777 56.995 11.399 1.00 43.56 176 THR D C 1
ATOM 6503 O O . THR D 1 176 ? 51.674 56.308 10.808 1.00 47.53 176 THR D O 1
ATOM 6507 N N . ALA D 1 177 ? 50.995 58.222 11.218 1.00 42.89 177 ALA D N 1
ATOM 6508 C CA . ALA D 1 177 ? 52.213 58.390 10.380 1.00 46.07 177 ALA D CA 1
ATOM 6509 C C . ALA D 1 177 ? 51.484 59.237 9.349 1.00 54.59 177 ALA D C 1
ATOM 6510 O O . ALA D 1 177 ? 50.305 59.057 9.188 1.00 53.30 177 ALA D O 1
ATOM 6512 N N . GLY D 1 178 ? 52.372 60.142 9.071 1.00 66.09 178 GLY D N 1
ATOM 6513 C CA . GLY D 1 178 ? 52.192 61.414 8.383 1.00 77.54 178 GLY D CA 1
ATOM 6514 C C . GLY D 1 178 ? 51.695 62.346 9.525 1.00 82.64 178 GLY D C 1
ATOM 6515 O O . GLY D 1 178 ? 52.187 63.247 10.179 1.00 79.86 178 GLY D O 1
ATOM 6516 N N . LYS D 1 179 ? 50.476 62.050 9.952 1.00 87.89 179 LYS D N 1
ATOM 6517 C CA . LYS D 1 179 ? 49.660 62.284 11.078 1.00 93.24 179 LYS D CA 1
ATOM 6518 C C . LYS D 1 179 ? 50.676 62.842 12.105 1.00 92.92 179 LYS D C 1
ATOM 6519 O O . LYS D 1 179 ? 50.480 62.229 13.217 1.00 101.48 179 LYS D O 1
ATOM 6521 N N . GLY D 1 180 ? 51.625 63.766 12.032 1.00 83.21 180 GLY D N 1
ATOM 6522 C CA . GLY D 1 180 ? 52.232 63.987 13.271 1.00 73.38 180 GLY D CA 1
ATOM 6523 C C . GLY D 1 180 ? 53.542 64.577 13.304 1.00 67.11 180 GLY D C 1
ATOM 6524 O O . GLY D 1 180 ? 54.417 64.531 12.520 1.00 65.61 180 GLY D O 1
ATOM 6525 N N . THR D 1 181 ? 53.518 65.319 14.343 1.00 63.85 181 THR D N 1
ATOM 6526 C CA . THR D 1 181 ? 54.879 65.857 14.607 1.00 65.42 181 THR D CA 1
ATOM 6527 C C . THR D 1 181 ? 54.517 65.763 16.048 1.00 63.12 181 THR D C 1
ATOM 6528 O O . THR D 1 181 ? 55.198 65.119 16.879 1.00 65.41 181 THR D O 1
ATOM 6532 N N . GLY D 1 182 ? 53.248 66.139 16.343 1.00 54.44 182 GLY D N 1
ATOM 6533 C CA . GLY D 1 182 ? 52.963 66.023 17.756 1.00 43.63 182 GLY D CA 1
ATOM 6534 C C . GLY D 1 182 ? 53.527 65.031 18.735 1.00 35.26 182 GLY D C 1
ATOM 6535 O O . GLY D 1 182 ? 53.602 65.219 19.983 1.00 30.76 182 GLY D O 1
ATOM 6536 N N . CYS D 1 183 ? 53.705 63.738 18.312 1.00 30.74 183 CYS D N 1
ATOM 6537 C CA . CYS D 1 183 ? 53.663 62.584 19.179 1.00 22.03 183 CYS D CA 1
ATOM 6538 C C . CYS D 1 183 ? 54.763 61.984 20.030 1.00 17.15 183 CYS D C 1
ATOM 6539 O O . CYS D 1 183 ? 55.992 61.895 19.691 1.00 21.58 183 CYS D O 1
ATOM 6542 N N . ARG D 1 184 ? 54.403 61.526 21.091 1.00 3.60 184 ARG D N 1
ATOM 6543 C CA . ARG D 1 184 ? 54.684 60.839 22.233 1.00 7.70 184 ARG D CA 1
ATOM 6544 C C . ARG D 1 184 ? 53.656 59.766 22.723 1.00 18.96 184 ARG D C 1
ATOM 6545 O O . ARG D 1 184 ? 52.376 59.802 22.944 1.00 25.86 184 ARG D O 1
ATOM 6553 N N . ALA D 1 185 ? 54.054 58.653 23.354 1.00 15.95 185 ALA D N 1
ATOM 6554 C CA . ALA D 1 185 ? 53.604 57.425 23.859 1.00 5.11 185 ALA D CA 1
ATOM 6555 C C . ALA D 1 185 ? 53.815 57.291 25.306 1.00 5.49 185 ALA D C 1
ATOM 6556 O O . ALA D 1 185 ? 54.980 57.340 25.640 1.00 7.59 185 ALA D O 1
ATOM 6558 N N . VAL D 1 186 ? 52.687 57.051 25.974 1.00 4.11 186 VAL D N 1
ATOM 6559 C CA . VAL D 1 186 ? 52.919 57.002 27.462 1.00 7.95 186 VAL D CA 1
ATOM 6560 C C . VAL D 1 186 ? 52.165 55.786 28.025 1.00 9.13 186 VAL D C 1
ATOM 6561 O O . VAL D 1 186 ? 50.997 55.657 27.466 1.00 8.69 186 VAL D O 1
ATOM 6565 N N . LEU D 1 187 ? 52.645 55.047 29.120 1.00 7.89 187 LEU D N 1
ATOM 6566 C CA . LEU D 1 187 ? 51.622 53.964 29.143 1.00 4.84 187 LEU D CA 1
ATOM 6567 C C . LEU D 1 187 ? 50.675 54.088 30.325 1.00 2.00 187 LEU D C 1
ATOM 6568 O O . LEU D 1 187 ? 51.148 54.662 31.164 1.00 2.74 187 LEU D O 1
ATOM 6573 N N . GLN D 1 188 ? 49.369 54.014 30.207 1.00 2.20 188 GLN D N 1
ATOM 6574 C CA . GLN D 1 188 ? 48.491 54.376 31.275 1.00 6.13 188 GLN D CA 1
ATOM 6575 C C . GLN D 1 188 ? 48.308 53.850 32.611 1.00 2.30 188 GLN D C 1
ATOM 6576 O O . GLN D 1 188 ? 49.079 53.248 33.452 1.00 9.55 188 GLN D O 1
ATOM 6582 N N . PRO D 1 189 ? 47.364 53.843 33.501 1.00 5.20 189 PRO D N 1
ATOM 6583 C CA . PRO D 1 189 ? 47.321 53.424 34.955 1.00 10.94 189 PRO D CA 1
ATOM 6584 C C . PRO D 1 189 ? 46.217 52.330 35.034 1.00 15.25 189 PRO D C 1
ATOM 6585 O O . PRO D 1 189 ? 45.981 51.576 35.933 1.00 17.69 189 PRO D O 1
ATOM 6589 N N . ASN D 1 190 ? 45.710 52.150 33.865 1.00 15.00 190 ASN D N 1
ATOM 6590 C CA . ASN D 1 190 ? 44.796 51.147 33.492 1.00 14.47 190 ASN D CA 1
ATOM 6591 C C . ASN D 1 190 ? 45.476 50.488 32.314 1.00 18.04 190 ASN D C 1
ATOM 6592 O O . ASN D 1 190 ? 44.756 49.724 31.732 1.00 17.55 190 ASN D O 1
ATOM 6597 N N . GLY D 1 191 ? 46.611 50.576 31.615 1.00 17.02 191 GLY D N 1
ATOM 6598 C CA . GLY D 1 191 ? 47.186 49.775 30.674 1.00 14.33 191 GLY D CA 1
ATOM 6599 C C . GLY D 1 191 ? 47.144 49.946 29.222 1.00 19.62 191 GLY D C 1
ATOM 6600 O O . GLY D 1 191 ? 47.286 48.927 28.408 1.00 23.60 191 GLY D O 1
ATOM 6601 N N . ARG D 1 192 ? 46.689 51.161 29.006 1.00 20.51 192 ARG D N 1
ATOM 6602 C CA . ARG D 1 192 ? 46.594 51.515 27.533 1.00 23.98 192 ARG D CA 1
ATOM 6603 C C . ARG D 1 192 ? 47.910 52.051 27.133 1.00 19.66 192 ARG D C 1
ATOM 6604 O O . ARG D 1 192 ? 48.560 52.625 28.009 1.00 28.43 192 ARG D O 1
ATOM 6612 N N . MET D 1 193 ? 48.723 51.846 26.183 1.00 10.42 193 MET D N 1
ATOM 6613 C CA . MET D 1 193 ? 49.854 52.183 25.397 1.00 9.04 193 MET D CA 1
ATOM 6614 C C . MET D 1 193 ? 48.981 53.127 24.540 1.00 11.08 193 MET D C 1
ATOM 6615 O O . MET D 1 193 ? 47.956 52.511 24.396 1.00 15.34 193 MET D O 1
ATOM 6620 N N . ASP D 1 194 ? 48.769 54.270 24.061 1.00 10.84 194 ASP D N 1
ATOM 6621 C CA . ASP D 1 194 ? 48.445 55.433 23.516 1.00 5.26 194 ASP D CA 1
ATOM 6622 C C . ASP D 1 194 ? 49.586 56.235 22.923 1.00 7.27 194 ASP D C 1
ATOM 6623 O O . ASP D 1 194 ? 50.463 56.536 23.817 1.00 8.82 194 ASP D O 1
ATOM 6628 N N . VAL D 1 195 ? 49.369 56.296 21.606 1.00 3.04 195 VAL D N 1
ATOM 6629 C CA . VAL D 1 195 ? 50.224 57.214 20.862 1.00 4.57 195 VAL D CA 1
ATOM 6630 C C . VAL D 1 195 ? 49.500 58.533 20.862 1.00 11.32 195 VAL D C 1
ATOM 6631 O O . VAL D 1 195 ? 48.666 58.867 19.955 1.00 8.32 195 VAL D O 1
ATOM 6635 N N . LEU D 1 196 ? 49.600 59.489 21.781 1.00 14.52 196 LEU D N 1
ATOM 6636 C CA . LEU D 1 196 ? 49.174 60.871 21.893 1.00 13.85 196 LEU D CA 1
ATOM 6637 C C . LEU D 1 196 ? 50.113 61.907 21.173 1.00 20.68 196 LEU D C 1
ATOM 6638 O O . LEU D 1 196 ? 51.303 62.044 20.888 1.00 22.44 196 LEU D O 1
ATOM 6643 N N . THR D 1 197 ? 49.575 62.938 20.565 1.00 27.38 197 THR D N 1
ATOM 6644 C CA . THR D 1 197 ? 49.506 64.134 19.844 1.00 32.94 197 THR D CA 1
ATOM 6645 C C . THR D 1 197 ? 49.878 65.525 20.245 1.00 35.31 197 THR D C 1
ATOM 6646 O O . THR D 1 197 ? 49.469 65.880 21.344 1.00 38.87 197 THR D O 1
ATOM 6650 N N . ASN D 1 198 ? 50.413 66.377 19.406 1.00 33.79 198 ASN D N 1
ATOM 6651 C CA . ASN D 1 198 ? 50.827 67.687 19.875 1.00 34.41 198 ASN D CA 1
ATOM 6652 C C . ASN D 1 198 ? 49.986 68.252 20.972 1.00 36.19 198 ASN D C 1
ATOM 6653 O O . ASN D 1 198 ? 50.347 68.836 21.989 1.00 36.69 198 ASN D O 1
ATOM 6658 N N . GLN D 1 199 ? 48.659 68.236 20.886 1.00 34.86 199 GLN D N 1
ATOM 6659 C CA . GLN D 1 199 ? 47.603 68.711 21.771 1.00 30.06 199 GLN D CA 1
ATOM 6660 C C . GLN D 1 199 ? 47.009 67.521 22.478 1.00 30.21 199 GLN D C 1
ATOM 6661 O O . GLN D 1 199 ? 47.301 66.427 21.898 1.00 32.30 199 GLN D O 1
ATOM 6667 N N . ASN D 1 200 ? 46.321 67.400 23.572 1.00 25.24 200 ASN D N 1
ATOM 6668 C CA . ASN D 1 200 ? 46.189 65.978 24.009 1.00 21.78 200 ASN D CA 1
ATOM 6669 C C . ASN D 1 200 ? 45.228 64.989 23.446 1.00 24.14 200 ASN D C 1
ATOM 6670 O O . ASN D 1 200 ? 44.327 64.490 24.192 1.00 20.93 200 ASN D O 1
ATOM 6675 N N . ILE D 1 201 ? 45.324 64.588 22.137 1.00 23.99 201 ILE D N 1
ATOM 6676 C CA . ILE D 1 201 ? 44.384 63.701 21.486 1.00 22.26 201 ILE D CA 1
ATOM 6677 C C . ILE D 1 201 ? 44.784 62.254 21.346 1.00 25.62 201 ILE D C 1
ATOM 6678 O O . ILE D 1 201 ? 45.947 62.220 20.874 1.00 26.12 201 ILE D O 1
ATOM 6683 N N . ALA D 1 202 ? 43.984 61.183 21.535 1.00 23.37 202 ALA D N 1
ATOM 6684 C CA . ALA D 1 202 ? 44.481 59.795 21.400 1.00 13.39 202 ALA D CA 1
ATOM 6685 C C . ALA D 1 202 ? 45.006 59.481 19.997 1.00 2.00 202 ALA D C 1
ATOM 6686 O O . ALA D 1 202 ? 44.075 58.888 19.306 1.00 3.37 202 ALA D O 1
ATOM 6688 N N . VAL D 1 203 ? 46.018 59.603 19.163 1.00 11.84 203 VAL D N 1
ATOM 6689 C CA . VAL D 1 203 ? 46.232 59.099 17.744 1.00 19.05 203 VAL D CA 1
ATOM 6690 C C . VAL D 1 203 ? 46.053 57.578 17.517 1.00 24.08 203 VAL D C 1
ATOM 6691 O O . VAL D 1 203 ? 45.350 57.423 16.443 1.00 25.35 203 VAL D O 1
ATOM 6695 N N . TRP D 1 204 ? 46.499 56.596 18.262 1.00 26.49 204 TRP D N 1
ATOM 6696 C CA . TRP D 1 204 ? 46.353 55.149 18.132 1.00 31.79 204 TRP D CA 1
ATOM 6697 C C . TRP D 1 204 ? 46.255 54.660 19.578 1.00 31.36 204 TRP D C 1
ATOM 6698 O O . TRP D 1 204 ? 46.188 55.667 20.273 1.00 28.52 204 TRP D O 1
ATOM 6709 N N . THR D 1 205 ? 46.080 53.406 19.940 1.00 30.66 205 THR D N 1
ATOM 6710 C CA . THR D 1 205 ? 46.115 52.789 21.212 1.00 28.52 205 THR D CA 1
ATOM 6711 C C . THR D 1 205 ? 45.881 51.284 21.257 1.00 27.57 205 THR D C 1
ATOM 6712 O O . THR D 1 205 ? 45.034 50.577 20.773 1.00 25.94 205 THR D O 1
ATOM 6716 N N . SER D 1 206 ? 46.548 50.631 22.179 1.00 26.58 206 SER D N 1
ATOM 6717 C CA . SER D 1 206 ? 46.459 49.249 22.535 1.00 22.81 206 SER D CA 1
ATOM 6718 C C . SER D 1 206 ? 45.025 48.800 22.654 1.00 28.31 206 SER D C 1
ATOM 6719 O O . SER D 1 206 ? 44.992 47.601 22.255 1.00 30.36 206 SER D O 1
ATOM 6722 N N . GLY D 1 207 ? 44.012 49.300 23.328 1.00 30.11 207 GLY D N 1
ATOM 6723 C CA . GLY D 1 207 ? 42.766 48.688 23.220 1.00 33.88 207 GLY D CA 1
ATOM 6724 C C . GLY D 1 207 ? 41.812 48.321 24.293 1.00 39.46 207 GLY D C 1
ATOM 6725 O O . GLY D 1 207 ? 40.576 48.448 24.415 1.00 47.43 207 GLY D O 1
ATOM 6726 N N . ASN D 1 208 ? 42.539 47.890 25.261 1.00 35.62 208 ASN D N 1
ATOM 6727 C CA . ASN D 1 208 ? 42.192 47.040 26.307 1.00 38.14 208 ASN D CA 1
ATOM 6728 C C . ASN D 1 208 ? 43.176 47.273 27.382 1.00 29.99 208 ASN D C 1
ATOM 6729 O O . ASN D 1 208 ? 44.368 47.364 27.338 1.00 31.90 208 ASN D O 1
ATOM 6734 N N . SER D 1 209 ? 42.463 47.041 28.436 1.00 21.82 209 SER D N 1
ATOM 6735 C CA . SER D 1 209 ? 42.928 47.206 29.742 1.00 15.62 209 SER D CA 1
ATOM 6736 C C . SER D 1 209 ? 42.349 46.766 31.011 1.00 14.57 209 SER D C 1
ATOM 6737 O O . SER D 1 209 ? 41.139 47.029 31.136 1.00 13.99 209 SER D O 1
ATOM 6740 N N . ARG D 1 210 ? 43.175 46.652 32.031 1.00 14.73 210 ARG D N 1
ATOM 6741 C CA . ARG D 1 210 ? 42.560 46.354 33.328 1.00 19.21 210 ARG D CA 1
ATOM 6742 C C . ARG D 1 210 ? 42.623 47.332 34.446 1.00 16.23 210 ARG D C 1
ATOM 6743 O O . ARG D 1 210 ? 42.741 48.254 33.769 1.00 18.43 210 ARG D O 1
ATOM 6751 N N . SER D 1 211 ? 42.877 47.082 35.660 1.00 13.17 211 SER D N 1
ATOM 6752 C CA . SER D 1 211 ? 42.762 47.976 36.722 1.00 16.57 211 SER D CA 1
ATOM 6753 C C . SER D 1 211 ? 43.699 49.051 37.200 1.00 16.13 211 SER D C 1
ATOM 6754 O O . SER D 1 211 ? 44.853 49.325 36.705 1.00 17.03 211 SER D O 1
ATOM 6757 N N . ALA D 1 212 ? 43.037 49.841 38.097 1.00 12.42 212 ALA D N 1
ATOM 6758 C CA . ALA D 1 212 ? 43.909 51.069 38.319 1.00 10.64 212 ALA D CA 1
ATOM 6759 C C . ALA D 1 212 ? 45.181 50.428 38.882 1.00 9.04 212 ALA D C 1
ATOM 6760 O O . ALA D 1 212 ? 44.938 49.436 39.666 1.00 6.46 212 ALA D O 1
ATOM 6762 N N . GLY D 1 213 ? 46.465 50.606 38.412 1.00 3.72 213 GLY D N 1
ATOM 6763 C CA . GLY D 1 213 ? 47.523 49.938 39.203 1.00 7.12 213 GLY D CA 1
ATOM 6764 C C . GLY D 1 213 ? 48.866 50.234 38.541 1.00 7.18 213 GLY D C 1
ATOM 6765 O O . GLY D 1 213 ? 48.380 50.913 37.708 1.00 6.06 213 GLY D O 1
ATOM 6766 N N . ARG D 1 214 ? 50.003 49.755 39.040 1.00 9.56 214 ARG D N 1
ATOM 6767 C CA . ARG D 1 214 ? 51.171 50.424 38.329 1.00 16.12 214 ARG D CA 1
ATOM 6768 C C . ARG D 1 214 ? 51.471 49.530 37.135 1.00 18.03 214 ARG D C 1
ATOM 6769 O O . ARG D 1 214 ? 50.889 48.376 37.021 1.00 19.61 214 ARG D O 1
ATOM 6777 N N . TYR D 1 215 ? 52.144 49.793 35.989 1.00 15.23 215 TYR D N 1
ATOM 6778 C CA . TYR D 1 215 ? 52.110 48.833 34.875 1.00 13.30 215 TYR D CA 1
ATOM 6779 C C . TYR D 1 215 ? 53.420 48.910 34.200 1.00 11.06 215 TYR D C 1
ATOM 6780 O O . TYR D 1 215 ? 54.100 49.595 34.849 1.00 8.54 215 TYR D O 1
ATOM 6789 N N . VAL D 1 216 ? 53.795 48.049 33.317 1.00 11.81 216 VAL D N 1
ATOM 6790 C CA . VAL D 1 216 ? 55.208 48.228 32.790 1.00 7.59 216 VAL D CA 1
ATOM 6791 C C . VAL D 1 216 ? 55.117 47.842 31.310 1.00 2.41 216 VAL D C 1
ATOM 6792 O O . VAL D 1 216 ? 54.273 47.163 30.875 1.00 3.12 216 VAL D O 1
ATOM 6796 N N . PHE D 1 217 ? 56.075 48.222 30.563 1.00 6.29 217 PHE D N 1
ATOM 6797 C CA . PHE D 1 217 ? 55.888 47.785 29.093 1.00 2.00 217 PHE D CA 1
ATOM 6798 C C . PHE D 1 217 ? 57.143 47.061 29.025 1.00 3.40 217 PHE D C 1
ATOM 6799 O O . PHE D 1 217 ? 57.761 47.913 28.836 1.00 2.91 217 PHE D O 1
ATOM 6807 N N . VAL D 1 218 ? 57.616 46.018 28.445 1.00 8.34 218 VAL D N 1
ATOM 6808 C CA . VAL D 1 218 ? 58.981 45.634 28.556 1.00 6.69 218 VAL D CA 1
ATOM 6809 C C . VAL D 1 218 ? 59.366 45.190 27.223 1.00 6.24 218 VAL D C 1
ATOM 6810 O O . VAL D 1 218 ? 58.491 44.458 26.795 1.00 3.87 218 VAL D O 1
ATOM 6814 N N . LEU D 1 219 ? 60.403 45.596 26.616 1.00 3.14 219 LEU D N 1
ATOM 6815 C CA . LEU D 1 219 ? 60.599 44.899 25.247 1.00 6.45 219 LEU D CA 1
ATOM 6816 C C . LEU D 1 219 ? 61.301 43.629 25.529 1.00 14.90 219 LEU D C 1
ATOM 6817 O O . LEU D 1 219 ? 62.153 43.573 26.487 1.00 21.72 219 LEU D O 1
ATOM 6822 N N . GLN D 1 220 ? 60.888 42.512 24.879 1.00 15.25 220 GLN D N 1
ATOM 6823 C CA . GLN D 1 220 ? 61.469 41.209 25.466 1.00 9.55 220 GLN D CA 1
ATOM 6824 C C . GLN D 1 220 ? 62.459 40.518 24.591 1.00 6.68 220 GLN D C 1
ATOM 6825 O O . GLN D 1 220 ? 62.695 41.027 23.532 1.00 4.43 220 GLN D O 1
ATOM 6831 N N . PRO D 1 221 ? 62.999 39.476 25.130 1.00 4.53 221 PRO D N 1
ATOM 6832 C CA . PRO D 1 221 ? 64.106 38.917 24.358 1.00 2.01 221 PRO D CA 1
ATOM 6833 C C . PRO D 1 221 ? 63.437 38.243 23.176 1.00 8.01 221 PRO D C 1
ATOM 6834 O O . PRO D 1 221 ? 63.903 38.034 21.988 1.00 7.93 221 PRO D O 1
ATOM 6838 N N . ASP D 1 222 ? 62.183 37.884 22.945 1.00 8.13 222 ASP D N 1
ATOM 6839 C CA . ASP D 1 222 ? 61.402 37.409 21.879 1.00 8.95 222 ASP D CA 1
ATOM 6840 C C . ASP D 1 222 ? 60.885 38.351 20.801 1.00 12.79 222 ASP D C 1
ATOM 6841 O O . ASP D 1 222 ? 59.789 37.943 20.347 1.00 18.18 222 ASP D O 1
ATOM 6846 N N . ARG D 1 223 ? 61.476 39.356 20.185 1.00 10.54 223 ARG D N 1
ATOM 6847 C CA . ARG D 1 223 ? 60.925 40.335 19.306 1.00 2.97 223 ARG D CA 1
ATOM 6848 C C . ARG D 1 223 ? 59.622 40.813 19.853 1.00 5.84 223 ARG D C 1
ATOM 6849 O O . ARG D 1 223 ? 58.776 41.009 19.089 1.00 3.09 223 ARG D O 1
ATOM 6857 N N . ASN D 1 224 ? 59.028 41.186 20.912 1.00 11.61 224 ASN D N 1
ATOM 6858 C CA . ASN D 1 224 ? 57.875 41.611 21.633 1.00 17.03 224 ASN D CA 1
ATOM 6859 C C . ASN D 1 224 ? 57.230 42.642 22.557 1.00 18.03 224 ASN D C 1
ATOM 6860 O O . ASN D 1 224 ? 58.037 43.190 23.419 1.00 22.80 224 ASN D O 1
ATOM 6865 N N . LEU D 1 225 ? 55.948 43.111 22.731 1.00 14.84 225 LEU D N 1
ATOM 6866 C CA . LEU D 1 225 ? 55.879 44.107 23.820 1.00 17.78 225 LEU D CA 1
ATOM 6867 C C . LEU D 1 225 ? 55.152 43.722 25.013 1.00 16.29 225 LEU D C 1
ATOM 6868 O O . LEU D 1 225 ? 54.221 43.231 24.413 1.00 17.26 225 LEU D O 1
ATOM 6873 N N . ALA D 1 226 ? 55.299 43.741 26.249 1.00 14.17 226 ALA D N 1
ATOM 6874 C CA . ALA D 1 226 ? 54.201 42.933 26.904 1.00 14.62 226 ALA D CA 1
ATOM 6875 C C . ALA D 1 226 ? 54.049 44.148 27.837 1.00 11.79 226 ALA D C 1
ATOM 6876 O O . ALA D 1 226 ? 54.746 45.036 28.193 1.00 2.67 226 ALA D O 1
ATOM 6878 N N . ILE D 1 227 ? 52.733 44.338 27.997 1.00 10.83 227 ILE D N 1
ATOM 6879 C CA . ILE D 1 227 ? 52.509 45.332 29.058 1.00 8.47 227 ILE D CA 1
ATOM 6880 C C . ILE D 1 227 ? 52.151 44.419 30.230 1.00 2.00 227 ILE D C 1
ATOM 6881 O O . ILE D 1 227 ? 51.550 43.494 29.717 1.00 5.46 227 ILE D O 1
ATOM 6886 N N . TYR D 1 228 ? 52.614 44.392 31.350 1.00 4.88 228 TYR D N 1
ATOM 6887 C CA . TYR D 1 228 ? 52.242 43.496 32.381 1.00 6.73 228 TYR D CA 1
ATOM 6888 C C . TYR D 1 228 ? 51.621 44.200 33.526 1.00 4.67 228 TYR D C 1
ATOM 6889 O O . TYR D 1 228 ? 52.506 44.668 34.154 1.00 2.55 228 TYR D O 1
ATOM 6898 N N . GLY D 1 229 ? 50.485 43.844 34.143 1.00 2.00 229 GLY D N 1
ATOM 6899 C CA . GLY D 1 229 ? 49.658 44.397 34.960 1.00 2.00 229 GLY D CA 1
ATOM 6900 C C . GLY D 1 229 ? 48.840 44.104 36.071 1.00 9.60 229 GLY D C 1
ATOM 6901 O O . GLY D 1 229 ? 48.155 43.432 35.372 1.00 13.30 229 GLY D O 1
ATOM 6902 N N . GLY D 1 230 ? 47.924 44.822 36.817 1.00 12.44 230 GLY D N 1
ATOM 6903 C CA . GLY D 1 230 ? 47.797 45.165 37.932 1.00 2.00 230 GLY D CA 1
ATOM 6904 C C . GLY D 1 230 ? 49.208 45.157 38.562 1.00 12.71 230 GLY D C 1
ATOM 6905 O O . GLY D 1 230 ? 50.161 44.977 37.634 1.00 16.97 230 GLY D O 1
ATOM 6906 N N . ALA D 1 231 ? 49.740 45.041 39.738 1.00 11.58 231 ALA D N 1
ATOM 6907 C CA . ALA D 1 231 ? 51.064 44.796 40.271 1.00 8.89 231 ALA D CA 1
ATOM 6908 C C . ALA D 1 231 ? 51.039 43.880 41.500 1.00 8.39 231 ALA D C 1
ATOM 6909 O O . ALA D 1 231 ? 50.155 44.177 42.259 1.00 6.65 231 ALA D O 1
ATOM 6911 N N . LEU D 1 232 ? 52.032 43.031 41.790 1.00 10.15 232 LEU D N 1
ATOM 6912 C CA . LEU D 1 232 ? 51.602 42.092 42.855 1.00 5.20 232 LEU D CA 1
ATOM 6913 C C . LEU D 1 232 ? 52.377 42.085 44.078 1.00 6.88 232 LEU D C 1
ATOM 6914 O O . LEU D 1 232 ? 51.569 41.870 44.883 1.00 5.90 232 LEU D O 1
ATOM 6919 N N . TRP D 1 233 ? 53.582 42.507 43.925 1.00 7.47 233 TRP D N 1
ATOM 6920 C CA . TRP D 1 233 ? 54.258 42.768 45.215 1.00 10.56 233 TRP D CA 1
ATOM 6921 C C . TRP D 1 233 ? 55.521 43.619 45.000 1.00 19.33 233 TRP D C 1
ATOM 6922 O O . TRP D 1 233 ? 55.923 43.631 43.830 1.00 27.60 233 TRP D O 1
ATOM 6933 N N . THR D 1 234 ? 56.077 44.063 46.086 1.00 19.07 234 THR D N 1
ATOM 6934 C CA . THR D 1 234 ? 57.136 45.045 46.098 1.00 15.99 234 THR D CA 1
ATOM 6935 C C . THR D 1 234 ? 57.853 44.704 47.368 1.00 16.43 234 THR D C 1
ATOM 6936 O O . THR D 1 234 ? 57.135 44.204 48.297 1.00 18.69 234 THR D O 1
ATOM 6940 N N . THR D 1 235 ? 58.996 45.068 47.719 1.00 16.38 235 THR D N 1
ATOM 6941 C CA . THR D 1 235 ? 59.947 45.279 48.737 1.00 17.39 235 THR D CA 1
ATOM 6942 C C . THR D 1 235 ? 59.807 46.651 49.483 1.00 16.84 235 THR D C 1
ATOM 6943 O O . THR D 1 235 ? 59.812 47.956 49.178 1.00 4.70 235 THR D O 1
ATOM 6947 N N . ASN E 1 1 ? 110.920 50.552 39.450 1.00 39.39 1 ASN E N 1
ATOM 6948 C CA . ASN E 1 1 ? 112.054 50.640 40.485 1.00 39.30 1 ASN E CA 1
ATOM 6949 C C . ASN E 1 1 ? 113.087 49.758 39.765 1.00 32.96 1 ASN E C 1
ATOM 6950 O O . ASN E 1 1 ? 113.511 49.437 38.662 1.00 25.33 1 ASN E O 1
ATOM 6955 N N . ASN E 1 2 ? 114.000 49.243 40.525 1.00 30.25 2 ASN E N 1
ATOM 6956 C CA . ASN E 1 2 ? 115.162 48.471 40.264 1.00 25.99 2 ASN E CA 1
ATOM 6957 C C . ASN E 1 2 ? 115.498 47.426 41.245 1.00 20.79 2 ASN E C 1
ATOM 6958 O O . ASN E 1 2 ? 116.519 46.823 41.208 1.00 18.88 2 ASN E O 1
ATOM 6963 N N . ILE E 1 3 ? 114.641 47.178 42.164 1.00 16.45 3 ILE E N 1
ATOM 6964 C CA . ILE E 1 3 ? 114.940 46.097 43.066 1.00 20.84 3 ILE E CA 1
ATOM 6965 C C . ILE E 1 3 ? 113.874 44.958 43.024 1.00 25.13 3 ILE E C 1
ATOM 6966 O O . ILE E 1 3 ? 112.696 45.197 42.630 1.00 24.87 3 ILE E O 1
ATOM 6971 N N . LEU E 1 4 ? 114.379 43.765 43.475 1.00 19.38 4 LEU E N 1
ATOM 6972 C CA . LEU E 1 4 ? 113.460 42.653 43.473 1.00 11.49 4 LEU E CA 1
ATOM 6973 C C . LEU E 1 4 ? 113.293 42.182 44.846 1.00 11.07 4 LEU E C 1
ATOM 6974 O O . LEU E 1 4 ? 114.111 42.739 45.526 1.00 10.98 4 LEU E O 1
ATOM 6979 N N . PHE E 1 5 ? 112.304 41.478 45.323 1.00 10.78 5 PHE E N 1
ATOM 6980 C CA . PHE E 1 5 ? 112.252 41.139 46.719 1.00 2.90 5 PHE E CA 1
ATOM 6981 C C . PHE E 1 5 ? 112.321 39.615 46.822 1.00 14.03 5 PHE E C 1
ATOM 6982 O O . PHE E 1 5 ? 112.055 38.445 46.239 1.00 11.07 5 PHE E O 1
ATOM 6990 N N . GLY E 1 6 ? 113.097 39.829 47.964 1.00 19.10 6 GLY E N 1
ATOM 6991 C CA . GLY E 1 6 ? 113.477 38.382 48.386 1.00 29.28 6 GLY E CA 1
ATOM 6992 C C . GLY E 1 6 ? 112.093 37.759 48.583 1.00 31.02 6 GLY E C 1
ATOM 6993 O O . GLY E 1 6 ? 111.333 38.555 49.204 1.00 32.15 6 GLY E O 1
ATOM 6994 N N . LEU E 1 7 ? 111.924 36.562 48.037 1.00 29.02 7 LEU E N 1
ATOM 6995 C CA . LEU E 1 7 ? 110.585 36.042 48.410 1.00 24.31 7 LEU E CA 1
ATOM 6996 C C . LEU E 1 7 ? 110.181 36.026 49.858 1.00 25.91 7 LEU E C 1
ATOM 6997 O O . LEU E 1 7 ? 109.282 35.245 49.920 1.00 19.55 7 LEU E O 1
ATOM 7002 N N . SER E 1 8 ? 110.503 36.392 51.051 1.00 34.00 8 SER E N 1
ATOM 7003 C CA . SER E 1 8 ? 109.975 36.453 52.347 1.00 39.28 8 SER E CA 1
ATOM 7004 C C . SER E 1 8 ? 109.353 37.850 52.335 1.00 51.61 8 SER E C 1
ATOM 7005 O O . SER E 1 8 ? 109.648 38.886 51.871 1.00 46.01 8 SER E O 1
ATOM 7008 N N . HIS E 1 9 ? 108.178 37.472 52.724 1.00 74.56 9 HIS E N 1
ATOM 7009 C CA . HIS E 1 9 ? 107.050 38.331 52.896 1.00 92.17 9 HIS E CA 1
ATOM 7010 C C . HIS E 1 9 ? 107.038 39.836 52.630 1.00 86.11 9 HIS E C 1
ATOM 7011 O O . HIS E 1 9 ? 107.759 40.421 51.941 1.00 86.18 9 HIS E O 1
ATOM 7018 N N . GLU E 1 10 ? 106.189 40.214 53.477 1.00 77.43 10 GLU E N 1
ATOM 7019 C CA . GLU E 1 10 ? 105.183 40.864 54.089 1.00 70.78 10 GLU E CA 1
ATOM 7020 C C . GLU E 1 10 ? 104.874 41.761 52.977 1.00 58.00 10 GLU E C 1
ATOM 7021 O O . GLU E 1 10 ? 104.902 41.099 51.968 1.00 53.94 10 GLU E O 1
ATOM 7027 N N . GLY E 1 11 ? 104.892 43.014 53.023 1.00 47.88 11 GLY E N 1
ATOM 7028 C CA . GLY E 1 11 ? 104.415 43.713 51.862 1.00 40.34 11 GLY E CA 1
ATOM 7029 C C . GLY E 1 11 ? 105.437 43.727 50.864 1.00 36.95 11 GLY E C 1
ATOM 7030 O O . GLY E 1 11 ? 106.490 43.170 50.949 1.00 43.94 11 GLY E O 1
ATOM 7031 N N . SER E 1 12 ? 105.588 44.660 49.988 1.00 31.65 12 SER E N 1
ATOM 7032 C CA . SER E 1 12 ? 1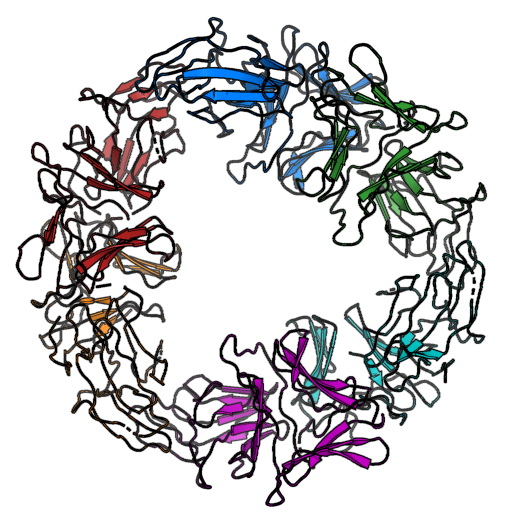06.581 44.905 48.978 1.00 22.57 12 SER E CA 1
ATOM 7033 C C . SER E 1 12 ? 106.995 43.747 48.093 1.00 19.56 12 SER E C 1
ATOM 7034 O O . SER E 1 12 ? 107.075 42.611 48.491 1.00 10.97 12 SER E O 1
ATOM 7037 N N . HIS E 1 13 ? 106.885 44.302 46.866 1.00 20.30 13 HIS E N 1
ATOM 7038 C CA . HIS E 1 13 ? 107.118 43.333 45.823 1.00 23.04 13 HIS E CA 1
ATOM 7039 C C . HIS E 1 13 ? 108.017 43.898 44.853 1.00 15.08 13 HIS E C 1
ATOM 7040 O O . HIS E 1 13 ? 107.706 45.065 45.105 1.00 14.81 13 HIS E O 1
ATOM 7047 N N . PRO E 1 14 ? 108.025 43.671 43.635 1.00 3.68 14 PRO E N 1
ATOM 7048 C CA . PRO E 1 14 ? 108.316 42.376 43.096 1.00 15.01 14 PRO E CA 1
ATOM 7049 C C . PRO E 1 14 ? 108.757 41.238 44.043 1.00 13.99 14 PRO E C 1
ATOM 7050 O O . PRO E 1 14 ? 109.834 41.370 44.642 1.00 13.94 14 PRO E O 1
ATOM 7054 N N . GLN E 1 15 ? 107.931 40.166 44.025 1.00 9.44 15 GLN E N 1
ATOM 7055 C CA . GLN E 1 15 ? 108.544 39.076 44.672 1.00 9.84 15 GLN E CA 1
ATOM 7056 C C . GLN E 1 15 ? 109.181 38.164 43.636 1.00 11.60 15 GLN E C 1
ATOM 7057 O O . GLN E 1 15 ? 110.213 37.378 44.067 1.00 16.84 15 GLN E O 1
ATOM 7063 N N . THR E 1 16 ? 108.917 38.467 42.368 1.00 3.80 16 THR E N 1
ATOM 7064 C CA . THR E 1 16 ? 109.295 37.795 41.177 1.00 13.71 16 THR E CA 1
ATOM 7065 C C . THR E 1 16 ? 109.624 38.502 39.856 1.00 16.97 16 THR E C 1
ATOM 7066 O O . THR E 1 16 ? 108.731 39.386 39.551 1.00 15.25 16 THR E O 1
ATOM 7070 N N . LEU E 1 17 ? 110.570 37.900 39.049 1.00 18.58 17 LEU E N 1
ATOM 7071 C CA . LEU E 1 17 ? 110.482 38.555 37.703 1.00 22.37 17 LEU E CA 1
ATOM 7072 C C . LEU E 1 17 ? 109.652 37.752 36.762 1.00 25.16 17 LEU E C 1
ATOM 7073 O O . LEU E 1 17 ? 109.689 36.529 36.850 1.00 25.18 17 LEU E O 1
ATOM 7078 N N . HIS E 1 18 ? 108.722 38.117 35.936 1.00 30.12 18 HIS E N 1
ATOM 7079 C CA . HIS E 1 18 ? 107.821 37.242 35.250 1.00 31.37 18 HIS E CA 1
ATOM 7080 C C . HIS E 1 18 ? 108.318 37.235 33.838 1.00 30.17 18 HIS E C 1
ATOM 7081 O O . HIS E 1 18 ? 109.534 37.193 33.904 1.00 32.26 18 HIS E O 1
ATOM 7088 N N . ALA E 1 19 ? 107.517 37.467 32.853 1.00 24.72 19 ALA E N 1
ATOM 7089 C CA . ALA E 1 19 ? 108.289 37.019 31.686 1.00 22.86 19 ALA E CA 1
ATOM 7090 C C . ALA E 1 19 ? 108.451 38.006 30.649 1.00 23.94 19 ALA E C 1
ATOM 7091 O O . ALA E 1 19 ? 109.077 37.828 29.598 1.00 24.39 19 ALA E O 1
ATOM 7093 N N . ALA E 1 20 ? 108.040 39.247 30.735 1.00 24.47 20 ALA E N 1
ATOM 7094 C CA . ALA E 1 20 ? 108.663 40.227 29.797 1.00 23.44 20 ALA E CA 1
ATOM 7095 C C . ALA E 1 20 ? 108.731 41.459 30.672 1.00 32.64 20 ALA E C 1
ATOM 7096 O O . ALA E 1 20 ? 109.001 42.649 30.694 1.00 37.32 20 ALA E O 1
ATOM 7098 N N . GLN E 1 21 ? 108.886 41.019 31.941 1.00 39.43 21 GLN E N 1
ATOM 7099 C CA . GLN E 1 21 ? 109.148 41.709 33.153 1.00 42.57 21 GLN E CA 1
ATOM 7100 C C . GLN E 1 21 ? 110.646 42.022 33.232 1.00 40.20 21 GLN E C 1
ATOM 7101 O O . GLN E 1 21 ? 111.452 41.162 32.861 1.00 39.14 21 GLN E O 1
ATOM 7107 N N . SER E 1 22 ? 111.041 43.304 33.494 1.00 34.28 22 SER E N 1
ATOM 7108 C CA . SER E 1 22 ? 112.389 43.691 33.856 1.00 23.38 22 SER E CA 1
ATOM 7109 C C . SER E 1 22 ? 112.402 44.677 35.047 1.00 19.75 22 SER E C 1
ATOM 7110 O O . SER E 1 22 ? 111.487 44.707 35.881 1.00 18.07 22 SER E O 1
ATOM 7113 N N . LEU E 1 23 ? 113.628 45.132 35.338 1.00 13.73 23 LEU E N 1
ATOM 7114 C CA . LEU E 1 23 ? 113.852 46.043 36.409 1.00 3.95 23 LEU E CA 1
ATOM 7115 C C . LEU E 1 23 ? 114.680 46.998 35.538 1.00 11.63 23 LEU E C 1
ATOM 7116 O O . LEU E 1 23 ? 115.273 46.435 34.622 1.00 10.12 23 LEU E O 1
ATOM 7121 N N . GLU E 1 24 ? 114.483 48.333 35.693 1.00 13.80 24 GLU E N 1
ATOM 7122 C CA . GLU E 1 24 ? 115.110 49.432 34.961 1.00 12.88 24 GLU E CA 1
ATOM 7123 C C . GLU E 1 24 ? 115.780 50.460 35.792 1.00 8.68 24 GLU E C 1
ATOM 7124 O O . GLU E 1 24 ? 115.483 50.711 36.983 1.00 9.59 24 GLU E O 1
ATOM 7130 N N . LEU E 1 25 ? 116.911 51.093 35.584 1.00 9.25 25 LEU E N 1
ATOM 7131 C CA . LEU E 1 25 ? 117.538 52.306 36.089 1.00 6.99 25 LEU E CA 1
ATOM 7132 C C . LEU E 1 25 ? 117.762 53.257 34.891 1.00 7.55 25 LEU E C 1
ATOM 7133 O O . LEU E 1 25 ? 118.507 52.748 34.092 1.00 2.00 25 LEU E O 1
ATOM 7138 N N . SER E 1 26 ? 116.885 54.159 34.417 1.00 11.31 26 SER E N 1
ATOM 7139 C CA . SER E 1 26 ? 117.410 54.794 33.225 1.00 14.91 26 SER E CA 1
ATOM 7140 C C . SER E 1 26 ? 118.115 54.045 32.228 1.00 17.63 26 SER E C 1
ATOM 7141 O O . SER E 1 26 ? 119.327 54.363 32.291 1.00 21.72 26 SER E O 1
ATOM 7144 N N . SER E 1 27 ? 118.021 53.173 31.326 1.00 22.36 27 SER E N 1
ATOM 7145 C CA . SER E 1 27 ? 119.183 52.722 30.488 1.00 20.78 27 SER E CA 1
ATOM 7146 C C . SER E 1 27 ? 119.545 51.229 30.505 1.00 23.23 27 SER E C 1
ATOM 7147 O O . SER E 1 27 ? 119.744 50.438 29.605 1.00 22.52 27 SER E O 1
ATOM 7150 N N . PHE E 1 28 ? 119.579 50.859 31.758 1.00 27.46 28 PHE E N 1
ATOM 7151 C CA . PHE E 1 28 ? 119.814 49.528 32.249 1.00 32.92 28 PHE E CA 1
ATOM 7152 C C . PHE E 1 28 ? 118.455 48.961 32.373 1.00 37.28 28 PHE E C 1
ATOM 7153 O O . PHE E 1 28 ? 117.529 49.631 32.758 1.00 40.22 28 PHE E O 1
ATOM 7161 N N . ARG E 1 29 ? 118.092 47.825 31.966 1.00 42.26 29 ARG E N 1
ATOM 7162 C CA . ARG E 1 29 ? 116.893 47.033 32.138 1.00 42.08 29 ARG E CA 1
ATOM 7163 C C . ARG E 1 29 ? 117.410 45.589 32.416 1.00 41.98 29 ARG E C 1
ATOM 7164 O O . ARG E 1 29 ? 118.319 45.087 31.699 1.00 39.62 29 ARG E O 1
ATOM 7172 N N . PHE E 1 30 ? 117.117 44.964 33.583 1.00 38.69 30 PHE E N 1
ATOM 7173 C CA . PHE E 1 30 ? 117.525 43.564 33.823 1.00 31.69 30 PHE E CA 1
ATOM 7174 C C . PHE E 1 30 ? 116.186 42.858 33.697 1.00 33.07 30 PHE E C 1
ATOM 7175 O O . PHE E 1 30 ? 115.517 43.124 34.695 1.00 35.62 30 PHE E O 1
ATOM 7183 N N . THR E 1 31 ? 115.644 42.397 32.649 1.00 32.37 31 THR E N 1
ATOM 7184 C CA . THR E 1 31 ? 114.520 41.676 32.199 1.00 31.09 31 THR E CA 1
ATOM 7185 C C . THR E 1 31 ? 114.735 40.141 32.062 1.00 32.06 31 THR E C 1
ATOM 7186 O O . THR E 1 31 ? 115.632 39.466 31.650 1.00 26.89 31 THR E O 1
ATOM 7190 N N . MET E 1 32 ? 113.721 39.367 32.422 1.00 33.42 32 MET E N 1
ATOM 7191 C CA . MET E 1 32 ? 113.511 37.959 32.438 1.00 33.07 32 MET E CA 1
ATOM 7192 C C . MET E 1 32 ? 113.145 37.451 31.062 1.00 36.79 32 MET E C 1
ATOM 7193 O O . MET E 1 32 ? 112.481 36.394 31.134 1.00 38.72 32 MET E O 1
ATOM 7198 N N . GLN E 1 33 ? 113.379 37.863 29.857 1.00 38.90 33 GLN E N 1
ATOM 7199 C CA . GLN E 1 33 ? 112.900 37.247 28.623 1.00 37.63 33 GLN E CA 1
ATOM 7200 C C . GLN E 1 33 ? 112.181 35.931 28.598 1.00 30.94 33 GLN E C 1
ATOM 7201 O O . GLN E 1 33 ? 112.359 34.787 28.747 1.00 23.95 33 GLN E O 1
ATOM 7207 N N . SER E 1 34 ? 111.319 35.747 27.732 1.00 33.74 34 SER E N 1
ATOM 7208 C CA . SER E 1 34 ? 110.304 35.453 26.752 1.00 39.63 34 SER E CA 1
ATOM 7209 C C . SER E 1 34 ? 110.852 34.066 26.584 1.00 38.21 34 SER E C 1
ATOM 7210 O O . SER E 1 34 ? 110.182 33.471 27.433 1.00 39.37 34 SER E O 1
ATOM 7213 N N . ASP E 1 35 ? 112.025 33.659 26.211 1.00 38.20 35 ASP E N 1
ATOM 7214 C CA . ASP E 1 35 ? 112.643 32.368 26.145 1.00 36.57 35 ASP E CA 1
ATOM 7215 C C . ASP E 1 35 ? 113.558 32.043 27.231 1.00 30.27 35 ASP E C 1
ATOM 7216 O O . ASP E 1 35 ? 114.681 31.879 27.241 1.00 24.33 35 ASP E O 1
ATOM 7221 N N . CYS E 1 36 ? 113.350 31.865 28.450 1.00 31.69 36 CYS E N 1
ATOM 7222 C CA . CYS E 1 36 ? 114.096 31.658 29.620 1.00 32.87 36 CYS E CA 1
ATOM 7223 C C . CYS E 1 36 ? 115.403 32.370 29.759 1.00 34.21 36 CYS E C 1
ATOM 7224 O O . CYS E 1 36 ? 115.811 32.156 30.946 1.00 38.89 36 CYS E O 1
ATOM 7227 N N . ASN E 1 37 ? 115.998 33.210 28.952 1.00 31.61 37 ASN E N 1
ATOM 7228 C CA . ASN E 1 37 ? 117.275 33.805 29.329 1.00 31.99 37 ASN E CA 1
ATOM 7229 C C . ASN E 1 37 ? 117.246 34.984 30.296 1.00 32.44 37 ASN E C 1
ATOM 7230 O O . ASN E 1 37 ? 116.666 35.954 29.741 1.00 34.77 37 ASN E O 1
ATOM 7235 N N . LEU E 1 38 ? 117.863 35.058 31.463 1.00 28.12 38 LEU E N 1
ATOM 7236 C CA . LEU E 1 38 ? 117.751 36.316 32.232 1.00 22.53 38 LEU E CA 1
ATOM 7237 C C . LEU E 1 38 ? 118.788 37.254 31.726 1.00 19.65 38 LEU E C 1
ATOM 7238 O O . LEU E 1 38 ? 119.749 36.673 31.357 1.00 19.01 38 LEU E O 1
ATOM 7243 N N . VAL E 1 39 ? 118.888 38.433 31.283 1.00 18.77 39 VAL E N 1
ATOM 7244 C CA . VAL E 1 39 ? 119.760 39.308 30.653 1.00 18.22 39 VAL E CA 1
ATOM 7245 C C . VAL E 1 39 ? 119.863 40.762 31.097 1.00 17.14 39 VAL E C 1
ATOM 7246 O O . VAL E 1 39 ? 118.845 41.135 31.505 1.00 17.54 39 VAL E O 1
ATOM 7250 N N . LEU E 1 40 ? 120.931 41.477 31.009 1.00 16.24 40 LEU E N 1
ATOM 7251 C CA . LEU E 1 40 ? 120.960 42.816 31.480 1.00 19.44 40 LEU E CA 1
ATOM 7252 C C . LEU E 1 40 ? 121.424 43.606 30.288 1.00 21.59 40 LEU E C 1
ATOM 7253 O O . LEU E 1 40 ? 122.167 43.058 29.591 1.00 17.99 40 LEU E O 1
ATOM 7258 N N . PHE E 1 41 ? 120.932 44.811 30.147 1.00 24.85 41 PHE E N 1
ATOM 7259 C CA . PHE E 1 41 ? 121.331 45.482 28.906 1.00 22.55 41 PHE E CA 1
ATOM 7260 C C . PHE E 1 41 ? 121.501 46.947 29.218 1.00 21.70 41 PHE E C 1
ATOM 7261 O O . PHE E 1 41 ? 120.957 47.318 30.246 1.00 15.61 41 PHE E O 1
ATOM 7269 N N . ASP E 1 42 ? 122.325 47.561 28.399 1.00 24.24 42 ASP E N 1
ATOM 7270 C CA . ASP E 1 42 ? 122.485 48.973 28.667 1.00 35.84 42 ASP E CA 1
ATOM 7271 C C . ASP E 1 42 ? 122.121 49.348 27.236 1.00 44.83 42 ASP E C 1
ATOM 7272 O O . ASP E 1 42 ? 122.835 48.744 26.486 1.00 45.17 42 ASP E O 1
ATOM 7277 N N . SER E 1 43 ? 120.979 49.947 27.068 1.00 56.41 43 SER E N 1
ATOM 7278 C CA . SER E 1 43 ? 120.658 50.133 25.661 1.00 70.90 43 SER E CA 1
ATOM 7279 C C . SER E 1 43 ? 120.344 48.765 25.108 1.00 77.58 43 SER E C 1
ATOM 7280 O O . SER E 1 43 ? 119.386 48.074 25.541 1.00 82.63 43 SER E O 1
ATOM 7283 N N . ASP E 1 44 ? 120.768 48.328 24.030 1.00 82.25 44 ASP E N 1
ATOM 7284 C CA . ASP E 1 44 ? 120.773 47.264 23.130 1.00 89.30 44 ASP E CA 1
ATOM 7285 C C . ASP E 1 44 ? 122.235 46.989 23.490 1.00 89.62 44 ASP E C 1
ATOM 7286 O O . ASP E 1 44 ? 123.015 47.938 23.438 1.00 91.67 44 ASP E O 1
ATOM 7291 N N . VAL E 1 45 ? 122.645 45.959 24.099 1.00 87.02 45 VAL E N 1
ATOM 7292 C CA . VAL E 1 45 ? 123.954 45.496 24.388 1.00 84.54 45 VAL E CA 1
ATOM 7293 C C . VAL E 1 45 ? 123.630 44.417 25.413 1.00 79.88 45 VAL E C 1
ATOM 7294 O O . VAL E 1 45 ? 122.882 44.684 26.311 1.00 81.29 45 VAL E O 1
ATOM 7298 N N . ARG E 1 46 ? 124.101 43.242 25.151 1.00 72.29 46 ARG E N 1
ATOM 7299 C CA . ARG E 1 46 ? 124.004 42.116 26.047 1.00 64.21 46 ARG E CA 1
ATOM 7300 C C . ARG E 1 46 ? 125.175 42.322 26.995 1.00 59.32 46 ARG E C 1
ATOM 7301 O O . ARG E 1 46 ? 126.327 42.140 26.644 1.00 63.23 46 ARG E O 1
ATOM 7309 N N . VAL E 1 47 ? 125.071 42.969 28.126 1.00 51.41 47 VAL E N 1
ATOM 7310 C CA . VAL E 1 47 ? 126.051 43.132 29.124 1.00 43.09 47 VAL E CA 1
ATOM 7311 C C . VAL E 1 47 ? 126.192 41.768 29.771 1.00 41.51 47 VAL E C 1
ATOM 7312 O O . VAL E 1 47 ? 127.337 41.526 29.747 1.00 41.11 47 VAL E O 1
ATOM 7316 N N . TRP E 1 48 ? 125.302 41.085 30.405 1.00 42.22 48 TRP E N 1
ATOM 7317 C CA . TRP E 1 48 ? 125.385 39.888 31.219 1.00 39.84 48 TRP E CA 1
ATOM 7318 C C . TRP E 1 48 ? 124.272 38.899 30.938 1.00 44.94 48 TRP E C 1
ATOM 7319 O O . TRP E 1 48 ? 123.518 39.367 30.052 1.00 47.23 48 TRP E O 1
ATOM 7330 N N . ALA E 1 49 ? 124.095 37.637 31.339 1.00 45.89 49 ALA E N 1
ATOM 7331 C CA . ALA E 1 49 ? 122.954 36.830 30.982 1.00 43.22 49 ALA E CA 1
ATOM 7332 C C . ALA E 1 49 ? 123.230 35.509 31.677 1.00 47.77 49 ALA E C 1
ATOM 7333 O O . ALA E 1 49 ? 124.358 35.116 31.762 1.00 51.67 49 ALA E O 1
ATOM 7335 N N . SER E 1 50 ? 122.182 34.889 32.105 1.00 52.61 50 SER E N 1
ATOM 7336 C CA . SER E 1 50 ? 121.988 33.539 32.576 1.00 52.51 50 SER E CA 1
ATOM 7337 C C . SER E 1 50 ? 122.355 32.800 31.284 1.00 58.40 50 SER E C 1
ATOM 7338 O O . SER E 1 50 ? 123.371 32.118 31.400 1.00 60.26 50 SER E O 1
ATOM 7341 N N . ASN E 1 51 ? 121.841 33.003 30.063 1.00 60.68 51 ASN E N 1
ATOM 7342 C CA . ASN E 1 51 ? 122.236 32.249 28.900 1.00 60.51 51 ASN E CA 1
ATOM 7343 C C . ASN E 1 51 ? 121.957 30.797 29.359 1.00 57.04 51 ASN E C 1
ATOM 7344 O O . ASN E 1 51 ? 122.898 30.120 29.639 1.00 52.21 51 ASN E O 1
ATOM 7349 N N . THR E 1 52 ? 120.692 30.627 29.528 1.00 56.21 52 THR E N 1
ATOM 7350 C CA . THR E 1 52 ? 119.897 29.457 29.855 1.00 52.72 52 THR E CA 1
ATOM 7351 C C . THR E 1 52 ? 118.959 29.571 28.659 1.00 56.09 52 THR E C 1
ATOM 7352 O O . THR E 1 52 ? 117.969 30.217 28.957 1.00 55.25 52 THR E O 1
ATOM 7356 N N . ALA E 1 53 ? 119.120 29.357 27.390 1.00 61.03 53 ALA E N 1
ATOM 7357 C CA . ALA E 1 53 ? 117.990 29.780 26.509 1.00 62.12 53 ALA E CA 1
ATOM 7358 C C . ALA E 1 53 ? 117.308 28.495 26.089 1.00 62.91 53 ALA E C 1
ATOM 7359 O O . ALA E 1 53 ? 117.658 27.367 26.454 1.00 61.88 53 ALA E O 1
ATOM 7361 N N . GLY E 1 54 ? 116.246 28.566 25.325 1.00 63.47 54 GLY E N 1
ATOM 7362 C CA . GLY E 1 54 ? 115.366 27.569 24.811 1.00 61.78 54 GLY E CA 1
ATOM 7363 C C . GLY E 1 54 ? 114.230 27.032 25.641 1.00 59.92 54 GLY E C 1
ATOM 7364 O O . GLY E 1 54 ? 114.001 25.851 25.345 1.00 61.91 54 GLY E O 1
ATOM 7365 N N . ALA E 1 55 ? 113.512 27.525 26.604 1.00 56.79 55 ALA E N 1
ATOM 7366 C CA . ALA E 1 55 ? 112.480 26.824 27.298 1.00 59.66 55 ALA E CA 1
ATOM 7367 C C . ALA E 1 55 ? 111.296 27.770 27.438 1.00 62.95 55 ALA E C 1
ATOM 7368 O O . ALA E 1 55 ? 111.459 28.763 26.715 1.00 64.45 55 ALA E O 1
ATOM 7370 N N . THR E 1 56 ? 110.255 27.435 28.215 1.00 63.83 56 THR E N 1
ATOM 7371 C CA . THR E 1 56 ? 109.259 28.505 28.214 1.00 61.61 56 THR E CA 1
ATOM 7372 C C . THR E 1 56 ? 108.410 28.475 29.484 1.00 55.52 56 THR E C 1
ATOM 7373 O O . THR E 1 56 ? 108.255 27.412 30.012 1.00 56.66 56 THR E O 1
ATOM 7377 N N . GLY E 1 57 ? 108.209 29.698 29.930 1.00 47.88 57 GLY E N 1
ATOM 7378 C CA . GLY E 1 57 ? 107.601 29.936 31.162 1.00 36.72 57 GLY E CA 1
ATOM 7379 C C . GLY E 1 57 ? 108.599 29.743 32.240 1.00 34.84 57 GLY E C 1
ATOM 7380 O O . GLY E 1 57 ? 108.530 29.097 33.250 1.00 36.50 57 GLY E O 1
ATOM 7381 N N . CYS E 1 58 ? 109.610 30.564 32.105 1.00 34.82 58 CYS E N 1
ATOM 7382 C CA . CYS E 1 58 ? 110.455 30.778 33.284 1.00 33.63 58 CYS E CA 1
ATOM 7383 C C . CYS E 1 58 ? 109.858 31.987 34.024 1.00 37.00 58 CYS E C 1
ATOM 7384 O O . CYS E 1 58 ? 108.950 32.857 33.929 1.00 35.70 58 CYS E O 1
ATOM 7387 N N . ARG E 1 59 ? 110.575 32.171 35.115 1.00 36.31 59 ARG E N 1
ATOM 7388 C CA . ARG E 1 59 ? 110.297 33.140 36.156 1.00 32.69 59 ARG E CA 1
ATOM 7389 C C . ARG E 1 59 ? 111.608 33.078 36.987 1.00 32.60 59 ARG E C 1
ATOM 7390 O O . ARG E 1 59 ? 112.235 32.114 37.394 1.00 35.07 59 ARG E O 1
ATOM 7398 N N . ALA E 1 60 ? 111.979 34.329 37.117 1.00 27.05 60 ALA E N 1
ATOM 7399 C CA . ALA E 1 60 ? 113.100 34.848 37.833 1.00 17.02 60 ALA E CA 1
ATOM 7400 C C . ALA E 1 60 ? 112.713 34.967 39.255 1.00 3.87 60 ALA E C 1
ATOM 7401 O O . ALA E 1 60 ? 113.321 33.880 39.619 1.00 10.70 60 ALA E O 1
ATOM 7403 N N . VAL E 1 61 ? 112.074 35.462 40.246 1.00 3.09 61 VAL E N 1
ATOM 7404 C CA . VAL E 1 61 ? 112.453 34.686 41.615 1.00 10.22 61 VAL E CA 1
ATOM 7405 C C . VAL E 1 61 ? 113.754 34.192 42.369 1.00 8.28 61 VAL E C 1
ATOM 7406 O O . VAL E 1 61 ? 114.701 33.409 42.171 1.00 2.53 61 VAL E O 1
ATOM 7410 N N . LEU E 1 62 ? 113.819 34.832 43.617 1.00 5.27 62 LEU E N 1
ATOM 7411 C CA . LEU E 1 62 ? 114.810 35.146 44.546 1.00 7.15 62 LEU E CA 1
ATOM 7412 C C . LEU E 1 62 ? 114.453 34.867 46.001 1.00 2.00 62 LEU E C 1
ATOM 7413 O O . LEU E 1 62 ? 113.717 35.595 46.680 1.00 2.00 62 LEU E O 1
ATOM 7418 N N . GLN E 1 63 ? 115.424 33.970 46.140 1.00 6.47 63 GLN E N 1
ATOM 7419 C CA . GLN E 1 63 ? 115.223 33.301 47.401 1.00 6.16 63 GLN E CA 1
ATOM 7420 C C . GLN E 1 63 ? 115.470 33.499 48.840 1.00 8.65 63 GLN E C 1
ATOM 7421 O O . GLN E 1 63 ? 116.475 34.152 49.109 1.00 14.59 63 GLN E O 1
ATOM 7427 N N . SER E 1 64 ? 114.925 32.763 49.769 1.00 3.13 64 SER E N 1
ATOM 7428 C CA . SER E 1 64 ? 115.069 33.243 51.152 1.00 7.55 64 SER E CA 1
ATOM 7429 C C . SER E 1 64 ? 116.335 33.041 51.739 1.00 9.72 64 SER E C 1
ATOM 7430 O O . SER E 1 64 ? 116.640 32.588 52.741 1.00 3.05 64 SER E O 1
ATOM 7433 N N . ASP E 1 65 ? 117.463 33.284 51.238 1.00 17.44 65 ASP E N 1
ATOM 7434 C CA . ASP E 1 65 ? 118.865 32.914 51.619 1.00 17.21 65 ASP E CA 1
ATOM 7435 C C . ASP E 1 65 ? 119.667 33.131 50.301 1.00 13.52 65 ASP E C 1
ATOM 7436 O O . ASP E 1 65 ? 120.479 32.444 49.724 1.00 3.48 65 ASP E O 1
ATOM 7441 N N . GLY E 1 66 ? 119.085 34.187 49.618 1.00 11.89 66 GLY E N 1
ATOM 7442 C CA . GLY E 1 66 ? 119.396 34.594 48.359 1.00 8.20 66 GLY E CA 1
ATOM 7443 C C . GLY E 1 66 ? 119.879 33.578 47.394 1.00 5.24 66 GLY E C 1
ATOM 7444 O O . GLY E 1 66 ? 120.836 33.786 46.502 1.00 15.89 66 GLY E O 1
ATOM 7445 N N . LEU E 1 67 ? 119.080 32.572 47.151 1.00 10.15 67 LEU E N 1
ATOM 7446 C CA . LEU E 1 67 ? 119.565 32.018 45.901 1.00 10.54 67 LEU E CA 1
ATOM 7447 C C . LEU E 1 67 ? 118.759 32.718 44.801 1.00 9.03 67 LEU E C 1
ATOM 7448 O O . LEU E 1 67 ? 117.565 32.968 45.076 1.00 11.34 67 LEU E O 1
ATOM 7453 N N . LEU E 1 68 ? 119.476 32.915 43.733 1.00 4.27 68 LEU E N 1
ATOM 7454 C CA . LEU E 1 68 ? 118.554 33.470 42.753 1.00 10.70 68 LEU E CA 1
ATOM 7455 C C . LEU E 1 68 ? 118.401 32.475 41.673 1.00 14.91 68 LEU E C 1
ATOM 7456 O O . LEU E 1 68 ? 119.279 32.224 40.904 1.00 12.04 68 LEU E O 1
ATOM 7461 N N . VAL E 1 69 ? 117.182 32.001 41.516 1.00 21.82 69 VAL E N 1
ATOM 7462 C CA . VAL E 1 69 ? 116.847 30.991 40.497 1.00 20.84 69 VAL E CA 1
ATOM 7463 C C . VAL E 1 69 ? 116.105 31.623 39.310 1.00 14.44 69 VAL E C 1
ATOM 7464 O O . VAL E 1 69 ? 115.345 32.516 39.630 1.00 13.16 69 VAL E O 1
ATOM 7468 N N . ILE E 1 70 ? 116.275 30.862 38.319 1.00 9.55 70 ILE E N 1
ATOM 7469 C CA . ILE E 1 70 ? 115.439 31.183 37.187 1.00 9.99 70 ILE E CA 1
ATOM 7470 C C . ILE E 1 70 ? 114.515 30.032 37.203 1.00 9.45 70 ILE E C 1
ATOM 7471 O O . ILE E 1 70 ? 115.171 29.061 37.258 1.00 11.72 70 ILE E O 1
ATOM 7476 N N . LEU E 1 71 ? 113.335 30.043 37.691 1.00 15.26 71 LEU E N 1
ATOM 7477 C CA . LEU E 1 71 ? 112.521 28.863 37.850 1.00 15.69 71 LEU E CA 1
ATOM 7478 C C . LEU E 1 71 ? 111.704 28.613 36.584 1.00 18.19 71 LEU E C 1
ATOM 7479 O O . LEU E 1 71 ? 111.201 29.249 35.616 1.00 14.13 71 LEU E O 1
ATOM 7484 N N . THR E 1 72 ? 111.428 27.327 36.758 1.00 20.75 72 THR E N 1
ATOM 7485 C CA . THR E 1 72 ? 110.563 26.870 35.610 1.00 20.95 72 THR E CA 1
ATOM 7486 C C . THR E 1 72 ? 109.064 26.968 35.779 1.00 22.81 72 THR E C 1
ATOM 7487 O O . THR E 1 72 ? 108.278 27.221 36.735 1.00 21.47 72 THR E O 1
ATOM 7491 N N . ALA E 1 73 ? 108.662 26.551 34.582 1.00 22.03 73 ALA E N 1
ATOM 7492 C CA . ALA E 1 73 ? 107.551 26.243 33.739 1.00 20.25 73 ALA E CA 1
ATOM 7493 C C . ALA E 1 73 ? 106.552 25.585 34.678 1.00 18.93 73 ALA E C 1
ATOM 7494 O O . ALA E 1 73 ? 105.441 25.888 34.976 1.00 10.08 73 ALA E O 1
ATOM 7496 N N . GLN E 1 74 ? 107.155 24.731 35.508 1.00 20.37 74 GLN E N 1
ATOM 7497 C CA . GLN E 1 74 ? 106.949 23.585 36.218 1.00 23.09 74 GLN E CA 1
ATOM 7498 C C . GLN E 1 74 ? 107.914 23.315 37.353 1.00 26.55 74 GLN E C 1
ATOM 7499 O O . GLN E 1 74 ? 108.267 22.220 37.828 1.00 31.88 74 GLN E O 1
ATOM 7505 N N . ASN E 1 75 ? 108.397 24.448 37.798 1.00 25.42 75 ASN E N 1
ATOM 7506 C CA . ASN E 1 75 ? 109.107 24.416 39.081 1.00 23.71 75 ASN E CA 1
ATOM 7507 C C . ASN E 1 75 ? 110.394 23.599 39.093 1.00 26.00 75 ASN E C 1
ATOM 7508 O O . ASN E 1 75 ? 111.005 23.267 40.141 1.00 27.25 75 ASN E O 1
ATOM 7513 N N . THR E 1 76 ? 110.897 23.595 37.852 1.00 26.07 76 THR E N 1
ATOM 7514 C CA . THR E 1 76 ? 112.149 22.968 37.887 1.00 26.19 76 THR E CA 1
ATOM 7515 C C . THR E 1 76 ? 113.180 24.008 37.864 1.00 27.51 76 THR E C 1
ATOM 7516 O O . THR E 1 76 ? 112.802 25.039 37.337 1.00 30.41 76 THR E O 1
ATOM 7520 N N . ILE E 1 77 ? 114.286 23.961 38.546 1.00 26.53 77 ILE E N 1
ATOM 7521 C CA . ILE E 1 77 ? 115.233 25.075 38.541 1.00 21.82 77 ILE E CA 1
ATOM 7522 C C . ILE E 1 77 ? 116.163 25.084 37.410 1.00 20.89 77 ILE E C 1
ATOM 7523 O O . ILE E 1 77 ? 117.172 24.471 37.289 1.00 17.31 77 ILE E O 1
ATOM 7528 N N . ARG E 1 78 ? 115.947 25.924 36.437 1.00 26.74 78 ARG E N 1
ATOM 7529 C CA . ARG E 1 78 ? 116.742 26.159 35.256 1.00 26.92 78 ARG E CA 1
ATOM 7530 C C . ARG E 1 78 ? 118.072 26.711 35.678 1.00 30.62 78 ARG E C 1
ATOM 7531 O O . ARG E 1 78 ? 118.746 26.809 34.706 1.00 30.55 78 ARG E O 1
ATOM 7539 N N . TRP E 1 79 ? 118.398 27.322 36.771 1.00 36.34 79 TRP E N 1
ATOM 7540 C CA . TRP E 1 79 ? 119.663 28.052 36.791 1.00 41.69 79 TRP E CA 1
ATOM 7541 C C . TRP E 1 79 ? 119.584 28.748 38.138 1.00 41.43 79 TRP E C 1
ATOM 7542 O O . TRP E 1 79 ? 118.467 29.282 38.252 1.00 46.46 79 TRP E O 1
ATOM 7553 N N . SER E 1 80 ? 120.657 28.693 38.897 1.00 36.47 80 SER E N 1
ATOM 7554 C CA . SER E 1 80 ? 120.560 29.484 40.071 1.00 33.90 80 SER E CA 1
ATOM 7555 C C . SER E 1 80 ? 121.848 30.254 39.954 1.00 35.95 80 SER E C 1
ATOM 7556 O O . SER E 1 80 ? 122.406 30.336 38.919 1.00 30.95 80 SER E O 1
ATOM 7559 N N . SER E 1 81 ? 122.039 31.096 40.942 1.00 43.98 81 SER E N 1
ATOM 7560 C CA . SER E 1 81 ? 123.175 32.033 40.907 1.00 48.19 81 SER E CA 1
ATOM 7561 C C . SER E 1 81 ? 124.268 31.094 41.437 1.00 53.65 81 SER E C 1
ATOM 7562 O O . SER E 1 81 ? 124.839 30.342 40.602 1.00 57.88 81 SER E O 1
ATOM 7565 N N . GLY E 1 82 ? 124.197 31.112 42.778 1.00 52.33 82 GLY E N 1
ATOM 7566 C CA . GLY E 1 82 ? 125.155 30.155 43.217 1.00 52.88 82 GLY E CA 1
ATOM 7567 C C . GLY E 1 82 ? 125.342 30.218 44.671 1.00 52.60 82 GLY E C 1
ATOM 7568 O O . GLY E 1 82 ? 125.472 29.110 45.144 1.00 55.10 82 GLY E O 1
ATOM 7569 N N . THR E 1 83 ? 125.606 31.371 45.158 1.00 50.98 83 THR E N 1
ATOM 7570 C CA . THR E 1 83 ? 125.946 31.429 46.572 1.00 48.37 83 THR E CA 1
ATOM 7571 C C . THR E 1 83 ? 124.674 31.337 47.349 1.00 40.51 83 THR E C 1
ATOM 7572 O O . THR E 1 83 ? 123.650 31.222 46.799 1.00 32.70 83 THR E O 1
ATOM 7576 N N . LYS E 1 84 ? 124.681 31.215 48.603 1.00 39.23 84 LYS E N 1
ATOM 7577 C CA . LYS E 1 84 ? 123.716 31.057 49.609 1.00 39.72 84 LYS E CA 1
ATOM 7578 C C . LYS E 1 84 ? 124.221 31.673 50.892 1.00 32.25 84 LYS E C 1
ATOM 7579 O O . LYS E 1 84 ? 125.338 31.563 51.263 1.00 26.51 84 LYS E O 1
ATOM 7585 N N . GLY E 1 85 ? 123.387 32.390 51.511 1.00 30.05 85 GLY E N 1
ATOM 7586 C CA . GLY E 1 85 ? 123.839 32.994 52.777 1.00 32.92 85 GLY E CA 1
ATOM 7587 C C . GLY E 1 85 ? 122.691 32.374 53.552 1.00 32.37 85 GLY E C 1
ATOM 7588 O O . GLY E 1 85 ? 122.009 31.631 52.935 1.00 33.28 85 GLY E O 1
ATOM 7589 N N . SER E 1 86 ? 122.592 32.546 54.729 1.00 31.98 86 SER E N 1
ATOM 7590 C CA . SER E 1 86 ? 121.840 32.586 55.857 1.00 34.56 86 SER E CA 1
ATOM 7591 C C . SER E 1 86 ? 120.393 32.908 55.701 1.00 36.26 86 SER E C 1
ATOM 7592 O O . SER E 1 86 ? 120.155 33.137 54.499 1.00 43.66 86 SER E O 1
ATOM 7595 N N . ILE E 1 87 ? 119.621 33.274 56.729 1.00 31.74 87 ILE E N 1
ATOM 7596 C CA . ILE E 1 87 ? 118.223 33.366 56.302 1.00 28.07 87 ILE E CA 1
ATOM 7597 C C . ILE E 1 87 ? 117.347 34.479 55.869 1.00 28.16 87 ILE E C 1
ATOM 7598 O O . ILE E 1 87 ? 116.996 34.546 54.656 1.00 25.87 87 ILE E O 1
ATOM 7603 N N . GLY E 1 88 ? 116.841 35.368 56.641 1.00 27.83 88 GLY E N 1
ATOM 7604 C CA . GLY E 1 88 ? 116.035 36.531 56.469 1.00 30.74 88 GLY E CA 1
ATOM 7605 C C . GLY E 1 88 ? 115.770 37.177 55.126 1.00 29.42 88 GLY E C 1
ATOM 7606 O O . GLY E 1 88 ? 115.648 36.383 54.147 1.00 32.18 88 GLY E O 1
ATOM 7607 N N . ASN E 1 89 ? 115.508 38.495 55.152 1.00 23.45 89 ASN E N 1
ATOM 7608 C CA . ASN E 1 89 ? 114.967 38.916 53.806 1.00 21.57 89 ASN E CA 1
ATOM 7609 C C . ASN E 1 89 ? 116.014 39.385 52.860 1.00 18.72 89 ASN E C 1
ATOM 7610 O O . ASN E 1 89 ? 117.135 39.150 53.339 1.00 20.23 89 ASN E O 1
ATOM 7615 N N . TYR E 1 90 ? 115.868 39.813 51.652 1.00 13.63 90 TYR E N 1
ATOM 7616 C CA . TYR E 1 90 ? 117.043 39.933 50.826 1.00 12.47 90 TYR E CA 1
ATOM 7617 C C . TYR E 1 90 ? 116.700 40.665 49.610 1.00 11.60 90 TYR E C 1
ATOM 7618 O O . TYR E 1 90 ? 115.520 40.882 49.548 1.00 17.11 90 TYR E O 1
ATOM 7627 N N . VAL E 1 91 ? 117.466 41.384 48.890 1.00 10.06 91 VAL E N 1
ATOM 7628 C CA . VAL E 1 91 ? 116.974 42.310 47.851 1.00 7.32 91 VAL E CA 1
ATOM 7629 C C . VAL E 1 91 ? 117.839 42.103 46.645 1.00 8.11 91 VAL E C 1
ATOM 7630 O O . VAL E 1 91 ? 118.880 41.456 46.881 1.00 10.56 91 VAL E O 1
ATOM 7634 N N . LEU E 1 92 ? 117.528 42.145 45.408 1.00 8.71 92 LEU E N 1
ATOM 7635 C CA . LEU E 1 92 ? 118.405 42.111 44.247 1.00 7.66 92 LEU E CA 1
ATOM 7636 C C . LEU E 1 92 ? 118.333 43.617 43.833 1.00 3.58 92 LEU E C 1
ATOM 7637 O O . LEU E 1 92 ? 117.199 44.192 43.705 1.00 8.66 92 LEU E O 1
ATOM 7642 N N . VAL E 1 93 ? 119.446 44.365 43.632 1.00 3.75 93 VAL E N 1
ATOM 7643 C CA . VAL E 1 93 ? 119.306 45.698 43.059 1.00 5.61 93 VAL E CA 1
ATOM 7644 C C . VAL E 1 93 ? 120.027 45.858 41.758 1.00 5.57 93 VAL E C 1
ATOM 7645 O O . VAL E 1 93 ? 121.012 45.188 41.556 1.00 4.10 93 VAL E O 1
ATOM 7649 N N . LEU E 1 94 ? 119.564 46.632 40.827 1.00 6.07 94 LEU E N 1
ATOM 7650 C CA . LEU E 1 94 ? 120.374 46.834 39.621 1.00 9.31 94 LEU E CA 1
ATOM 7651 C C . LEU E 1 94 ? 120.857 48.305 39.805 1.00 13.20 94 LEU E C 1
ATOM 7652 O O . LEU E 1 94 ? 119.952 49.160 39.748 1.00 17.03 94 LEU E O 1
ATOM 7657 N N . GLN E 1 95 ? 122.139 48.575 39.859 1.00 10.67 95 GLN E N 1
ATOM 7658 C CA . GLN E 1 95 ? 122.869 49.710 40.108 1.00 11.43 95 GLN E CA 1
ATOM 7659 C C . GLN E 1 95 ? 123.516 50.544 39.032 1.00 12.13 95 GLN E C 1
ATOM 7660 O O . GLN E 1 95 ? 123.997 50.151 37.966 1.00 9.64 95 GLN E O 1
ATOM 7666 N N . PRO E 1 96 ? 123.847 51.786 39.501 1.00 9.66 96 PRO E N 1
ATOM 7667 C CA . PRO E 1 96 ? 124.532 52.769 38.677 1.00 10.05 96 PRO E CA 1
ATOM 7668 C C . PRO E 1 96 ? 125.728 52.169 38.046 1.00 9.16 96 PRO E C 1
ATOM 7669 O O . PRO E 1 96 ? 125.913 52.286 36.939 1.00 4.82 96 PRO E O 1
ATOM 7673 N N . ASP E 1 97 ? 126.339 51.296 38.912 1.00 13.77 97 ASP E N 1
ATOM 7674 C CA . ASP E 1 97 ? 127.499 50.473 38.614 1.00 5.78 97 ASP E CA 1
ATOM 7675 C C . ASP E 1 97 ? 127.247 49.513 37.544 1.00 8.76 97 ASP E C 1
ATOM 7676 O O . ASP E 1 97 ? 128.255 49.270 36.994 1.00 7.96 97 ASP E O 1
ATOM 7681 N N . ARG E 1 98 ? 126.058 49.389 37.071 1.00 12.57 98 ARG E N 1
ATOM 7682 C CA . ARG E 1 98 ? 125.866 48.602 35.855 1.00 18.84 98 ARG E CA 1
ATOM 7683 C C . ARG E 1 98 ? 125.749 47.165 36.253 1.00 20.50 98 ARG E C 1
ATOM 7684 O O . ARG E 1 98 ? 126.124 46.343 35.513 1.00 21.45 98 ARG E O 1
ATOM 7692 N N . THR E 1 99 ? 125.313 46.886 37.465 1.00 22.50 99 THR E N 1
ATOM 7693 C CA . THR E 1 99 ? 125.113 45.678 38.204 1.00 24.88 99 THR E CA 1
ATOM 7694 C C . THR E 1 99 ? 124.045 45.071 39.070 1.00 25.10 99 THR E C 1
ATOM 7695 O O . THR E 1 99 ? 123.558 45.369 40.178 1.00 28.11 99 THR E O 1
ATOM 7699 N N . VAL E 1 100 ? 123.655 43.828 38.769 1.00 20.71 100 VAL E N 1
ATOM 7700 C CA . VAL E 1 100 ? 122.693 43.222 39.681 1.00 16.91 100 VAL E CA 1
ATOM 7701 C C . VAL E 1 100 ? 123.456 42.666 40.888 1.00 15.47 100 VAL E C 1
ATOM 7702 O O . VAL E 1 100 ? 124.572 42.258 40.685 1.00 18.82 100 VAL E O 1
ATOM 7706 N N . THR E 1 101 ? 123.059 42.917 42.095 1.00 10.97 101 THR E N 1
ATOM 7707 C CA . THR E 1 101 ? 123.815 42.562 43.225 1.00 7.80 101 THR E CA 1
ATOM 7708 C C . THR E 1 101 ? 122.919 42.382 44.364 1.00 6.33 101 THR E C 1
ATOM 7709 O O . THR E 1 101 ? 121.956 43.063 44.315 1.00 11.53 101 THR E O 1
ATOM 7713 N N . ILE E 1 102 ? 123.062 41.415 45.158 1.00 9.98 102 ILE E N 1
ATOM 7714 C CA . ILE E 1 102 ? 122.112 40.983 46.164 1.00 11.00 102 ILE E CA 1
ATOM 7715 C C . ILE E 1 102 ? 122.661 41.202 47.576 1.00 10.84 102 ILE E C 1
ATOM 7716 O O . ILE E 1 102 ? 123.803 40.584 47.653 1.00 10.43 102 ILE E O 1
ATOM 7721 N N . TYR E 1 103 ? 121.606 41.719 48.265 1.00 2.56 103 TYR E N 1
ATOM 7722 C CA . TYR E 1 103 ? 122.321 41.878 49.633 1.00 5.50 103 TYR E CA 1
ATOM 7723 C C . TYR E 1 103 ? 121.476 41.404 50.723 1.00 8.54 103 TYR E C 1
ATOM 7724 O O . TYR E 1 103 ? 120.289 41.596 50.414 1.00 11.53 103 TYR E O 1
ATOM 7733 N N . GLY E 1 104 ? 121.841 40.992 51.839 1.00 2.31 104 GLY E N 1
ATOM 7734 C CA . GLY E 1 104 ? 121.149 40.333 52.798 1.00 5.09 104 GLY E CA 1
ATOM 7735 C C . GLY E 1 104 ? 121.680 39.328 53.709 1.00 12.16 104 GLY E C 1
ATOM 7736 O O . GLY E 1 104 ? 122.899 39.133 53.528 1.00 12.46 104 GLY E O 1
ATOM 7737 N N . PRO E 1 105 ? 121.272 39.327 54.957 1.00 14.71 105 PRO E N 1
ATOM 7738 C CA . PRO E 1 105 ? 119.980 39.330 55.546 1.00 15.98 105 PRO E CA 1
ATOM 7739 C C . PRO E 1 105 ? 119.865 40.853 55.761 1.00 18.04 105 PRO E C 1
ATOM 7740 O O . PRO E 1 105 ? 120.877 41.422 55.474 1.00 20.84 105 PRO E O 1
ATOM 7744 N N . GLY E 1 106 ? 118.828 41.180 56.436 1.00 18.75 106 GLY E N 1
ATOM 7745 C CA . GLY E 1 106 ? 118.843 42.584 56.752 1.00 22.08 106 GLY E CA 1
ATOM 7746 C C . GLY E 1 106 ? 119.616 42.638 58.084 1.00 23.02 106 GLY E C 1
ATOM 7747 O O . GLY E 1 106 ? 120.105 41.636 58.518 1.00 24.73 106 GLY E O 1
ATOM 7748 N N . LEU E 1 107 ? 119.463 43.755 58.732 1.00 21.26 107 LEU E N 1
ATOM 7749 C CA . LEU E 1 107 ? 120.166 44.178 59.870 1.00 17.76 107 LEU E CA 1
ATOM 7750 C C . LEU E 1 107 ? 119.477 45.383 60.424 1.00 17.89 107 LEU E C 1
ATOM 7751 O O . LEU E 1 107 ? 119.683 45.171 61.603 1.00 15.55 107 LEU E O 1
ATOM 7756 N N . TRP E 1 108 ? 118.790 46.318 59.877 1.00 22.22 108 TRP E N 1
ATOM 7757 C CA . TRP E 1 108 ? 118.042 47.150 60.894 1.00 27.40 108 TRP E CA 1
ATOM 7758 C C . TRP E 1 108 ? 116.768 47.577 60.208 1.00 30.86 108 TRP E C 1
ATOM 7759 O O . TRP E 1 108 ? 116.958 47.614 58.979 1.00 34.71 108 TRP E O 1
ATOM 7770 N N . ASP E 1 109 ? 115.633 47.735 60.839 1.00 32.22 109 ASP E N 1
ATOM 7771 C CA . ASP E 1 109 ? 114.520 48.168 59.991 1.00 35.07 109 ASP E CA 1
ATOM 7772 C C . ASP E 1 109 ? 113.884 49.195 60.950 1.00 32.96 109 ASP E C 1
ATOM 7773 O O . ASP E 1 109 ? 114.283 49.092 62.128 1.00 27.59 109 ASP E O 1
ATOM 7778 N N . SER E 1 110 ? 113.074 50.049 60.259 1.00 29.70 110 SER E N 1
ATOM 7779 C CA . SER E 1 110 ? 112.556 51.099 61.112 1.00 27.30 110 SER E CA 1
ATOM 7780 C C . SER E 1 110 ? 111.431 50.538 61.963 1.00 33.55 110 SER E C 1
ATOM 7781 O O . SER E 1 110 ? 111.274 50.957 63.093 1.00 35.40 110 SER E O 1
ATOM 7784 N N . GLY E 1 111 ? 110.474 49.954 61.259 1.00 39.43 111 GLY E N 1
ATOM 7785 C CA . GLY E 1 111 ? 109.396 49.474 62.093 1.00 42.29 111 GLY E CA 1
ATOM 7786 C C . GLY E 1 111 ? 108.161 50.298 61.875 1.00 42.21 111 GLY E C 1
ATOM 7787 O O . GLY E 1 111 ? 107.368 50.152 62.790 1.00 44.22 111 GLY E O 1
ATOM 7788 N N . THR E 1 112 ? 108.330 50.877 60.737 1.00 43.08 112 THR E N 1
ATOM 7789 C CA . THR E 1 112 ? 107.182 51.531 60.193 1.00 50.50 112 THR E CA 1
ATOM 7790 C C . THR E 1 112 ? 106.522 50.642 59.140 1.00 63.10 112 THR E C 1
ATOM 7791 O O . THR E 1 112 ? 106.472 51.274 58.077 1.00 67.09 112 THR E O 1
ATOM 7795 N N . SER E 1 113 ? 105.931 49.447 59.006 1.00 73.78 113 SER E N 1
ATOM 7796 C CA . SER E 1 113 ? 105.411 49.084 57.675 1.00 85.53 113 SER E CA 1
ATOM 7797 C C . SER E 1 113 ? 103.921 49.512 57.676 1.00 95.32 113 SER E C 1
ATOM 7798 O O . SER E 1 113 ? 103.256 50.098 58.503 1.00 94.02 113 SER E O 1
ATOM 7801 N N . ASN E 1 114 ? 103.405 49.317 56.455 1.00 108.05 114 ASN E N 1
ATOM 7802 C CA . ASN E 1 114 ? 102.166 49.736 55.993 1.00 118.79 114 ASN E CA 1
ATOM 7803 C C . ASN E 1 114 ? 101.492 49.522 54.657 1.00 130.76 114 ASN E C 1
ATOM 7804 O O . ASN E 1 114 ? 101.447 50.390 53.780 1.00 133.21 114 ASN E O 1
ATOM 7809 N N . LYS E 1 115 ? 100.740 48.452 54.781 1.00 143.67 115 LYS E N 1
ATOM 7810 C CA . LYS E 1 115 ? 99.810 47.960 53.773 1.00 155.25 115 LYS E CA 1
ATOM 7811 C C . LYS E 1 115 ? 98.831 49.073 53.384 1.00 161.09 115 LYS E C 1
ATOM 7812 O O . LYS E 1 115 ? 98.413 49.898 54.204 1.00 161.92 115 LYS E O 1
ATOM 7818 N N . GLY E 1 116 ? 98.533 49.171 52.090 1.00 165.98 116 GLY E N 1
ATOM 7819 C CA . GLY E 1 116 ? 97.694 50.194 51.470 1.00 170.17 116 GLY E CA 1
ATOM 7820 C C . GLY E 1 116 ? 98.379 50.475 50.133 1.00 173.24 116 GLY E C 1
ATOM 7821 O O . GLY E 1 116 ? 99.198 49.649 49.730 1.00 173.32 116 GLY E O 1
ATOM 7822 N N . SER E 1 117 ? 98.193 51.593 49.498 1.00 176.40 117 SER E N 1
ATOM 7823 C CA . SER E 1 117 ? 98.736 52.045 48.244 1.00 179.31 117 SER E CA 1
ATOM 7824 C C . SER E 1 117 ? 100.190 51.966 47.796 1.00 179.89 117 SER E C 1
ATOM 7825 O O . SER E 1 117 ? 100.541 52.668 46.838 1.00 179.32 117 SER E O 1
ATOM 7828 N N . VAL E 1 118 ? 101.031 51.138 48.377 1.00 179.84 118 VAL E N 1
ATOM 7829 C CA . VAL E 1 118 ? 102.388 50.666 48.089 1.00 178.45 118 VAL E CA 1
ATOM 7830 C C . VAL E 1 118 ? 102.823 51.212 46.746 1.00 179.34 118 VAL E C 1
ATOM 7831 O O . VAL E 1 118 ? 102.343 50.637 45.753 1.00 181.18 118 VAL E O 1
ATOM 7835 N N . VAL E 1 119 ? 103.591 52.299 46.550 1.00 178.03 119 VAL E N 1
ATOM 7836 C CA . VAL E 1 119 ? 103.650 52.880 45.184 1.00 178.17 119 VAL E CA 1
ATOM 7837 C C . VAL E 1 119 ? 104.779 52.856 44.192 1.00 180.07 119 VAL E C 1
ATOM 7838 O O . VAL E 1 119 ? 105.586 51.902 44.111 1.00 179.64 119 VAL E O 1
ATOM 7842 N N . VAL E 1 120 ? 104.893 53.674 43.140 1.00 182.79 120 VAL E N 1
ATOM 7843 C CA . VAL E 1 120 ? 105.854 53.904 42.056 1.00 185.25 120 VAL E CA 1
ATOM 7844 C C . VAL E 1 120 ? 105.175 54.515 40.807 1.00 186.71 120 VAL E C 1
ATOM 7845 O O . VAL E 1 120 ? 103.957 54.725 40.666 1.00 186.94 120 VAL E O 1
ATOM 7849 N N . ALA E 1 121 ? 106.018 54.979 39.882 1.00 187.72 121 ALA E N 1
ATOM 7850 C CA . ALA E 1 121 ? 105.724 55.683 38.636 1.00 187.15 121 ALA E CA 1
ATOM 7851 C C . ALA E 1 121 ? 106.952 55.541 37.705 1.00 185.21 121 ALA E C 1
ATOM 7852 O O . ALA E 1 121 ? 107.064 55.207 36.524 1.00 185.36 121 ALA E O 1
ATOM 7854 N N . ASN E 1 122 ? 108.040 55.780 38.434 1.00 181.20 122 ASN E N 1
ATOM 7855 C CA . ASN E 1 122 ? 109.458 55.802 38.163 1.00 175.64 122 ASN E CA 1
ATOM 7856 C C . ASN E 1 122 ? 110.186 55.324 39.455 1.00 168.24 122 ASN E C 1
ATOM 7857 O O . ASN E 1 122 ? 109.955 54.260 40.060 1.00 167.37 122 ASN E O 1
ATOM 7862 N N . ASN E 1 123 ? 111.097 56.027 40.076 1.00 157.89 123 ASN E N 1
ATOM 7863 C CA . ASN E 1 123 ? 112.215 56.075 40.929 1.00 145.81 123 ASN E CA 1
ATOM 7864 C C . ASN E 1 123 ? 112.648 56.596 42.303 1.00 129.69 123 ASN E C 1
ATOM 7865 O O . ASN E 1 123 ? 112.140 57.447 43.001 1.00 128.96 123 ASN E O 1
ATOM 7870 N N . GLY E 1 124 ? 113.952 56.329 42.517 1.00 109.58 124 GLY E N 1
ATOM 7871 C CA . GLY E 1 124 ? 114.983 56.706 43.367 1.00 83.16 124 GLY E CA 1
ATOM 7872 C C . GLY E 1 124 ? 115.162 56.878 44.835 1.00 63.26 124 GLY E C 1
ATOM 7873 O O . GLY E 1 124 ? 115.493 57.922 45.291 1.00 55.52 124 GLY E O 1
ATOM 7874 N N . ASN E 1 125 ? 115.082 55.861 45.643 1.00 47.58 125 ASN E N 1
ATOM 7875 C CA . ASN E 1 125 ? 114.900 55.132 46.792 1.00 33.01 125 ASN E CA 1
ATOM 7876 C C . ASN E 1 125 ? 115.651 54.242 47.740 1.00 24.88 125 ASN E C 1
ATOM 7877 O O . ASN E 1 125 ? 115.170 53.662 48.698 1.00 21.74 125 ASN E O 1
ATOM 7882 N N . SER E 1 126 ? 116.878 54.035 47.684 1.00 19.78 126 SER E N 1
ATOM 7883 C CA . SER E 1 126 ? 117.939 53.315 48.286 1.00 14.57 126 SER E CA 1
ATOM 7884 C C . SER E 1 126 ? 119.266 54.163 48.249 1.00 13.69 126 SER E C 1
ATOM 7885 O O . SER E 1 126 ? 119.481 54.783 47.250 1.00 5.87 126 SER E O 1
ATOM 7888 N N . ILE E 1 127 ? 120.093 54.143 49.289 1.00 13.60 127 ILE E N 1
ATOM 7889 C CA . ILE E 1 127 ? 121.432 54.593 49.565 1.00 12.65 127 ILE E CA 1
ATOM 7890 C C . ILE E 1 127 ? 122.701 53.663 49.862 1.00 15.24 127 ILE E C 1
ATOM 7891 O O . ILE E 1 127 ? 122.888 52.830 50.798 1.00 10.86 127 ILE E O 1
ATOM 7896 N N . LEU E 1 128 ? 123.780 53.920 49.004 1.00 9.20 128 LEU E N 1
ATOM 7897 C CA . LEU E 1 128 ? 124.768 52.922 48.923 1.00 6.43 128 LEU E CA 1
ATOM 7898 C C . LEU E 1 128 ? 125.737 53.088 50.031 1.00 13.65 128 LEU E C 1
ATOM 7899 O O . LEU E 1 128 ? 126.955 53.276 49.773 1.00 10.64 128 LEU E O 1
ATOM 7904 N N . TYR E 1 129 ? 125.897 52.759 51.342 1.00 22.93 129 TYR E N 1
ATOM 7905 C CA . TYR E 1 129 ? 127.284 52.449 51.800 1.00 31.63 129 TYR E CA 1
ATOM 7906 C C . TYR E 1 129 ? 128.609 53.188 51.478 1.00 35.24 129 TYR E C 1
ATOM 7907 O O . TYR E 1 129 ? 129.226 53.388 52.613 1.00 45.66 129 TYR E O 1
ATOM 7916 N N . SER E 1 130 ? 129.442 53.580 50.439 1.00 24.77 130 SER E N 1
ATOM 7917 C CA . SER E 1 130 ? 130.853 54.010 50.331 1.00 12.49 130 SER E CA 1
ATOM 7918 C C . SER E 1 130 ? 131.815 53.272 49.343 1.00 13.14 130 SER E C 1
ATOM 7919 O O . SER E 1 130 ? 131.838 52.238 49.966 1.00 10.38 130 SER E O 1
ATOM 7922 N N . THR E 1 131 ? 132.231 53.290 48.039 1.00 14.35 131 THR E N 1
ATOM 7923 C CA . THR E 1 131 ? 132.713 53.260 46.687 1.00 17.14 131 THR E CA 1
ATOM 7924 C C . THR E 1 131 ? 132.130 52.949 45.062 1.00 21.79 131 THR E C 1
ATOM 7925 O O . THR E 1 131 ? 132.053 52.208 43.812 1.00 2.90 131 THR E O 1
ATOM 7929 N N . ASN E 1 136 ? 128.676 54.537 41.776 1.00 4.75 136 ASN E N 1
ATOM 7930 C CA . ASN E 1 136 ? 127.482 53.840 42.554 1.00 8.12 136 ASN E CA 1
ATOM 7931 C C . ASN E 1 136 ? 126.839 54.731 43.676 1.00 2.22 136 ASN E C 1
ATOM 7932 O O . ASN E 1 136 ? 126.730 54.356 44.783 1.00 6.78 136 ASN E O 1
ATOM 7934 N N . HIS E 1 137 ? 125.990 55.752 43.459 1.00 10.24 137 HIS E N 1
ATOM 7935 C CA . HIS E 1 137 ? 125.362 56.751 44.318 1.00 15.94 137 HIS E CA 1
ATOM 7936 C C . HIS E 1 137 ? 123.976 57.380 44.663 1.00 12.90 137 HIS E C 1
ATOM 7937 O O . HIS E 1 137 ? 123.361 56.875 43.742 1.00 13.93 137 HIS E O 1
ATOM 7944 N N . PRO E 1 138 ? 123.513 57.593 45.848 1.00 10.34 138 PRO E N 1
ATOM 7945 C CA . PRO E 1 138 ? 123.655 58.378 46.970 1.00 15.03 138 PRO E CA 1
ATOM 7946 C C . PRO E 1 138 ? 124.279 57.392 48.024 1.00 19.58 138 PRO E C 1
ATOM 7947 O O . PRO E 1 138 ? 123.575 56.828 48.867 1.00 24.75 138 PRO E O 1
ATOM 7951 N N . GLN E 1 139 ? 125.474 57.930 48.079 1.00 16.49 139 GLN E N 1
ATOM 7952 C CA . GLN E 1 139 ? 126.266 57.335 49.111 1.00 12.76 139 GLN E CA 1
ATOM 7953 C C . GLN E 1 139 ? 126.158 58.461 50.079 1.00 11.85 139 GLN E C 1
ATOM 7954 O O . GLN E 1 139 ? 126.959 58.143 50.824 1.00 4.58 139 GLN E O 1
ATOM 7960 N N . THR E 1 140 ? 125.156 59.293 50.017 1.00 17.14 140 THR E N 1
ATOM 7961 C CA . THR E 1 140 ? 125.045 60.281 51.053 1.00 24.48 140 THR E CA 1
ATOM 7962 C C . THR E 1 140 ? 123.938 61.332 50.904 1.00 26.53 140 THR E C 1
ATOM 7963 O O . THR E 1 140 ? 123.509 61.896 49.866 1.00 27.96 140 THR E O 1
ATOM 7967 N N . LEU E 1 141 ? 123.434 61.609 52.183 1.00 22.69 141 LEU E N 1
ATOM 7968 C CA . LEU E 1 141 ? 122.380 62.622 52.000 1.00 17.07 141 LEU E CA 1
ATOM 7969 C C . LEU E 1 141 ? 122.539 63.713 53.007 1.00 17.27 141 LEU E C 1
ATOM 7970 O O . LEU E 1 141 ? 122.801 63.366 54.088 1.00 16.56 141 LEU E O 1
ATOM 7975 N N . HIS E 1 142 ? 122.391 64.932 52.570 1.00 19.44 142 HIS E N 1
ATOM 7976 C CA . HIS E 1 142 ? 122.618 66.279 52.744 1.00 19.54 142 HIS E CA 1
ATOM 7977 C C . HIS E 1 142 ? 121.821 67.411 53.306 1.00 19.12 142 HIS E C 1
ATOM 7978 O O . HIS E 1 142 ? 122.353 68.211 54.188 1.00 19.84 142 HIS E O 1
ATOM 7985 N N . ALA E 1 143 ? 120.561 67.564 52.984 1.00 15.04 143 ALA E N 1
ATOM 7986 C CA . ALA E 1 143 ? 119.668 68.497 53.770 1.00 10.84 143 ALA E CA 1
ATOM 7987 C C . ALA E 1 143 ? 119.289 69.359 52.635 1.00 10.25 143 ALA E C 1
ATOM 7988 O O . ALA E 1 143 ? 120.269 69.809 52.074 1.00 5.61 143 ALA E O 1
ATOM 7990 N N . THR E 1 144 ? 118.082 69.336 52.296 1.00 13.39 144 THR E N 1
ATOM 7991 C CA . THR E 1 144 ? 117.656 69.662 50.989 1.00 26.02 144 THR E CA 1
ATOM 7992 C C . THR E 1 144 ? 117.897 68.466 50.065 1.00 31.69 144 THR E C 1
ATOM 7993 O O . THR E 1 144 ? 118.010 68.894 48.872 1.00 34.25 144 THR E O 1
ATOM 7997 N N . GLN E 1 145 ? 118.207 67.306 50.628 1.00 35.01 145 GLN E N 1
ATOM 7998 C CA . GLN E 1 145 ? 118.865 66.174 49.958 1.00 34.36 145 GLN E CA 1
ATOM 7999 C C . GLN E 1 145 ? 118.024 65.140 50.715 1.00 37.91 145 GLN E C 1
ATOM 8000 O O . GLN E 1 145 ? 117.815 65.390 51.878 1.00 35.30 145 GLN E O 1
ATOM 8006 N N . SER E 1 146 ? 117.546 64.272 49.887 1.00 43.49 146 SER E N 1
ATOM 8007 C CA . SER E 1 146 ? 116.578 63.261 49.969 1.00 42.24 146 SER E CA 1
ATOM 8008 C C . SER E 1 146 ? 116.404 61.989 49.230 1.00 36.14 146 SER E C 1
ATOM 8009 O O . SER E 1 146 ? 115.303 61.801 49.903 1.00 34.28 146 SER E O 1
ATOM 8012 N N . LEU E 1 147 ? 116.322 60.937 48.552 1.00 32.18 147 LEU E N 1
ATOM 8013 C CA . LEU E 1 147 ? 115.339 59.779 48.861 1.00 32.74 147 LEU E CA 1
ATOM 8014 C C . LEU E 1 147 ? 113.841 59.639 49.018 1.00 24.98 147 LEU E C 1
ATOM 8015 O O . LEU E 1 147 ? 113.264 59.584 50.025 1.00 18.56 147 LEU E O 1
ATOM 8020 N N . GLN E 1 148 ? 113.074 59.121 48.147 1.00 26.25 148 GLN E N 1
ATOM 8021 C CA . GLN E 1 148 ? 111.664 59.223 48.085 1.00 37.57 148 GLN E CA 1
ATOM 8022 C C . GLN E 1 148 ? 111.014 58.185 47.233 1.00 38.50 148 GLN E C 1
ATOM 8023 O O . GLN E 1 148 ? 111.507 58.178 46.114 1.00 36.26 148 GLN E O 1
ATOM 8029 N N . LEU E 1 149 ? 110.022 57.451 47.678 1.00 39.63 149 LEU E N 1
ATOM 8030 C CA . LEU E 1 149 ? 109.331 56.442 46.976 1.00 38.31 149 LEU E CA 1
ATOM 8031 C C . LEU E 1 149 ? 108.024 57.160 46.624 1.00 43.02 149 LEU E C 1
ATOM 8032 O O . LEU E 1 149 ? 108.061 57.675 45.442 1.00 46.27 149 LEU E O 1
ATOM 8037 N N . SER E 1 150 ? 107.100 57.093 47.654 1.00 42.60 150 SER E N 1
ATOM 8038 C CA . SER E 1 150 ? 106.181 57.899 46.836 1.00 48.65 150 SER E CA 1
ATOM 8039 C C . SER E 1 150 ? 105.328 58.978 47.389 1.00 50.60 150 SER E C 1
ATOM 8040 O O . SER E 1 150 ? 105.614 60.170 47.527 1.00 56.20 150 SER E O 1
ATOM 8043 N N . PRO E 1 151 ? 104.289 58.433 47.921 1.00 47.13 151 PRO E N 1
ATOM 8044 C CA . PRO E 1 151 ? 103.537 59.335 48.784 1.00 46.84 151 PRO E CA 1
ATOM 8045 C C . PRO E 1 151 ? 104.312 59.467 50.074 1.00 46.83 151 PRO E C 1
ATOM 8046 O O . PRO E 1 151 ? 103.713 59.736 51.105 1.00 45.50 151 PRO E O 1
ATOM 8050 N N . TYR E 1 152 ? 105.502 58.987 50.269 1.00 48.03 152 TYR E N 1
ATOM 8051 C CA . TYR E 1 152 ? 106.413 58.735 51.294 1.00 46.39 152 TYR E CA 1
ATOM 8052 C C . TYR E 1 152 ? 107.651 59.160 50.522 1.00 48.68 152 TYR E C 1
ATOM 8053 O O . TYR E 1 152 ? 107.866 59.089 49.327 1.00 47.94 152 TYR E O 1
ATOM 8062 N N . ARG E 1 153 ? 108.471 59.591 51.444 1.00 52.38 153 ARG E N 1
ATOM 8063 C CA . ARG E 1 153 ? 109.876 59.946 51.022 1.00 51.68 153 ARG E CA 1
ATOM 8064 C C . ARG E 1 153 ? 110.624 60.342 52.289 1.00 46.87 153 ARG E C 1
ATOM 8065 O O . ARG E 1 153 ? 109.850 60.795 53.211 1.00 48.42 153 ARG E O 1
ATOM 8073 N N . LEU E 1 154 ? 111.906 60.044 52.548 1.00 36.60 154 LEU E N 1
ATOM 8074 C CA . LEU E 1 154 ? 112.444 60.469 53.817 1.00 27.46 154 LEU E CA 1
ATOM 8075 C C . LEU E 1 154 ? 113.647 61.343 53.451 1.00 24.93 154 LEU E C 1
ATOM 8076 O O . LEU E 1 154 ? 114.289 60.927 52.562 1.00 27.72 154 LEU E O 1
ATOM 8081 N N . SER E 1 155 ? 113.891 62.176 54.426 1.00 22.79 155 SER E N 1
ATOM 8082 C CA . SER E 1 155 ? 114.876 63.171 54.128 1.00 26.13 155 SER E CA 1
ATOM 8083 C C . SER E 1 155 ? 115.543 64.092 55.129 1.00 27.89 155 SER E C 1
ATOM 8084 O O . SER E 1 155 ? 115.014 64.221 56.197 1.00 30.39 155 SER E O 1
ATOM 8087 N N . MET E 1 156 ? 116.591 64.885 54.950 1.00 25.24 156 MET E N 1
ATOM 8088 C CA . MET E 1 156 ? 117.515 65.268 55.976 1.00 22.46 156 MET E CA 1
ATOM 8089 C C . MET E 1 156 ? 117.314 66.717 56.163 1.00 25.31 156 MET E C 1
ATOM 8090 O O . MET E 1 156 ? 117.376 67.423 55.085 1.00 19.99 156 MET E O 1
ATOM 8095 N N . GLU E 1 157 ? 117.175 66.993 57.479 1.00 26.33 157 GLU E N 1
ATOM 8096 C CA . GLU E 1 157 ? 116.693 68.431 57.308 1.00 27.84 157 GLU E CA 1
ATOM 8097 C C . GLU E 1 157 ? 117.392 69.605 57.783 1.00 22.54 157 GLU E C 1
ATOM 8098 O O . GLU E 1 157 ? 118.342 69.037 58.324 1.00 25.25 157 GLU E O 1
ATOM 8104 N N . THR E 1 158 ? 117.259 70.904 57.937 1.00 15.94 158 THR E N 1
ATOM 8105 C CA . THR E 1 158 ? 118.430 71.330 58.675 1.00 13.50 158 THR E CA 1
ATOM 8106 C C . THR E 1 158 ? 118.258 71.180 60.118 1.00 14.18 158 THR E C 1
ATOM 8107 O O . THR E 1 158 ? 118.878 70.263 60.392 1.00 17.07 158 THR E O 1
ATOM 8111 N N . ASP E 1 159 ? 117.446 71.506 61.009 1.00 18.55 159 ASP E N 1
ATOM 8112 C CA . ASP E 1 159 ? 117.608 71.040 62.406 1.00 22.49 159 ASP E CA 1
ATOM 8113 C C . ASP E 1 159 ? 118.238 69.741 62.645 1.00 18.05 159 ASP E C 1
ATOM 8114 O O . ASP E 1 159 ? 118.445 69.147 63.666 1.00 17.64 159 ASP E O 1
ATOM 8119 N N . CYS E 1 160 ? 118.577 68.885 61.797 1.00 15.47 160 CYS E N 1
ATOM 8120 C CA . CYS E 1 160 ? 119.415 67.795 61.540 1.00 17.85 160 CYS E CA 1
ATOM 8121 C C . CYS E 1 160 ? 118.556 66.622 61.852 1.00 20.71 160 CYS E C 1
ATOM 8122 O O . CYS E 1 160 ? 119.016 65.696 62.452 1.00 20.45 160 CYS E O 1
ATOM 8125 N N . ASN E 1 161 ? 117.332 66.720 61.375 1.00 24.34 161 ASN E N 1
ATOM 8126 C CA . ASN E 1 161 ? 116.535 65.559 61.759 1.00 27.30 161 ASN E CA 1
ATOM 8127 C C . ASN E 1 161 ? 116.295 64.843 60.466 1.00 28.22 161 ASN E C 1
ATOM 8128 O O . ASN E 1 161 ? 116.501 65.471 59.383 1.00 30.61 161 ASN E O 1
ATOM 8133 N N . LEU E 1 162 ? 116.118 63.540 60.768 1.00 23.11 162 LEU E N 1
ATOM 8134 C CA . LEU E 1 162 ? 116.059 62.553 59.623 1.00 19.68 162 LEU E CA 1
ATOM 8135 C C . LEU E 1 162 ? 114.578 62.242 59.644 1.00 17.66 162 LEU E C 1
ATOM 8136 O O . LEU E 1 162 ? 114.159 62.305 60.795 1.00 10.78 162 LEU E O 1
ATOM 8141 N N . VAL E 1 163 ? 113.789 62.331 58.576 1.00 16.72 163 VAL E N 1
ATOM 8142 C CA . VAL E 1 163 ? 112.364 62.327 58.886 1.00 15.25 163 VAL E CA 1
ATOM 8143 C C . VAL E 1 163 ? 111.688 61.659 57.708 1.00 19.62 163 VAL E C 1
ATOM 8144 O O . VAL E 1 163 ? 112.411 61.884 56.725 1.00 17.31 163 VAL E O 1
ATOM 8148 N N . LEU E 1 164 ? 110.613 60.936 58.158 1.00 22.75 164 LEU E N 1
ATOM 8149 C CA . LEU E 1 164 ? 109.979 60.169 57.086 1.00 27.44 164 LEU E CA 1
ATOM 8150 C C . LEU E 1 164 ? 108.598 60.589 56.613 1.00 36.96 164 LEU E C 1
ATOM 8151 O O . LEU E 1 164 ? 107.743 60.666 57.521 1.00 36.38 164 LEU E O 1
ATOM 8156 N N . PHE E 1 165 ? 108.311 60.885 55.334 1.00 45.47 165 PHE E N 1
ATOM 8157 C CA . PHE E 1 165 ? 106.965 61.353 55.261 1.00 58.85 165 PHE E CA 1
ATOM 8158 C C . PHE E 1 165 ? 105.812 60.642 54.683 1.00 67.00 165 PHE E C 1
ATOM 8159 O O . PHE E 1 165 ? 105.922 60.697 53.453 1.00 74.76 165 PHE E O 1
ATOM 8167 N N . ASP E 1 166 ? 104.719 60.366 55.383 1.00 69.76 166 ASP E N 1
ATOM 8168 C CA . ASP E 1 166 ? 103.538 59.933 54.569 1.00 71.73 166 ASP E CA 1
ATOM 8169 C C . ASP E 1 166 ? 102.846 61.216 54.129 1.00 73.90 166 ASP E C 1
ATOM 8170 O O . ASP E 1 166 ? 102.758 62.239 54.817 1.00 72.93 166 ASP E O 1
ATOM 8175 N N . ARG E 1 167 ? 102.537 61.403 52.861 1.00 75.65 167 ARG E N 1
ATOM 8176 C CA . ARG E 1 167 ? 102.165 62.598 52.169 1.00 79.32 167 ARG E CA 1
ATOM 8177 C C . ARG E 1 167 ? 102.391 63.895 52.892 1.00 84.59 167 ARG E C 1
ATOM 8178 O O . ARG E 1 167 ? 101.774 64.872 52.401 1.00 90.01 167 ARG E O 1
ATOM 8186 N N . ASP E 1 168 ? 103.212 64.386 53.811 1.00 84.78 168 ASP E N 1
ATOM 8187 C CA . ASP E 1 168 ? 103.154 65.779 54.313 1.00 80.66 168 ASP E CA 1
ATOM 8188 C C . ASP E 1 168 ? 102.614 65.679 55.724 1.00 77.63 168 ASP E C 1
ATOM 8189 O O . ASP E 1 168 ? 101.667 66.364 56.065 1.00 79.62 168 ASP E O 1
ATOM 8194 N N . ASP E 1 169 ? 103.027 64.753 56.544 1.00 71.81 169 ASP E N 1
ATOM 8195 C CA . ASP E 1 169 ? 102.872 64.544 57.943 1.00 66.40 169 ASP E CA 1
ATOM 8196 C C . ASP E 1 169 ? 103.745 63.328 58.256 1.00 56.86 169 ASP E C 1
ATOM 8197 O O . ASP E 1 169 ? 103.720 62.361 57.578 1.00 55.75 169 ASP E O 1
ATOM 8202 N N . ARG E 1 170 ? 104.730 63.564 59.022 1.00 46.33 170 ARG E N 1
ATOM 8203 C CA . ARG E 1 170 ? 105.879 62.958 59.513 1.00 41.25 170 ARG E CA 1
ATOM 8204 C C . ARG E 1 170 ? 105.388 61.709 60.212 1.00 39.86 170 ARG E C 1
ATOM 8205 O O . ARG E 1 170 ? 104.493 62.081 60.867 1.00 37.83 170 ARG E O 1
ATOM 8213 N N . VAL E 1 171 ? 105.921 60.588 59.974 1.00 40.81 171 VAL E N 1
ATOM 8214 C CA . VAL E 1 171 ? 105.510 59.477 60.732 1.00 40.28 171 VAL E CA 1
ATOM 8215 C C . VAL E 1 171 ? 106.813 59.160 61.417 1.00 46.35 171 VAL E C 1
ATOM 8216 O O . VAL E 1 171 ? 106.755 59.375 62.609 1.00 51.32 171 VAL E O 1
ATOM 8220 N N . TRP E 1 172 ? 107.967 58.789 60.951 1.00 51.36 172 TRP E N 1
ATOM 8221 C CA . TRP E 1 172 ? 109.110 58.372 61.783 1.00 51.36 172 TRP E CA 1
ATOM 8222 C C . TRP E 1 172 ? 110.107 59.484 61.601 1.00 47.39 172 TRP E C 1
ATOM 8223 O O . TRP E 1 172 ? 110.034 60.198 60.591 1.00 45.33 172 TRP E O 1
ATOM 8234 N N . SER E 1 173 ? 110.972 59.464 62.563 1.00 43.62 173 SER E N 1
ATOM 8235 C CA . SER E 1 173 ? 112.123 60.257 62.766 1.00 40.09 173 SER E CA 1
ATOM 8236 C C . SER E 1 173 ? 113.153 59.988 63.816 1.00 35.82 173 SER E C 1
ATOM 8237 O O . SER E 1 173 ? 112.986 60.060 64.976 1.00 25.40 173 SER E O 1
ATOM 8240 N N . THR E 1 174 ? 114.364 60.268 63.506 1.00 41.72 174 THR E N 1
ATOM 8241 C CA . THR E 1 174 ? 115.564 60.216 64.324 1.00 47.06 174 THR E CA 1
ATOM 8242 C C . THR E 1 174 ? 115.474 61.097 65.539 1.00 50.63 174 THR E C 1
ATOM 8243 O O . THR E 1 174 ? 116.257 60.697 66.422 1.00 50.61 174 THR E O 1
ATOM 8247 N N . ASN E 1 175 ? 114.570 62.062 65.636 1.00 54.10 175 ASN E N 1
ATOM 8248 C CA . ASN E 1 175 ? 114.394 62.759 66.905 1.00 60.23 175 ASN E CA 1
ATOM 8249 C C . ASN E 1 175 ? 115.730 63.366 67.326 1.00 60.43 175 ASN E C 1
ATOM 8250 O O . ASN E 1 175 ? 116.514 63.210 68.263 1.00 60.10 175 ASN E O 1
ATOM 8255 N N . THR E 1 176 ? 116.153 64.184 66.368 1.00 60.26 176 THR E N 1
ATOM 8256 C CA . THR E 1 176 ? 117.390 64.919 66.454 1.00 56.94 176 THR E CA 1
ATOM 8257 C C . THR E 1 176 ? 117.202 66.352 65.984 1.00 60.43 176 THR E C 1
ATOM 8258 O O . THR E 1 176 ? 117.148 66.623 64.802 1.00 61.11 176 THR E O 1
ATOM 8262 N N . ALA E 1 177 ? 117.018 67.348 66.800 1.00 64.58 177 ALA E N 1
ATOM 8263 C CA . ALA E 1 177 ? 116.995 68.661 66.211 1.00 68.57 177 ALA E CA 1
ATOM 8264 C C . ALA E 1 177 ? 118.012 69.340 67.094 1.00 71.41 177 ALA E C 1
ATOM 8265 O O . ALA E 1 177 ? 118.590 68.944 68.083 1.00 70.53 177 ALA E O 1
ATOM 8267 N N . GLY E 1 178 ? 118.604 70.301 66.441 1.00 73.10 178 GLY E N 1
ATOM 8268 C CA . GLY E 1 178 ? 119.466 71.246 67.060 1.00 76.72 178 GLY E CA 1
ATOM 8269 C C . GLY E 1 178 ? 120.584 70.609 67.815 1.00 78.26 178 GLY E C 1
ATOM 8270 O O . GLY E 1 178 ? 121.257 71.315 68.563 1.00 81.23 178 GLY E O 1
ATOM 8271 N N . LYS E 1 179 ? 120.807 69.435 67.352 1.00 79.94 179 LYS E N 1
ATOM 8272 C CA . LYS E 1 179 ? 121.974 68.691 67.719 1.00 85.90 179 LYS E CA 1
ATOM 8273 C C . LYS E 1 179 ? 122.899 68.853 66.515 1.00 89.54 179 LYS E C 1
ATOM 8274 O O . LYS E 1 179 ? 123.247 67.971 65.723 1.00 92.31 179 LYS E O 1
ATOM 8280 N N . GLY E 1 180 ? 123.389 70.039 66.144 1.00 90.98 180 GLY E N 1
ATOM 8281 C CA . GLY E 1 180 ? 124.353 70.250 65.085 1.00 90.77 180 GLY E CA 1
ATOM 8282 C C . GLY E 1 180 ? 123.689 70.924 63.906 1.00 88.92 180 GLY E C 1
ATOM 8283 O O . GLY E 1 180 ? 122.636 71.510 64.150 1.00 86.96 180 GLY E O 1
ATOM 8284 N N . THR E 1 181 ? 124.430 70.861 62.802 1.00 86.46 181 THR E N 1
ATOM 8285 C CA . THR E 1 181 ? 123.721 71.447 61.684 1.00 83.86 181 THR E CA 1
ATOM 8286 C C . THR E 1 181 ? 124.518 71.071 60.471 1.00 74.36 181 THR E C 1
ATOM 8287 O O . THR E 1 181 ? 124.163 71.251 59.317 1.00 75.40 181 THR E O 1
ATOM 8291 N N . GLY E 1 182 ? 125.593 70.460 60.898 1.00 62.87 182 GLY E N 1
ATOM 8292 C CA . GLY E 1 182 ? 126.267 70.083 59.614 1.00 55.15 182 GLY E CA 1
ATOM 8293 C C . GLY E 1 182 ? 125.335 69.342 58.643 1.00 44.27 182 GLY E C 1
ATOM 8294 O O . GLY E 1 182 ? 125.256 69.690 57.497 1.00 40.41 182 GLY E O 1
ATOM 8295 N N . CYS E 1 183 ? 124.734 68.311 59.100 1.00 36.22 183 CYS E N 1
ATOM 8296 C CA . CYS E 1 183 ? 124.021 67.179 59.205 1.00 25.71 183 CYS E CA 1
ATOM 8297 C C . CYS E 1 183 ? 123.809 66.509 57.881 1.00 26.14 183 CYS E C 1
ATOM 8298 O O . CYS E 1 183 ? 123.407 67.254 56.941 1.00 23.79 183 CYS E O 1
ATOM 8301 N N . ARG E 1 184 ? 124.309 65.272 57.885 1.00 22.03 184 ARG E N 1
ATOM 8302 C CA . ARG E 1 184 ? 124.056 64.408 56.791 1.00 21.97 184 ARG E CA 1
ATOM 8303 C C . ARG E 1 184 ? 123.923 63.085 57.550 1.00 27.51 184 ARG E C 1
ATOM 8304 O O . ARG E 1 184 ? 124.688 62.807 58.523 1.00 34.63 184 ARG E O 1
ATOM 8312 N N . ALA E 1 185 ? 123.127 62.191 57.052 1.00 23.78 185 ALA E N 1
ATOM 8313 C CA . ALA E 1 185 ? 123.082 60.762 57.218 1.00 19.18 185 ALA E CA 1
ATOM 8314 C C . ALA E 1 185 ? 123.917 59.886 56.287 1.00 19.23 185 ALA E C 1
ATOM 8315 O O . ALA E 1 185 ? 123.965 60.125 55.022 1.00 13.68 185 ALA E O 1
ATOM 8317 N N . VAL E 1 186 ? 124.654 58.860 56.827 1.00 20.56 186 VAL E N 1
ATOM 8318 C CA . VAL E 1 186 ? 125.409 58.050 55.826 1.00 16.25 186 VAL E CA 1
ATOM 8319 C C . VAL E 1 186 ? 125.578 56.562 56.068 1.00 12.94 186 VAL E C 1
ATOM 8320 O O . VAL E 1 186 ? 125.658 56.292 57.234 1.00 5.44 186 VAL E O 1
ATOM 8324 N N . LEU E 1 187 ? 125.560 55.634 55.083 1.00 11.68 187 LEU E N 1
ATOM 8325 C CA . LEU E 1 187 ? 125.636 54.281 55.622 1.00 11.36 187 LEU E CA 1
ATOM 8326 C C . LEU E 1 187 ? 127.085 53.884 55.693 1.00 13.40 187 LEU E C 1
ATOM 8327 O O . LEU E 1 187 ? 127.740 53.742 54.680 1.00 15.65 187 LEU E O 1
ATOM 8332 N N . GLN E 1 188 ? 127.444 53.511 56.908 1.00 13.17 188 GLN E N 1
ATOM 8333 C CA . GLN E 1 188 ? 128.825 53.111 57.136 1.00 15.19 188 GLN E CA 1
ATOM 8334 C C . GLN E 1 188 ? 129.391 52.047 56.312 1.00 15.59 188 GLN E C 1
ATOM 8335 O O . GLN E 1 188 ? 128.544 51.225 56.185 1.00 12.91 188 GLN E O 1
ATOM 8341 N N . PRO E 1 189 ? 130.584 51.656 55.978 1.00 15.94 189 PRO E N 1
ATOM 8342 C CA . PRO E 1 189 ? 130.746 50.455 55.128 1.00 17.82 189 PRO E CA 1
ATOM 8343 C C . PRO E 1 189 ? 130.492 49.175 55.918 1.00 15.85 189 PRO E C 1
ATOM 8344 O O . PRO E 1 189 ? 130.353 48.028 55.296 1.00 8.11 189 PRO E O 1
ATOM 8348 N N . ASN E 1 190 ? 130.040 49.403 57.184 1.00 14.11 190 ASN E N 1
ATOM 8349 C CA . ASN E 1 190 ? 129.577 48.236 57.892 1.00 18.22 190 ASN E CA 1
ATOM 8350 C C . ASN E 1 190 ? 128.111 48.171 58.116 1.00 19.75 190 ASN E C 1
ATOM 8351 O O . ASN E 1 190 ? 127.550 47.362 58.824 1.00 22.39 190 ASN E O 1
ATOM 8356 N N . GLY E 1 191 ? 127.160 48.927 57.653 1.00 20.49 191 GLY E N 1
ATOM 8357 C CA . GLY E 1 191 ? 125.731 48.979 57.661 1.00 11.22 191 GLY E CA 1
ATOM 8358 C C . GLY E 1 191 ? 125.299 49.605 58.912 1.00 13.21 191 GLY E C 1
ATOM 8359 O O . GLY E 1 191 ? 124.309 49.270 59.521 1.00 14.00 191 GLY E O 1
ATOM 8360 N N . ARG E 1 192 ? 125.932 50.718 59.142 1.00 20.77 192 ARG E N 1
ATOM 8361 C CA . ARG E 1 192 ? 125.422 51.558 60.260 1.00 27.86 192 ARG E CA 1
ATOM 8362 C C . ARG E 1 192 ? 125.023 52.918 59.724 1.00 27.32 192 ARG E C 1
ATOM 8363 O O . ARG E 1 192 ? 125.702 53.362 58.790 1.00 25.36 192 ARG E O 1
ATOM 8371 N N . MET E 1 193 ? 123.809 53.354 60.036 1.00 27.50 193 MET E N 1
ATOM 8372 C CA . MET E 1 193 ? 123.351 54.663 59.570 1.00 30.73 193 MET E CA 1
ATOM 8373 C C . MET E 1 193 ? 123.980 55.434 60.802 1.00 27.61 193 MET E C 1
ATOM 8374 O O . MET E 1 193 ? 123.989 54.894 61.899 1.00 21.20 193 MET E O 1
ATOM 8379 N N . ASP E 1 194 ? 124.518 56.603 60.594 1.00 22.10 194 ASP E N 1
ATOM 8380 C CA . ASP E 1 194 ? 125.098 57.668 61.262 1.00 14.07 194 ASP E CA 1
ATOM 8381 C C . ASP E 1 194 ? 124.543 58.951 60.614 1.00 10.75 194 ASP E C 1
ATOM 8382 O O . ASP E 1 194 ? 124.524 59.286 59.399 1.00 5.79 194 ASP E O 1
ATOM 8387 N N . VAL E 1 195 ? 123.965 59.698 61.585 1.00 10.56 195 VAL E N 1
ATOM 8388 C CA . VAL E 1 195 ? 123.521 61.026 61.092 1.00 13.12 195 VAL E CA 1
ATOM 8389 C C . VAL E 1 195 ? 124.551 61.921 61.749 1.00 17.64 195 VAL E C 1
ATOM 8390 O O . VAL E 1 195 ? 124.732 61.887 62.968 1.00 18.82 195 VAL E O 1
ATOM 8394 N N . LEU E 1 196 ? 125.407 62.511 60.923 1.00 20.36 196 LEU E N 1
ATOM 8395 C CA . LEU E 1 196 ? 126.500 63.155 61.669 1.00 24.88 196 LEU E CA 1
ATOM 8396 C C . LEU E 1 196 ? 126.607 64.638 61.419 1.00 35.41 196 LEU E C 1
ATOM 8397 O O . LEU E 1 196 ? 126.374 65.000 60.237 1.00 41.34 196 LEU E O 1
ATOM 8402 N N . THR E 1 197 ? 126.932 65.311 62.502 1.00 37.04 197 THR E N 1
ATOM 8403 C CA . THR E 1 197 ? 126.982 66.768 62.554 1.00 36.36 197 THR E CA 1
ATOM 8404 C C . THR E 1 197 ? 128.122 67.085 61.668 1.00 36.86 197 THR E C 1
ATOM 8405 O O . THR E 1 197 ? 128.958 66.271 61.563 1.00 34.38 197 THR E O 1
ATOM 8409 N N . ASN E 1 198 ? 128.360 68.244 61.274 1.00 41.11 198 ASN E N 1
ATOM 8410 C CA . ASN E 1 198 ? 129.316 68.984 60.517 1.00 42.99 198 ASN E CA 1
ATOM 8411 C C . ASN E 1 198 ? 130.727 68.754 61.010 1.00 47.23 198 ASN E C 1
ATOM 8412 O O . ASN E 1 198 ? 131.718 69.003 60.363 1.00 50.39 198 ASN E O 1
ATOM 8417 N N . GLN E 1 199 ? 130.885 68.293 62.214 1.00 48.57 199 GLN E N 1
ATOM 8418 C CA . GLN E 1 199 ? 132.037 68.038 62.964 1.00 47.89 199 GLN E CA 1
ATOM 8419 C C . GLN E 1 199 ? 132.247 66.583 63.061 1.00 50.15 199 GLN E C 1
ATOM 8420 O O . GLN E 1 199 ? 132.960 66.094 63.873 1.00 54.37 199 GLN E O 1
ATOM 8426 N N . ASN E 1 200 ? 131.755 65.767 62.222 1.00 53.19 200 ASN E N 1
ATOM 8427 C CA . ASN E 1 200 ? 131.684 64.369 61.975 1.00 53.78 200 ASN E CA 1
ATOM 8428 C C . ASN E 1 200 ? 131.629 63.579 63.269 1.00 53.00 200 ASN E C 1
ATOM 8429 O O . ASN E 1 200 ? 132.458 62.750 63.496 1.00 54.75 200 ASN E O 1
ATOM 8434 N N . ILE E 1 201 ? 130.649 63.867 64.022 1.00 51.35 201 ILE E N 1
ATOM 8435 C CA . ILE E 1 201 ? 130.241 63.291 65.255 1.00 50.61 201 ILE E CA 1
ATOM 8436 C C . ILE E 1 201 ? 128.919 62.642 64.884 1.00 51.81 201 ILE E C 1
ATOM 8437 O O . ILE E 1 201 ? 128.208 63.172 63.989 1.00 51.86 201 ILE E O 1
ATOM 8442 N N . ALA E 1 202 ? 128.638 61.605 65.684 1.00 50.92 202 ALA E N 1
ATOM 8443 C CA . ALA E 1 202 ? 127.302 61.019 65.347 1.00 49.19 202 ALA E CA 1
ATOM 8444 C C . ALA E 1 202 ? 126.359 61.313 66.499 1.00 49.48 202 ALA E C 1
ATOM 8445 O O . ALA E 1 202 ? 126.568 60.997 67.645 1.00 48.87 202 ALA E O 1
ATOM 8447 N N . VAL E 1 203 ? 125.208 61.910 66.358 1.00 48.15 203 VAL E N 1
ATOM 8448 C CA . VAL E 1 203 ? 124.094 62.369 67.081 1.00 43.47 203 VAL E CA 1
ATOM 8449 C C . VAL E 1 203 ? 122.990 61.370 67.086 1.00 39.72 203 VAL E C 1
ATOM 8450 O O . VAL E 1 203 ? 122.114 61.375 67.880 1.00 42.00 203 VAL E O 1
ATOM 8454 N N . TRP E 1 204 ? 122.937 60.521 66.131 1.00 36.10 204 TRP E N 1
ATOM 8455 C CA . TRP E 1 204 ? 122.107 59.404 66.002 1.00 35.48 204 TRP E CA 1
ATOM 8456 C C . TRP E 1 204 ? 122.832 58.426 65.079 1.00 31.26 204 TRP E C 1
ATOM 8457 O O . TRP E 1 204 ? 123.409 58.906 64.130 1.00 25.20 204 TRP E O 1
ATOM 8468 N N . THR E 1 205 ? 122.578 57.196 65.457 1.00 31.75 205 THR E N 1
ATOM 8469 C CA . THR E 1 205 ? 122.976 55.919 64.916 1.00 32.60 205 THR E CA 1
ATOM 8470 C C . THR E 1 205 ? 121.997 54.756 64.613 1.00 29.44 205 THR E C 1
ATOM 8471 O O . THR E 1 205 ? 120.848 54.762 65.024 1.00 31.12 205 THR E O 1
ATOM 8475 N N . SER E 1 206 ? 122.453 53.671 64.034 1.00 23.61 206 SER E N 1
ATOM 8476 C CA . SER E 1 206 ? 121.545 52.615 63.681 1.00 20.81 206 SER E CA 1
ATOM 8477 C C . SER E 1 206 ? 121.742 51.475 64.563 1.00 21.43 206 SER E C 1
ATOM 8478 O O . SER E 1 206 ? 120.847 50.779 64.970 1.00 26.12 206 SER E O 1
ATOM 8481 N N . GLY E 1 207 ? 122.771 51.248 65.291 1.00 23.81 207 GLY E N 1
ATOM 8482 C CA . GLY E 1 207 ? 122.980 50.274 66.323 1.00 26.67 207 GLY E CA 1
ATOM 8483 C C . GLY E 1 207 ? 123.893 49.212 65.769 1.00 30.20 207 GLY E C 1
ATOM 8484 O O . GLY E 1 207 ? 125.047 49.036 66.100 1.00 31.46 207 GLY E O 1
ATOM 8485 N N . ASN E 1 208 ? 123.346 48.364 64.909 1.00 32.37 208 ASN E N 1
ATOM 8486 C CA . ASN E 1 208 ? 123.930 47.056 64.691 1.00 33.68 208 ASN E CA 1
ATOM 8487 C C . ASN E 1 208 ? 124.902 47.439 63.692 1.00 31.55 208 ASN E C 1
ATOM 8488 O O . ASN E 1 208 ? 124.955 48.595 63.593 1.00 27.33 208 ASN E O 1
ATOM 8493 N N . SER E 1 209 ? 125.467 46.458 63.156 1.00 34.39 209 SER E N 1
ATOM 8494 C CA . SER E 1 209 ? 126.571 46.579 62.220 1.00 34.71 209 SER E CA 1
ATOM 8495 C C . SER E 1 209 ? 127.071 45.173 62.551 1.00 29.73 209 SER E C 1
ATOM 8496 O O . SER E 1 209 ? 126.812 44.462 63.476 1.00 26.58 209 SER E O 1
ATOM 8499 N N . ARG E 1 210 ? 127.766 44.733 61.639 1.00 29.63 210 ARG E N 1
ATOM 8500 C CA . ARG E 1 210 ? 128.397 43.517 61.279 1.00 33.88 210 ARG E CA 1
ATOM 8501 C C . ARG E 1 210 ? 129.646 43.804 60.420 1.00 35.70 210 ARG E C 1
ATOM 8502 O O . ARG E 1 210 ? 130.539 44.698 60.292 1.00 36.93 210 ARG E O 1
ATOM 8510 N N . SER E 1 211 ? 129.859 42.773 59.701 1.00 36.37 211 SER E N 1
ATOM 8511 C CA . SER E 1 211 ? 130.835 42.397 58.764 1.00 43.94 211 SER E CA 1
ATOM 8512 C C . SER E 1 211 ? 131.301 43.624 57.940 1.00 40.80 211 SER E C 1
ATOM 8513 O O . SER E 1 211 ? 130.508 43.722 56.943 1.00 46.75 211 SER E O 1
ATOM 8516 N N . ALA E 1 212 ? 132.360 44.445 57.838 1.00 27.36 212 ALA E N 1
ATOM 8517 C CA . ALA E 1 212 ? 132.449 45.231 56.646 1.00 19.48 212 ALA E CA 1
ATOM 8518 C C . ALA E 1 212 ? 132.240 44.613 55.259 1.00 20.29 212 ALA E C 1
ATOM 8519 O O . ALA E 1 212 ? 132.907 43.646 54.963 1.00 16.91 212 ALA E O 1
ATOM 8521 N N . GLY E 1 213 ? 131.558 45.345 54.385 1.00 23.59 213 GLY E N 1
ATOM 8522 C CA . GLY E 1 213 ? 131.454 45.011 52.960 1.00 29.85 213 GLY E CA 1
ATOM 8523 C C . GLY E 1 213 ? 130.722 46.264 52.424 1.00 37.37 213 GLY E C 1
ATOM 8524 O O . GLY E 1 213 ? 130.740 47.357 53.054 1.00 36.36 213 GLY E O 1
ATOM 8525 N N . ARG E 1 214 ? 130.004 46.067 51.297 1.00 38.53 214 ARG E N 1
ATOM 8526 C CA . ARG E 1 214 ? 129.000 46.833 50.600 1.00 34.09 214 ARG E CA 1
ATOM 8527 C C . ARG E 1 214 ? 127.604 46.559 51.204 1.00 31.71 214 ARG E C 1
ATOM 8528 O O . ARG E 1 214 ? 127.026 45.553 51.483 1.00 29.61 214 ARG E O 1
ATOM 8536 N N . TYR E 1 215 ? 126.842 47.389 51.889 1.00 28.78 215 TYR E N 1
ATOM 8537 C CA . TYR E 1 215 ? 125.516 47.302 52.324 1.00 20.82 215 TYR E CA 1
ATOM 8538 C C . TYR E 1 215 ? 124.733 48.307 51.469 1.00 16.85 215 TYR E C 1
ATOM 8539 O O . TYR E 1 215 ? 125.324 48.835 50.516 1.00 14.52 215 TYR E O 1
ATOM 8548 N N . VAL E 1 216 ? 123.440 48.165 51.771 1.00 13.06 216 VAL E N 1
ATOM 8549 C CA . VAL E 1 216 ? 122.416 49.036 51.184 1.00 12.41 216 VAL E CA 1
ATOM 8550 C C . VAL E 1 216 ? 121.317 49.579 52.088 1.00 13.88 216 VAL E C 1
ATOM 8551 O O . VAL E 1 216 ? 120.920 48.952 53.052 1.00 8.06 216 VAL E O 1
ATOM 8555 N N . PHE E 1 217 ? 120.621 50.743 51.988 1.00 19.15 217 PHE E N 1
ATOM 8556 C CA . PHE E 1 217 ? 119.506 50.985 53.004 1.00 17.35 217 PHE E CA 1
ATOM 8557 C C . PHE E 1 217 ? 118.221 51.228 52.240 1.00 19.43 217 PHE E C 1
ATOM 8558 O O . PHE E 1 217 ? 118.545 51.814 51.167 1.00 20.56 217 PHE E O 1
ATOM 8566 N N . VAL E 1 218 ? 116.998 50.784 52.538 1.00 18.91 218 VAL E N 1
ATOM 8567 C CA . VAL E 1 218 ? 116.060 50.933 51.376 1.00 21.13 218 VAL E CA 1
ATOM 8568 C C . VAL E 1 218 ? 114.799 51.573 51.913 1.00 16.70 218 VAL E C 1
ATOM 8569 O O . VAL E 1 218 ? 114.640 50.956 52.940 1.00 15.53 218 VAL E O 1
ATOM 8573 N N . LEU E 1 219 ? 114.149 52.525 51.426 1.00 13.97 219 LEU E N 1
ATOM 8574 C CA . LEU E 1 219 ? 112.910 53.068 51.569 1.00 16.30 219 LEU E CA 1
ATOM 8575 C C . LEU E 1 219 ? 112.035 52.145 50.614 1.00 22.82 219 LEU E C 1
ATOM 8576 O O . LEU E 1 219 ? 111.957 52.108 49.362 1.00 22.36 219 LEU E O 1
ATOM 8581 N N . GLN E 1 220 ? 111.339 51.229 51.294 1.00 23.36 220 GLN E N 1
ATOM 8582 C CA . GLN E 1 220 ? 110.558 50.180 50.735 1.00 21.58 220 GLN E CA 1
ATOM 8583 C C . GLN E 1 220 ? 109.290 50.653 50.254 1.00 25.58 220 GLN E C 1
ATOM 8584 O O . GLN E 1 220 ? 108.991 51.757 50.597 1.00 30.94 220 GLN E O 1
ATOM 8590 N N . PRO E 1 221 ? 108.360 49.945 49.688 1.00 25.81 221 PRO E N 1
ATOM 8591 C CA . PRO E 1 221 ? 107.127 50.542 49.227 1.00 24.39 221 PRO E CA 1
ATOM 8592 C C . PRO E 1 221 ? 106.220 50.303 50.388 1.00 26.89 221 PRO E C 1
ATOM 8593 O O . PRO E 1 221 ? 105.090 50.389 49.983 1.00 32.16 221 PRO E O 1
ATOM 8597 N N . ASP E 1 222 ? 106.736 49.972 51.501 1.00 26.15 222 ASP E N 1
ATOM 8598 C CA . ASP E 1 222 ? 105.775 49.592 52.472 1.00 28.95 222 ASP E CA 1
ATOM 8599 C C . ASP E 1 222 ? 106.213 50.394 53.667 1.00 32.07 222 ASP E C 1
ATOM 8600 O O . ASP E 1 222 ? 106.251 49.559 54.615 1.00 35.42 222 ASP E O 1
ATOM 8605 N N . ARG E 1 223 ? 106.658 51.643 53.501 1.00 29.53 223 ARG E N 1
ATOM 8606 C CA . ARG E 1 223 ? 107.093 52.448 54.656 1.00 32.07 223 ARG E CA 1
ATOM 8607 C C . ARG E 1 223 ? 108.223 51.856 55.563 1.00 31.01 223 ARG E C 1
ATOM 8608 O O . ARG E 1 223 ? 108.796 52.361 56.602 1.00 28.27 223 ARG E O 1
ATOM 8616 N N . ASN E 1 224 ? 108.741 50.656 55.162 1.00 26.02 224 ASN E N 1
ATOM 8617 C CA . ASN E 1 224 ? 109.771 50.259 56.025 1.00 19.74 224 ASN E CA 1
ATOM 8618 C C . ASN E 1 224 ? 111.019 50.996 55.569 1.00 25.90 224 ASN E C 1
ATOM 8619 O O . ASN E 1 224 ? 111.254 51.392 54.403 1.00 32.90 224 ASN E O 1
ATOM 8624 N N . LEU E 1 225 ? 111.929 51.109 56.520 1.00 22.15 225 LEU E N 1
ATOM 8625 C CA . LEU E 1 225 ? 113.287 51.643 56.336 1.00 13.38 225 LEU E CA 1
ATOM 8626 C C . LEU E 1 225 ? 114.053 50.442 56.913 1.00 13.22 225 LEU E C 1
ATOM 8627 O O . LEU E 1 225 ? 113.984 49.941 58.041 1.00 9.06 225 LEU E O 1
ATOM 8632 N N . ALA E 1 226 ? 114.710 49.693 56.002 1.00 15.10 226 ALA E N 1
ATOM 8633 C CA . ALA E 1 226 ? 115.396 48.424 56.360 1.00 17.21 226 ALA E CA 1
ATOM 8634 C C . ALA E 1 226 ? 116.890 48.337 55.964 1.00 18.17 226 ALA E C 1
ATOM 8635 O O . ALA E 1 226 ? 117.128 49.183 54.999 1.00 18.82 226 ALA E O 1
ATOM 8637 N N . ILE E 1 227 ? 117.869 47.558 56.601 1.00 12.98 227 ILE E N 1
ATOM 8638 C CA . ILE E 1 227 ? 119.109 47.630 55.847 1.00 11.43 227 ILE E CA 1
ATOM 8639 C C . ILE E 1 227 ? 119.811 46.304 55.604 1.00 4.27 227 ILE E C 1
ATOM 8640 O O . ILE E 1 227 ? 119.686 45.526 56.449 1.00 6.02 227 ILE E O 1
ATOM 8645 N N . TYR E 1 228 ? 119.812 45.748 54.440 1.00 10.06 228 TYR E N 1
ATOM 8646 C CA . TYR E 1 228 ? 120.312 44.502 54.033 1.00 14.19 228 TYR E CA 1
ATOM 8647 C C . TYR E 1 228 ? 121.778 44.575 53.729 1.00 14.32 228 TYR E C 1
ATOM 8648 O O . TYR E 1 228 ? 122.440 44.860 52.806 1.00 9.95 228 TYR E O 1
ATOM 8657 N N . GLY E 1 229 ? 122.510 43.902 54.501 1.00 22.14 229 GLY E N 1
ATOM 8658 C CA . GLY E 1 229 ? 123.368 43.181 55.321 1.00 27.27 229 GLY E CA 1
ATOM 8659 C C . GLY E 1 229 ? 124.430 42.216 54.924 1.00 25.21 229 GLY E C 1
ATOM 8660 O O . GLY E 1 229 ? 125.125 41.523 55.688 1.00 30.13 229 GLY E O 1
ATOM 8661 N N . GLY E 1 230 ? 124.521 42.200 53.639 1.00 19.91 230 GLY E N 1
ATOM 8662 C CA . GLY E 1 230 ? 125.421 41.010 53.323 1.00 17.19 230 GLY E CA 1
ATOM 8663 C C . GLY E 1 230 ? 126.022 41.624 52.083 1.00 12.02 230 GLY E C 1
ATOM 8664 O O . GLY E 1 230 ? 126.246 42.739 52.507 1.00 7.48 230 GLY E O 1
ATOM 8665 N N . ALA E 1 231 ? 126.241 40.985 51.034 1.00 5.97 231 ALA E N 1
ATOM 8666 C CA . ALA E 1 231 ? 126.601 41.698 49.880 1.00 6.71 231 ALA E CA 1
ATOM 8667 C C . ALA E 1 231 ? 127.007 40.509 49.061 1.00 11.35 231 ALA E C 1
ATOM 8668 O O . ALA E 1 231 ? 127.544 40.887 48.075 1.00 11.79 231 ALA E O 1
ATOM 8670 N N . LEU E 1 232 ? 126.370 39.349 49.370 1.00 14.11 232 LEU E N 1
ATOM 8671 C CA . LEU E 1 232 ? 126.478 38.269 48.428 1.00 2.21 232 LEU E CA 1
ATOM 8672 C C . LEU E 1 232 ? 126.502 38.075 47.137 1.00 6.25 232 LEU E C 1
ATOM 8673 O O . LEU E 1 232 ? 126.801 36.892 46.965 1.00 5.07 232 LEU E O 1
ATOM 8678 N N . TRP E 1 233 ? 126.049 38.848 46.188 1.00 8.73 233 TRP E N 1
ATOM 8679 C CA . TRP E 1 233 ? 126.543 38.128 44.865 1.00 12.63 233 TRP E CA 1
ATOM 8680 C C . TRP E 1 233 ? 126.420 39.192 43.812 1.00 12.36 233 TRP E C 1
ATOM 8681 O O . TRP E 1 233 ? 125.428 39.827 44.180 1.00 17.29 233 TRP E O 1
ATOM 8692 N N . THR E 1 234 ? 127.294 39.313 42.889 1.00 11.45 234 THR E N 1
ATOM 8693 C CA . THR E 1 234 ? 126.929 40.422 42.048 1.00 17.63 234 THR E CA 1
ATOM 8694 C C . THR E 1 234 ? 127.086 39.811 40.690 1.00 22.31 234 THR E C 1
ATOM 8695 O O . THR E 1 234 ? 127.338 38.642 40.845 1.00 20.79 234 THR E O 1
ATOM 8699 N N . THR E 1 235 ? 127.030 40.563 39.630 1.00 28.91 235 THR E N 1
ATOM 8700 C CA . THR E 1 235 ? 127.376 40.058 38.255 1.00 33.44 235 THR E CA 1
ATOM 8701 C C . THR E 1 235 ? 128.740 40.506 37.699 1.00 31.38 235 THR E C 1
ATOM 8702 O O . THR E 1 235 ? 129.696 41.224 38.122 1.00 29.31 235 THR E O 1
ATOM 8706 N N . ASN F 1 1 ? 113.776 71.587 45.639 1.00 60.10 1 ASN F N 1
ATOM 8707 C CA . ASN F 1 1 ? 115.000 71.827 44.765 1.00 59.94 1 ASN F CA 1
ATOM 8708 C C . ASN F 1 1 ? 115.541 70.961 43.589 1.00 50.03 1 ASN F C 1
ATOM 8709 O O . ASN F 1 1 ? 115.467 69.796 43.303 1.00 47.47 1 ASN F O 1
ATOM 8714 N N . ASN F 1 2 ? 115.991 71.624 42.519 1.00 38.19 2 ASN F N 1
ATOM 8715 C CA . ASN F 1 2 ? 116.463 72.235 41.377 1.00 33.40 2 ASN F CA 1
ATOM 8716 C C . ASN F 1 2 ? 117.338 73.545 40.971 1.00 29.55 2 ASN F C 1
ATOM 8717 O O . ASN F 1 2 ? 117.221 74.323 39.920 1.00 20.39 2 ASN F O 1
ATOM 8722 N N . ILE F 1 3 ? 118.100 73.856 42.016 1.00 23.04 3 ILE F N 1
ATOM 8723 C CA . ILE F 1 3 ? 119.267 74.571 41.914 1.00 20.39 3 ILE F CA 1
ATOM 8724 C C . ILE F 1 3 ? 120.327 73.477 42.360 1.00 22.93 3 ILE F C 1
ATOM 8725 O O . ILE F 1 3 ? 119.910 72.791 43.373 1.00 15.76 3 ILE F O 1
ATOM 8730 N N . LEU F 1 4 ? 121.423 73.552 41.574 1.00 24.38 4 LEU F N 1
ATOM 8731 C CA . LEU F 1 4 ? 122.728 72.959 41.726 1.00 25.46 4 LEU F CA 1
ATOM 8732 C C . LEU F 1 4 ? 123.819 73.994 42.139 1.00 28.58 4 LEU F C 1
ATOM 8733 O O . LEU F 1 4 ? 124.015 74.947 41.315 1.00 30.57 4 LEU F O 1
ATOM 8738 N N . PHE F 1 5 ? 124.634 73.811 43.174 1.00 26.91 5 PHE F N 1
ATOM 8739 C CA . PHE F 1 5 ? 125.664 74.663 43.712 1.00 27.79 5 PHE F CA 1
ATOM 8740 C C . PHE F 1 5 ? 127.066 74.450 43.129 1.00 29.98 5 PHE F C 1
ATOM 8741 O O . PHE F 1 5 ? 127.339 73.346 42.651 1.00 27.17 5 PHE F O 1
ATOM 8749 N N . GLY F 1 6 ? 127.952 75.473 42.795 1.00 33.23 6 GLY F N 1
ATOM 8750 C CA . GLY F 1 6 ? 129.344 75.617 42.479 1.00 27.30 6 GLY F CA 1
ATOM 8751 C C . GLY F 1 6 ? 130.053 74.831 43.693 1.00 28.04 6 GLY F C 1
ATOM 8752 O O . GLY F 1 6 ? 129.704 74.821 44.972 1.00 24.86 6 GLY F O 1
ATOM 8753 N N . LEU F 1 7 ? 131.201 74.111 43.559 1.00 20.98 7 LEU F N 1
ATOM 8754 C CA . LEU F 1 7 ? 132.136 73.476 44.447 1.00 15.37 7 LEU F CA 1
ATOM 8755 C C . LEU F 1 7 ? 132.578 74.020 45.829 1.00 18.11 7 LEU F C 1
ATOM 8756 O O . LEU F 1 7 ? 132.774 74.083 47.150 1.00 10.12 7 LEU F O 1
ATOM 8761 N N . SER F 1 8 ? 132.364 75.255 45.675 1.00 15.56 8 SER F N 1
ATOM 8762 C CA . SER F 1 8 ? 132.211 76.279 46.630 1.00 18.70 8 SER F CA 1
ATOM 8763 C C . SER F 1 8 ? 131.119 75.881 47.669 1.00 20.00 8 SER F C 1
ATOM 8764 O O . SER F 1 8 ? 129.809 76.331 47.727 1.00 10.38 8 SER F O 1
ATOM 8767 N N . HIS F 1 9 ? 131.985 75.122 48.497 1.00 16.97 9 HIS F N 1
ATOM 8768 C CA . HIS F 1 9 ? 132.552 74.388 49.528 1.00 26.89 9 HIS F CA 1
ATOM 8769 C C . HIS F 1 9 ? 132.014 74.445 50.897 1.00 28.91 9 HIS F C 1
ATOM 8770 O O . HIS F 1 9 ? 132.523 74.593 51.961 1.00 20.55 9 HIS F O 1
ATOM 8777 N N . GLU F 1 10 ? 130.739 74.820 51.033 1.00 38.29 10 GLU F N 1
ATOM 8778 C CA . GLU F 1 10 ? 130.240 75.514 52.165 1.00 36.36 10 GLU F CA 1
ATOM 8779 C C . GLU F 1 10 ? 129.122 75.005 52.905 1.00 33.81 10 GLU F C 1
ATOM 8780 O O . GLU F 1 10 ? 129.105 75.578 53.987 1.00 36.00 10 GLU F O 1
ATOM 8786 N N . GLY F 1 11 ? 128.376 74.035 52.418 1.00 30.14 11 GLY F N 1
ATOM 8787 C CA . GLY F 1 11 ? 127.309 73.414 53.266 1.00 29.18 11 GLY F CA 1
ATOM 8788 C C . GLY F 1 11 ? 126.157 73.476 52.257 1.00 28.78 11 GLY F C 1
ATOM 8789 O O . GLY F 1 11 ? 124.988 73.138 52.489 1.00 32.18 11 GLY F O 1
ATOM 8790 N N . SER F 1 12 ? 126.338 73.886 51.004 1.00 22.12 12 SER F N 1
ATOM 8791 C CA . SER F 1 12 ? 125.213 74.000 50.065 1.00 11.08 12 SER F CA 1
ATOM 8792 C C . SER F 1 12 ? 125.455 72.857 49.096 1.00 8.71 12 SER F C 1
ATOM 8793 O O . SER F 1 12 ? 126.258 72.508 48.256 1.00 6.04 12 SER F O 1
ATOM 8796 N N . HIS F 1 13 ? 124.667 71.816 49.343 1.00 8.89 13 HIS F N 1
ATOM 8797 C CA . HIS F 1 13 ? 124.477 70.630 48.564 1.00 10.44 13 HIS F CA 1
ATOM 8798 C C . HIS F 1 13 ? 123.501 70.912 47.468 1.00 10.74 13 HIS F C 1
ATOM 8799 O O . HIS F 1 13 ? 122.543 71.579 47.901 1.00 15.02 13 HIS F O 1
ATOM 8806 N N . PRO F 1 14 ? 123.526 70.000 46.587 1.00 7.71 14 PRO F N 1
ATOM 8807 C CA . PRO F 1 14 ? 124.245 69.522 45.565 1.00 10.60 14 PRO F CA 1
ATOM 8808 C C . PRO F 1 14 ? 125.543 70.132 45.175 1.00 16.46 14 PRO F C 1
ATOM 8809 O O . PRO F 1 14 ? 125.571 71.129 44.502 1.00 20.44 14 PRO F O 1
ATOM 8813 N N . GLN F 1 15 ? 126.668 69.435 45.096 1.00 19.37 15 GLN F N 1
ATOM 8814 C CA . GLN F 1 15 ? 127.804 70.250 44.477 1.00 13.62 15 GLN F CA 1
ATOM 8815 C C . GLN F 1 15 ? 127.987 69.433 43.285 1.00 13.99 15 GLN F C 1
ATOM 8816 O O . GLN F 1 15 ? 128.295 69.782 42.217 1.00 16.38 15 GLN F O 1
ATOM 8822 N N . THR F 1 16 ? 127.293 68.329 43.267 1.00 18.36 16 THR F N 1
ATOM 8823 C CA . THR F 1 16 ? 127.064 67.491 42.128 1.00 21.99 16 THR F CA 1
ATOM 8824 C C . THR F 1 16 ? 125.846 66.587 41.788 1.00 22.37 16 THR F C 1
ATOM 8825 O O . THR F 1 16 ? 125.219 65.732 42.523 1.00 18.76 16 THR F O 1
ATOM 8829 N N . LEU F 1 17 ? 125.713 66.615 40.388 1.00 19.53 17 LEU F N 1
ATOM 8830 C CA . LEU F 1 17 ? 124.649 65.690 40.037 1.00 14.01 17 LEU F CA 1
ATOM 8831 C C . LEU F 1 17 ? 125.407 64.421 39.533 1.00 15.66 17 LEU F C 1
ATOM 8832 O O . LEU F 1 17 ? 126.172 64.677 38.594 1.00 20.58 17 LEU F O 1
ATOM 8837 N N . HIS F 1 18 ? 125.032 63.394 40.245 1.00 10.46 18 HIS F N 1
ATOM 8838 C CA . HIS F 1 18 ? 125.508 62.129 39.939 1.00 8.80 18 HIS F CA 1
ATOM 8839 C C . HIS F 1 18 ? 124.747 61.255 38.960 1.00 13.64 18 HIS F C 1
ATOM 8840 O O . HIS F 1 18 ? 124.625 61.999 37.993 1.00 16.29 18 HIS F O 1
ATOM 8847 N N . ALA F 1 19 ? 124.415 59.958 38.913 1.00 13.43 19 ALA F N 1
ATOM 8848 C CA . ALA F 1 19 ? 124.054 59.411 37.666 1.00 13.44 19 ALA F CA 1
ATOM 8849 C C . ALA F 1 19 ? 122.746 58.791 37.852 1.00 17.78 19 ALA F C 1
ATOM 8850 O O . ALA F 1 19 ? 122.179 59.043 36.781 1.00 22.15 19 ALA F O 1
ATOM 8852 N N . ALA F 1 20 ? 122.235 58.320 38.902 1.00 23.34 20 ALA F N 1
ATOM 8853 C CA . ALA F 1 20 ? 120.729 58.075 38.701 1.00 31.74 20 ALA F CA 1
ATOM 8854 C C . ALA F 1 20 ? 119.880 59.284 39.221 1.00 38.60 20 ALA F C 1
ATOM 8855 O O . ALA F 1 20 ? 118.674 59.555 39.509 1.00 41.61 20 ALA F O 1
ATOM 8857 N N . GLN F 1 21 ? 120.573 60.415 39.396 1.00 40.56 21 GLN F N 1
ATOM 8858 C CA . GLN F 1 21 ? 120.438 61.649 40.071 1.00 41.23 21 GLN F CA 1
ATOM 8859 C C . GLN F 1 21 ? 120.048 62.782 39.165 1.00 38.35 21 GLN F C 1
ATOM 8860 O O . GLN F 1 21 ? 120.308 62.600 37.988 1.00 35.46 21 GLN F O 1
ATOM 8866 N N . SER F 1 22 ? 119.417 63.768 39.823 1.00 37.51 22 SER F N 1
ATOM 8867 C CA . SER F 1 22 ? 118.718 64.777 39.048 1.00 36.46 22 SER F CA 1
ATOM 8868 C C . SER F 1 22 ? 118.008 65.838 39.878 1.00 35.42 22 SER F C 1
ATOM 8869 O O . SER F 1 22 ? 117.534 65.974 40.983 1.00 37.64 22 SER F O 1
ATOM 8872 N N . LEU F 1 23 ? 117.678 66.797 39.078 1.00 32.57 23 LEU F N 1
ATOM 8873 C CA . LEU F 1 23 ? 116.935 67.929 39.470 1.00 31.27 23 LEU F CA 1
ATOM 8874 C C . LEU F 1 23 ? 115.506 68.035 39.157 1.00 34.21 23 LEU F C 1
ATOM 8875 O O . LEU F 1 23 ? 115.309 67.856 37.967 1.00 32.96 23 LEU F O 1
ATOM 8880 N N . GLU F 1 24 ? 114.671 68.676 39.955 1.00 39.95 24 GLU F N 1
ATOM 8881 C CA . GLU F 1 24 ? 113.303 68.609 39.361 1.00 44.96 24 GLU F CA 1
ATOM 8882 C C . GLU F 1 24 ? 112.469 69.711 39.885 1.00 40.54 24 GLU F C 1
ATOM 8883 O O . GLU F 1 24 ? 112.694 69.793 41.055 1.00 37.52 24 GLU F O 1
ATOM 8889 N N . LEU F 1 25 ? 111.701 70.426 39.129 1.00 38.09 25 LEU F N 1
ATOM 8890 C CA . LEU F 1 25 ? 110.668 71.427 39.344 1.00 31.83 25 LEU F CA 1
ATOM 8891 C C . LEU F 1 25 ? 109.317 70.879 38.858 1.00 33.39 25 LEU F C 1
ATOM 8892 O O . LEU F 1 25 ? 109.254 70.881 37.611 1.00 31.84 25 LEU F O 1
ATOM 8897 N N . SER F 1 26 ? 108.490 70.266 39.643 1.00 39.02 26 SER F N 1
ATOM 8898 C CA . SER F 1 26 ? 107.191 69.710 39.223 1.00 46.28 26 SER F CA 1
ATOM 8899 C C . SER F 1 26 ? 106.694 69.993 37.816 1.00 43.09 26 SER F C 1
ATOM 8900 O O . SER F 1 26 ? 105.914 70.826 37.358 1.00 38.87 26 SER F O 1
ATOM 8903 N N . SER F 1 27 ? 106.956 69.107 36.911 1.00 40.67 27 SER F N 1
ATOM 8904 C CA . SER F 1 27 ? 107.091 68.537 35.628 1.00 38.48 27 SER F CA 1
ATOM 8905 C C . SER F 1 27 ? 108.541 68.321 35.152 1.00 44.61 27 SER F C 1
ATOM 8906 O O . SER F 1 27 ? 109.055 67.201 34.869 1.00 49.86 27 SER F O 1
ATOM 8909 N N . PHE F 1 28 ? 109.192 69.501 35.203 1.00 40.43 28 PHE F N 1
ATOM 8910 C CA . PHE F 1 28 ? 110.613 69.590 34.842 1.00 32.91 28 PHE F CA 1
ATOM 8911 C C . PHE F 1 28 ? 111.372 68.538 35.677 1.00 32.71 28 PHE F C 1
ATOM 8912 O O . PHE F 1 28 ? 111.160 67.960 36.778 1.00 24.91 28 PHE F O 1
ATOM 8920 N N . ARG F 1 29 ? 112.378 68.011 34.935 1.00 31.49 29 ARG F N 1
ATOM 8921 C CA . ARG F 1 29 ? 113.264 66.963 35.437 1.00 29.54 29 ARG F CA 1
ATOM 8922 C C . ARG F 1 29 ? 114.305 66.906 34.352 1.00 28.98 29 ARG F C 1
ATOM 8923 O O . ARG F 1 29 ? 114.381 67.032 33.139 1.00 28.75 29 ARG F O 1
ATOM 8931 N N . PHE F 1 30 ? 115.436 66.947 34.986 1.00 28.90 30 PHE F N 1
ATOM 8932 C CA . PHE F 1 30 ? 116.771 67.036 34.527 1.00 29.75 30 PHE F CA 1
ATOM 8933 C C . PHE F 1 30 ? 117.746 66.477 35.539 1.00 29.15 30 PHE F C 1
ATOM 8934 O O . PHE F 1 30 ? 118.208 66.965 36.562 1.00 31.81 30 PHE F O 1
ATOM 8942 N N . THR F 1 31 ? 118.185 65.356 35.259 1.00 22.74 31 THR F N 1
ATOM 8943 C CA . THR F 1 31 ? 118.898 64.229 35.544 1.00 22.98 31 THR F CA 1
ATOM 8944 C C . THR F 1 31 ? 120.203 64.006 34.752 1.00 21.32 31 THR F C 1
ATOM 8945 O O . THR F 1 31 ? 120.432 64.426 33.606 1.00 19.23 31 THR F O 1
ATOM 8949 N N . MET F 1 32 ? 121.054 63.165 35.401 1.00 15.59 32 MET F N 1
ATOM 8950 C CA . MET F 1 32 ? 122.289 62.773 34.745 1.00 13.63 32 MET F CA 1
ATOM 8951 C C . MET F 1 32 ? 121.960 61.355 34.416 1.00 14.49 32 MET F C 1
ATOM 8952 O O . MET F 1 32 ? 121.497 60.885 35.418 1.00 11.64 32 MET F O 1
ATOM 8957 N N . GLN F 1 33 ? 122.026 60.711 33.293 1.00 19.35 33 GLN F N 1
ATOM 8958 C CA . GLN F 1 33 ? 121.394 59.386 33.237 1.00 21.92 33 GLN F CA 1
ATOM 8959 C C . GLN F 1 33 ? 122.413 58.355 33.275 1.00 20.29 33 GLN F C 1
ATOM 8960 O O . GLN F 1 33 ? 123.478 58.916 33.245 1.00 21.43 33 GLN F O 1
ATOM 8966 N N . SER F 1 34 ? 122.142 57.084 33.053 1.00 19.67 34 SER F N 1
ATOM 8967 C CA . SER F 1 34 ? 123.326 56.140 33.198 1.00 16.65 34 SER F CA 1
ATOM 8968 C C . SER F 1 34 ? 124.067 56.090 31.893 1.00 14.22 34 SER F C 1
ATOM 8969 O O . SER F 1 34 ? 125.170 55.576 32.091 1.00 16.54 34 SER F O 1
ATOM 8972 N N . ASP F 1 35 ? 123.748 56.705 30.783 1.00 15.31 35 ASP F N 1
ATOM 8973 C CA . ASP F 1 35 ? 124.166 56.852 29.436 1.00 17.84 35 ASP F CA 1
ATOM 8974 C C . ASP F 1 35 ? 125.039 58.052 29.055 1.00 19.13 35 ASP F C 1
ATOM 8975 O O . ASP F 1 35 ? 125.358 58.195 27.879 1.00 21.10 35 ASP F O 1
ATOM 8980 N N . CYS F 1 36 ? 125.541 58.640 30.092 1.00 20.04 36 CYS F N 1
ATOM 8981 C CA . CYS F 1 36 ? 126.395 59.750 29.903 1.00 21.32 36 CYS F CA 1
ATOM 8982 C C . CYS F 1 36 ? 125.649 60.999 29.427 1.00 24.00 36 CYS F C 1
ATOM 8983 O O . CYS F 1 36 ? 126.343 62.033 29.417 1.00 30.20 36 CYS F O 1
ATOM 8986 N N . ASN F 1 37 ? 124.411 61.125 29.132 1.00 21.61 37 ASN F N 1
ATOM 8987 C CA . ASN F 1 37 ? 123.759 62.272 28.675 1.00 27.45 37 ASN F CA 1
ATOM 8988 C C . ASN F 1 37 ? 123.082 63.009 29.866 1.00 29.64 37 ASN F C 1
ATOM 8989 O O . ASN F 1 37 ? 122.757 62.305 30.823 1.00 33.24 37 ASN F O 1
ATOM 8994 N N . LEU F 1 38 ? 122.855 64.280 29.558 1.00 24.00 38 LEU F N 1
ATOM 8995 C CA . LEU F 1 38 ? 122.251 64.954 30.736 1.00 18.00 38 LEU F CA 1
ATOM 8996 C C . LEU F 1 38 ? 121.093 65.517 29.979 1.00 20.49 38 LEU F C 1
ATOM 8997 O O . LEU F 1 38 ? 121.236 65.896 28.857 1.00 23.60 38 LEU F O 1
ATOM 9002 N N . VAL F 1 39 ? 119.914 65.225 30.460 1.00 21.14 39 VAL F N 1
ATOM 9003 C CA . VAL F 1 39 ? 118.653 65.375 29.787 1.00 15.95 39 VAL F CA 1
ATOM 9004 C C . VAL F 1 39 ? 117.663 66.119 30.673 1.00 20.94 39 VAL F C 1
ATOM 9005 O O . VAL F 1 39 ? 117.727 66.124 31.917 1.00 16.63 39 VAL F O 1
ATOM 9009 N N . LEU F 1 40 ? 116.810 66.670 29.743 1.00 25.28 40 LEU F N 1
ATOM 9010 C CA . LEU F 1 40 ? 115.699 67.430 30.121 1.00 23.79 40 LEU F CA 1
ATOM 9011 C C . LEU F 1 40 ? 114.337 66.919 29.725 1.00 25.36 40 LEU F C 1
ATOM 9012 O O . LEU F 1 40 ? 113.895 67.118 28.628 1.00 22.89 40 LEU F O 1
ATOM 9017 N N . PHE F 1 41 ? 113.799 66.506 30.866 1.00 30.37 41 PHE F N 1
ATOM 9018 C CA . PHE F 1 41 ? 112.462 65.942 30.768 1.00 37.26 41 PHE F CA 1
ATOM 9019 C C . PHE F 1 41 ? 111.320 66.820 31.176 1.00 45.24 41 PHE F C 1
ATOM 9020 O O . PHE F 1 41 ? 111.188 67.358 32.286 1.00 46.69 41 PHE F O 1
ATOM 9028 N N . ASP F 1 42 ? 110.319 66.993 30.300 1.00 52.34 42 ASP F N 1
ATOM 9029 C CA . ASP F 1 42 ? 109.058 67.666 30.602 1.00 59.19 42 ASP F CA 1
ATOM 9030 C C . ASP F 1 42 ? 107.966 66.604 30.625 1.00 63.61 42 ASP F C 1
ATOM 9031 O O . ASP F 1 42 ? 107.282 66.406 29.652 1.00 63.59 42 ASP F O 1
ATOM 9036 N N . SER F 1 43 ? 107.825 65.908 31.717 1.00 69.34 43 SER F N 1
ATOM 9037 C CA . SER F 1 43 ? 106.805 64.904 31.906 1.00 74.76 43 SER F CA 1
ATOM 9038 C C . SER F 1 43 ? 107.422 63.620 31.463 1.00 75.43 43 SER F C 1
ATOM 9039 O O . SER F 1 43 ? 107.830 62.652 32.020 1.00 75.93 43 SER F O 1
ATOM 9042 N N . ASP F 1 44 ? 107.492 63.473 30.215 1.00 80.07 44 ASP F N 1
ATOM 9043 C CA . ASP F 1 44 ? 107.861 62.638 29.186 1.00 85.34 44 ASP F CA 1
ATOM 9044 C C . ASP F 1 44 ? 107.582 63.572 27.983 1.00 84.19 44 ASP F C 1
ATOM 9045 O O . ASP F 1 44 ? 106.650 64.322 27.638 1.00 88.97 44 ASP F O 1
ATOM 9050 N N . VAL F 1 45 ? 108.674 63.650 27.301 1.00 76.33 45 VAL F N 1
ATOM 9051 C CA . VAL F 1 45 ? 108.929 64.334 26.060 1.00 71.81 45 VAL F CA 1
ATOM 9052 C C . VAL F 1 45 ? 110.369 64.657 26.407 1.00 65.00 45 VAL F C 1
ATOM 9053 O O . VAL F 1 45 ? 110.642 64.888 27.582 1.00 60.66 45 VAL F O 1
ATOM 9057 N N . ARG F 1 46 ? 111.285 64.301 25.535 1.00 58.74 46 ARG F N 1
ATOM 9058 C CA . ARG F 1 46 ? 112.597 64.692 26.052 1.00 51.61 46 ARG F CA 1
ATOM 9059 C C . ARG F 1 46 ? 112.604 66.069 25.440 1.00 45.42 46 ARG F C 1
ATOM 9060 O O . ARG F 1 46 ? 112.286 66.244 24.295 1.00 39.78 46 ARG F O 1
ATOM 9068 N N . VAL F 1 47 ? 112.899 67.018 26.262 1.00 41.06 47 VAL F N 1
ATOM 9069 C CA . VAL F 1 47 ? 113.047 68.302 25.712 1.00 39.23 47 VAL F CA 1
ATOM 9070 C C . VAL F 1 47 ? 114.446 68.738 25.444 1.00 38.09 47 VAL F C 1
ATOM 9071 O O . VAL F 1 47 ? 114.307 69.273 24.367 1.00 36.12 47 VAL F O 1
ATOM 9075 N N . TRP F 1 48 ? 115.479 68.708 26.204 1.00 39.07 48 TRP F N 1
ATOM 9076 C CA . TRP F 1 48 ? 116.725 69.248 25.707 1.00 40.79 48 TRP F CA 1
ATOM 9077 C C . TRP F 1 48 ? 117.742 68.274 26.292 1.00 47.12 48 TRP F C 1
ATOM 9078 O O . TRP F 1 48 ? 117.361 67.890 27.422 1.00 47.63 48 TRP F O 1
ATOM 9089 N N . ALA F 1 49 ? 118.886 68.154 25.625 1.00 49.11 49 ALA F N 1
ATOM 9090 C CA . ALA F 1 49 ? 119.934 67.370 26.238 1.00 47.29 49 ALA F CA 1
ATOM 9091 C C . ALA F 1 49 ? 121.196 67.800 25.498 1.00 48.00 49 ALA F C 1
ATOM 9092 O O . ALA F 1 49 ? 120.909 68.096 24.342 1.00 49.21 49 ALA F O 1
ATOM 9094 N N . SER F 1 50 ? 122.351 67.604 26.054 1.00 46.35 50 SER F N 1
ATOM 9095 C CA . SER F 1 50 ? 123.660 67.379 25.562 1.00 43.09 50 SER F CA 1
ATOM 9096 C C . SER F 1 50 ? 123.974 66.356 24.515 1.00 48.99 50 SER F C 1
ATOM 9097 O O . SER F 1 50 ? 125.089 66.070 24.096 1.00 51.38 50 SER F O 1
ATOM 9100 N N . ASN F 1 51 ? 123.215 65.392 24.088 1.00 56.79 51 ASN F N 1
ATOM 9101 C CA . ASN F 1 51 ? 123.281 64.352 23.104 1.00 63.06 51 ASN F CA 1
ATOM 9102 C C . ASN F 1 51 ? 124.602 63.635 23.144 1.00 60.18 51 ASN F C 1
ATOM 9103 O O . ASN F 1 51 ? 125.036 63.301 22.059 1.00 63.47 51 ASN F O 1
ATOM 9108 N N . THR F 1 52 ? 125.232 63.640 24.270 1.00 53.04 52 THR F N 1
ATOM 9109 C CA . THR F 1 52 ? 126.434 62.991 24.630 1.00 46.57 52 THR F CA 1
ATOM 9110 C C . THR F 1 52 ? 126.165 61.590 25.108 1.00 44.23 52 THR F C 1
ATOM 9111 O O . THR F 1 52 ? 126.455 61.192 26.202 1.00 44.23 52 THR F O 1
ATOM 9115 N N . ALA F 1 53 ? 125.267 60.801 24.644 1.00 42.29 53 ALA F N 1
ATOM 9116 C CA . ALA F 1 53 ? 124.717 59.506 24.906 1.00 37.64 53 ALA F CA 1
ATOM 9117 C C . ALA F 1 53 ? 125.745 58.484 24.561 1.00 36.21 53 ALA F C 1
ATOM 9118 O O . ALA F 1 53 ? 125.993 58.539 23.334 1.00 38.24 53 ALA F O 1
ATOM 9120 N N . GLY F 1 54 ? 126.467 57.690 25.319 1.00 32.26 54 GLY F N 1
ATOM 9121 C CA . GLY F 1 54 ? 127.643 56.928 24.850 1.00 32.20 54 GLY F CA 1
ATOM 9122 C C . GLY F 1 54 ? 129.065 57.562 25.000 1.00 38.79 54 GLY F C 1
ATOM 9123 O O . GLY F 1 54 ? 129.816 58.497 24.469 1.00 38.84 54 GLY F O 1
ATOM 9124 N N . ALA F 1 55 ? 129.684 57.498 26.207 1.00 39.06 55 ALA F N 1
ATOM 9125 C CA . ALA F 1 55 ? 130.684 57.765 27.279 1.00 29.80 55 ALA F CA 1
ATOM 9126 C C . ALA F 1 55 ? 130.297 57.155 28.630 1.00 31.02 55 ALA F C 1
ATOM 9127 O O . ALA F 1 55 ? 129.303 56.328 28.767 1.00 34.23 55 ALA F O 1
ATOM 9129 N N . THR F 1 56 ? 130.842 56.985 29.810 1.00 33.07 56 THR F N 1
ATOM 9130 C CA . THR F 1 56 ? 130.323 56.288 30.985 1.00 39.77 56 THR F CA 1
ATOM 9131 C C . THR F 1 56 ? 130.699 56.790 32.392 1.00 38.80 56 THR F C 1
ATOM 9132 O O . THR F 1 56 ? 131.845 57.246 32.577 1.00 44.36 56 THR F O 1
ATOM 9136 N N . GLY F 1 57 ? 130.031 56.478 33.498 1.00 30.54 57 GLY F N 1
ATOM 9137 C CA . GLY F 1 57 ? 130.325 56.870 34.814 1.00 18.34 57 GLY F CA 1
ATOM 9138 C C . GLY F 1 57 ? 130.081 58.277 35.141 1.00 15.45 57 GLY F C 1
ATOM 9139 O O . GLY F 1 57 ? 130.651 58.730 36.072 1.00 15.36 57 GLY F O 1
ATOM 9140 N N . CYS F 1 58 ? 129.362 59.079 34.372 1.00 15.24 58 CYS F N 1
ATOM 9141 C CA . CYS F 1 58 ? 129.329 60.492 34.128 1.00 10.07 58 CYS F CA 1
ATOM 9142 C C . CYS F 1 58 ? 128.739 61.209 35.298 1.00 12.66 58 CYS F C 1
ATOM 9143 O O . CYS F 1 58 ? 128.198 60.450 36.093 1.00 14.42 58 CYS F O 1
ATOM 9146 N N . ARG F 1 59 ? 129.049 62.503 35.488 1.00 15.53 59 ARG F N 1
ATOM 9147 C CA . ARG F 1 59 ? 128.532 63.509 36.370 1.00 10.18 59 ARG F CA 1
ATOM 9148 C C . ARG F 1 59 ? 128.378 64.961 35.845 1.00 9.19 59 ARG F C 1
ATOM 9149 O O . ARG F 1 59 ? 129.032 65.623 34.947 1.00 2.54 59 ARG F O 1
ATOM 9157 N N . ALA F 1 60 ? 127.251 65.387 36.536 1.00 9.81 60 ALA F N 1
ATOM 9158 C CA . ALA F 1 60 ? 126.980 66.794 36.220 1.00 4.16 60 ALA F CA 1
ATOM 9159 C C . ALA F 1 60 ? 127.602 67.557 37.256 1.00 4.03 60 ALA F C 1
ATOM 9160 O O . ALA F 1 60 ? 128.492 67.949 36.407 1.00 9.64 60 ALA F O 1
ATOM 9162 N N . VAL F 1 61 ? 128.077 68.082 38.303 1.00 10.70 61 VAL F N 1
ATOM 9163 C CA . VAL F 1 61 ? 129.176 69.183 38.451 1.00 17.00 61 VAL F CA 1
ATOM 9164 C C . VAL F 1 61 ? 129.317 70.628 37.758 1.00 11.22 61 VAL F C 1
ATOM 9165 O O . VAL F 1 61 ? 129.557 70.727 36.532 1.00 6.77 61 VAL F O 1
ATOM 9169 N N . LEU F 1 62 ? 129.236 71.442 38.887 1.00 10.12 62 LEU F N 1
ATOM 9170 C CA . LEU F 1 62 ? 129.282 72.760 38.392 1.00 13.19 62 LEU F CA 1
ATOM 9171 C C . LEU F 1 62 ? 130.376 73.633 38.938 1.00 17.92 62 LEU F C 1
ATOM 9172 O O . LEU F 1 62 ? 130.569 74.207 40.016 1.00 18.05 62 LEU F O 1
ATOM 9177 N N . GLN F 1 63 ? 130.972 74.056 37.799 1.00 21.03 63 GLN F N 1
ATOM 9178 C CA . GLN F 1 63 ? 132.309 74.690 37.897 1.00 22.69 63 GLN F CA 1
ATOM 9179 C C . GLN F 1 63 ? 132.626 75.861 38.775 1.00 13.17 63 GLN F C 1
ATOM 9180 O O . GLN F 1 63 ? 132.290 76.913 38.367 1.00 6.44 63 GLN F O 1
ATOM 9186 N N . SER F 1 64 ? 133.648 75.719 39.572 1.00 11.01 64 SER F N 1
ATOM 9187 C CA . SER F 1 64 ? 133.962 76.949 40.236 1.00 13.40 64 SER F CA 1
ATOM 9188 C C . SER F 1 64 ? 133.941 78.347 39.622 1.00 14.31 64 SER F C 1
ATOM 9189 O O . SER F 1 64 ? 133.595 79.376 40.146 1.00 2.48 64 SER F O 1
ATOM 9192 N N . ASP F 1 65 ? 134.139 78.569 38.364 1.00 18.20 65 ASP F N 1
ATOM 9193 C CA . ASP F 1 65 ? 134.108 79.856 37.647 1.00 15.29 65 ASP F CA 1
ATOM 9194 C C . ASP F 1 65 ? 132.899 79.886 36.760 1.00 15.57 65 ASP F C 1
ATOM 9195 O O . ASP F 1 65 ? 132.971 80.570 35.747 1.00 12.20 65 ASP F O 1
ATOM 9200 N N . GLY F 1 66 ? 131.792 79.115 36.862 1.00 14.47 66 GLY F N 1
ATOM 9201 C CA . GLY F 1 66 ? 130.566 78.845 36.224 1.00 10.14 66 GLY F CA 1
ATOM 9202 C C . GLY F 1 66 ? 130.410 78.046 34.902 1.00 15.58 66 GLY F C 1
ATOM 9203 O O . GLY F 1 66 ? 129.440 78.192 33.979 1.00 18.16 66 GLY F O 1
ATOM 9204 N N . LEU F 1 67 ? 131.408 77.150 34.559 1.00 10.70 67 LEU F N 1
ATOM 9205 C CA . LEU F 1 67 ? 131.066 76.363 33.392 1.00 14.98 67 LEU F CA 1
ATOM 9206 C C . LEU F 1 67 ? 130.192 75.162 33.835 1.00 17.93 67 LEU F C 1
ATOM 9207 O O . LEU F 1 67 ? 130.730 74.714 34.894 1.00 16.90 67 LEU F O 1
ATOM 9212 N N . LEU F 1 68 ? 129.162 74.594 33.121 1.00 18.25 68 LEU F N 1
ATOM 9213 C CA . LEU F 1 68 ? 128.938 73.249 33.691 1.00 17.62 68 LEU F CA 1
ATOM 9214 C C . LEU F 1 68 ? 129.423 72.252 32.624 1.00 16.50 68 LEU F C 1
ATOM 9215 O O . LEU F 1 68 ? 129.600 72.328 31.419 1.00 17.16 68 LEU F O 1
ATOM 9220 N N . VAL F 1 69 ? 130.049 71.335 33.343 1.00 18.79 69 VAL F N 1
ATOM 9221 C CA . VAL F 1 69 ? 130.958 70.370 32.668 1.00 19.44 69 VAL F CA 1
ATOM 9222 C C . VAL F 1 69 ? 130.354 69.021 33.136 1.00 22.54 69 VAL F C 1
ATOM 9223 O O . VAL F 1 69 ? 129.793 69.072 34.255 1.00 27.90 69 VAL F O 1
ATOM 9227 N N . ILE F 1 70 ? 130.215 68.079 32.291 1.00 19.26 70 ILE F N 1
ATOM 9228 C CA . ILE F 1 70 ? 129.915 66.744 32.336 1.00 19.34 70 ILE F CA 1
ATOM 9229 C C . ILE F 1 70 ? 130.977 65.726 32.017 1.00 24.30 70 ILE F C 1
ATOM 9230 O O . ILE F 1 70 ? 131.672 65.376 31.029 1.00 21.62 70 ILE F O 1
ATOM 9235 N N . LEU F 1 71 ? 131.293 65.170 33.177 1.00 27.56 71 LEU F N 1
ATOM 9236 C CA . LEU F 1 71 ? 132.505 64.387 33.305 1.00 27.42 71 LEU F CA 1
ATOM 9237 C C . LEU F 1 71 ? 132.404 62.891 33.334 1.00 32.07 71 LEU F C 1
ATOM 9238 O O . LEU F 1 71 ? 131.390 62.429 33.791 1.00 32.30 71 LEU F O 1
ATOM 9243 N N . THR F 1 72 ? 133.487 62.264 32.902 1.00 34.45 72 THR F N 1
ATOM 9244 C CA . THR F 1 72 ? 133.736 60.844 32.642 1.00 29.94 72 THR F CA 1
ATOM 9245 C C . THR F 1 72 ? 134.294 60.334 33.906 1.00 28.93 72 THR F C 1
ATOM 9246 O O . THR F 1 72 ? 134.414 61.205 34.736 1.00 23.94 72 THR F O 1
ATOM 9250 N N . ALA F 1 73 ? 134.326 59.030 33.899 1.00 35.57 73 ALA F N 1
ATOM 9251 C CA . ALA F 1 73 ? 134.668 58.146 35.038 1.00 41.85 73 ALA F CA 1
ATOM 9252 C C . ALA F 1 73 ? 136.053 58.356 35.645 1.00 44.42 73 ALA F C 1
ATOM 9253 O O . ALA F 1 73 ? 136.661 58.219 36.712 1.00 41.47 73 ALA F O 1
ATOM 9255 N N . GLN F 1 74 ? 136.925 58.925 34.868 1.00 51.76 74 GLN F N 1
ATOM 9256 C CA . GLN F 1 74 ? 137.972 59.513 34.149 1.00 56.34 74 GLN F CA 1
ATOM 9257 C C . GLN F 1 74 ? 138.161 60.976 33.818 1.00 52.52 74 GLN F C 1
ATOM 9258 O O . GLN F 1 74 ? 138.546 61.305 32.726 1.00 47.15 74 GLN F O 1
ATOM 9264 N N . ASN F 1 75 ? 137.824 61.950 34.564 1.00 51.62 75 ASN F N 1
ATOM 9265 C CA . ASN F 1 75 ? 137.707 63.343 34.447 1.00 48.23 75 ASN F CA 1
ATOM 9266 C C . ASN F 1 75 ? 137.681 63.922 33.082 1.00 44.67 75 ASN F C 1
ATOM 9267 O O . ASN F 1 75 ? 138.520 64.669 32.629 1.00 39.13 75 ASN F O 1
ATOM 9272 N N . THR F 1 76 ? 136.615 63.523 32.384 1.00 44.57 76 THR F N 1
ATOM 9273 C CA . THR F 1 76 ? 136.647 64.121 31.111 1.00 44.31 76 THR F CA 1
ATOM 9274 C C . THR F 1 76 ? 135.438 64.549 30.465 1.00 46.22 76 THR F C 1
ATOM 9275 O O . THR F 1 76 ? 135.217 64.243 29.338 1.00 52.70 76 THR F O 1
ATOM 9279 N N . ILE F 1 77 ? 134.962 65.760 30.791 1.00 46.37 77 ILE F N 1
ATOM 9280 C CA . ILE F 1 77 ? 134.536 66.831 29.857 1.00 44.24 77 ILE F CA 1
ATOM 9281 C C . ILE F 1 77 ? 133.843 66.567 28.559 1.00 32.84 77 ILE F C 1
ATOM 9282 O O . ILE F 1 77 ? 134.297 66.689 27.413 1.00 26.01 77 ILE F O 1
ATOM 9287 N N . ARG F 1 78 ? 132.653 65.976 28.552 1.00 27.27 78 ARG F N 1
ATOM 9288 C CA . ARG F 1 78 ? 131.907 65.502 27.365 1.00 25.40 78 ARG F CA 1
ATOM 9289 C C . ARG F 1 78 ? 130.954 66.449 26.592 1.00 25.64 78 ARG F C 1
ATOM 9290 O O . ARG F 1 78 ? 130.431 66.559 25.457 1.00 18.79 78 ARG F O 1
ATOM 9298 N N . TRP F 1 79 ? 130.749 67.406 27.526 1.00 27.06 79 TRP F N 1
ATOM 9299 C CA . TRP F 1 79 ? 130.254 68.720 27.315 1.00 28.27 79 TRP F CA 1
ATOM 9300 C C . TRP F 1 79 ? 130.582 69.785 28.360 1.00 30.29 79 TRP F C 1
ATOM 9301 O O . TRP F 1 79 ? 130.485 69.418 29.494 1.00 30.39 79 TRP F O 1
ATOM 9312 N N . SER F 1 80 ? 130.736 71.021 27.980 1.00 33.05 80 SER F N 1
ATOM 9313 C CA . SER F 1 80 ? 130.895 72.229 28.668 1.00 30.34 80 SER F CA 1
ATOM 9314 C C . SER F 1 80 ? 129.742 73.010 28.022 1.00 29.64 80 SER F C 1
ATOM 9315 O O . SER F 1 80 ? 129.215 72.793 26.928 1.00 33.29 80 SER F O 1
ATOM 9318 N N . SER F 1 81 ? 129.360 73.861 28.918 1.00 26.44 81 SER F N 1
ATOM 9319 C CA . SER F 1 81 ? 128.463 74.902 28.484 1.00 28.05 81 SER F CA 1
ATOM 9320 C C . SER F 1 81 ? 129.311 75.694 27.449 1.00 36.54 81 SER F C 1
ATOM 9321 O O . SER F 1 81 ? 129.405 75.294 26.278 1.00 41.45 81 SER F O 1
ATOM 9324 N N . GLY F 1 82 ? 130.032 76.599 28.063 1.00 42.08 82 GLY F N 1
ATOM 9325 C CA . GLY F 1 82 ? 131.053 77.140 27.197 1.00 54.41 82 GLY F CA 1
ATOM 9326 C C . GLY F 1 82 ? 131.574 78.387 27.845 1.00 61.41 82 GLY F C 1
ATOM 9327 O O . GLY F 1 82 ? 132.762 78.632 27.926 1.00 67.87 82 GLY F O 1
ATOM 9328 N N . THR F 1 83 ? 130.548 79.184 28.107 1.00 61.59 83 THR F N 1
ATOM 9329 C CA . THR F 1 83 ? 130.892 80.553 28.644 1.00 56.59 83 THR F CA 1
ATOM 9330 C C . THR F 1 83 ? 131.322 80.201 30.049 1.00 53.36 83 THR F C 1
ATOM 9331 O O . THR F 1 83 ? 131.578 79.021 30.394 1.00 52.55 83 THR F O 1
ATOM 9335 N N . LYS F 1 84 ? 132.073 80.849 30.900 1.00 50.26 84 LYS F N 1
ATOM 9336 C CA . LYS F 1 84 ? 132.633 80.985 32.222 1.00 45.81 84 LYS F CA 1
ATOM 9337 C C . LYS F 1 84 ? 133.048 82.378 32.697 1.00 39.04 84 LYS F C 1
ATOM 9338 O O . LYS F 1 84 ? 133.950 82.876 32.046 1.00 38.24 84 LYS F O 1
ATOM 9344 N N . GLY F 1 85 ? 132.721 83.065 33.711 1.00 33.53 85 GLY F N 1
ATOM 9345 C CA . GLY F 1 85 ? 132.860 84.381 34.327 1.00 23.89 85 GLY F CA 1
ATOM 9346 C C . GLY F 1 85 ? 133.976 84.295 35.289 1.00 22.57 85 GLY F C 1
ATOM 9347 O O . GLY F 1 85 ? 135.018 83.688 35.183 1.00 16.08 85 GLY F O 1
ATOM 9348 N N . SER F 1 86 ? 134.215 84.819 36.436 1.00 29.19 86 SER F N 1
ATOM 9349 C CA . SER F 1 86 ? 135.478 85.351 37.142 1.00 32.46 86 SER F CA 1
ATOM 9350 C C . SER F 1 86 ? 135.682 84.389 38.248 1.00 27.91 86 SER F C 1
ATOM 9351 O O . SER F 1 86 ? 135.903 83.598 37.399 1.00 24.07 86 SER F O 1
ATOM 9354 N N . ILE F 1 87 ? 135.336 84.279 39.485 1.00 27.42 87 ILE F N 1
ATOM 9355 C CA . ILE F 1 87 ? 135.435 83.085 40.278 1.00 24.86 87 ILE F CA 1
ATOM 9356 C C . ILE F 1 87 ? 134.746 82.579 41.514 1.00 33.68 87 ILE F C 1
ATOM 9357 O O . ILE F 1 87 ? 134.018 81.576 41.205 1.00 41.63 87 ILE F O 1
ATOM 9362 N N . GLY F 1 88 ? 134.691 82.653 42.823 1.00 34.78 88 GLY F N 1
ATOM 9363 C CA . GLY F 1 88 ? 134.003 81.812 43.738 1.00 36.12 88 GLY F CA 1
ATOM 9364 C C . GLY F 1 88 ? 132.799 81.018 43.326 1.00 40.13 88 GLY F C 1
ATOM 9365 O O . GLY F 1 88 ? 132.874 79.887 42.753 1.00 41.18 88 GLY F O 1
ATOM 9366 N N . ASN F 1 89 ? 131.606 81.637 43.654 1.00 39.40 89 ASN F N 1
ATOM 9367 C CA . ASN F 1 89 ? 130.355 80.872 43.608 1.00 34.44 89 ASN F CA 1
ATOM 9368 C C . ASN F 1 89 ? 129.157 81.069 42.732 1.00 33.64 89 ASN F C 1
ATOM 9369 O O . ASN F 1 89 ? 129.037 82.203 42.377 1.00 34.54 89 ASN F O 1
ATOM 9374 N N . TYR F 1 90 ? 128.578 80.144 41.965 1.00 32.47 90 TYR F N 1
ATOM 9375 C CA . TYR F 1 90 ? 127.417 80.299 41.158 1.00 26.67 90 TYR F CA 1
ATOM 9376 C C . TYR F 1 90 ? 126.444 79.213 41.657 1.00 27.06 90 TYR F C 1
ATOM 9377 O O . TYR F 1 90 ? 126.494 78.735 42.820 1.00 27.36 90 TYR F O 1
ATOM 9386 N N . VAL F 1 91 ? 125.377 79.219 40.852 1.00 22.97 91 VAL F N 1
ATOM 9387 C CA . VAL F 1 91 ? 124.154 78.412 40.954 1.00 16.16 91 VAL F CA 1
ATOM 9388 C C . VAL F 1 91 ? 123.665 78.186 39.518 1.00 17.78 91 VAL F C 1
ATOM 9389 O O . VAL F 1 91 ? 124.041 78.878 38.537 1.00 9.59 91 VAL F O 1
ATOM 9393 N N . LEU F 1 92 ? 123.208 76.936 39.175 1.00 19.80 92 LEU F N 1
ATOM 9394 C CA . LEU F 1 92 ? 122.761 76.468 37.831 1.00 12.75 92 LEU F CA 1
ATOM 9395 C C . LEU F 1 92 ? 121.248 76.325 38.152 1.00 12.06 92 LEU F C 1
ATOM 9396 O O . LEU F 1 92 ? 121.300 75.672 39.218 1.00 9.03 92 LEU F O 1
ATOM 9401 N N . VAL F 1 93 ? 120.225 76.827 37.434 1.00 11.66 93 VAL F N 1
ATOM 9402 C CA . VAL F 1 93 ? 118.887 76.514 38.018 1.00 14.35 93 VAL F CA 1
ATOM 9403 C C . VAL F 1 93 ? 117.730 76.067 37.155 1.00 13.68 93 VAL F C 1
ATOM 9404 O O . VAL F 1 93 ? 117.861 76.625 36.068 1.00 16.48 93 VAL F O 1
ATOM 9408 N N . LEU F 1 94 ? 116.818 75.097 37.490 1.00 9.43 94 LEU F N 1
ATOM 9409 C CA . LEU F 1 94 ? 115.959 74.624 36.300 1.00 8.09 94 LEU F CA 1
ATOM 9410 C C . LEU F 1 94 ? 114.807 75.358 36.877 1.00 9.40 94 LEU F C 1
ATOM 9411 O O . LEU F 1 94 ? 114.525 75.269 38.039 1.00 4.26 94 LEU F O 1
ATOM 9416 N N . GLN F 1 95 ? 114.445 76.271 36.090 1.00 13.78 95 GLN F N 1
ATOM 9417 C CA . GLN F 1 95 ? 113.724 77.446 36.578 1.00 25.90 95 GLN F CA 1
ATOM 9418 C C . GLN F 1 95 ? 112.313 77.348 36.252 1.00 32.20 95 GLN F C 1
ATOM 9419 O O . GLN F 1 95 ? 112.188 76.807 35.170 1.00 32.79 95 GLN F O 1
ATOM 9425 N N . PRO F 1 96 ? 111.405 78.070 36.867 1.00 37.95 96 PRO F N 1
ATOM 9426 C CA . PRO F 1 96 ? 109.978 77.988 36.550 1.00 36.86 96 PRO F CA 1
ATOM 9427 C C . PRO F 1 96 ? 109.687 78.004 35.061 1.00 34.52 96 PRO F C 1
ATOM 9428 O O . PRO F 1 96 ? 108.587 77.555 34.635 1.00 36.45 96 PRO F O 1
ATOM 9432 N N . ASP F 1 97 ? 110.543 78.325 34.109 1.00 28.39 97 ASP F N 1
ATOM 9433 C CA . ASP F 1 97 ? 109.989 78.234 32.793 1.00 25.53 97 ASP F CA 1
ATOM 9434 C C . ASP F 1 97 ? 110.550 77.153 31.947 1.00 26.82 97 ASP F C 1
ATOM 9435 O O . ASP F 1 97 ? 110.205 77.172 30.750 1.00 27.87 97 ASP F O 1
ATOM 9440 N N . ARG F 1 98 ? 111.191 76.082 32.410 1.00 23.87 98 ARG F N 1
ATOM 9441 C CA . ARG F 1 98 ? 111.879 75.099 31.534 1.00 21.07 98 ARG F CA 1
ATOM 9442 C C . ARG F 1 98 ? 113.072 75.668 30.681 1.00 26.41 98 ARG F C 1
ATOM 9443 O O . ARG F 1 98 ? 113.395 75.450 29.453 1.00 30.61 98 ARG F O 1
ATOM 9451 N N . THR F 1 99 ? 113.915 76.574 31.223 1.00 26.72 99 THR F N 1
ATOM 9452 C CA . THR F 1 99 ? 115.088 77.139 30.589 1.00 30.86 99 THR F CA 1
ATOM 9453 C C . THR F 1 99 ? 115.960 76.672 31.782 1.00 29.69 99 THR F C 1
ATOM 9454 O O . THR F 1 99 ? 115.399 76.883 32.883 1.00 29.56 99 THR F O 1
ATOM 9458 N N . VAL F 1 100 ? 117.069 76.071 31.280 1.00 23.77 100 VAL F N 1
ATOM 9459 C CA . VAL F 1 100 ? 117.943 75.486 32.299 1.00 16.59 100 VAL F CA 1
ATOM 9460 C C . VAL F 1 100 ? 118.852 76.614 32.731 1.00 12.83 100 VAL F C 1
ATOM 9461 O O . VAL F 1 100 ? 119.161 77.175 31.703 1.00 8.56 100 VAL F O 1
ATOM 9465 N N . THR F 1 101 ? 119.316 77.214 33.820 1.00 13.84 101 THR F N 1
ATOM 9466 C CA . THR F 1 101 ? 120.438 78.121 33.885 1.00 18.06 101 THR F CA 1
ATOM 9467 C C . THR F 1 101 ? 121.582 78.789 34.652 1.00 17.46 101 THR F C 1
ATOM 9468 O O . THR F 1 101 ? 121.367 78.622 35.839 1.00 13.25 101 THR F O 1
ATOM 9472 N N . ILE F 1 102 ? 122.591 79.609 34.154 1.00 19.01 102 ILE F N 1
ATOM 9473 C CA . ILE F 1 102 ? 123.567 79.996 35.210 1.00 23.32 102 ILE F CA 1
ATOM 9474 C C . ILE F 1 102 ? 123.659 81.385 35.890 1.00 18.80 102 ILE F C 1
ATOM 9475 O O . ILE F 1 102 ? 123.535 82.315 35.150 1.00 19.14 102 ILE F O 1
ATOM 9480 N N . TYR F 1 103 ? 123.902 81.587 37.158 1.00 10.62 103 TYR F N 1
ATOM 9481 C CA . TYR F 1 103 ? 123.934 82.833 37.729 1.00 2.21 103 TYR F CA 1
ATOM 9482 C C . TYR F 1 103 ? 125.188 82.953 38.546 1.00 3.87 103 TYR F C 1
ATOM 9483 O O . TYR F 1 103 ? 125.602 82.733 39.688 1.00 4.97 103 TYR F O 1
ATOM 9492 N N . GLY F 1 104 ? 125.998 83.934 38.397 1.00 7.53 104 GLY F N 1
ATOM 9493 C CA . GLY F 1 104 ? 127.229 84.190 39.033 1.00 8.22 104 GLY F CA 1
ATOM 9494 C C . GLY F 1 104 ? 127.972 85.391 38.751 1.00 7.62 104 GLY F C 1
ATOM 9495 O O . GLY F 1 104 ? 128.043 85.674 37.554 1.00 9.98 104 GLY F O 1
ATOM 9496 N N . PRO F 1 105 ? 128.302 85.519 39.969 1.00 4.11 105 PRO F N 1
ATOM 9497 C CA . PRO F 1 105 ? 128.631 85.637 41.215 1.00 14.12 105 PRO F CA 1
ATOM 9498 C C . PRO F 1 105 ? 127.856 85.689 42.478 1.00 13.40 105 PRO F C 1
ATOM 9499 O O . PRO F 1 105 ? 126.896 86.405 42.388 1.00 15.45 105 PRO F O 1
ATOM 9503 N N . GLY F 1 106 ? 128.247 85.417 43.695 1.00 12.84 106 GLY F N 1
ATOM 9504 C CA . GLY F 1 106 ? 127.885 85.872 45.019 1.00 20.23 106 GLY F CA 1
ATOM 9505 C C . GLY F 1 106 ? 127.843 87.401 44.912 1.00 27.39 106 GLY F C 1
ATOM 9506 O O . GLY F 1 106 ? 128.155 88.084 43.889 1.00 32.12 106 GLY F O 1
ATOM 9507 N N . LEU F 1 107 ? 127.327 88.308 45.721 1.00 27.67 107 LEU F N 1
ATOM 9508 C CA . LEU F 1 107 ? 127.169 89.762 45.551 1.00 19.61 107 LEU F CA 1
ATOM 9509 C C . LEU F 1 107 ? 126.647 90.193 46.906 1.00 20.91 107 LEU F C 1
ATOM 9510 O O . LEU F 1 107 ? 127.441 90.764 47.717 1.00 22.05 107 LEU F O 1
ATOM 9515 N N . TRP F 1 108 ? 125.654 89.611 47.484 1.00 20.61 108 TRP F N 1
ATOM 9516 C CA . TRP F 1 108 ? 125.481 90.052 48.872 1.00 23.95 108 TRP F CA 1
ATOM 9517 C C . TRP F 1 108 ? 125.148 88.830 49.635 1.00 24.68 108 TRP F C 1
ATOM 9518 O O . TRP F 1 108 ? 124.660 88.035 48.837 1.00 24.26 108 TRP F O 1
ATOM 9529 N N . ASP F 1 109 ? 125.317 88.484 50.844 1.00 26.78 109 ASP F N 1
ATOM 9530 C CA . ASP F 1 109 ? 125.065 87.250 51.577 1.00 29.55 109 ASP F CA 1
ATOM 9531 C C . ASP F 1 109 ? 124.616 87.926 52.893 1.00 32.64 109 ASP F C 1
ATOM 9532 O O . ASP F 1 109 ? 125.085 89.056 53.118 1.00 32.24 109 ASP F O 1
ATOM 9537 N N . SER F 1 110 ? 123.623 87.405 53.572 1.00 32.66 110 SER F N 1
ATOM 9538 C CA . SER F 1 110 ? 123.183 87.919 54.781 1.00 32.49 110 SER F CA 1
ATOM 9539 C C . SER F 1 110 ? 124.360 87.437 55.598 1.00 42.73 110 SER F C 1
ATOM 9540 O O . SER F 1 110 ? 124.385 88.331 56.460 1.00 49.77 110 SER F O 1
ATOM 9543 N N . GLY F 1 111 ? 125.105 86.362 55.386 1.00 46.55 111 GLY F N 1
ATOM 9544 C CA . GLY F 1 111 ? 125.898 86.084 56.631 1.00 57.55 111 GLY F CA 1
ATOM 9545 C C . GLY F 1 111 ? 124.901 86.119 57.834 1.00 63.81 111 GLY F C 1
ATOM 9546 O O . GLY F 1 111 ? 124.538 85.674 58.919 1.00 66.86 111 GLY F O 1
ATOM 9547 N N . GLY F 1 124 ? 111.419 75.544 47.021 1.00 69.62 124 GLY F N 1
ATOM 9548 C CA . GLY F 1 124 ? 110.858 76.748 46.368 1.00 59.13 124 GLY F CA 1
ATOM 9549 C C . GLY F 1 124 ? 110.799 78.146 47.053 1.00 51.26 124 GLY F C 1
ATOM 9550 O O . GLY F 1 124 ? 109.954 78.874 47.580 1.00 50.31 124 GLY F O 1
ATOM 9551 N N . ASN F 1 125 ? 111.928 78.614 47.436 1.00 37.29 125 ASN F N 1
ATOM 9552 C CA . ASN F 1 125 ? 113.124 79.172 47.775 1.00 25.09 125 ASN F CA 1
ATOM 9553 C C . ASN F 1 125 ? 113.931 80.091 46.896 1.00 21.26 125 ASN F C 1
ATOM 9554 O O . ASN F 1 125 ? 114.665 80.776 47.544 1.00 14.63 125 ASN F O 1
ATOM 9559 N N . SER F 1 126 ? 114.244 80.372 45.725 1.00 16.75 126 SER F N 1
ATOM 9560 C CA . SER F 1 126 ? 114.684 81.239 44.751 1.00 17.12 126 SER F CA 1
ATOM 9561 C C . SER F 1 126 ? 113.734 82.448 44.703 1.00 21.66 126 SER F C 1
ATOM 9562 O O . SER F 1 126 ? 112.823 82.500 45.549 1.00 21.41 126 SER F O 1
ATOM 9565 N N . ILE F 1 127 ? 113.908 83.592 44.052 1.00 21.91 127 ILE F N 1
ATOM 9566 C CA . ILE F 1 127 ? 113.031 84.732 43.898 1.00 21.67 127 ILE F CA 1
ATOM 9567 C C . ILE F 1 127 ? 113.533 85.361 42.617 1.00 22.69 127 ILE F C 1
ATOM 9568 O O . ILE F 1 127 ? 114.598 85.872 42.757 1.00 25.31 127 ILE F O 1
ATOM 9573 N N . LEU F 1 128 ? 112.871 85.144 41.471 1.00 20.63 128 LEU F N 1
ATOM 9574 C CA . LEU F 1 128 ? 113.549 85.618 40.217 1.00 13.13 128 LEU F CA 1
ATOM 9575 C C . LEU F 1 128 ? 113.134 86.963 40.617 1.00 22.33 128 LEU F C 1
ATOM 9576 O O . LEU F 1 128 ? 112.609 87.501 41.617 1.00 28.33 128 LEU F O 1
ATOM 9581 N N . TYR F 1 129 ? 113.649 87.954 40.147 1.00 30.68 129 TYR F N 1
ATOM 9582 C CA . TYR F 1 129 ? 114.169 89.125 39.685 1.00 36.01 129 TYR F CA 1
ATOM 9583 C C . TYR F 1 129 ? 113.517 90.154 38.866 1.00 37.63 129 TYR F C 1
ATOM 9584 O O . TYR F 1 129 ? 113.207 91.235 39.477 1.00 43.02 129 TYR F O 1
ATOM 9593 N N . SER F 1 130 ? 113.348 90.368 37.602 1.00 35.55 130 SER F N 1
ATOM 9594 C CA . SER F 1 130 ? 112.937 91.071 36.454 1.00 37.41 130 SER F CA 1
ATOM 9595 C C . SER F 1 130 ? 113.188 90.671 34.941 1.00 45.69 130 SER F C 1
ATOM 9596 O O . SER F 1 130 ? 114.195 91.070 34.336 1.00 35.93 130 SER F O 1
ATOM 9599 N N . THR F 1 131 ? 112.222 89.665 34.496 1.00 52.77 131 THR F N 1
ATOM 9600 C CA . THR F 1 131 ? 111.342 88.912 33.599 1.00 54.50 131 THR F CA 1
ATOM 9601 C C . THR F 1 131 ? 110.343 87.657 33.275 1.00 55.09 131 THR F C 1
ATOM 9602 O O . THR F 1 131 ? 109.897 86.757 32.320 1.00 41.93 131 THR F O 1
ATOM 9606 N N . ASN F 1 136 ? 108.897 84.138 34.253 1.00 12.60 136 ASN F N 1
ATOM 9607 C CA . ASN F 1 136 ? 109.214 83.394 35.614 1.00 22.10 136 ASN F CA 1
ATOM 9608 C C . ASN F 1 136 ? 108.956 83.847 37.074 1.00 19.09 136 ASN F C 1
ATOM 9609 O O . ASN F 1 136 ? 109.672 84.603 37.657 1.00 13.36 136 ASN F O 1
ATOM 9611 N N . HIS F 1 137 ? 108.122 83.493 38.097 1.00 20.52 137 HIS F N 1
ATOM 9612 C CA . HIS F 1 137 ? 107.964 84.124 39.367 1.00 20.08 137 HIS F CA 1
ATOM 9613 C C . HIS F 1 137 ? 108.102 83.271 40.559 1.00 16.07 137 HIS F C 1
ATOM 9614 O O . HIS F 1 137 ? 108.402 82.375 39.856 1.00 18.38 137 HIS F O 1
ATOM 9621 N N . PRO F 1 138 ? 108.481 83.818 41.630 1.00 12.36 138 PRO F N 1
ATOM 9622 C CA . PRO F 1 138 ? 108.022 84.945 42.343 1.00 15.23 138 PRO F CA 1
ATOM 9623 C C . PRO F 1 138 ? 108.815 86.149 41.857 1.00 16.97 138 PRO F C 1
ATOM 9624 O O . PRO F 1 138 ? 110.020 86.230 41.630 1.00 23.41 138 PRO F O 1
ATOM 9628 N N . GLN F 1 139 ? 108.102 87.237 41.844 1.00 12.27 139 GLN F N 1
ATOM 9629 C CA . GLN F 1 139 ? 109.120 88.158 41.248 1.00 6.30 139 GLN F CA 1
ATOM 9630 C C . GLN F 1 139 ? 109.070 89.117 42.339 1.00 8.40 139 GLN F C 1
ATOM 9631 O O . GLN F 1 139 ? 109.465 90.242 42.033 1.00 13.36 139 GLN F O 1
ATOM 9637 N N . THR F 1 140 ? 108.515 88.660 43.458 1.00 9.19 140 THR F N 1
ATOM 9638 C CA . THR F 1 140 ? 108.341 89.533 44.557 1.00 10.19 140 THR F CA 1
ATOM 9639 C C . THR F 1 140 ? 107.725 88.849 45.773 1.00 6.81 140 THR F C 1
ATOM 9640 O O . THR F 1 140 ? 106.822 88.036 45.529 1.00 14.14 140 THR F O 1
ATOM 9644 N N . LEU F 1 141 ? 107.835 89.508 46.865 1.00 10.36 141 LEU F N 1
ATOM 9645 C CA . LEU F 1 141 ? 107.287 89.071 48.120 1.00 14.10 141 LEU F CA 1
ATOM 9646 C C . LEU F 1 141 ? 106.563 90.017 49.009 1.00 19.46 141 LEU F C 1
ATOM 9647 O O . LEU F 1 141 ? 106.983 91.074 48.816 1.00 19.72 141 LEU F O 1
ATOM 9652 N N . HIS F 1 142 ? 105.391 90.042 49.626 1.00 28.00 142 HIS F N 1
ATOM 9653 C CA . HIS F 1 142 ? 104.654 90.890 50.490 1.00 37.34 142 HIS F CA 1
ATOM 9654 C C . HIS F 1 142 ? 104.510 90.492 51.972 1.00 43.64 142 HIS F C 1
ATOM 9655 O O . HIS F 1 142 ? 105.565 90.004 52.447 1.00 50.53 142 HIS F O 1
ATOM 9662 N N . ALA F 1 143 ? 103.516 90.928 52.762 1.00 43.23 143 ALA F N 1
ATOM 9663 C CA . ALA F 1 143 ? 103.716 90.461 54.160 1.00 50.60 143 ALA F CA 1
ATOM 9664 C C . ALA F 1 143 ? 102.953 89.175 53.962 1.00 53.40 143 ALA F C 1
ATOM 9665 O O . ALA F 1 143 ? 102.311 89.498 52.998 1.00 49.41 143 ALA F O 1
ATOM 9667 N N . THR F 1 144 ? 103.060 88.216 54.771 1.00 62.46 144 THR F N 1
ATOM 9668 C CA . THR F 1 144 ? 102.420 87.001 54.312 1.00 79.62 144 THR F CA 1
ATOM 9669 C C . THR F 1 144 ? 103.541 86.548 53.364 1.00 79.51 144 THR F C 1
ATOM 9670 O O . THR F 1 144 ? 103.882 85.373 53.644 1.00 82.31 144 THR F O 1
ATOM 9674 N N . GLN F 1 145 ? 104.260 87.133 52.418 1.00 77.09 145 GLN F N 1
ATOM 9675 C CA . GLN F 1 145 ? 105.154 86.323 51.659 1.00 72.57 145 GLN F CA 1
ATOM 9676 C C . GLN F 1 145 ? 106.324 85.594 52.208 1.00 67.58 145 GLN F C 1
ATOM 9677 O O . GLN F 1 145 ? 106.784 85.805 53.307 1.00 67.26 145 GLN F O 1
ATOM 9683 N N . SER F 1 146 ? 106.696 84.424 51.571 1.00 59.88 146 SER F N 1
ATOM 9684 C CA . SER F 1 146 ? 107.684 83.668 52.230 1.00 48.28 146 SER F CA 1
ATOM 9685 C C . SER F 1 146 ? 108.762 82.827 51.814 1.00 45.13 146 SER F C 1
ATOM 9686 O O . SER F 1 146 ? 109.451 82.751 52.862 1.00 45.59 146 SER F O 1
ATOM 9689 N N . LEU F 1 147 ? 109.261 82.407 50.713 1.00 40.44 147 LEU F N 1
ATOM 9690 C CA . LEU F 1 147 ? 110.476 81.608 50.572 1.00 32.94 147 LEU F CA 1
ATOM 9691 C C . LEU F 1 147 ? 110.925 80.867 51.847 1.00 35.50 147 LEU F C 1
ATOM 9692 O O . LEU F 1 147 ? 111.497 81.293 52.856 1.00 33.83 147 LEU F O 1
ATOM 9697 N N . GLN F 1 148 ? 110.838 79.589 51.466 1.00 37.55 148 GLN F N 1
ATOM 9698 C CA . GLN F 1 148 ? 110.997 78.604 52.550 1.00 39.92 148 GLN F CA 1
ATOM 9699 C C . GLN F 1 148 ? 111.957 77.519 52.145 1.00 36.60 148 GLN F C 1
ATOM 9700 O O . GLN F 1 148 ? 112.019 77.433 50.934 1.00 37.85 148 GLN F O 1
ATOM 9706 N N . LEU F 1 149 ? 112.785 77.000 53.027 1.00 31.49 149 LEU F N 1
ATOM 9707 C CA . LEU F 1 149 ? 113.801 76.083 52.938 1.00 26.26 149 LEU F CA 1
ATOM 9708 C C . LEU F 1 149 ? 113.451 75.088 53.999 1.00 27.80 149 LEU F C 1
ATOM 9709 O O . LEU F 1 149 ? 112.955 74.263 53.244 1.00 35.63 149 LEU F O 1
ATOM 9714 N N . SER F 1 150 ? 113.905 75.053 55.179 1.00 26.24 150 SER F N 1
ATOM 9715 C CA . SER F 1 150 ? 113.388 73.739 55.692 1.00 28.80 150 SER F CA 1
ATOM 9716 C C . SER F 1 150 ? 113.567 73.838 57.092 1.00 34.61 150 SER F C 1
ATOM 9717 O O . SER F 1 150 ? 112.495 74.156 57.560 1.00 37.20 150 SER F O 1
ATOM 9720 N N . PRO F 1 151 ? 114.702 73.949 57.755 1.00 41.74 151 PRO F N 1
ATOM 9721 C CA . PRO F 1 151 ? 114.548 74.370 59.185 1.00 39.52 151 PRO F CA 1
ATOM 9722 C C . PRO F 1 151 ? 113.995 75.787 59.070 1.00 34.04 151 PRO F C 1
ATOM 9723 O O . PRO F 1 151 ? 113.218 76.211 59.832 1.00 28.22 151 PRO F O 1
ATOM 9727 N N . TYR F 1 152 ? 114.150 76.587 58.050 1.00 33.64 152 TYR F N 1
ATOM 9728 C CA . TYR F 1 152 ? 114.171 77.900 57.663 1.00 35.06 152 TYR F CA 1
ATOM 9729 C C . TYR F 1 152 ? 113.373 78.759 56.754 1.00 37.69 152 TYR F C 1
ATOM 9730 O O . TYR F 1 152 ? 113.672 78.310 55.641 1.00 39.06 152 TYR F O 1
ATOM 9739 N N . ARG F 1 153 ? 112.938 80.004 56.946 1.00 42.93 153 ARG F N 1
ATOM 9740 C CA . ARG F 1 153 ? 112.383 80.921 55.934 1.00 43.77 153 ARG F CA 1
ATOM 9741 C C . ARG F 1 153 ? 112.706 82.442 55.843 1.00 36.21 153 ARG F C 1
ATOM 9742 O O . ARG F 1 153 ? 112.744 83.157 56.842 1.00 32.91 153 ARG F O 1
ATOM 9750 N N . LEU F 1 154 ? 112.767 82.920 54.590 1.00 29.04 154 LEU F N 1
ATOM 9751 C CA . LEU F 1 154 ? 112.835 84.401 54.545 1.00 30.21 154 LEU F CA 1
ATOM 9752 C C . LEU F 1 154 ? 111.393 85.021 54.580 1.00 28.66 154 LEU F C 1
ATOM 9753 O O . LEU F 1 154 ? 111.004 85.350 53.419 1.00 24.19 154 LEU F O 1
ATOM 9758 N N . SER F 1 155 ? 110.618 85.451 55.621 1.00 25.71 155 SER F N 1
ATOM 9759 C CA . SER F 1 155 ? 109.506 86.359 55.296 1.00 27.70 155 SER F CA 1
ATOM 9760 C C . SER F 1 155 ? 109.627 87.924 55.403 1.00 31.77 155 SER F C 1
ATOM 9761 O O . SER F 1 155 ? 110.516 88.687 55.755 1.00 31.55 155 SER F O 1
ATOM 9764 N N . MET F 1 156 ? 108.622 88.617 54.869 1.00 33.30 156 MET F N 1
ATOM 9765 C CA . MET F 1 156 ? 108.268 89.972 54.660 1.00 35.23 156 MET F CA 1
ATOM 9766 C C . MET F 1 156 ? 106.923 90.067 55.377 1.00 40.59 156 MET F C 1
ATOM 9767 O O . MET F 1 156 ? 105.980 89.419 55.071 1.00 33.77 156 MET F O 1
ATOM 9772 N N . GLU F 1 157 ? 107.029 90.761 56.509 1.00 50.91 157 GLU F N 1
ATOM 9773 C CA . GLU F 1 157 ? 106.007 90.860 57.516 1.00 57.89 157 GLU F CA 1
ATOM 9774 C C . GLU F 1 157 ? 105.417 92.243 57.238 1.00 63.21 157 GLU F C 1
ATOM 9775 O O . GLU F 1 157 ? 106.136 92.882 56.474 1.00 62.94 157 GLU F O 1
ATOM 9781 N N . THR F 1 158 ? 104.210 92.398 57.741 1.00 68.03 158 THR F N 1
ATOM 9782 C CA . THR F 1 158 ? 103.668 93.723 57.562 1.00 75.16 158 THR F CA 1
ATOM 9783 C C . THR F 1 158 ? 104.239 94.650 58.581 1.00 73.01 158 THR F C 1
ATOM 9784 O O . THR F 1 158 ? 104.519 95.733 58.066 1.00 76.17 158 THR F O 1
ATOM 9788 N N . ASP F 1 159 ? 104.793 94.380 59.727 1.00 68.74 159 ASP F N 1
ATOM 9789 C CA . ASP F 1 159 ? 105.714 95.342 60.351 1.00 64.61 159 ASP F CA 1
ATOM 9790 C C . ASP F 1 159 ? 106.574 95.762 59.181 1.00 63.07 159 ASP F C 1
ATOM 9791 O O . ASP F 1 159 ? 106.558 96.942 58.829 1.00 63.43 159 ASP F O 1
ATOM 9796 N N . CYS F 1 160 ? 107.168 94.982 58.335 1.00 60.42 160 CYS F N 1
ATOM 9797 C CA . CYS F 1 160 ? 107.676 95.586 57.076 1.00 56.43 160 CYS F CA 1
ATOM 9798 C C . CYS F 1 160 ? 109.155 95.515 57.278 1.00 55.68 160 CYS F C 1
ATOM 9799 O O . CYS F 1 160 ? 110.160 95.888 56.762 1.00 50.14 160 CYS F O 1
ATOM 9802 N N . ASN F 1 161 ? 109.265 94.420 58.068 1.00 57.62 161 ASN F N 1
ATOM 9803 C CA . ASN F 1 161 ? 110.461 93.744 58.393 1.00 55.43 161 ASN F CA 1
ATOM 9804 C C . ASN F 1 161 ? 110.640 92.498 57.474 1.00 51.10 161 ASN F C 1
ATOM 9805 O O . ASN F 1 161 ? 109.736 92.114 56.729 1.00 51.19 161 ASN F O 1
ATOM 9810 N N . LEU F 1 162 ? 111.929 92.109 57.621 1.00 39.94 162 LEU F N 1
ATOM 9811 C CA . LEU F 1 162 ? 112.364 91.110 56.704 1.00 28.11 162 LEU F CA 1
ATOM 9812 C C . LEU F 1 162 ? 113.205 90.109 57.383 1.00 25.37 162 LEU F C 1
ATOM 9813 O O . LEU F 1 162 ? 114.348 90.287 57.280 1.00 17.93 162 LEU F O 1
ATOM 9818 N N . VAL F 1 163 ? 112.548 89.263 58.131 1.00 28.42 163 VAL F N 1
ATOM 9819 C CA . VAL F 1 163 ? 113.506 88.362 58.834 1.00 31.42 163 VAL F CA 1
ATOM 9820 C C . VAL F 1 163 ? 113.751 87.077 58.005 1.00 33.49 163 VAL F C 1
ATOM 9821 O O . VAL F 1 163 ? 113.321 87.165 56.833 1.00 31.90 163 VAL F O 1
ATOM 9825 N N . LEU F 1 164 ? 114.579 86.180 58.551 1.00 31.47 164 LEU F N 1
ATOM 9826 C CA . LEU F 1 164 ? 115.041 84.962 58.029 1.00 29.51 164 LEU F CA 1
ATOM 9827 C C . LEU F 1 164 ? 114.789 84.045 59.175 1.00 29.30 164 LEU F C 1
ATOM 9828 O O . LEU F 1 164 ? 115.544 84.705 59.871 1.00 20.56 164 LEU F O 1
ATOM 9833 N N . PHE F 1 165 ? 114.160 82.997 59.408 1.00 38.77 165 PHE F N 1
ATOM 9834 C CA . PHE F 1 165 ? 114.412 82.601 60.847 1.00 50.95 165 PHE F CA 1
ATOM 9835 C C . PHE F 1 165 ? 114.763 81.134 60.868 1.00 55.86 165 PHE F C 1
ATOM 9836 O O . PHE F 1 165 ? 114.285 80.719 59.799 1.00 55.42 165 PHE F O 1
ATOM 9844 N N . ASP F 1 166 ? 115.262 80.382 61.798 1.00 59.46 166 ASP F N 1
ATOM 9845 C CA . ASP F 1 166 ? 115.222 78.930 61.579 1.00 66.93 166 ASP F CA 1
ATOM 9846 C C . ASP F 1 166 ? 114.190 78.443 62.600 1.00 74.23 166 ASP F C 1
ATOM 9847 O O . ASP F 1 166 ? 114.167 78.828 63.759 1.00 74.73 166 ASP F O 1
ATOM 9852 N N . ARG F 1 167 ? 113.191 77.627 62.304 1.00 80.38 167 ARG F N 1
ATOM 9853 C CA . ARG F 1 167 ? 112.278 77.297 63.374 1.00 87.98 167 ARG F CA 1
ATOM 9854 C C . ARG F 1 167 ? 111.840 78.598 64.036 1.00 93.14 167 ARG F C 1
ATOM 9855 O O . ARG F 1 167 ? 112.274 78.843 65.176 1.00 90.59 167 ARG F O 1
ATOM 9863 N N . ASP F 1 168 ? 110.985 79.439 63.464 1.00 99.20 168 ASP F N 1
ATOM 9864 C CA . ASP F 1 168 ? 110.451 80.626 64.123 1.00 104.92 168 ASP F CA 1
ATOM 9865 C C . ASP F 1 168 ? 111.253 81.046 65.350 1.00 102.46 168 ASP F C 1
ATOM 9866 O O . ASP F 1 168 ? 110.879 81.388 66.469 1.00 104.47 168 ASP F O 1
ATOM 9871 N N . ASP F 1 169 ? 112.536 81.257 65.146 1.00 95.41 169 ASP F N 1
ATOM 9872 C CA . ASP F 1 169 ? 113.462 81.851 66.083 1.00 86.03 169 ASP F CA 1
ATOM 9873 C C . ASP F 1 169 ? 114.251 82.558 65.038 1.00 79.42 169 ASP F C 1
ATOM 9874 O O . ASP F 1 169 ? 114.633 81.991 64.071 1.00 73.85 169 ASP F O 1
ATOM 9879 N N . ARG F 1 170 ? 114.577 83.804 65.101 1.00 79.66 170 ARG F N 1
ATOM 9880 C CA . ARG F 1 170 ? 115.222 84.774 64.213 1.00 78.88 170 ARG F CA 1
ATOM 9881 C C . ARG F 1 170 ? 116.731 85.021 64.050 1.00 74.01 170 ARG F C 1
ATOM 9882 O O . ARG F 1 170 ? 117.574 85.353 64.902 1.00 72.52 170 ARG F O 1
ATOM 9890 N N . VAL F 1 171 ? 117.220 84.908 62.803 1.00 67.73 171 VAL F N 1
ATOM 9891 C CA . VAL F 1 171 ? 118.640 84.931 62.489 1.00 62.18 171 VAL F CA 1
ATOM 9892 C C . VAL F 1 171 ? 119.135 86.173 61.825 1.00 58.76 171 VAL F C 1
ATOM 9893 O O . VAL F 1 171 ? 120.275 86.571 61.801 1.00 54.43 171 VAL F O 1
ATOM 9897 N N . TRP F 1 172 ? 118.233 86.807 61.119 1.00 59.30 172 TRP F N 1
ATOM 9898 C CA . TRP F 1 172 ? 118.666 88.049 60.482 1.00 60.35 172 TRP F CA 1
ATOM 9899 C C . TRP F 1 172 ? 117.497 88.906 60.125 1.00 63.18 172 TRP F C 1
ATOM 9900 O O . TRP F 1 172 ? 116.562 88.256 59.690 1.00 66.82 172 TRP F O 1
ATOM 9911 N N . SER F 1 173 ? 117.436 90.182 60.254 1.00 62.96 173 SER F N 1
ATOM 9912 C CA . SER F 1 173 ? 116.285 90.953 59.864 1.00 65.74 173 SER F CA 1
ATOM 9913 C C . SER F 1 173 ? 116.847 92.112 59.039 1.00 66.19 173 SER F C 1
ATOM 9914 O O . SER F 1 173 ? 117.942 92.052 58.579 1.00 65.59 173 SER F O 1
ATOM 9917 N N . THR F 1 174 ? 116.144 93.151 58.744 1.00 66.73 174 THR F N 1
ATOM 9918 C CA . THR F 1 174 ? 116.621 94.350 58.144 1.00 69.87 174 THR F CA 1
ATOM 9919 C C . THR F 1 174 ? 116.287 95.317 59.255 1.00 75.79 174 THR F C 1
ATOM 9920 O O . THR F 1 174 ? 116.896 96.339 59.599 1.00 78.92 174 THR F O 1
ATOM 9924 N N . ASN F 1 175 ? 115.315 94.895 60.087 1.00 76.46 175 ASN F N 1
ATOM 9925 C CA . ASN F 1 175 ? 114.949 95.702 61.232 1.00 75.15 175 ASN F CA 1
ATOM 9926 C C . ASN F 1 175 ? 114.337 96.900 60.498 1.00 74.18 175 ASN F C 1
ATOM 9927 O O . ASN F 1 175 ? 114.996 97.875 60.376 1.00 71.84 175 ASN F O 1
ATOM 9932 N N . THR F 1 176 ? 113.268 96.577 59.837 1.00 75.57 176 THR F N 1
ATOM 9933 C CA . THR F 1 176 ? 112.402 97.594 59.333 1.00 75.14 176 THR F CA 1
ATOM 9934 C C . THR F 1 176 ? 110.969 97.456 59.820 1.00 75.80 176 THR F C 1
ATOM 9935 O O . THR F 1 176 ? 110.181 98.018 60.586 1.00 71.74 176 THR F O 1
ATOM 9939 N N . GLY F 1 180 ? 106.412 99.932 60.308 1.00 68.73 180 GLY F N 1
ATOM 9940 C CA . GLY F 1 180 ? 105.898 100.530 59.050 1.00 73.13 180 GLY F CA 1
ATOM 9941 C C . GLY F 1 180 ? 104.830 99.838 58.248 1.00 75.87 180 GLY F C 1
ATOM 9942 O O . GLY F 1 180 ? 104.194 99.188 59.110 1.00 80.58 180 GLY F O 1
ATOM 9943 N N . THR F 1 181 ? 104.405 99.798 56.960 1.00 74.74 181 THR F N 1
ATOM 9944 C CA . THR F 1 181 ? 103.336 98.827 56.730 1.00 71.32 181 THR F CA 1
ATOM 9945 C C . THR F 1 181 ? 102.982 98.188 55.453 1.00 70.95 181 THR F C 1
ATOM 9946 O O . THR F 1 181 ? 102.623 96.971 55.566 1.00 70.37 181 THR F O 1
ATOM 9950 N N . GLY F 1 182 ? 103.068 98.663 54.218 1.00 67.74 182 GLY F N 1
ATOM 9951 C CA . GLY F 1 182 ? 102.593 97.647 53.190 1.00 60.42 182 GLY F CA 1
ATOM 9952 C C . GLY F 1 182 ? 103.681 97.507 52.155 1.00 53.92 182 GLY F C 1
ATOM 9953 O O . GLY F 1 182 ? 103.705 97.498 50.931 1.00 48.86 182 GLY F O 1
ATOM 9954 N N . CYS F 1 183 ? 104.817 97.375 52.840 1.00 50.13 183 CYS F N 1
ATOM 9955 C CA . CYS F 1 183 ? 106.093 97.129 52.116 1.00 43.09 183 CYS F CA 1
ATOM 9956 C C . CYS F 1 183 ? 106.135 95.622 51.823 1.00 36.05 183 CYS F C 1
ATOM 9957 O O . CYS F 1 183 ? 105.485 94.736 52.247 1.00 34.10 183 CYS F O 1
ATOM 9960 N N . ARG F 1 184 ? 106.679 95.302 50.739 1.00 28.69 184 ARG F N 1
ATOM 9961 C CA . ARG F 1 184 ? 107.094 94.383 49.854 1.00 28.09 184 ARG F CA 1
ATOM 9962 C C . ARG F 1 184 ? 108.623 94.400 49.762 1.00 32.77 184 ARG F C 1
ATOM 9963 O O . ARG F 1 184 ? 109.277 94.525 50.774 1.00 39.05 184 ARG F O 1
ATOM 9971 N N . ALA F 1 185 ? 109.135 93.718 48.744 1.00 32.63 185 ALA F N 1
ATOM 9972 C CA . ALA F 1 185 ? 110.571 93.291 48.802 1.00 27.76 185 ALA F CA 1
ATOM 9973 C C . ALA F 1 185 ? 111.009 92.820 47.435 1.00 22.63 185 ALA F C 1
ATOM 9974 O O . ALA F 1 185 ? 110.235 92.241 46.597 1.00 7.59 185 ALA F O 1
ATOM 9976 N N . VAL F 1 186 ? 112.158 93.377 46.884 1.00 23.11 186 VAL F N 1
ATOM 9977 C CA . VAL F 1 186 ? 112.175 93.011 45.444 1.00 24.30 186 VAL F CA 1
ATOM 9978 C C . VAL F 1 186 ? 113.542 92.934 44.782 1.00 22.66 186 VAL F C 1
ATOM 9979 O O . VAL F 1 186 ? 114.331 93.191 45.633 1.00 25.50 186 VAL F O 1
ATOM 9983 N N . LEU F 1 187 ? 113.668 92.509 43.539 1.00 20.17 187 LEU F N 1
ATOM 9984 C CA . LEU F 1 187 ? 115.098 92.339 43.325 1.00 19.87 187 LEU F CA 1
ATOM 9985 C C . LEU F 1 187 ? 115.353 92.871 41.938 1.00 21.80 187 LEU F C 1
ATOM 9986 O O . LEU F 1 187 ? 114.797 92.602 40.945 1.00 22.46 187 LEU F O 1
ATOM 9991 N N . GLN F 1 188 ? 116.297 93.652 42.384 1.00 24.17 188 GLN F N 1
ATOM 9992 C CA . GLN F 1 188 ? 116.534 94.764 41.478 1.00 29.23 188 GLN F CA 1
ATOM 9993 C C . GLN F 1 188 ? 117.101 94.423 40.159 1.00 29.51 188 GLN F C 1
ATOM 9994 O O . GLN F 1 188 ? 117.889 93.661 39.765 1.00 23.76 188 GLN F O 1
ATOM 10000 N N . PRO F 1 189 ? 116.849 95.423 39.328 1.00 37.38 189 PRO F N 1
ATOM 10001 C CA . PRO F 1 189 ? 117.302 95.416 37.948 1.00 35.97 189 PRO F CA 1
ATOM 10002 C C . PRO F 1 189 ? 118.734 95.200 37.638 1.00 23.92 189 PRO F C 1
ATOM 10003 O O . PRO F 1 189 ? 118.566 95.026 36.456 1.00 14.03 189 PRO F O 1
ATOM 10007 N N . ASN F 1 190 ? 119.685 94.906 38.365 1.00 17.90 190 ASN F N 1
ATOM 10008 C CA . ASN F 1 190 ? 120.954 94.582 38.833 1.00 12.64 190 ASN F CA 1
ATOM 10009 C C . ASN F 1 190 ? 121.272 94.336 40.392 1.00 13.89 190 ASN F C 1
ATOM 10010 O O . ASN F 1 190 ? 121.946 94.959 41.338 1.00 8.30 190 ASN F O 1
ATOM 10015 N N . GLY F 1 191 ? 120.747 93.367 41.158 1.00 10.59 191 GLY F N 1
ATOM 10016 C CA . GLY F 1 191 ? 121.368 93.226 42.437 1.00 11.90 191 GLY F CA 1
ATOM 10017 C C . GLY F 1 191 ? 120.916 93.872 43.680 1.00 11.73 191 GLY F C 1
ATOM 10018 O O . GLY F 1 191 ? 121.499 93.389 44.720 1.00 12.91 191 GLY F O 1
ATOM 10019 N N . ARG F 1 192 ? 119.922 94.699 43.561 1.00 10.39 192 ARG F N 1
ATOM 10020 C CA . ARG F 1 192 ? 119.632 95.068 45.000 1.00 17.67 192 ARG F CA 1
ATOM 10021 C C . ARG F 1 192 ? 118.259 94.688 45.507 1.00 16.01 192 ARG F C 1
ATOM 10022 O O . ARG F 1 192 ? 117.151 94.872 45.023 1.00 13.58 192 ARG F O 1
ATOM 10030 N N . MET F 1 193 ? 118.093 94.051 46.689 1.00 9.21 193 MET F N 1
ATOM 10031 C CA . MET F 1 193 ? 117.156 93.543 47.577 1.00 4.39 193 MET F CA 1
ATOM 10032 C C . MET F 1 193 ? 116.718 94.890 48.159 1.00 14.28 193 MET F C 1
ATOM 10033 O O . MET F 1 193 ? 117.625 95.221 48.849 1.00 17.63 193 MET F O 1
ATOM 10038 N N . ASP F 1 194 ? 115.676 95.551 48.434 1.00 18.42 194 ASP F N 1
ATOM 10039 C CA . ASP F 1 194 ? 114.559 96.279 48.548 1.00 23.99 194 ASP F CA 1
ATOM 10040 C C . ASP F 1 194 ? 113.346 96.225 49.494 1.00 26.04 194 ASP F C 1
ATOM 10041 O O . ASP F 1 194 ? 112.700 95.210 49.384 1.00 27.48 194 ASP F O 1
ATOM 10046 N N . VAL F 1 195 ? 112.956 97.256 50.253 1.00 23.42 195 VAL F N 1
ATOM 10047 C CA . VAL F 1 195 ? 112.036 96.971 51.283 1.00 20.05 195 VAL F CA 1
ATOM 10048 C C . VAL F 1 195 ? 111.172 98.017 50.826 1.00 25.19 195 VAL F C 1
ATOM 10049 O O . VAL F 1 195 ? 110.026 97.599 51.160 1.00 37.49 195 VAL F O 1
ATOM 10053 N N . LEU F 1 196 ? 111.307 98.757 49.741 1.00 23.97 196 LEU F N 1
ATOM 10054 C CA . LEU F 1 196 ? 109.952 99.318 49.256 1.00 31.01 196 LEU F CA 1
ATOM 10055 C C . LEU F 1 196 ? 108.481 99.235 49.819 1.00 36.88 196 LEU F C 1
ATOM 10056 O O . LEU F 1 196 ? 107.728 98.287 49.871 1.00 33.87 196 LEU F O 1
ATOM 10061 N N . THR F 1 197 ? 107.975 100.312 50.341 1.00 46.60 197 THR F N 1
ATOM 10062 C CA . THR F 1 197 ? 107.210 101.246 51.063 1.00 53.63 197 THR F CA 1
ATOM 10063 C C . THR F 1 197 ? 106.007 101.461 50.280 1.00 55.94 197 THR F C 1
ATOM 10064 O O . THR F 1 197 ? 106.166 101.658 49.122 1.00 49.47 197 THR F O 1
ATOM 10068 N N . ASN F 1 198 ? 104.871 101.053 50.661 1.00 66.59 198 ASN F N 1
ATOM 10069 C CA . ASN F 1 198 ? 103.685 101.111 49.835 1.00 76.74 198 ASN F CA 1
ATOM 10070 C C . ASN F 1 198 ? 103.603 102.092 48.717 1.00 73.71 198 ASN F C 1
ATOM 10071 O O . ASN F 1 198 ? 102.634 102.036 47.987 1.00 66.74 198 ASN F O 1
ATOM 10076 N N . GLN F 1 199 ? 104.385 103.122 48.545 1.00 74.94 199 GLN F N 1
ATOM 10077 C CA . GLN F 1 199 ? 104.291 104.279 47.704 1.00 74.79 199 GLN F CA 1
ATOM 10078 C C . GLN F 1 199 ? 105.324 104.608 46.671 1.00 65.64 199 GLN F C 1
ATOM 10079 O O . GLN F 1 199 ? 105.513 105.245 45.636 1.00 63.83 199 GLN F O 1
ATOM 10085 N N . ASN F 1 200 ? 106.364 103.854 46.792 1.00 56.59 200 ASN F N 1
ATOM 10086 C CA . ASN F 1 200 ? 107.645 103.540 46.254 1.00 48.48 200 ASN F CA 1
ATOM 10087 C C . ASN F 1 200 ? 108.911 104.174 46.848 1.00 48.06 200 ASN F C 1
ATOM 10088 O O . ASN F 1 200 ? 109.715 104.772 46.126 1.00 51.84 200 ASN F O 1
ATOM 10093 N N . ILE F 1 201 ? 109.250 103.879 48.089 1.00 41.03 201 ILE F N 1
ATOM 10094 C CA . ILE F 1 201 ? 110.315 104.417 48.818 1.00 35.82 201 ILE F CA 1
ATOM 10095 C C . ILE F 1 201 ? 111.220 103.322 49.312 1.00 33.62 201 ILE F C 1
ATOM 10096 O O . ILE F 1 201 ? 110.437 102.431 49.471 1.00 33.44 201 ILE F O 1
ATOM 10101 N N . ALA F 1 202 ? 112.438 103.325 49.686 1.00 28.70 202 ALA F N 1
ATOM 10102 C CA . ALA F 1 202 ? 113.226 102.215 50.123 1.00 19.65 202 ALA F CA 1
ATOM 10103 C C . ALA F 1 202 ? 113.254 102.239 51.595 1.00 20.06 202 ALA F C 1
ATOM 10104 O O . ALA F 1 202 ? 114.024 102.730 52.365 1.00 24.24 202 ALA F O 1
ATOM 10106 N N . VAL F 1 203 ? 112.331 101.552 52.287 1.00 27.17 203 VAL F N 1
ATOM 10107 C CA . VAL F 1 203 ? 112.455 101.386 53.800 1.00 38.70 203 VAL F CA 1
ATOM 10108 C C . VAL F 1 203 ? 113.694 100.516 54.013 1.00 42.88 203 VAL F C 1
ATOM 10109 O O . VAL F 1 203 ? 114.145 100.954 55.078 1.00 43.55 203 VAL F O 1
ATOM 10113 N N . TRP F 1 204 ? 114.284 99.647 53.178 1.00 47.28 204 TRP F N 1
ATOM 10114 C CA . TRP F 1 204 ? 115.600 99.063 53.470 1.00 52.06 204 TRP F CA 1
ATOM 10115 C C . TRP F 1 204 ? 116.297 98.914 52.136 1.00 53.45 204 TRP F C 1
ATOM 10116 O O . TRP F 1 204 ? 115.802 99.371 51.117 1.00 48.33 204 TRP F O 1
ATOM 10127 N N . THR F 1 205 ? 117.556 98.487 52.019 1.00 58.33 205 THR F N 1
ATOM 10128 C CA . THR F 1 205 ? 118.315 98.235 50.835 1.00 57.23 205 THR F CA 1
ATOM 10129 C C . THR F 1 205 ? 119.677 97.574 51.042 1.00 54.00 205 THR F C 1
ATOM 10130 O O . THR F 1 205 ? 120.233 97.548 52.083 1.00 51.68 205 THR F O 1
ATOM 10134 N N . SER F 1 206 ? 119.803 96.561 50.190 1.00 54.94 206 SER F N 1
ATOM 10135 C CA . SER F 1 206 ? 120.978 95.656 50.181 1.00 54.07 206 SER F CA 1
ATOM 10136 C C . SER F 1 206 ? 122.259 96.526 50.209 1.00 59.46 206 SER F C 1
ATOM 10137 O O . SER F 1 206 ? 122.996 96.616 51.249 1.00 61.68 206 SER F O 1
ATOM 10140 N N . GLY F 1 207 ? 122.719 97.368 49.270 1.00 58.68 207 GLY F N 1
ATOM 10141 C CA . GLY F 1 207 ? 123.829 98.198 49.139 1.00 57.66 207 GLY F CA 1
ATOM 10142 C C . GLY F 1 207 ? 124.712 98.064 47.954 1.00 59.64 207 GLY F C 1
ATOM 10143 O O . GLY F 1 207 ? 125.627 98.862 47.773 1.00 60.85 207 GLY F O 1
ATOM 10144 N N . ASN F 1 208 ? 124.706 97.044 47.120 1.00 60.91 208 ASN F N 1
ATOM 10145 C CA . ASN F 1 208 ? 125.486 96.743 45.976 1.00 62.43 208 ASN F CA 1
ATOM 10146 C C . ASN F 1 208 ? 124.809 96.611 44.619 1.00 59.39 208 ASN F C 1
ATOM 10147 O O . ASN F 1 208 ? 124.108 95.645 44.351 1.00 63.34 208 ASN F O 1
ATOM 10152 N N . SER F 1 209 ? 125.502 97.213 43.689 1.00 53.09 209 SER F N 1
ATOM 10153 C CA . SER F 1 209 ? 124.875 97.172 42.335 1.00 46.96 209 SER F CA 1
ATOM 10154 C C . SER F 1 209 ? 125.749 96.264 41.526 1.00 38.21 209 SER F C 1
ATOM 10155 O O . SER F 1 209 ? 126.707 96.032 42.201 1.00 25.13 209 SER F O 1
ATOM 10158 N N . ARG F 1 210 ? 125.428 95.820 40.341 1.00 36.22 210 ARG F N 1
ATOM 10159 C CA . ARG F 1 210 ? 126.500 95.005 39.705 1.00 41.23 210 ARG F CA 1
ATOM 10160 C C . ARG F 1 210 ? 126.316 94.804 38.225 1.00 42.64 210 ARG F C 1
ATOM 10161 O O . ARG F 1 210 ? 125.448 95.668 38.183 1.00 44.89 210 ARG F O 1
ATOM 10169 N N . SER F 1 211 ? 126.712 94.320 37.093 1.00 44.49 211 SER F N 1
ATOM 10170 C CA . SER F 1 211 ? 126.103 94.798 35.888 1.00 54.77 211 SER F CA 1
ATOM 10171 C C . SER F 1 211 ? 124.594 94.738 35.932 1.00 57.83 211 SER F C 1
ATOM 10172 O O . SER F 1 211 ? 124.104 94.019 36.765 1.00 60.35 211 SER F O 1
ATOM 10175 N N . ALA F 1 212 ? 123.919 95.253 34.933 1.00 60.69 212 ALA F N 1
ATOM 10176 C CA . ALA F 1 212 ? 122.432 95.133 35.009 1.00 63.27 212 ALA F CA 1
ATOM 10177 C C . ALA F 1 212 ? 122.151 93.782 34.372 1.00 61.52 212 ALA F C 1
ATOM 10178 O O . ALA F 1 212 ? 122.922 93.583 33.383 1.00 60.97 212 ALA F O 1
ATOM 10180 N N . GLY F 1 213 ? 121.331 92.872 34.917 1.00 57.24 213 GLY F N 1
ATOM 10181 C CA . GLY F 1 213 ? 121.289 91.599 34.145 1.00 53.90 213 GLY F CA 1
ATOM 10182 C C . GLY F 1 213 ? 120.265 90.648 34.658 1.00 50.64 213 GLY F C 1
ATOM 10183 O O . GLY F 1 213 ? 119.329 91.330 35.107 1.00 59.54 213 GLY F O 1
ATOM 10184 N N . ARG F 1 214 ? 120.278 89.353 34.642 1.00 41.29 214 ARG F N 1
ATOM 10185 C CA . ARG F 1 214 ? 119.045 88.822 35.309 1.00 35.61 214 ARG F CA 1
ATOM 10186 C C . ARG F 1 214 ? 119.535 88.314 36.607 1.00 30.22 214 ARG F C 1
ATOM 10187 O O . ARG F 1 214 ? 120.713 88.323 36.779 1.00 25.52 214 ARG F O 1
ATOM 10195 N N . TYR F 1 215 ? 119.269 88.337 37.861 1.00 27.92 215 TYR F N 1
ATOM 10196 C CA . TYR F 1 215 ? 119.757 87.934 39.109 1.00 26.96 215 TYR F CA 1
ATOM 10197 C C . TYR F 1 215 ? 118.794 86.904 39.724 1.00 25.78 215 TYR F C 1
ATOM 10198 O O . TYR F 1 215 ? 117.704 86.624 39.338 1.00 22.02 215 TYR F O 1
ATOM 10207 N N . VAL F 1 216 ? 119.181 86.338 40.862 1.00 23.93 216 VAL F N 1
ATOM 10208 C CA . VAL F 1 216 ? 118.474 85.379 41.652 1.00 18.01 216 VAL F CA 1
ATOM 10209 C C . VAL F 1 216 ? 119.033 85.584 43.011 1.00 16.29 216 VAL F C 1
ATOM 10210 O O . VAL F 1 216 ? 120.033 86.055 43.461 1.00 14.36 216 VAL F O 1
ATOM 10214 N N . PHE F 1 217 ? 118.316 85.373 44.025 1.00 19.48 217 PHE F N 1
ATOM 10215 C CA . PHE F 1 217 ? 118.434 85.445 45.446 1.00 20.99 217 PHE F CA 1
ATOM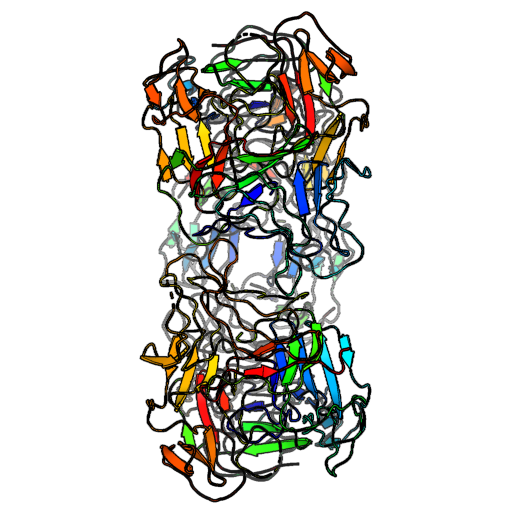 10216 C C . PHE F 1 217 ? 118.230 84.008 45.932 1.00 18.95 217 PHE F C 1
ATOM 10217 O O . PHE F 1 217 ? 117.253 83.670 45.318 1.00 16.05 217 PHE F O 1
ATOM 10225 N N . VAL F 1 218 ? 118.705 83.243 46.866 1.00 17.68 218 VAL F N 1
ATOM 10226 C CA . VAL F 1 218 ? 118.397 81.836 46.950 1.00 17.28 218 VAL F CA 1
ATOM 10227 C C . VAL F 1 218 ? 118.410 81.518 48.434 1.00 18.30 218 VAL F C 1
ATOM 10228 O O . VAL F 1 218 ? 119.301 82.114 48.950 1.00 19.32 218 VAL F O 1
ATOM 10232 N N . LEU F 1 219 ? 117.476 80.971 49.138 1.00 18.56 219 LEU F N 1
ATOM 10233 C CA . LEU F 1 219 ? 117.557 80.804 50.578 1.00 18.75 219 LEU F CA 1
ATOM 10234 C C . LEU F 1 219 ? 118.576 79.643 50.719 1.00 18.86 219 LEU F C 1
ATOM 10235 O O . LEU F 1 219 ? 118.163 78.787 49.992 1.00 19.59 219 LEU F O 1
ATOM 10240 N N . GLN F 1 220 ? 119.814 79.890 51.099 1.00 18.45 220 GLN F N 1
ATOM 10241 C CA . GLN F 1 220 ? 120.523 78.671 51.113 1.00 19.59 220 GLN F CA 1
ATOM 10242 C C . GLN F 1 220 ? 120.190 77.705 52.191 1.00 24.22 220 GLN F C 1
ATOM 10243 O O . GLN F 1 220 ? 119.589 77.737 53.256 1.00 22.16 220 GLN F O 1
ATOM 10249 N N . PRO F 1 221 ? 120.769 76.521 51.868 1.00 26.59 221 PRO F N 1
ATOM 10250 C CA . PRO F 1 221 ? 120.781 75.406 52.793 1.00 26.80 221 PRO F CA 1
ATOM 10251 C C . PRO F 1 221 ? 121.878 75.683 53.805 1.00 27.18 221 PRO F C 1
ATOM 10252 O O . PRO F 1 221 ? 122.018 74.839 54.667 1.00 31.47 221 PRO F O 1
ATOM 10256 N N . ASP F 1 222 ? 122.604 76.734 53.895 1.00 24.75 222 ASP F N 1
ATOM 10257 C CA . ASP F 1 222 ? 123.464 76.979 54.999 1.00 28.02 222 ASP F CA 1
ATOM 10258 C C . ASP F 1 222 ? 122.876 77.999 55.964 1.00 39.45 222 ASP F C 1
ATOM 10259 O O . ASP F 1 222 ? 123.864 78.740 56.399 1.00 46.42 222 ASP F O 1
ATOM 10264 N N . ARG F 1 223 ? 121.613 78.433 56.218 1.00 40.13 223 ARG F N 1
ATOM 10265 C CA . ARG F 1 223 ? 121.130 79.584 56.950 1.00 30.91 223 ARG F CA 1
ATOM 10266 C C . ARG F 1 223 ? 121.693 80.832 56.315 1.00 34.27 223 ARG F C 1
ATOM 10267 O O . ARG F 1 223 ? 121.764 81.922 56.888 1.00 33.70 223 ARG F O 1
ATOM 10275 N N . ASN F 1 224 ? 122.243 80.831 55.108 1.00 38.31 224 ASN F N 1
ATOM 10276 C CA . ASN F 1 224 ? 122.900 81.666 54.173 1.00 39.88 224 ASN F CA 1
ATOM 10277 C C . ASN F 1 224 ? 121.866 82.577 53.517 1.00 41.16 224 ASN F C 1
ATOM 10278 O O . ASN F 1 224 ? 121.341 83.294 54.376 1.00 44.19 224 ASN F O 1
ATOM 10283 N N . LEU F 1 225 ? 121.407 83.039 52.443 1.00 35.95 225 LEU F N 1
ATOM 10284 C CA . LEU F 1 225 ? 120.780 83.860 51.549 1.00 35.63 225 LEU F CA 1
ATOM 10285 C C . LEU F 1 225 ? 121.833 84.782 50.816 1.00 30.93 225 LEU F C 1
ATOM 10286 O O . LEU F 1 225 ? 122.567 85.511 51.397 1.00 34.49 225 LEU F O 1
ATOM 10291 N N . ALA F 1 226 ? 121.729 84.686 49.526 1.00 20.19 226 ALA F N 1
ATOM 10292 C CA . ALA F 1 226 ? 122.938 85.137 48.870 1.00 17.81 226 ALA F CA 1
ATOM 10293 C C . ALA F 1 226 ? 122.349 85.518 47.514 1.00 17.40 226 ALA F C 1
ATOM 10294 O O . ALA F 1 226 ? 121.278 84.943 47.259 1.00 12.12 226 ALA F O 1
ATOM 10296 N N . ILE F 1 227 ? 123.025 86.488 46.787 1.00 16.46 227 ILE F N 1
ATOM 10297 C CA . ILE F 1 227 ? 122.328 86.795 45.527 1.00 12.25 227 ILE F CA 1
ATOM 10298 C C . ILE F 1 227 ? 123.320 86.640 44.368 1.00 10.06 227 ILE F C 1
ATOM 10299 O O . ILE F 1 227 ? 124.353 87.188 44.397 1.00 8.65 227 ILE F O 1
ATOM 10304 N N . TYR F 1 228 ? 123.061 85.848 43.421 1.00 8.55 228 TYR F N 1
ATOM 10305 C CA . TYR F 1 228 ? 123.990 85.532 42.364 1.00 3.84 228 TYR F CA 1
ATOM 10306 C C . TYR F 1 228 ? 123.658 86.506 41.321 1.00 10.36 228 TYR F C 1
ATOM 10307 O O . TYR F 1 228 ? 122.623 86.915 41.673 1.00 6.82 228 TYR F O 1
ATOM 10316 N N . GLY F 1 229 ? 124.465 86.956 40.355 1.00 17.76 229 GLY F N 1
ATOM 10317 C CA . GLY F 1 229 ? 124.160 87.942 39.363 1.00 18.81 229 GLY F CA 1
ATOM 10318 C C . GLY F 1 229 ? 125.113 88.213 38.249 1.00 20.81 229 GLY F C 1
ATOM 10319 O O . GLY F 1 229 ? 126.052 87.522 38.360 1.00 19.06 229 GLY F O 1
ATOM 10320 N N . GLY F 1 230 ? 124.914 89.211 37.333 1.00 23.47 230 GLY F N 1
ATOM 10321 C CA . GLY F 1 230 ? 125.581 89.368 36.072 1.00 23.51 230 GLY F CA 1
ATOM 10322 C C . GLY F 1 230 ? 124.979 87.995 35.641 1.00 34.55 230 GLY F C 1
ATOM 10323 O O . GLY F 1 230 ? 124.059 87.454 36.339 1.00 37.16 230 GLY F O 1
ATOM 10324 N N . ALA F 1 231 ? 125.330 87.021 34.829 1.00 34.45 231 ALA F N 1
ATOM 10325 C CA . ALA F 1 231 ? 124.319 85.955 34.575 1.00 28.86 231 ALA F CA 1
ATOM 10326 C C . ALA F 1 231 ? 124.821 85.531 33.189 1.00 30.84 231 ALA F C 1
ATOM 10327 O O . ALA F 1 231 ? 124.937 86.344 32.261 1.00 34.28 231 ALA F O 1
ATOM 10329 N N . LEU F 1 232 ? 125.116 84.255 32.960 1.00 27.51 232 LEU F N 1
ATOM 10330 C CA . LEU F 1 232 ? 125.978 83.450 32.193 1.00 20.91 232 LEU F CA 1
ATOM 10331 C C . LEU F 1 232 ? 125.750 82.452 31.111 1.00 24.79 232 LEU F C 1
ATOM 10332 O O . LEU F 1 232 ? 126.428 83.113 30.234 1.00 25.08 232 LEU F O 1
ATOM 10337 N N . TRP F 1 233 ? 125.130 81.292 31.028 1.00 24.63 233 TRP F N 1
ATOM 10338 C CA . TRP F 1 233 ? 124.739 80.536 29.860 1.00 22.09 233 TRP F CA 1
ATOM 10339 C C . TRP F 1 233 ? 123.253 80.394 30.278 1.00 31.00 233 TRP F C 1
ATOM 10340 O O . TRP F 1 233 ? 122.871 80.823 31.418 1.00 31.33 233 TRP F O 1
ATOM 10351 N N . THR F 1 234 ? 122.452 79.788 29.442 1.00 37.05 234 THR F N 1
ATOM 10352 C CA . THR F 1 234 ? 121.006 79.571 29.310 1.00 37.43 234 THR F CA 1
ATOM 10353 C C . THR F 1 234 ? 120.777 78.534 28.209 1.00 38.98 234 THR F C 1
ATOM 10354 O O . THR F 1 234 ? 121.610 78.688 27.259 1.00 40.56 234 THR F O 1
ATOM 10358 N N . THR F 1 235 ? 119.812 77.691 27.974 1.00 39.21 235 THR F N 1
ATOM 10359 C CA . THR F 1 235 ? 119.287 76.810 26.938 1.00 36.78 235 THR F CA 1
ATOM 10360 C C . THR F 1 235 ? 118.375 77.289 25.795 1.00 28.37 235 THR F C 1
ATOM 10361 O O . THR F 1 235 ? 117.216 77.791 25.667 1.00 19.13 235 THR F O 1
#

B-factor: mean 27.4, std 27.81, range [2.0, 188.19]

Solvent-accessible surface area: 53056 Å² total; per-residue (Å²): 53,19,5,0,12,4,10,38,129,54,31,6,84,43,16,20,2,34,43,78,73,43,10,106,23,28,47,5,82,0,9,0,33,76,51,0,23,0,2,4,10,20,75,111,109,170,60,59,23,17,135,16,53,57,42,95,28,5,12,1,0,0,10,2,6,0,21,0,4,0,1,19,21,64,31,93,93,90,46,47,20,66,55,132,32,61,100,26,60,3,0,0,5,0,10,18,32,108,24,0,7,0,3,4,28,22,29,46,80,29,58,17,55,38,164,52,73,49,65,56,119,78,81,50,7,21,0,12,7,47,105,82,66,2,31,24,34,44,6,26,16,41,44,30,9,74,11,49,30,1,46,0,3,1,28,5,32,0,2,0,3,0,27,33,183,124,102,142,47,46,12,16,120,6,53,60,116,22,71,35,7,64,0,18,0,49,51,43,0,69,0,6,0,15,8,93,126,108,90,56,29,40,68,5,47,64,49,87,94,78,42,96,3,1,1,1,1,6,6,5,40,2,0,5,0,15,0,37,40,43,41,64,63,44,15,0,2,4,3,80,22,150,69,42,5,40,18,38,33,9,38,17,18,44,40,5,70,38,90,70,36,84,3,8,0,25,26,26,2,8,1,0,5,10,35,89,111,112,129,62,63,21,8,147,17,48,76,43,58,37,10,58,0,6,0,44,45,31,0,22,2,8,0,18,4,70,131,95,71,81,143,52,46,6,38,77,120,47,56,150,46,48,3,0,4,1,0,2,57,60,109,28,0,4,0,5,10,13,22,36,44,59,11,65,40,94,140,46,1,14,4,5,0,13,52,136,15,90,59,10,25,5,56,36,171,61,28,21,105,17,24,24,1,89,0,9,0,44,88,69,0,16,0,2,0,29,18,153,140,79,136,32,51,14,10,136,19,79,62,118,20,8,12,3,2,0,1,15,26,0,80,2,4,0,8,8,29,86,30,100,51,68,49,50,13,56,68,54,140,81,90,25,64,0,0,4,0,2,4,14,13,57,8,0,8,0,11,3,14,51,29,38,85,84,39,15,2,1,10,0,13,23,66,116,27,8,92,51,10,24,2,28,37,80,65,40,4,108,20,28,33,0,83,2,10,0,41,71,53,0,16,0,2,0,19,15,69,129,87,178,61,51,10,10,131,28,40,76,40,100,24,2,28,1,1,0,12,6,15,1,19,1,2,0,0,19,12,73,31,88,78,90,41,39,20,55,59,138,26,79,112,32,51,2,0,0,5,1,0,18,49,86,11,0,0,0,1,8,24,26,22,50,84,24,55,13,61,58,159,57,111,39,89,49,104,93,69,41,8,15,0,10,1,59,12,181,63,26,47,25,32,30,6,36,12,52,34,44,2,64,10,54,43,5,59,0,7,2,20,17,37,2,6,0,0,0,28,35,194,126,108,141,49,53,33,11,124,10,51,66,132,26,81,15,3,74,0,20,0,53,48,35,0,78,0,8,0,28,8,73,117,117,97,61,38,35,60,7,46,75,68,88,95,82,44,83,5,0,2,2,0,9,10,14,34,12,0,4,0,21,3,19,34,43,41,43,20,125,52,13,1,1,7,2,76,19,156,89,25,6,34,22,30,22,5,36,12,24,44,46,3,70,42,110,55,42,83,2,9,1,30,1,11,0,16,0,19,6,33,36,84,90,91,183,63,74,32,10,137,13,48,60,39,46,44,2,96,1,10,0,39,31,25,1,51,3,6,0,27,18,74,122,109,79,106,137,50,38,17,39,85,102,22,81,117,48,65,5,0,0,1,0,1,51,66,94,31,0,4,0,6,5,41,16,39,38,62,22,69,36,62,75,128,51,5,12,0,6,1,25,65,31,104,52,22,24,6,40,31,115,66,27,13,115,24,34,10,3,81,2,9,0,54,81,65,1,4,2,0,0,19,27,158,132,92,137,36,44,18,10,120,19,48,62,58,25,106,14,6,8,1,4,0,20,16,32,0,85,3,4,0,4,18,24,47,34,98,69,60,50,41,12,51,61,56,86,64,85,28,117,0,0,0,0,0,4,16,5,50,8,0,5,0,6,1,24,50,46,41,83,68,53,11,2,1,12,3,8,14,96,135,23,6,88,55,11,24,2,35,34,86,64,36,9,111,12,38,36,5,76,2,10,0,37,69,69,0,18,0,0,0,10,28,70,133,88,165,48,60,20,6,121,15,61,69,31,96,14,3,13,2,0,0,10,9,7,0,34,1,1,0,4,6,23,82,36,73,98,80,57,30,27,51,67,144,20,74,103,25,49,2,1,0,2,1,4,26,65,96,22,0,1,0,0,3,27,16,25,49,76,26,61,16,56,46,149,55,91,59,58,69,104,101,78,44,3,15,1,9,2,43,125,28,55,30,40,42,4,40,10,39,35,32,17,68,8,46,40,7,81,2,5,2,32,7,28,0,6,2,0,0,27,49,208,120,116,137,63,50,19,8,144,3,49,66,108,35,79,32,2,67,0,17,0,60,58,36,0,68,4,3,0,18,18,106,110,101,94,60,30,50,59,8,49,73,48,86,81,88,41,102,2,0,4,0,0,11,6,9,46,12,0,3,0,14,2,23,30,37,45,63,67,64,13,1,0,5,2,70,19,171,96,40,7,38,20,33,24,4,33,18,36,31,39,5,90,47,124,56,36,61,0,7,0,17,14,32,1,5,1,0,3,18,32,92,106,101,137,47,61,27,10,128,17,60,58,31,80,45,6,92,0,11,0,54,41,27,0,36,1,11,0,17,19,78,132,107,54,123,123,52,42,24,42,85,138,41,88,132,39,60,3,0,2,2,0,12,58,74,104,24,0,5,1,10,7,32,26,42,41,87,18,82,91,0,13,1,3,8,42,84,31,91,55,17,20,4,42,24,114,57,31,14,112,23,49,14,5,68,1,16,0,56,71,72,0,10,0,0,0,20,32,178,115,98,148,44,49,14,12,116,44,75,77,17,6,8,0,10,2,10,16,10,0,94,0,4,0,5,21,40,50,32,96,67,66,46,71,20,62,49,72,80,70,71,32,123,2,0,0,0,0,1,12,39,104,12,0,6,0,8,0,20,51,44,47,93,75

Foldseek 3Di:
DFKAKDPDDPPQDDNWAWEFRWRDDPQWIFGCYDFRWGFIANNPRTDDIQPLGDDDTFMWHAAFQGKTFTADPVGDTSGIFPWGHDGGIWMFGQFDVRKTWIFDDWKFKLPFFADDDLACPDDWWKAKADDPPGHDQKAWAPDWTDGDLWIWHHHQQLKTFIDNNPDTRDIQPLGNPAGTWMWGAHQFGKTFIDHPPRHTSDISPDGHDGDMKMWGCTSRNMTTITHDITDMD/DFKEKAPAPQDFDDPKAAAQGWDDDDQWIFHQHNLRWRWIARNHHTDDTQPQSDDDRWMWGAHQQGKTFIAHVPGHTDDIDDFRHDGDMKMQGCAPVRKTFIFDDWAFKPPQFVPWKAKAPDDGDPQKAWDCGWAADDCWIFHAHQQQKTFIANNNHTRDMFPQGAGTWMWGAHQFGWTFTDDDVGDTSDIRPDGHDGHIKMWTCTPRRMIIIRHGTTDID/DFKEWWCDDDDFDDQWQWEQRWRDDQQWIFGQYAQRWGFTGRNHDGQDIPVLGRADGWMWGDYQFGKTFIAHVVGDGSDIQDDGHDGAIWMWGQFPLGKIFIFDDWWFKDPQQADDDFDAPDDFWKAKAVAVRGGDVWFWAVGWGDGDCWIWAQHQLLKTFIARNPDTDDMQPNRNVAGGWMWGAHLFRKIFTAYPVGGGPGIRPTGDDRDMKMWGCGSRNMTIITHGRPGMGD/DFKAKDDPDDQFPDNKAWAQGWDCDVQWIFGHHQFRWTFIGRVHNTDDIQPRGHAPRWMWDADFLGWTFIAGVHGDGSGINPWGHDGHIKIQGCAVVRKGFIFADLWFKFPQWPVQWKAWAPPRHDQKADAVGWDDDDLWIFHQHQLRKTFIARVRHTGGIQPQGVVGNFWMWGAYQFGKGFTAGVPGDGRGIGDDGGDRAIWMWTAGPISMTTITDRITDID/DFKAKACDDDDFHPVKAWEQRWGDDQQWTQGCYPFRKGAIGRHPHGPDIQPLGHDGGWMWDAHFQGWTFGADPPGDTSGTQDDGHDGAMKMFGQFPVRKTWMFDDWDFKFPDFADDCLDADDDDWKAKAPPGDPQKADAVGWADGDCKTWHAHQLGKIFIDNNPDTDDIPPHGVPAGQWMWGQHLFGKTFTAHVVRDGPDMGPDGDDRDMKMWGCGSGNMTIITDGTPDMD/DFKAKAPQPAQFDDQWAFEVGWDADVQWIWHCHQQQKIFIGRVDDTDDIPPLGHAGRWIFGAHFQGWTFIQHVDGDGSDTLPKGHDGGIWMFGCAVPRKTGIFADWWFKQLVFKAKDPDRHPQWAWAPGWRADDLWIFGQHQLLKTFIPRVPHTDGIQPHAGTWIWGADQFDKIASHYVVGDGRGIRPDGDPRDIKMWGCGPVNMTTITHPTIGID

Radius of gyration: 39.1 Å; Cα contacts (8 Å, |Δi|>4): 4086; chains: 6; bounding box: 97×100×59 Å